Protein 7UWZ (pdb70)

Structure (mmCIF, N/CA/C/O backbone):
data_7UWZ
#
_entry.id   7UWZ
#
loop_
_atom_site.group_PDB
_atom_site.id
_atom_site.type_symbol
_atom_site.label_atom_id
_atom_site.label_alt_id
_atom_site.label_comp_id
_atom_site.label_asym_id
_atom_site.label_entity_id
_atom_site.label_seq_id
_atom_site.pdbx_PDB_ins_code
_atom_site.Cartn_x
_atom_site.Cartn_y
_atom_site.Cartn_z
_atom_site.occupancy
_atom_site.B_iso_or_equiv
_atom_site.auth_seq_id
_atom_site.auth_comp_id
_atom_site.auth_asym_id
_atom_site.auth_atom_id
_atom_site.pdbx_PDB_model_num
ATOM 1 N N . MET A 1 1 ? -4.391 12.417 4.857 1.00 0.00 1 MET A N 1
ATOM 2 C CA . MET A 1 1 ? -5.105 12.317 3.584 1.00 52.33 1 MET A CA 1
ATOM 3 C C . MET A 1 1 ? -4.149 12.662 2.447 1.00 72.33 1 MET A C 1
ATOM 4 O O . MET A 1 1 ? -3.736 13.808 2.303 1.00 5.24 1 MET A O 1
ATOM 20 N N . ASP A 1 2 ? -3.774 11.663 1.655 1.00 14.01 2 ASP A N 1
ATOM 21 C CA . ASP A 1 2 ? -2.775 11.862 0.589 1.00 41.44 2 ASP A CA 1
ATOM 22 C C . ASP A 1 2 ? -3.407 11.895 -0.791 1.00 22.11 2 ASP A C 1
ATOM 23 O O . ASP A 1 2 ? -2.746 12.248 -1.781 1.00 12.40 2 ASP A O 1
ATOM 32 N N . GLY A 1 3 ? -4.667 11.540 -0.878 1.00 54.02 3 GLY A N 1
ATOM 33 C CA . GLY A 1 3 ? -5.316 11.535 -2.169 1.00 52.22 3 GLY A CA 1
ATOM 34 C C . GLY A 1 3 ? -5.628 10.143 -2.686 1.00 31.25 3 GLY A C 1
ATOM 35 O O . GLY A 1 3 ? -5.800 9.949 -3.885 1.00 61.31 3 GLY A O 1
ATOM 39 N N . PHE A 1 4 ? -5.670 9.167 -1.799 1.00 12.00 4 PHE A N 1
ATOM 40 C CA . PHE A 1 4 ? -6.052 7.816 -2.190 1.00 4.11 4 PHE A CA 1
ATOM 41 C C . PHE A 1 4 ? -7.570 7.713 -2.193 1.00 50.22 4 PHE A C 1
ATOM 42 O O . PHE A 1 4 ? -8.231 8.272 -1.319 1.00 34.43 4 PHE A O 1
ATOM 59 N N . ASP A 1 5 ? -8.120 7.036 -3.165 1.00 42.22 5 ASP A N 1
ATOM 60 C CA . ASP A 1 5 ? -9.573 6.905 -3.276 1.00 73.52 5 ASP A CA 1
ATOM 61 C C . ASP A 1 5 ? -9.968 5.467 -3.136 1.00 61.20 5 ASP A C 1
ATOM 62 O O . ASP A 1 5 ? -9.125 4.584 -3.206 1.00 43.13 5 ASP A O 1
ATOM 71 N N . ARG A 1 6 ? -11.240 5.216 -2.943 1.00 73.24 6 ARG A N 1
ATOM 72 C CA . ARG A 1 6 ? -11.702 3.857 -2.892 1.00 71.24 6 ARG A CA 1
ATOM 73 C C . ARG A 1 6 ? -11.664 3.216 -4.282 1.00 70.30 6 ARG A C 1
ATOM 74 O O . ARG A 1 6 ? -11.984 3.860 -5.286 1.00 74.11 6 ARG A O 1
ATOM 95 N N . GLY A 1 7 ? -11.214 1.991 -4.335 1.00 2.21 7 GLY A N 1
ATOM 96 C CA . GLY A 1 7 ? -11.108 1.277 -5.579 1.00 11.54 7 GLY A CA 1
ATOM 97 C C . GLY A 1 7 ? -9.855 1.653 -6.345 1.00 72.45 7 GLY A C 1
ATOM 98 O O . GLY A 1 7 ? -9.594 1.098 -7.420 1.00 22.35 7 GLY A O 1
ATOM 102 N N . ALA A 1 8 ? -9.075 2.581 -5.790 1.00 34.35 8 ALA A N 1
ATOM 103 C CA . ALA A 1 8 ? -7.871 3.095 -6.439 1.00 4.42 8 ALA A CA 1
ATOM 104 C C . ALA A 1 8 ? -6.830 2.020 -6.602 1.00 25.13 8 ALA A C 1
ATOM 105 O O . ALA A 1 8 ? -6.637 1.202 -5.708 1.00 35.10 8 ALA A O 1
ATOM 112 N N . ASP A 1 9 ? -6.189 2.024 -7.747 1.00 60.23 9 ASP A N 1
ATOM 113 C CA . ASP A 1 9 ? -5.129 1.081 -8.063 1.00 15.34 9 ASP A CA 1
ATOM 114 C C . ASP A 1 9 ? -3.809 1.564 -7.544 1.00 62.25 9 ASP A C 1
ATOM 115 O O . ASP A 1 9 ? -3.301 2.618 -7.962 1.00 64.23 9 ASP A O 1
ATOM 124 N N . VAL A 1 10 ? -3.254 0.812 -6.646 1.00 63.51 10 VAL A N 1
ATOM 125 C CA . VAL A 1 10 ? -1.959 1.120 -6.094 1.00 13.35 10 VAL A CA 1
ATOM 126 C C . VAL A 1 10 ? -1.011 -0.010 -6.434 1.00 52.44 10 VAL A C 1
ATOM 127 O O . VAL A 1 10 ? -1.434 -1.165 -6.555 1.00 32.41 10 VAL A O 1
ATOM 140 N N . THR A 1 11 ? 0.239 0.298 -6.579 1.00 72.23 11 THR A N 1
ATOM 141 C CA . THR A 1 11 ? 1.200 -0.688 -6.932 1.00 4.24 11 THR A CA 1
ATOM 142 C C . THR A 1 11 ? 2.051 -1.056 -5.732 1.00 73.32 11 THR A C 1
ATOM 143 O O . THR A 1 11 ? 2.596 -0.188 -5.030 1.00 11.10 11 THR A O 1
ATOM 154 N N . TYR A 1 12 ? 2.104 -2.322 -5.476 1.00 0.34 12 TYR A N 1
ATOM 155 C CA . TYR A 1 12 ? 2.856 -2.882 -4.396 1.00 71.53 12 TYR A CA 1
ATOM 156 C C . TYR A 1 12 ? 3.743 -3.971 -4.923 1.00 70.11 12 TYR A C 1
ATOM 157 O O . TYR A 1 12 ? 3.314 -4.800 -5.713 1.00 14.45 12 TYR A O 1
ATOM 175 N N . THR A 1 13 ? 4.971 -3.956 -4.534 1.00 72.32 13 THR A N 1
ATOM 176 C CA . THR A 1 13 ? 5.867 -4.980 -4.931 1.00 64.33 13 THR A CA 1
ATOM 177 C C . THR A 1 13 ? 6.346 -5.729 -3.691 1.00 34.23 13 THR A C 1
ATOM 178 O O . THR A 1 13 ? 6.866 -5.116 -2.747 1.00 41.53 13 THR A O 1
ATOM 189 N N . ASP A 1 14 ? 6.144 -7.029 -3.677 1.00 5.24 14 ASP A N 1
ATOM 190 C CA . ASP A 1 14 ? 6.568 -7.855 -2.552 1.00 12.22 14 ASP A CA 1
ATOM 191 C C . ASP A 1 14 ? 8.050 -8.053 -2.537 1.00 31.35 14 ASP A C 1
ATOM 192 O O . ASP A 1 14 ? 8.747 -7.683 -3.483 1.00 31.21 14 ASP A O 1
ATOM 201 N N . SER A 1 15 ? 8.526 -8.682 -1.479 1.00 33.00 15 SER A N 1
ATOM 202 C CA . SER A 1 15 ? 9.930 -8.992 -1.313 1.00 71.20 15 SER A CA 1
ATOM 203 C C . SER A 1 15 ? 10.373 -9.966 -2.416 1.00 20.54 15 SER A C 1
ATOM 204 O O . SER A 1 15 ? 11.518 -9.949 -2.863 1.00 74.22 15 SER A O 1
ATOM 212 N N . ASP A 1 16 ? 9.412 -10.762 -2.894 1.00 14.23 16 ASP A N 1
ATOM 213 C CA . ASP A 1 16 ? 9.641 -11.776 -3.930 1.00 12.51 16 ASP A CA 1
ATOM 214 C C . ASP A 1 16 ? 9.751 -11.111 -5.312 1.00 14.01 16 ASP A C 1
ATOM 215 O O . ASP A 1 16 ? 10.082 -11.748 -6.310 1.00 4.32 16 ASP A O 1
ATOM 224 N N . GLY A 1 17 ? 9.486 -9.818 -5.352 1.00 40.43 17 GLY A N 1
ATOM 225 C CA . GLY A 1 17 ? 9.553 -9.078 -6.592 1.00 65.33 17 GLY A CA 1
ATOM 226 C C . GLY A 1 17 ? 8.226 -9.055 -7.300 1.00 63.35 17 GLY A C 1
ATOM 227 O O . GLY A 1 17 ? 8.114 -8.529 -8.418 1.00 4.32 17 GLY A O 1
ATOM 231 N N . SER A 1 18 ? 7.226 -9.625 -6.649 1.00 44.54 18 SER A N 1
ATOM 232 C CA . SER A 1 18 ? 5.890 -9.696 -7.174 1.00 33.31 18 SER A CA 1
ATOM 233 C C . SER A 1 18 ? 5.272 -8.312 -7.215 1.00 45.34 18 SER A C 1
ATOM 234 O O . SER A 1 18 ? 5.130 -7.656 -6.185 1.00 3.41 18 SER A O 1
ATOM 242 N N . LYS A 1 19 ? 4.932 -7.883 -8.381 1.00 60.21 19 LYS A N 1
ATOM 243 C CA . LYS A 1 19 ? 4.344 -6.591 -8.587 1.00 1.41 19 LYS A CA 1
ATOM 244 C C . LYS A 1 19 ? 2.850 -6.782 -8.661 1.00 34.21 19 LYS A C 1
ATOM 245 O O . LYS A 1 19 ? 2.335 -7.375 -9.612 1.00 61.41 19 LYS A O 1
ATOM 264 N N . LYS A 1 20 ? 2.167 -6.317 -7.671 1.00 72.51 20 LYS A N 1
ATOM 265 C CA . LYS A 1 20 ? 0.778 -6.541 -7.563 1.00 12.20 20 LYS A CA 1
ATOM 266 C C . LYS A 1 20 ? 0.053 -5.218 -7.399 1.00 65.33 20 LYS A C 1
ATOM 267 O O . LYS A 1 20 ? 0.596 -4.274 -6.822 1.00 24.34 20 LYS A O 1
ATOM 286 N N . THR A 1 21 ? -1.136 -5.132 -7.924 1.00 4.45 21 THR A N 1
ATOM 287 C CA . THR A 1 21 ? -1.894 -3.919 -7.864 1.00 61.14 21 THR A CA 1
ATOM 288 C C . THR A 1 21 ? -3.155 -4.134 -7.001 1.00 23.51 21 THR A C 1
ATOM 289 O O . THR A 1 21 ? -3.884 -5.114 -7.185 1.00 33.01 21 THR A O 1
ATOM 300 N N . TYR A 1 22 ? -3.395 -3.229 -6.069 1.00 52.11 22 TYR A N 1
ATOM 301 C CA . TYR A 1 22 ? -4.493 -3.372 -5.115 1.00 54.41 22 TYR A CA 1
ATOM 302 C C . TYR A 1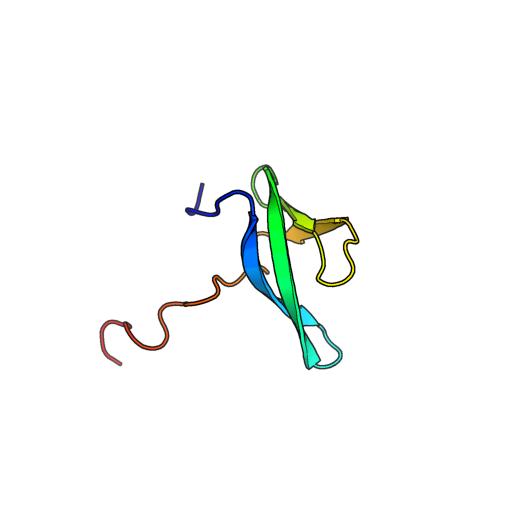 22 ? -5.534 -2.274 -5.282 1.00 10.41 22 TYR A C 1
ATOM 303 O O . TYR A 1 22 ? -5.295 -1.286 -5.968 1.00 23.31 22 TYR A O 1
ATOM 321 N N . LYS A 1 23 ? -6.686 -2.485 -4.654 1.00 41.54 23 LYS A N 1
ATOM 322 C CA . LYS A 1 23 ? -7.800 -1.514 -4.587 1.00 74.34 23 LYS A CA 1
ATOM 323 C C . LYS A 1 23 ? -7.860 -0.962 -3.193 1.00 55.11 23 LYS A C 1
ATOM 324 O O . LYS A 1 23 ? -7.877 -1.721 -2.258 1.00 44.33 23 LYS A O 1
ATOM 343 N N . VAL A 1 24 ? -7.887 0.333 -3.047 1.00 33.05 24 VAL A N 1
ATOM 344 C CA . VAL A 1 24 ? -8.027 0.922 -1.716 1.00 1.30 24 VAL A CA 1
ATOM 345 C C . VAL A 1 24 ? -9.493 0.803 -1.259 1.00 52.11 24 VAL A C 1
ATOM 346 O O . VAL A 1 24 ? -10.392 1.178 -1.986 1.00 12.15 24 VAL A O 1
ATOM 359 N N . LEU A 1 25 ? -9.731 0.257 -0.081 1.00 35.30 25 LEU A N 1
ATOM 360 C CA . LEU A 1 25 ? -11.107 0.047 0.381 1.00 2.41 25 LEU A CA 1
ATOM 361 C C . LEU A 1 25 ? -11.467 1.105 1.392 1.00 33.44 25 LEU A C 1
ATOM 362 O O . LEU A 1 25 ? -12.526 1.735 1.321 1.00 54.21 25 LEU A O 1
ATOM 378 N N . SER A 1 26 ? -10.592 1.284 2.345 1.00 42.34 26 SER A N 1
ATOM 379 C CA . SER A 1 26 ? -10.778 2.212 3.424 1.00 14.02 26 SER A CA 1
ATOM 380 C C . SER A 1 26 ? -9.418 2.696 3.871 1.00 52.44 26 SER A C 1
ATOM 381 O O . SER A 1 26 ? -8.413 1.996 3.670 1.00 72.15 26 SER A O 1
ATOM 389 N N . TYR A 1 27 ? -9.367 3.851 4.469 1.00 31.11 27 TYR A N 1
ATOM 390 C CA . TYR A 1 27 ? -8.112 4.453 4.800 1.00 10.25 27 TYR A CA 1
ATOM 391 C C . TYR A 1 27 ? -8.120 4.897 6.266 1.00 10.21 27 TYR A C 1
ATOM 392 O O . TYR A 1 27 ? -9.073 5.539 6.708 1.00 54.32 27 TYR A O 1
ATOM 410 N N . SER A 1 28 ? -7.088 4.545 7.020 1.00 11.01 28 SER A N 1
ATOM 411 C CA . SER A 1 28 ? -7.001 4.960 8.406 1.00 51.11 28 SER A CA 1
ATOM 412 C C . SER A 1 28 ? -5.565 5.411 8.764 1.00 45.25 28 SER A C 1
ATOM 413 O O . SER A 1 28 ? -4.684 4.574 9.037 1.00 74.32 28 SER A O 1
ATOM 421 N N . GLY A 1 29 ? -5.349 6.719 8.774 1.00 30.55 29 GLY A N 1
ATOM 422 C CA . GLY A 1 29 ? -4.054 7.290 9.131 1.00 54.11 29 GLY A CA 1
ATOM 423 C C . GLY A 1 29 ? -2.921 6.830 8.227 1.00 12.12 29 GLY A C 1
ATOM 424 O O . GLY A 1 29 ? -2.834 7.231 7.069 1.00 33.44 29 GLY A O 1
ATOM 428 N N . ASP A 1 30 ? -2.056 5.994 8.764 1.00 21.22 30 ASP A N 1
ATOM 429 C CA . ASP A 1 30 ? -0.922 5.458 8.016 1.00 71.21 30 ASP A CA 1
ATOM 430 C C . ASP A 1 30 ? -1.218 4.069 7.484 1.00 61.34 30 ASP A C 1
ATOM 431 O O . ASP A 1 30 ? -0.408 3.488 6.763 1.00 43.33 30 ASP A O 1
ATOM 440 N N . LYS A 1 31 ? -2.379 3.551 7.811 1.00 40.13 31 LYS A N 1
ATOM 441 C CA . LYS A 1 31 ? -2.771 2.227 7.382 1.00 14.04 31 LYS A CA 1
ATOM 442 C C . LYS A 1 31 ? -3.884 2.296 6.376 1.00 73.24 31 LYS A C 1
ATOM 443 O O . LYS A 1 31 ? -4.793 3.122 6.481 1.00 3.13 31 LYS A O 1
ATOM 462 N N . VAL A 1 32 ? -3.808 1.455 5.404 1.00 15.32 32 VAL A N 1
ATOM 463 C CA . VAL A 1 32 ? -4.776 1.420 4.363 1.00 73.43 32 VAL A CA 1
ATOM 464 C C . VAL A 1 32 ? -5.309 0.008 4.220 1.00 3.13 32 VAL A C 1
ATOM 465 O O . VAL A 1 32 ? -4.533 -0.955 4.181 1.00 41.23 32 VAL A O 1
ATOM 478 N N . THR A 1 33 ? -6.602 -0.121 4.167 1.00 44.42 33 THR A N 1
ATOM 479 C CA . THR A 1 33 ? -7.214 -1.388 3.933 1.00 22.04 33 THR A CA 1
ATOM 480 C C . THR A 1 33 ? -7.459 -1.482 2.433 1.00 43.40 33 THR A C 1
ATOM 481 O O . THR A 1 33 ? -8.105 -0.605 1.860 1.00 73.34 33 THR A O 1
ATOM 492 N N . VAL A 1 34 ? -6.940 -2.499 1.810 1.00 11.30 34 VAL A N 1
ATOM 493 C CA . VAL A 1 34 ? -7.001 -2.636 0.381 1.00 21.43 34 VAL A CA 1
ATOM 494 C C . VAL A 1 34 ? -7.484 -4.032 0.010 1.00 30.54 34 VAL A C 1
ATOM 495 O O . VAL A 1 34 ? -7.600 -4.906 0.874 1.00 71.13 34 VAL A O 1
ATOM 508 N N . GLN A 1 35 ? -7.748 -4.232 -1.255 1.00 43.41 35 GLN A N 1
ATOM 509 C CA . GLN A 1 35 ? -8.119 -5.524 -1.774 1.00 0.41 35 GLN A CA 1
ATOM 510 C C . GLN A 1 35 ? -7.100 -5.948 -2.816 1.00 15.44 35 GLN A C 1
ATOM 511 O O . GLN A 1 35 ? -6.680 -5.146 -3.653 1.00 44.21 35 GLN A O 1
ATOM 525 N N . ASP A 1 36 ? -6.726 -7.192 -2.751 1.00 74.21 36 ASP A N 1
ATOM 526 C CA . ASP A 1 36 ? -5.664 -7.779 -3.557 1.00 54.14 36 ASP A CA 1
ATOM 527 C C . ASP A 1 36 ? -6.207 -8.163 -4.906 1.00 43.41 36 ASP A C 1
ATOM 528 O O . ASP A 1 36 ? -7.420 -8.190 -5.088 1.00 34.14 36 ASP A O 1
ATOM 537 N N . SER A 1 37 ? -5.328 -8.462 -5.843 1.00 11.53 37 SER A N 1
ATOM 538 C CA . SER A 1 37 ? -5.716 -8.888 -7.169 1.00 72.43 37 SER A CA 1
ATOM 539 C C . SER A 1 37 ? -6.553 -10.173 -7.102 1.00 32.43 37 SER A C 1
ATOM 540 O O . SER A 1 37 ? -7.387 -10.425 -7.965 1.00 72.33 37 SER A O 1
ATOM 548 N N . ASP A 1 38 ? -6.327 -10.971 -6.059 1.00 10.45 38 ASP A N 1
ATOM 549 C CA . ASP A 1 38 ? -7.091 -12.198 -5.862 1.00 73.51 38 ASP A CA 1
ATOM 550 C C . ASP A 1 38 ? -8.373 -11.901 -5.078 1.00 3.10 38 ASP A C 1
ATOM 551 O O . ASP A 1 38 ? -9.299 -12.702 -5.036 1.00 63.43 38 ASP A O 1
ATOM 560 N N . GLY A 1 39 ? -8.429 -10.731 -4.497 1.00 31.41 39 GLY A N 1
ATOM 561 C CA . GLY A 1 39 ? -9.589 -10.334 -3.737 1.00 63.14 39 GLY A CA 1
ATOM 562 C C . GLY A 1 39 ? -9.411 -10.425 -2.240 1.00 42.44 39 GLY A C 1
ATOM 563 O O . GLY A 1 39 ? -10.351 -10.148 -1.493 1.00 74.53 39 GLY A O 1
ATOM 567 N N . ARG A 1 40 ? -8.226 -10.824 -1.782 1.00 2.34 40 ARG A N 1
ATOM 568 C CA . ARG A 1 40 ? -7.931 -10.774 -0.370 1.00 71.32 40 ARG A CA 1
ATOM 569 C C . ARG A 1 40 ? -7.957 -9.336 0.098 1.00 14.13 40 ARG A C 1
ATOM 570 O O . ARG A 1 40 ? -7.617 -8.448 -0.647 1.00 63.11 40 ARG A O 1
ATOM 591 N N . THR A 1 41 ? -8.373 -9.105 1.288 1.00 15.45 41 THR A N 1
ATOM 592 C CA . THR A 1 41 ? -8.317 -7.789 1.823 1.00 71.43 41 THR A CA 1
ATOM 593 C C . THR A 1 41 ? -7.113 -7.706 2.739 1.00 22.11 41 THR A C 1
ATOM 594 O O . THR A 1 41 ? -6.918 -8.589 3.587 1.00 73.30 41 THR A O 1
ATOM 605 N N . LEU A 1 42 ? -6.304 -6.697 2.572 1.00 54.12 42 LEU A N 1
ATOM 606 C CA . LEU A 1 42 ? -5.085 -6.592 3.359 1.00 13.31 42 LEU A CA 1
ATOM 607 C C . LEU A 1 42 ? -4.961 -5.213 3.930 1.00 35.33 42 LEU A C 1
ATOM 608 O O . LEU A 1 42 ? -5.601 -4.275 3.454 1.00 4.22 42 LEU A O 1
ATOM 624 N N . THR A 1 43 ? -4.176 -5.092 4.952 1.00 35.50 43 THR A N 1
ATOM 625 C CA . THR A 1 43 ? -3.875 -3.826 5.528 1.00 43.44 43 THR A CA 1
ATOM 626 C C . THR A 1 43 ? -2.399 -3.523 5.316 1.00 72.41 43 THR A C 1
ATOM 627 O O . THR A 1 43 ? -1.522 -4.276 5.761 1.00 74.35 43 THR A O 1
ATOM 638 N N . PHE A 1 44 ? -2.134 -2.460 4.624 1.00 34.45 44 PHE A N 1
ATOM 639 C CA . PHE A 1 44 ? -0.784 -2.046 4.349 1.00 64.31 44 PHE A CA 1
ATOM 640 C C . PHE A 1 44 ? -0.562 -0.659 4.859 1.00 63.31 44 PHE A C 1
ATOM 641 O O . PHE A 1 44 ? -1.505 0.032 5.227 1.00 4.42 44 PHE A O 1
ATOM 658 N N . ASP A 1 45 ? 0.669 -0.265 4.890 1.00 74.45 45 ASP A N 1
ATOM 659 C CA . ASP A 1 45 ? 1.042 1.071 5.245 1.00 32.10 45 ASP A CA 1
ATOM 660 C C . ASP A 1 45 ? 0.897 1.929 4.017 1.00 25.52 45 ASP A C 1
ATOM 661 O O . ASP A 1 45 ? 1.285 1.518 2.938 1.00 34.22 45 ASP A O 1
ATOM 670 N N . ALA A 1 46 ? 0.373 3.116 4.178 1.00 62.24 46 ALA A N 1
ATOM 671 C CA . ALA A 1 46 ? 0.170 4.069 3.068 1.00 25.03 46 ALA A CA 1
ATOM 672 C C . ALA A 1 46 ? 1.491 4.404 2.379 1.00 60.41 46 ALA A C 1
ATOM 673 O O . ALA A 1 46 ? 1.538 4.715 1.191 1.00 41.32 46 ALA A O 1
ATOM 680 N N . ARG A 1 47 ? 2.551 4.307 3.144 1.00 52.35 47 ARG A N 1
ATOM 681 C CA . ARG A 1 47 ? 3.919 4.524 2.678 1.00 14.12 47 ARG A CA 1
ATOM 682 C C . ARG A 1 47 ? 4.418 3.365 1.785 1.00 33.02 47 ARG A C 1
ATOM 683 O O . ARG A 1 47 ? 5.458 3.465 1.146 1.00 63.54 47 ARG A O 1
ATOM 704 N N . LEU A 1 48 ? 3.665 2.278 1.761 1.00 1.24 48 LEU A N 1
ATOM 705 C CA . LEU A 1 48 ? 3.937 1.145 0.882 1.00 33.23 48 LEU A CA 1
ATOM 706 C C . LEU A 1 48 ? 3.136 1.238 -0.406 1.00 63.24 48 LEU A C 1
ATOM 707 O O . LEU A 1 48 ? 3.436 0.555 -1.388 1.00 4.13 48 LEU A O 1
ATOM 723 N N . LEU A 1 49 ? 2.127 2.076 -0.405 1.00 61.30 49 LEU A N 1
ATOM 724 C CA . LEU A 1 49 ? 1.273 2.226 -1.565 1.00 32.13 49 LEU A CA 1
ATOM 725 C C . LEU A 1 49 ? 1.760 3.310 -2.480 1.00 53.14 49 LEU A C 1
ATOM 726 O O . LEU A 1 49 ? 1.796 4.501 -2.124 1.00 24.55 49 LEU A O 1
ATOM 742 N N . ARG A 1 50 ? 2.152 2.904 -3.639 1.00 34.02 50 ARG A N 1
ATOM 743 C CA . ARG A 1 50 ? 2.560 3.799 -4.661 1.00 71.32 50 ARG A CA 1
ATOM 744 C C . ARG A 1 50 ? 1.421 3.895 -5.657 1.00 61.24 50 ARG A C 1
ATOM 745 O O . ARG A 1 50 ? 0.871 2.877 -6.060 1.00 41.14 50 ARG A O 1
ATOM 766 N N . VAL A 1 51 ? 1.039 5.102 -6.006 1.00 71.14 51 VAL A N 1
ATOM 767 C CA . VAL A 1 51 ? -0.057 5.325 -6.945 1.00 3.21 51 VAL A CA 1
ATOM 768 C C . VAL A 1 51 ? 0.346 4.775 -8.322 1.00 22.24 51 VAL A C 1
ATOM 769 O O . VAL A 1 51 ? 1.538 4.768 -8.644 1.00 5.14 51 VAL A O 1
ATOM 782 N N . LYS A 1 52 ? -0.647 4.284 -9.114 1.00 70.23 52 LYS A N 1
ATOM 783 C CA . LYS A 1 52 ? -0.382 3.691 -10.452 1.00 25.52 52 LYS A CA 1
ATOM 784 C C . LYS A 1 52 ? 0.542 4.583 -11.296 1.00 41.54 52 LYS A C 1
ATOM 785 O O . LYS A 1 52 ? 1.412 4.092 -12.016 1.00 31.01 52 LYS A O 1
ATOM 804 N N . LYS A 1 53 ? 0.341 5.878 -11.200 1.00 51.13 53 LYS A N 1
ATOM 805 C CA . LYS A 1 53 ? 1.175 6.825 -11.871 1.00 62.42 53 LYS A CA 1
ATOM 806 C C . LYS A 1 53 ? 1.834 7.718 -10.851 1.00 12.10 53 LYS A C 1
ATOM 807 O O . LYS A 1 53 ? 1.217 8.665 -10.353 1.00 10.22 53 LYS A O 1
ATOM 826 N N . TRP A 1 54 ? 3.043 7.395 -10.482 1.00 44.43 54 TRP A N 1
ATOM 827 C CA . TRP A 1 54 ? 3.769 8.202 -9.562 1.00 52.35 54 TRP A CA 1
ATOM 828 C C . TRP A 1 54 ? 4.413 9.365 -10.351 1.00 2.43 54 TRP A C 1
ATOM 829 O O . TRP A 1 54 ? 4.215 9.481 -11.564 1.00 71.52 54 TRP A O 1
ATOM 850 N N . LEU A 1 55 ? 5.187 10.181 -9.690 1.00 61.42 55 LEU A N 1
ATOM 851 C CA . LEU A 1 55 ? 5.819 11.363 -10.286 1.00 73.40 55 LEU A CA 1
ATOM 852 C C . LEU A 1 55 ? 7.077 10.983 -11.088 1.00 35.24 55 LEU A C 1
ATOM 853 O O . LEU A 1 55 ? 8.047 11.732 -11.137 1.00 22.42 55 LEU A O 1
ATOM 869 N N . GLU A 1 56 ? 7.016 9.843 -11.747 1.00 31.51 56 GLU A N 1
ATOM 870 C CA . GLU A 1 56 ? 8.128 9.335 -12.538 1.00 2.11 56 GLU A CA 1
ATOM 871 C C . GLU A 1 56 ? 8.310 10.154 -13.813 1.00 34.21 56 GLU A C 1
ATOM 872 O O . GLU A 1 56 ? 9.415 10.590 -14.124 1.00 34.52 56 GLU A O 1
ATOM 884 N N . HIS A 1 57 ? 7.221 10.368 -14.550 1.00 32.51 57 HIS A N 1
ATOM 885 C CA . HIS A 1 57 ? 7.305 11.130 -15.795 1.00 23.35 57 HIS A CA 1
ATOM 886 C C . HIS A 1 57 ? 7.280 12.603 -15.504 1.00 23.51 57 HIS A C 1
ATOM 887 O O . HIS A 1 57 ? 8.057 13.369 -16.064 1.00 31.12 57 HIS A O 1
ATOM 902 N N . HIS A 1 58 ? 6.386 13.004 -14.626 1.00 55.51 58 HIS A N 1
ATOM 903 C CA . HIS A 1 58 ? 6.304 14.390 -14.241 1.00 34.40 58 HIS A CA 1
ATOM 904 C C . HIS A 1 58 ? 6.986 14.604 -12.929 1.00 23.43 58 HIS A C 1
ATOM 905 O O . HIS A 1 58 ? 6.394 14.455 -11.859 1.00 45.41 58 HIS A O 1
ATOM 920 N N . HIS A 1 59 ? 8.233 14.900 -13.031 1.00 0.33 59 HIS A N 1
ATOM 921 C CA . HIS A 1 59 ? 9.112 15.116 -11.916 1.00 11.32 59 HIS A CA 1
ATOM 922 C C . HIS A 1 59 ? 9.819 16.403 -12.222 1.00 24.33 59 HIS A C 1
ATOM 923 O O . HIS A 1 59 ? 10.329 16.553 -13.331 1.00 62.30 59 HIS A O 1
ATOM 938 N N . HIS A 1 60 ? 9.847 17.331 -11.295 1.00 64.43 60 HIS A N 1
ATOM 939 C CA . HIS A 1 60 ? 10.409 18.633 -11.602 1.00 12.23 60 HIS A CA 1
ATOM 940 C C . HIS A 1 60 ? 11.937 18.663 -11.650 1.00 45.44 60 HIS A C 1
ATOM 941 O O . HIS A 1 60 ? 12.616 18.975 -10.668 1.00 5.54 60 HIS A O 1
ATOM 956 N N . HIS A 1 61 ? 12.454 18.277 -12.805 1.00 1.22 61 HIS A N 1
ATOM 957 C CA . HIS A 1 61 ? 13.880 18.303 -13.132 1.00 20.12 61 HIS A CA 1
ATOM 958 C C . HIS A 1 61 ? 14.715 17.348 -12.292 1.00 61.53 61 HIS A C 1
ATOM 959 O O . HIS A 1 61 ? 14.216 16.690 -11.374 1.00 60.05 61 HIS A O 1
ATOM 974 N N . HIS A 1 62 ? 15.964 17.252 -12.632 1.00 51.44 62 HIS A N 1
ATOM 975 C CA . HIS A 1 62 ? 16.899 16.392 -11.955 1.00 34.02 62 HIS A CA 1
ATOM 976 C C . HIS A 1 62 ? 18.250 17.062 -11.891 1.00 23.11 62 HIS A C 1
ATOM 977 O O . HIS A 1 62 ? 18.940 17.124 -12.910 1.00 38.94 62 HIS A O 1
ATOM 993 N N . MET A 1 1 ? -9.425 10.822 -0.466 1.00 52.32 1 MET A N 2
ATOM 994 C CA . MET A 1 1 ? -9.136 12.175 -0.987 1.00 13.31 1 MET A CA 2
ATOM 995 C C . MET A 1 1 ? -7.661 12.559 -0.785 1.00 13.21 1 MET A C 2
ATOM 996 O O . MET A 1 1 ? -7.258 13.677 -1.085 1.00 70.43 1 MET A O 2
ATOM 1012 N N . ASP A 1 2 ? -6.847 11.630 -0.291 1.00 15.12 2 ASP A N 2
ATOM 1013 C CA . ASP A 1 2 ? -5.406 11.907 -0.045 1.00 63.11 2 ASP A CA 2
ATOM 1014 C C . ASP A 1 2 ? -4.596 11.580 -1.282 1.00 22.31 2 ASP A C 2
ATOM 1015 O O . ASP A 1 2 ? -3.371 11.629 -1.287 1.00 35.23 2 ASP A O 2
ATOM 1024 N N . GLY A 1 3 ? -5.305 11.254 -2.313 1.00 31.22 3 GLY A N 2
ATOM 1025 C CA . GLY A 1 3 ? -4.745 10.808 -3.556 1.00 24.21 3 GLY A CA 2
ATOM 1026 C C . GLY A 1 3 ? -5.039 9.352 -3.689 1.00 52.24 3 GLY A C 2
ATOM 1027 O O . GLY A 1 3 ? -4.867 8.749 -4.740 1.00 21.11 3 GLY A O 2
ATOM 1031 N N . PHE A 1 4 ? -5.496 8.793 -2.591 1.00 4.44 4 PHE A N 2
ATOM 1032 C CA . PHE A 1 4 ? -6.028 7.479 -2.554 1.00 65.11 4 PHE A CA 2
ATOM 1033 C C . PHE A 1 4 ? -7.526 7.595 -2.737 1.00 62.13 4 PHE A C 2
ATOM 1034 O O . PHE A 1 4 ? -8.155 8.513 -2.174 1.00 2.21 4 PHE A O 2
ATOM 1051 N N . ASP A 1 5 ? -8.081 6.729 -3.515 1.00 51.21 5 ASP A N 2
ATOM 1052 C CA . ASP A 1 5 ? -9.510 6.698 -3.753 1.00 72.54 5 ASP A CA 2
ATOM 1053 C C . ASP A 1 5 ? -9.990 5.332 -3.387 1.00 1.15 5 ASP A C 2
ATOM 1054 O O . ASP A 1 5 ? -9.192 4.399 -3.367 1.00 63.21 5 ASP A O 2
ATOM 1063 N N . ARG A 1 6 ? -11.235 5.166 -3.064 1.00 23.25 6 ARG A N 2
ATOM 1064 C CA . ARG A 1 6 ? -11.700 3.820 -2.883 1.00 72.34 6 ARG A CA 2
ATOM 1065 C C . ARG A 1 6 ? -11.816 3.132 -4.241 1.00 31.24 6 ARG A C 2
ATOM 1066 O O . ARG A 1 6 ? -12.485 3.632 -5.161 1.00 72.53 6 ARG A O 2
ATOM 1087 N N . GLY A 1 7 ? -11.152 2.021 -4.370 1.00 64.01 7 GLY A N 2
ATOM 1088 C CA . GLY A 1 7 ? -11.067 1.348 -5.634 1.00 40.52 7 GLY A CA 2
ATOM 1089 C C . GLY A 1 7 ? -9.821 1.778 -6.391 1.00 11.31 7 GLY A C 2
ATOM 1090 O O . GLY A 1 7 ? -9.609 1.378 -7.544 1.00 21.41 7 GLY A O 2
ATOM 1094 N N . ALA A 1 8 ? -9.000 2.609 -5.744 1.00 44.23 8 ALA A N 2
ATOM 1095 C CA . ALA A 1 8 ? -7.765 3.106 -6.342 1.00 5.03 8 ALA A CA 2
ATOM 1096 C C . ALA A 1 8 ? -6.765 2.020 -6.454 1.00 41.24 8 ALA A C 2
ATOM 1097 O O . ALA A 1 8 ? -6.667 1.173 -5.572 1.00 31.00 8 ALA A O 2
ATOM 1104 N N . ASP A 1 9 ? -6.019 2.055 -7.512 1.00 34.52 9 ASP A N 2
ATOM 1105 C CA . ASP A 1 9 ? -4.986 1.091 -7.735 1.00 43.32 9 ASP A CA 2
ATOM 1106 C C . ASP A 1 9 ? -3.713 1.545 -7.073 1.00 44.22 9 ASP A C 2
ATOM 1107 O O . ASP A 1 9 ? -3.212 2.646 -7.345 1.00 31.51 9 ASP A O 2
ATOM 1116 N N . VAL A 1 10 ? -3.210 0.735 -6.192 1.00 31.50 10 VAL A N 2
ATOM 1117 C CA . VAL A 1 10 ? -1.948 0.998 -5.544 1.00 4.11 10 VAL A CA 2
ATOM 1118 C C . VAL A 1 10 ? -0.998 -0.114 -5.885 1.00 44.01 10 VAL A C 2
ATOM 1119 O O . VAL A 1 10 ? -1.427 -1.248 -6.135 1.00 1.33 10 VAL A O 2
ATOM 1132 N N . THR A 1 11 ? 0.255 0.181 -5.914 1.00 31.25 11 THR A N 2
ATOM 1133 C CA . THR A 1 11 ? 1.217 -0.791 -6.270 1.00 73.03 11 THR A CA 2
ATOM 1134 C C . THR A 1 11 ? 2.025 -1.283 -5.099 1.00 72.32 11 THR A C 2
ATOM 1135 O O . THR A 1 11 ? 2.569 -0.497 -4.297 1.00 52.13 11 THR A O 2
ATOM 1146 N N . TYR A 1 12 ? 2.073 -2.570 -4.992 1.00 41.30 12 TYR A N 2
ATOM 1147 C CA . TYR A 1 12 ? 2.808 -3.254 -3.969 1.00 12.12 12 TYR A CA 2
ATOM 1148 C C . TYR A 1 12 ? 3.692 -4.307 -4.587 1.00 14.21 12 TYR A C 2
ATOM 1149 O O . TYR A 1 12 ? 3.220 -5.163 -5.328 1.00 14.41 12 TYR A O 2
ATOM 1167 N N . THR A 1 13 ? 4.949 -4.232 -4.323 1.00 54.22 13 THR A N 2
ATOM 1168 C CA . THR A 1 13 ? 5.845 -5.241 -4.762 1.00 41.04 13 THR A CA 2
ATOM 1169 C C . THR A 1 13 ? 6.092 -6.245 -3.649 1.00 71.32 13 THR A C 2
ATOM 1170 O O . THR A 1 13 ? 6.379 -5.867 -2.503 1.00 62.21 13 THR A O 2
ATOM 1181 N N . ASP A 1 14 ? 5.931 -7.506 -3.970 1.00 14.42 14 ASP A N 2
ATOM 1182 C CA . ASP A 1 14 ? 6.209 -8.587 -3.033 1.00 20.42 14 ASP A CA 2
ATOM 1183 C C . ASP A 1 14 ? 7.693 -8.787 -2.867 1.00 11.50 14 ASP A C 2
ATOM 1184 O O . ASP A 1 14 ? 8.487 -8.115 -3.518 1.00 3.42 14 ASP A O 2
ATOM 1193 N N . SER A 1 15 ? 8.071 -9.728 -2.016 1.00 42.11 15 SER A N 2
ATOM 1194 C CA . SER A 1 15 ? 9.475 -10.034 -1.746 1.00 13.23 15 SER A CA 2
ATOM 1195 C C . SER A 1 15 ? 10.226 -10.421 -3.045 1.00 20.42 15 SER A C 2
ATOM 1196 O O . SER A 1 15 ? 11.425 -10.201 -3.172 1.00 1.24 15 SER A O 2
ATOM 1204 N N . ASP A 1 16 ? 9.487 -10.969 -4.011 1.00 5.11 16 ASP A N 2
ATOM 1205 C CA . ASP A 1 16 ? 10.053 -11.371 -5.312 1.00 51.11 16 ASP A CA 2
ATOM 1206 C C . ASP A 1 16 ? 10.206 -10.162 -6.232 1.00 51.22 16 ASP A C 2
ATOM 1207 O O . ASP A 1 16 ? 10.740 -10.270 -7.344 1.00 70.12 16 ASP A O 2
ATOM 1216 N N . GLY A 1 17 ? 9.714 -9.023 -5.785 1.00 12.24 17 GLY A N 2
ATOM 1217 C CA . GLY A 1 17 ? 9.728 -7.813 -6.582 1.00 14.54 17 GLY A CA 2
ATOM 1218 C C . GLY A 1 17 ? 8.630 -7.820 -7.602 1.00 33.22 17 GLY A C 2
ATOM 1219 O O . GLY A 1 17 ? 8.637 -7.035 -8.542 1.00 54.50 17 GLY A O 2
ATOM 1223 N N . SER A 1 18 ? 7.695 -8.726 -7.420 1.00 23.34 18 SER A N 2
ATOM 1224 C CA . SER A 1 18 ? 6.561 -8.847 -8.284 1.00 53.05 18 SER A CA 2
ATOM 1225 C C . SER A 1 18 ? 5.660 -7.639 -8.072 1.00 71.45 18 SER A C 2
ATOM 1226 O O . SER A 1 18 ? 5.302 -7.330 -6.932 1.00 35.33 18 SER A O 2
ATOM 1234 N N . LYS A 1 19 ? 5.318 -6.959 -9.137 1.00 5.01 19 LYS A N 2
ATOM 1235 C CA . LYS A 1 19 ? 4.482 -5.789 -9.036 1.00 22.42 19 LYS A CA 2
ATOM 1236 C C . LYS A 1 19 ? 3.048 -6.219 -8.975 1.00 13.24 19 LYS A C 2
ATOM 1237 O O . LYS A 1 19 ? 2.501 -6.749 -9.947 1.00 1.54 19 LYS A O 2
ATOM 1256 N N . LYS A 1 20 ? 2.457 -6.042 -7.852 1.00 72.43 20 LYS A N 2
ATOM 1257 C CA . LYS A 1 20 ? 1.110 -6.418 -7.656 1.00 11.23 20 LYS A CA 2
ATOM 1258 C C . LYS A 1 20 ? 0.296 -5.174 -7.374 1.00 33.00 20 LYS A C 2
ATOM 1259 O O . LYS A 1 20 ? 0.810 -4.200 -6.822 1.00 22.03 20 LYS A O 2
ATOM 1278 N N . THR A 1 21 ? -0.936 -5.176 -7.764 1.00 13.13 21 THR A N 2
ATOM 1279 C CA . THR A 1 21 ? -1.766 -4.040 -7.569 1.00 41.15 21 THR A CA 2
ATOM 1280 C C . THR A 1 21 ? -2.914 -4.376 -6.597 1.00 44.31 21 THR A C 2
ATOM 1281 O O . THR A 1 21 ? -3.449 -5.492 -6.613 1.00 52.44 21 THR A O 2
ATOM 1292 N N . TYR A 1 22 ? -3.243 -3.433 -5.732 1.00 3.33 22 TYR A N 2
ATOM 1293 C CA . TYR A 1 22 ? -4.315 -3.586 -4.766 1.00 23.11 22 TYR A CA 2
ATOM 1294 C C . TYR A 1 22 ? -5.259 -2.412 -4.909 1.00 53.51 22 TYR A C 2
ATOM 1295 O O . TYR A 1 22 ? -4.863 -1.369 -5.420 1.00 70.52 22 TYR A O 2
ATOM 1313 N N . LYS A 1 23 ? -6.489 -2.585 -4.491 1.00 14.41 23 LYS A N 2
ATOM 1314 C CA . LYS A 1 23 ? -7.483 -1.521 -4.555 1.00 54.44 23 LYS A CA 2
ATOM 1315 C C . LYS A 1 23 ? -7.818 -1.047 -3.159 1.00 34.31 23 LYS A C 2
ATOM 1316 O O . LYS A 1 23 ? -8.112 -1.859 -2.295 1.00 4.33 23 LYS A O 2
ATOM 1335 N N . VAL A 1 24 ? -7.755 0.252 -2.943 1.00 42.03 24 VAL A N 2
ATOM 1336 C CA . VAL A 1 24 ? -8.006 0.841 -1.621 1.00 40.34 24 VAL A CA 2
ATOM 1337 C C . VAL A 1 24 ? -9.488 0.741 -1.235 1.00 15.22 24 VAL A C 2
ATOM 1338 O O . VAL A 1 24 ? -10.349 1.111 -2.007 1.00 73.45 24 VAL A O 2
ATOM 1351 N N . LEU A 1 25 ? -9.765 0.239 -0.050 1.00 13.22 25 LEU A N 2
ATOM 1352 C CA . LEU A 1 25 ? -11.137 0.088 0.418 1.00 62.34 25 LEU A CA 2
ATOM 1353 C C . LEU A 1 25 ? -11.453 1.205 1.392 1.00 10.31 25 LEU A C 2
ATOM 1354 O O . LEU A 1 25 ? -12.484 1.860 1.313 1.00 14.32 25 LEU A O 2
ATOM 1370 N N . SER A 1 26 ? -10.553 1.397 2.331 1.00 72.35 26 SER A N 2
ATOM 1371 C CA . SER A 1 26 ? -10.711 2.367 3.383 1.00 41.53 26 SER A CA 2
ATOM 1372 C C . SER A 1 26 ? -9.353 2.922 3.740 1.00 50.53 26 SER A C 2
ATOM 1373 O O . SER A 1 26 ? -8.326 2.297 3.436 1.00 14.10 26 SER A O 2
ATOM 1381 N N . TYR A 1 27 ? -9.330 4.060 4.379 1.00 2.15 27 TYR A N 2
ATOM 1382 C CA . TYR A 1 27 ? -8.091 4.711 4.680 1.00 35.32 27 TYR A CA 2
ATOM 1383 C C . TYR A 1 27 ? -8.161 5.311 6.079 1.00 51.31 27 TYR A C 2
ATOM 1384 O O . TYR A 1 27 ? -9.117 6.024 6.403 1.00 64.01 27 TYR A O 2
ATOM 1402 N N . SER A 1 28 ? -7.213 4.979 6.921 1.00 23.04 28 SER A N 2
ATOM 1403 C CA . SER A 1 28 ? -7.134 5.568 8.237 1.00 62.02 28 SER A CA 2
ATOM 1404 C C . SER A 1 28 ? -5.685 5.902 8.609 1.00 74.21 28 SER A C 2
ATOM 1405 O O . SER A 1 28 ? -4.909 5.021 9.001 1.00 62.32 28 SER A O 2
ATOM 1413 N N . GLY A 1 29 ? -5.336 7.165 8.474 1.00 23.45 29 GLY A N 2
ATOM 1414 C CA . GLY A 1 29 ? -4.010 7.635 8.806 1.00 24.41 29 GLY A CA 2
ATOM 1415 C C . GLY A 1 29 ? -2.938 6.998 7.960 1.00 63.25 29 GLY A C 2
ATOM 1416 O O . GLY A 1 29 ? -2.790 7.319 6.777 1.00 60.21 29 GLY A O 2
ATOM 1420 N N . ASP A 1 30 ? -2.201 6.092 8.561 1.00 30.10 30 ASP A N 2
ATOM 1421 C CA . ASP A 1 30 ? -1.135 5.389 7.868 1.00 75.44 30 ASP A CA 2
ATOM 1422 C C . ASP A 1 30 ? -1.547 4.012 7.476 1.00 60.52 30 ASP A C 2
ATOM 1423 O O . ASP A 1 30 ? -0.782 3.293 6.871 1.00 71.51 30 ASP A O 2
ATOM 1432 N N . LYS A 1 31 ? -2.743 3.634 7.812 1.00 60.15 31 LYS A N 2
ATOM 1433 C CA . LYS A 1 31 ? -3.208 2.322 7.474 1.00 23.50 31 LYS A CA 2
ATOM 1434 C C . LYS A 1 31 ? -4.199 2.397 6.362 1.00 75.12 31 LYS A C 2
ATOM 1435 O O . LYS A 1 31 ? -5.146 3.194 6.394 1.00 0.45 31 LYS A O 2
ATOM 1454 N N . VAL A 1 32 ? -3.972 1.597 5.376 1.00 41.24 32 VAL A N 2
ATOM 1455 C CA . VAL A 1 32 ? -4.796 1.558 4.222 1.00 42.41 32 VAL A CA 2
ATOM 1456 C C . VAL A 1 32 ? -5.309 0.148 4.039 1.00 44.42 32 VAL A C 2
ATOM 1457 O O . VAL A 1 32 ? -4.520 -0.792 3.864 1.00 23.11 32 VAL A O 2
ATOM 1470 N N . THR A 1 33 ? -6.597 -0.012 4.107 1.00 12.23 33 THR A N 2
ATOM 1471 C CA . THR A 1 33 ? -7.198 -1.288 3.885 1.00 51.34 33 THR A CA 2
ATOM 1472 C C . THR A 1 33 ? -7.444 -1.415 2.389 1.00 32.43 33 THR A C 2
ATOM 1473 O O . THR A 1 33 ? -8.024 -0.519 1.783 1.00 52.11 33 THR A O 2
ATOM 1484 N N . VAL A 1 34 ? -6.994 -2.490 1.807 1.00 74.21 34 VAL A N 2
ATOM 1485 C CA . VAL A 1 34 ? -7.054 -2.695 0.386 1.00 72.21 34 VAL A CA 2
ATOM 1486 C C . VAL A 1 34 ? -7.580 -4.098 0.087 1.00 24.30 34 VAL A C 2
ATOM 1487 O O . VAL A 1 34 ? -7.742 -4.913 0.995 1.00 64.12 34 VAL A O 2
ATOM 1500 N N . GLN A 1 35 ? -7.833 -4.363 -1.162 1.00 70.31 35 GLN A N 2
ATOM 1501 C CA . GLN A 1 35 ? -8.233 -5.679 -1.628 1.00 23.40 35 GLN A CA 2
ATOM 1502 C C . GLN A 1 35 ? -7.371 -6.012 -2.813 1.00 21.45 35 GLN A C 2
ATOM 1503 O O . GLN A 1 35 ? -7.087 -5.130 -3.632 1.00 72.21 35 GLN A O 2
ATOM 1517 N N . ASP A 1 36 ? -6.934 -7.237 -2.920 1.00 3.43 36 ASP A N 2
ATOM 1518 C CA . ASP A 1 36 ? -5.982 -7.570 -3.983 1.00 22.31 36 ASP A CA 2
ATOM 1519 C C . ASP A 1 36 ? -6.662 -8.235 -5.168 1.00 63.41 36 ASP A C 2
ATOM 1520 O O . ASP A 1 36 ? -7.892 -8.332 -5.219 1.00 15.53 36 ASP A O 2
ATOM 1529 N N . SER A 1 37 ? -5.850 -8.667 -6.130 1.00 42.05 37 SER A N 2
ATOM 1530 C CA . SER A 1 37 ? -6.304 -9.356 -7.323 1.00 12.11 37 SER A CA 2
ATOM 1531 C C . SER A 1 37 ? -7.027 -10.678 -6.975 1.00 61.11 37 SER A C 2
ATOM 1532 O O . SER A 1 37 ? -7.956 -11.099 -7.680 1.00 31.15 37 SER A O 2
ATOM 1540 N N . ASP A 1 38 ? -6.612 -11.316 -5.880 1.00 61.03 38 ASP A N 2
ATOM 1541 C CA . ASP A 1 38 ? -7.233 -12.566 -5.433 1.00 24.20 38 ASP A CA 2
ATOM 1542 C C . ASP A 1 38 ? -8.483 -12.249 -4.609 1.00 10.42 38 ASP A C 2
ATOM 1543 O O . ASP A 1 38 ? -9.311 -13.117 -4.322 1.00 43.02 38 ASP A O 2
ATOM 1552 N N . GLY A 1 39 ? -8.612 -10.993 -4.249 1.00 4.54 39 GLY A N 2
ATOM 1553 C CA . GLY A 1 39 ? -9.781 -10.513 -3.561 1.00 1.43 39 GLY A CA 2
ATOM 1554 C C . GLY A 1 39 ? -9.661 -10.593 -2.078 1.00 34.13 39 GLY A C 2
ATOM 1555 O O . GLY A 1 39 ? -10.656 -10.492 -1.357 1.00 33.44 39 GLY A O 2
ATOM 1559 N N . ARG A 1 40 ? -8.462 -10.756 -1.614 1.00 64.24 40 ARG A N 2
ATOM 1560 C CA . ARG A 1 40 ? -8.198 -10.800 -0.224 1.00 0.22 40 ARG A CA 2
ATOM 1561 C C . ARG A 1 40 ? -8.050 -9.403 0.227 1.00 43.32 40 ARG A C 2
ATOM 1562 O O . ARG A 1 40 ? -7.530 -8.560 -0.511 1.00 62.10 40 ARG A O 2
ATOM 1583 N N . THR A 1 41 ? -8.514 -9.118 1.370 1.00 13.32 41 THR A N 2
ATOM 1584 C CA . THR A 1 41 ? -8.396 -7.806 1.853 1.00 12.21 41 THR A CA 2
ATOM 1585 C C . THR A 1 41 ? -7.219 -7.727 2.822 1.00 13.31 41 THR A C 2
ATOM 1586 O O . THR A 1 41 ? -7.066 -8.595 3.690 1.00 43.25 41 THR A O 2
ATOM 1597 N N . LEU A 1 42 ? -6.389 -6.730 2.665 1.00 32.51 42 LEU A N 2
ATOM 1598 C CA . LEU A 1 42 ? -5.211 -6.586 3.504 1.00 41.34 42 LEU A CA 2
ATOM 1599 C C . LEU A 1 42 ? -5.123 -5.154 3.954 1.00 1.23 42 LEU A C 2
ATOM 1600 O O . LEU A 1 42 ? -5.727 -4.283 3.348 1.00 72.35 42 LEU A O 2
ATOM 1616 N N . THR A 1 43 ? -4.408 -4.909 5.001 1.00 54.44 43 THR A N 2
ATOM 1617 C CA . THR A 1 43 ? -4.185 -3.572 5.450 1.00 41.24 43 THR A CA 2
ATOM 1618 C C . THR A 1 43 ? -2.690 -3.316 5.501 1.00 31.30 43 THR A C 2
ATOM 1619 O O . THR A 1 43 ? -1.945 -4.045 6.157 1.00 42.54 43 THR A O 2
ATOM 1630 N N . PHE A 1 44 ? -2.266 -2.321 4.785 1.00 62.41 44 PHE A N 2
ATOM 1631 C CA . PHE A 1 44 ? -0.872 -1.974 4.673 1.00 45.12 44 PHE A CA 2
ATOM 1632 C C . PHE A 1 44 ? -0.665 -0.552 5.116 1.00 73.01 44 PHE A C 2
ATOM 1633 O O . PHE A 1 44 ? -1.629 0.186 5.327 1.00 2.35 44 PHE A O 2
ATOM 1650 N N . ASP A 1 45 ? 0.580 -0.174 5.276 1.00 54.50 45 ASP A N 2
ATOM 1651 C CA . ASP A 1 45 ? 0.926 1.185 5.592 1.00 63.11 45 ASP A CA 2
ATOM 1652 C C . ASP A 1 45 ? 0.943 2.014 4.330 1.00 4.14 45 ASP A C 2
ATOM 1653 O O . ASP A 1 45 ? 1.372 1.545 3.285 1.00 52.40 45 ASP A O 2
ATOM 1662 N N . ALA A 1 46 ? 0.506 3.234 4.442 1.00 22.21 46 ALA A N 2
ATOM 1663 C CA . ALA A 1 46 ? 0.428 4.175 3.320 1.00 0.35 46 ALA A CA 2
ATOM 1664 C C . ALA A 1 46 ? 1.797 4.436 2.700 1.00 64.52 46 ALA A C 2
ATOM 1665 O O . ALA A 1 46 ? 1.905 4.716 1.511 1.00 55.33 46 ALA A O 2
ATOM 1672 N N . ARG A 1 47 ? 2.840 4.328 3.506 1.00 55.13 47 ARG A N 2
ATOM 1673 C CA . ARG A 1 47 ? 4.209 4.516 3.031 1.00 32.24 47 ARG A CA 2
ATOM 1674 C C . ARG A 1 47 ? 4.668 3.341 2.165 1.00 71.21 47 ARG A C 2
ATOM 1675 O O . ARG A 1 47 ? 5.668 3.426 1.465 1.00 15.13 47 ARG A O 2
ATOM 1696 N N . LEU A 1 48 ? 3.927 2.257 2.215 1.00 30.21 48 LEU A N 2
ATOM 1697 C CA . LEU A 1 48 ? 4.236 1.068 1.445 1.00 63.54 48 LEU A CA 2
ATOM 1698 C C . LEU A 1 48 ? 3.544 1.108 0.093 1.00 55.25 48 LEU A C 2
ATOM 1699 O O . LEU A 1 48 ? 3.935 0.409 -0.847 1.00 75.41 48 LEU A O 2
ATOM 1715 N N . LEU A 1 49 ? 2.533 1.930 0.002 1.00 14.31 49 LEU A N 2
ATOM 1716 C CA . LEU A 1 49 ? 1.707 2.016 -1.175 1.00 12.22 49 LEU A CA 2
ATOM 1717 C C . LEU A 1 49 ? 2.074 3.167 -2.060 1.00 74.31 49 LEU A C 2
ATOM 1718 O O . LEU A 1 49 ? 2.008 4.326 -1.660 1.00 33.30 49 LEU A O 2
ATOM 1734 N N . ARG A 1 50 ? 2.469 2.843 -3.251 1.00 2.13 50 ARG A N 2
ATOM 1735 C CA . ARG A 1 50 ? 2.707 3.828 -4.261 1.00 11.10 50 ARG A CA 2
ATOM 1736 C C . ARG A 1 50 ? 1.460 3.856 -5.122 1.00 52.52 50 ARG A C 2
ATOM 1737 O O . ARG A 1 50 ? 0.970 2.804 -5.528 1.00 35.41 50 ARG A O 2
ATOM 1758 N N . VAL A 1 51 ? 0.919 5.017 -5.360 1.00 54.35 51 VAL A N 2
ATOM 1759 C CA . VAL A 1 51 ? -0.335 5.118 -6.090 1.00 32.42 51 VAL A CA 2
ATOM 1760 C C . VAL A 1 51 ? -0.145 4.892 -7.581 1.00 24.20 51 VAL A C 2
ATOM 1761 O O . VAL A 1 51 ? 0.918 5.183 -8.138 1.00 72.21 51 VAL A O 2
ATOM 1774 N N . LYS A 1 52 ? -1.147 4.329 -8.218 1.00 22.41 52 LYS A N 2
ATOM 1775 C CA . LYS A 1 52 ? -1.115 4.168 -9.635 1.00 41.52 52 LYS A CA 2
ATOM 1776 C C . LYS A 1 52 ? -2.020 5.199 -10.289 1.00 12.23 52 LYS A C 2
ATOM 1777 O O . LYS A 1 52 ? -3.190 4.937 -10.593 1.00 10.55 52 LYS A O 2
ATOM 1796 N N . LYS A 1 53 ? -1.508 6.396 -10.362 1.00 25.25 53 LYS A N 2
ATOM 1797 C CA . LYS A 1 53 ? -2.138 7.509 -11.044 1.00 53.53 53 LYS A CA 2
ATOM 1798 C C . LYS A 1 53 ? -1.115 8.127 -11.954 1.00 50.31 53 LYS A C 2
ATOM 1799 O O . LYS A 1 53 ? 0.056 8.244 -11.570 1.00 22.11 53 LYS A O 2
ATOM 1818 N N . TRP A 1 54 ? -1.540 8.494 -13.152 1.00 31.32 54 TRP A N 2
ATOM 1819 C CA . TRP A 1 54 ? -0.702 9.177 -14.130 1.00 0.45 54 TRP A CA 2
ATOM 1820 C C . TRP A 1 54 ? 0.464 8.243 -14.586 1.00 33.01 54 TRP A C 2
ATOM 1821 O O . TRP A 1 54 ? 0.433 7.020 -14.318 1.00 43.23 54 TRP A O 2
ATOM 1842 N N . LEU A 1 55 ? 1.442 8.790 -15.282 1.00 32.21 55 LEU A N 2
ATOM 1843 C CA . LEU A 1 55 ? 2.546 8.000 -15.810 1.00 13.45 55 LEU A CA 2
ATOM 1844 C C . LEU A 1 55 ? 3.456 7.456 -14.709 1.00 61.30 55 LEU A C 2
ATOM 1845 O O . LEU A 1 55 ? 3.559 8.036 -13.624 1.00 15.11 55 LEU A O 2
ATOM 1861 N N . GLU A 1 56 ? 4.111 6.348 -15.024 1.00 50.42 56 GLU A N 2
ATOM 1862 C CA . GLU A 1 56 ? 4.898 5.558 -14.073 1.00 32.20 56 GLU A CA 2
ATOM 1863 C C . GLU A 1 56 ? 6.035 6.305 -13.382 1.00 1.30 56 GLU A C 2
ATOM 1864 O O . GLU A 1 56 ? 6.138 6.264 -12.158 1.00 43.45 56 GLU A O 2
ATOM 1876 N N . HIS A 1 57 ? 6.887 6.984 -14.150 1.00 11.23 57 HIS A N 2
ATOM 1877 C CA . HIS A 1 57 ? 8.085 7.598 -13.561 1.00 3.14 57 HIS A CA 2
ATOM 1878 C C . HIS A 1 57 ? 7.812 8.630 -12.495 1.00 44.12 57 HIS A C 2
ATOM 1879 O O . HIS A 1 57 ? 8.444 8.576 -11.445 1.00 12.33 57 HIS A O 2
ATOM 1894 N N . HIS A 1 58 ? 6.849 9.539 -12.737 1.00 12.40 58 HIS A N 2
ATOM 1895 C CA . HIS A 1 58 ? 6.541 10.620 -11.778 1.00 61.02 58 HIS A CA 2
ATOM 1896 C C . HIS A 1 58 ? 7.771 11.547 -11.648 1.00 75.52 58 HIS A C 2
ATOM 1897 O O . HIS A 1 58 ? 8.760 11.224 -10.987 1.00 20.15 58 HIS A O 2
ATOM 1912 N N . HIS A 1 59 ? 7.713 12.674 -12.284 1.00 15.35 59 HIS A N 2
ATOM 1913 C CA . HIS A 1 59 ? 8.888 13.523 -12.394 1.00 0.22 59 HIS A CA 2
ATOM 1914 C C . HIS A 1 59 ? 8.863 14.669 -11.401 1.00 11.53 59 HIS A C 2
ATOM 1915 O O . HIS A 1 59 ? 7.807 15.206 -11.084 1.00 41.41 59 HIS A O 2
ATOM 1930 N N . HIS A 1 60 ? 10.028 15.022 -10.902 1.00 54.32 60 HIS A N 2
ATOM 1931 C CA . HIS A 1 60 ? 10.192 16.244 -10.114 1.00 13.52 60 HIS A CA 2
ATOM 1932 C C . HIS A 1 60 ? 10.799 17.272 -11.053 1.00 54.33 60 HIS A C 2
ATOM 1933 O O . HIS A 1 60 ? 10.135 18.184 -11.526 1.00 63.40 60 HIS A O 2
ATOM 1948 N N . HIS A 1 61 ? 12.063 17.093 -11.335 1.00 52.11 61 HIS A N 2
ATOM 1949 C CA . HIS A 1 61 ? 12.749 17.819 -12.394 1.00 35.53 61 HIS A CA 2
ATOM 1950 C C . HIS A 1 61 ? 13.367 16.751 -13.291 1.00 70.03 61 HIS A C 2
ATOM 1951 O O . HIS A 1 61 ? 13.995 17.018 -14.311 1.00 25.32 61 HIS A O 2
ATOM 1966 N N . HIS A 1 62 ? 13.130 15.540 -12.879 1.00 0.12 62 HIS A N 2
ATOM 1967 C CA . HIS A 1 62 ? 13.605 14.349 -13.470 1.00 23.04 62 HIS A CA 2
ATOM 1968 C C . HIS A 1 62 ? 12.610 13.308 -13.084 1.00 62.21 62 HIS A C 2
ATOM 1969 O O . HIS A 1 62 ? 12.216 12.506 -13.917 1.00 36.98 62 HIS A O 2
ATOM 1985 N N . MET A 1 1 ? -4.302 12.157 5.144 1.00 33.41 1 MET A N 3
ATOM 1986 C CA . MET A 1 1 ? -4.766 11.413 3.976 1.00 0.15 1 MET A CA 3
ATOM 1987 C C . MET A 1 1 ? -3.797 11.643 2.839 1.00 53.34 1 MET A C 3
ATOM 1988 O O . MET A 1 1 ? -3.643 12.767 2.372 1.00 5.45 1 MET A O 3
ATOM 2004 N N . ASP A 1 2 ? -3.130 10.581 2.391 1.00 3.52 2 ASP A N 3
ATOM 2005 C CA . ASP A 1 2 ? -2.075 10.700 1.373 1.00 50.40 2 ASP A CA 3
ATOM 2006 C C . ASP A 1 2 ? -2.602 10.750 -0.060 1.00 43.21 2 ASP A C 3
ATOM 2007 O O . ASP A 1 2 ? -1.824 10.771 -1.016 1.00 3.50 2 ASP A O 3
ATOM 2016 N N . GLY A 1 3 ? -3.905 10.784 -0.218 1.00 10.24 3 GLY A N 3
ATOM 2017 C CA . GLY A 1 3 ? -4.469 10.958 -1.544 1.00 72.43 3 GLY A CA 3
ATOM 2018 C C . GLY A 1 3 ? -5.152 9.733 -2.098 1.00 51.31 3 GLY A C 3
ATOM 2019 O O . GLY A 1 3 ? -5.736 9.787 -3.177 1.00 43.00 3 GLY A O 3
ATOM 2023 N N . PHE A 1 4 ? -5.116 8.643 -1.377 1.00 22.33 4 PHE A N 3
ATOM 2024 C CA . PHE A 1 4 ? -5.733 7.431 -1.867 1.00 2.40 4 PHE A CA 3
ATOM 2025 C C . PHE A 1 4 ? -7.231 7.446 -1.568 1.00 54.24 4 PHE A C 3
ATOM 2026 O O . PHE A 1 4 ? -7.654 7.841 -0.468 1.00 42.20 4 PHE A O 3
ATOM 2043 N N . ASP A 1 5 ? -8.015 7.027 -2.536 1.00 64.52 5 ASP A N 3
ATOM 2044 C CA . ASP A 1 5 ? -9.470 6.969 -2.411 1.00 14.34 5 ASP A CA 3
ATOM 2045 C C . ASP A 1 5 ? -9.928 5.543 -2.677 1.00 61.41 5 ASP A C 3
ATOM 2046 O O . ASP A 1 5 ? -9.143 4.728 -3.161 1.00 42.02 5 ASP A O 3
ATOM 2055 N N . ARG A 1 6 ? -11.162 5.232 -2.358 1.00 53.34 6 ARG A N 3
ATOM 2056 C CA . ARG A 1 6 ? -11.711 3.909 -2.614 1.00 30.33 6 ARG A CA 3
ATOM 2057 C C . ARG A 1 6 ? -11.661 3.575 -4.122 1.00 62.41 6 ARG A C 3
ATOM 2058 O O . ARG A 1 6 ? -12.063 4.375 -4.972 1.00 34.43 6 ARG A O 3
ATOM 2079 N N . GLY A 1 7 ? -11.140 2.420 -4.436 1.00 63.23 7 GLY A N 3
ATOM 2080 C CA . GLY A 1 7 ? -11.033 2.005 -5.808 1.00 31.02 7 GLY A CA 3
ATOM 2081 C C . GLY A 1 7 ? -9.733 2.447 -6.456 1.00 11.13 7 GLY A C 3
ATOM 2082 O O . GLY A 1 7 ? -9.514 2.195 -7.639 1.00 41.23 7 GLY A O 3
ATOM 2086 N N . ALA A 1 8 ? -8.881 3.114 -5.699 1.00 12.52 8 ALA A N 3
ATOM 2087 C CA . ALA A 1 8 ? -7.592 3.562 -6.220 1.00 30.31 8 ALA A CA 3
ATOM 2088 C C . ALA A 1 8 ? -6.674 2.379 -6.465 1.00 64.35 8 ALA A C 3
ATOM 2089 O O . ALA A 1 8 ? -6.654 1.427 -5.675 1.00 15.32 8 ALA A O 3
ATOM 2096 N N . ASP A 1 9 ? -5.946 2.433 -7.560 1.00 3.02 9 ASP A N 3
ATOM 2097 C CA . ASP A 1 9 ? -4.982 1.400 -7.905 1.00 30.52 9 ASP A CA 3
ATOM 2098 C C . ASP A 1 9 ? -3.653 1.723 -7.258 1.00 73.01 9 ASP A C 3
ATOM 2099 O O . ASP A 1 9 ? -3.080 2.801 -7.500 1.00 35.24 9 ASP A O 3
ATOM 2108 N N . VAL A 1 10 ? -3.150 0.818 -6.449 1.00 21.54 10 VAL A N 3
ATOM 2109 C CA . VAL A 1 10 ? -1.891 1.049 -5.754 1.00 24.15 10 VAL A CA 3
ATOM 2110 C C . VAL A 1 10 ? -0.849 0.030 -6.170 1.00 11.51 10 VAL A C 3
ATOM 2111 O O . VAL A 1 10 ? -1.181 -1.102 -6.540 1.00 55.42 10 VAL A O 3
ATOM 2124 N N . THR A 1 11 ? 0.388 0.427 -6.105 1.00 72.22 11 THR A N 3
ATOM 2125 C CA . THR A 1 11 ? 1.480 -0.411 -6.478 1.00 11.10 11 THR A CA 3
ATOM 2126 C C . THR A 1 11 ? 2.075 -1.082 -5.264 1.00 35.11 11 THR A C 3
ATOM 2127 O O . THR A 1 11 ? 2.411 -0.415 -4.273 1.00 62.24 11 THR A O 3
ATOM 2138 N N . TYR A 1 12 ? 2.182 -2.369 -5.321 1.00 53.03 12 TYR A N 3
ATOM 2139 C CA . TYR A 1 12 ? 2.825 -3.109 -4.286 1.00 40.42 12 TYR A CA 3
ATOM 2140 C C . TYR A 1 12 ? 3.679 -4.178 -4.881 1.00 60.33 12 TYR A C 3
ATOM 2141 O O . TYR A 1 12 ? 3.207 -5.046 -5.580 1.00 32.45 12 TYR A O 3
ATOM 2159 N N . THR A 1 13 ? 4.919 -4.096 -4.630 1.00 43.41 13 THR A N 3
ATOM 2160 C CA . THR A 1 13 ? 5.823 -5.089 -5.054 1.00 60.20 13 THR A CA 3
ATOM 2161 C C . THR A 1 13 ? 6.341 -5.792 -3.817 1.00 0.11 13 THR A C 3
ATOM 2162 O O . THR A 1 13 ? 6.819 -5.134 -2.875 1.00 22.24 13 THR A O 3
ATOM 2173 N N . ASP A 1 14 ? 6.224 -7.096 -3.781 1.00 74.43 14 ASP A N 3
ATOM 2174 C CA . ASP A 1 14 ? 6.735 -7.845 -2.652 1.00 41.21 14 ASP A CA 3
ATOM 2175 C C . ASP A 1 14 ? 8.235 -7.914 -2.720 1.00 30.12 14 ASP A C 3
ATOM 2176 O O . ASP A 1 14 ? 8.829 -7.634 -3.771 1.00 44.21 14 ASP A O 3
ATOM 2185 N N . SER A 1 15 ? 8.856 -8.324 -1.631 1.00 31.04 15 SER A N 3
ATOM 2186 C CA . SER A 1 15 ? 10.305 -8.483 -1.569 1.00 2.14 15 SER A CA 3
ATOM 2187 C C . SER A 1 15 ? 10.770 -9.604 -2.516 1.00 72.11 15 SER A C 3
ATOM 2188 O O . SER A 1 15 ? 11.956 -9.745 -2.821 1.00 34.23 15 SER A O 3
ATOM 2196 N N . ASP A 1 16 ? 9.795 -10.363 -3.005 1.00 73.24 16 ASP A N 3
ATOM 2197 C CA . ASP A 1 16 ? 10.009 -11.461 -3.938 1.00 51.41 16 ASP A CA 3
ATOM 2198 C C . ASP A 1 16 ? 10.281 -10.916 -5.337 1.00 1.50 16 ASP A C 3
ATOM 2199 O O . ASP A 1 16 ? 10.769 -11.622 -6.214 1.00 51.42 16 ASP A O 3
ATOM 2208 N N . GLY A 1 17 ? 10.010 -9.648 -5.519 1.00 11.13 17 GLY A N 3
ATOM 2209 C CA . GLY A 1 17 ? 10.252 -9.007 -6.788 1.00 34.54 17 GLY A CA 3
ATOM 2210 C C . GLY A 1 17 ? 9.035 -9.006 -7.677 1.00 12.31 17 GLY A C 3
ATOM 2211 O O . GLY A 1 17 ? 9.081 -8.502 -8.805 1.00 53.51 17 GLY A O 3
ATOM 2215 N N . SER A 1 18 ? 7.956 -9.567 -7.190 1.00 34.24 18 SER A N 3
ATOM 2216 C CA . SER A 1 18 ? 6.742 -9.620 -7.947 1.00 53.33 18 SER A CA 3
ATOM 2217 C C . SER A 1 18 ? 5.956 -8.336 -7.754 1.00 72.54 18 SER A C 3
ATOM 2218 O O . SER A 1 18 ? 5.734 -7.887 -6.621 1.00 72.54 18 SER A O 3
ATOM 2226 N N . LYS A 1 19 ? 5.563 -7.758 -8.853 1.00 25.21 19 LYS A N 3
ATOM 2227 C CA . LYS A 1 19 ? 4.811 -6.526 -8.869 1.00 71.54 19 LYS A CA 3
ATOM 2228 C C . LYS A 1 19 ? 3.333 -6.862 -8.860 1.00 4.23 19 LYS A C 3
ATOM 2229 O O . LYS A 1 19 ? 2.885 -7.772 -9.585 1.00 1.40 19 LYS A O 3
ATOM 2248 N N . LYS A 1 20 ? 2.585 -6.161 -8.053 1.00 60.34 20 LYS A N 3
ATOM 2249 C CA . LYS A 1 20 ? 1.211 -6.470 -7.844 1.00 61.32 20 LYS A CA 3
ATOM 2250 C C . LYS A 1 20 ? 0.415 -5.178 -7.613 1.00 43.32 20 LYS A C 3
ATOM 2251 O O . LYS A 1 20 ? 0.976 -4.166 -7.186 1.00 63.02 20 LYS A O 3
ATOM 2270 N N . THR A 1 21 ? -0.862 -5.203 -7.911 1.00 4.14 21 THR A N 3
ATOM 2271 C CA . THR A 1 21 ? -1.690 -4.035 -7.752 1.00 21.24 21 THR A CA 3
ATOM 2272 C C . THR A 1 21 ? -2.920 -4.377 -6.897 1.00 2.34 21 THR A C 3
ATOM 2273 O O . THR A 1 21 ? -3.551 -5.423 -7.092 1.00 20.25 21 THR A O 3
ATOM 2284 N N . TYR A 1 22 ? -3.239 -3.514 -5.951 1.00 53.41 22 TYR A N 3
ATOM 2285 C CA . TYR A 1 22 ? -4.399 -3.700 -5.095 1.00 73.14 22 TYR A CA 3
ATOM 2286 C C . TYR A 1 22 ? -5.373 -2.553 -5.299 1.00 40.45 22 TYR A C 3
ATOM 2287 O O . TYR A 1 22 ? -5.030 -1.542 -5.941 1.00 11.34 22 TYR A O 3
ATOM 2305 N N . LYS A 1 23 ? -6.576 -2.711 -4.780 1.00 71.31 23 LYS A N 3
ATOM 2306 C CA . LYS A 1 23 ? -7.593 -1.680 -4.839 1.00 54.30 23 LYS A CA 3
ATOM 2307 C C . LYS A 1 23 ? -7.850 -1.154 -3.421 1.00 2.44 23 LYS A C 3
ATOM 2308 O O . LYS A 1 23 ? -7.952 -1.941 -2.494 1.00 23.20 23 LYS A O 3
ATOM 2327 N N . VAL A 1 24 ? -7.922 0.148 -3.242 1.00 51.32 24 VAL A N 3
ATOM 2328 C CA . VAL A 1 24 ? -8.163 0.708 -1.898 1.00 34.24 24 VAL A CA 3
ATOM 2329 C C . VAL A 1 24 ? -9.650 0.574 -1.510 1.00 11.44 24 VAL A C 3
ATOM 2330 O O . VAL A 1 24 ? -10.528 0.825 -2.330 1.00 61.01 24 VAL A O 3
ATOM 2343 N N . LEU A 1 25 ? -9.925 0.155 -0.280 1.00 31.21 25 LEU A N 3
ATOM 2344 C CA . LEU A 1 25 ? -11.309 -0.026 0.178 1.00 52.43 25 LEU A CA 3
ATOM 2345 C C . LEU A 1 25 ? -11.651 1.061 1.170 1.00 21.23 25 LEU A C 3
ATOM 2346 O O . LEU A 1 25 ? -12.665 1.745 1.055 1.00 51.24 25 LEU A O 3
ATOM 2362 N N . SER A 1 26 ? -10.775 1.219 2.129 1.00 22.54 26 SER A N 3
ATOM 2363 C CA . SER A 1 26 ? -10.945 2.141 3.208 1.00 64.41 26 SER A CA 3
ATOM 2364 C C . SER A 1 26 ? -9.575 2.644 3.579 1.00 1.41 26 SER A C 3
ATOM 2365 O O . SER A 1 26 ? -8.561 2.006 3.243 1.00 4.03 26 SER A O 3
ATOM 2373 N N . TYR A 1 27 ? -9.522 3.741 4.260 1.00 53.05 27 TYR A N 3
ATOM 2374 C CA . TYR A 1 27 ? -8.276 4.367 4.550 1.00 14.22 27 TYR A CA 3
ATOM 2375 C C . TYR A 1 27 ? -8.323 4.902 5.973 1.00 72.11 27 TYR A C 3
ATOM 2376 O O . TYR A 1 27 ? -9.294 5.553 6.359 1.00 34.44 27 TYR A O 3
ATOM 2394 N N . SER A 1 28 ? -7.322 4.605 6.760 1.00 74.35 28 SER A N 3
ATOM 2395 C CA . SER A 1 28 ? -7.274 5.091 8.118 1.00 14.45 28 SER A CA 3
ATOM 2396 C C . SER A 1 28 ? -5.860 5.561 8.479 1.00 34.31 28 SER A C 3
ATOM 2397 O O . SER A 1 28 ? -4.971 4.746 8.748 1.00 50.12 28 SER A O 3
ATOM 2405 N N . GLY A 1 29 ? -5.660 6.866 8.454 1.00 32.44 29 GLY A N 3
ATOM 2406 C CA . GLY A 1 29 ? -4.376 7.447 8.804 1.00 5.30 29 GLY A CA 3
ATOM 2407 C C . GLY A 1 29 ? -3.264 7.037 7.857 1.00 25.03 29 GLY A C 3
ATOM 2408 O O . GLY A 1 29 ? -3.213 7.472 6.703 1.00 23.20 29 GLY A O 3
ATOM 2412 N N . ASP A 1 30 ? -2.385 6.204 8.350 1.00 21.04 30 ASP A N 3
ATOM 2413 C CA . ASP A 1 30 ? -1.257 5.699 7.576 1.00 10.44 30 ASP A CA 3
ATOM 2414 C C . ASP A 1 30 ? -1.491 4.256 7.168 1.00 24.20 30 ASP A C 3
ATOM 2415 O O . ASP A 1 30 ? -0.618 3.608 6.605 1.00 43.22 30 ASP A O 3
ATOM 2424 N N . LYS A 1 31 ? -2.667 3.760 7.450 1.00 50.31 31 LYS A N 3
ATOM 2425 C CA . LYS A 1 31 ? -3.027 2.407 7.105 1.00 42.01 31 LYS A CA 3
ATOM 2426 C C . LYS A 1 31 ? -4.049 2.400 5.993 1.00 43.50 31 LYS A C 3
ATOM 2427 O O . LYS A 1 31 ? -5.069 3.105 6.050 1.00 4.43 31 LYS A O 3
ATOM 2446 N N . VAL A 1 32 ? -3.782 1.617 4.991 1.00 1.54 32 VAL A N 3
ATOM 2447 C CA . VAL A 1 32 ? -4.648 1.518 3.852 1.00 14.24 32 VAL A CA 3
ATOM 2448 C C . VAL A 1 32 ? -5.191 0.106 3.763 1.00 70.20 32 VAL A C 3
ATOM 2449 O O . VAL A 1 32 ? -4.421 -0.864 3.722 1.00 71.41 32 VAL A O 3
ATOM 2462 N N . THR A 1 33 ? -6.487 -0.015 3.758 1.00 1.52 33 THR A N 3
ATOM 2463 C CA . THR A 1 33 ? -7.126 -1.286 3.608 1.00 23.11 33 THR A CA 3
ATOM 2464 C C . THR A 1 33 ? -7.440 -1.475 2.130 1.00 75.13 33 THR A C 3
ATOM 2465 O O . THR A 1 33 ? -8.093 -0.628 1.521 1.00 4.40 33 THR A O 3
ATOM 2476 N N . VAL A 1 34 ? -6.983 -2.560 1.570 1.00 43.14 34 VAL A N 3
ATOM 2477 C CA . VAL A 1 34 ? -7.095 -2.812 0.165 1.00 12.15 34 VAL A CA 3
ATOM 2478 C C . VAL A 1 34 ? -7.657 -4.207 -0.072 1.00 0.43 34 VAL A C 3
ATOM 2479 O O . VAL A 1 34 ? -7.794 -4.994 0.866 1.00 60.24 34 VAL A O 3
ATOM 2492 N N . GLN A 1 35 ? -7.968 -4.505 -1.307 1.00 35.41 35 GLN A N 3
ATOM 2493 C CA . GLN A 1 35 ? -8.407 -5.822 -1.687 1.00 11.34 35 GLN A CA 3
ATOM 2494 C C . GLN A 1 35 ? -7.486 -6.365 -2.775 1.00 53.33 35 GLN A C 3
ATOM 2495 O O . GLN A 1 35 ? -6.976 -5.608 -3.615 1.00 2.24 35 GLN A O 3
ATOM 2509 N N . ASP A 1 36 ? -7.284 -7.650 -2.732 1.00 2.22 36 ASP A N 3
ATOM 2510 C CA . ASP A 1 36 ? -6.391 -8.395 -3.607 1.00 52.23 36 ASP A CA 3
ATOM 2511 C C . ASP A 1 36 ? -7.109 -8.800 -4.889 1.00 22.44 36 ASP A C 3
ATOM 2512 O O . ASP A 1 36 ? -8.338 -8.693 -4.972 1.00 31.40 36 ASP A O 3
ATOM 2521 N N . SER A 1 37 ? -6.353 -9.261 -5.880 1.00 34.21 37 SER A N 3
ATOM 2522 C CA . SER A 1 37 ? -6.897 -9.707 -7.147 1.00 60.13 37 SER A CA 3
ATOM 2523 C C . SER A 1 37 ? -7.854 -10.911 -6.952 1.00 62.00 37 SER A C 3
ATOM 2524 O O . SER A 1 37 ? -8.816 -11.076 -7.701 1.00 13.43 37 SER A O 3
ATOM 2532 N N . ASP A 1 38 ? -7.592 -11.727 -5.927 1.00 4.24 38 ASP A N 3
ATOM 2533 C CA . ASP A 1 38 ? -8.446 -12.877 -5.610 1.00 23.54 38 ASP A CA 3
ATOM 2534 C C . ASP A 1 38 ? -9.563 -12.444 -4.659 1.00 11.01 38 ASP A C 3
ATOM 2535 O O . ASP A 1 38 ? -10.558 -13.154 -4.455 1.00 42.44 38 ASP A O 3
ATOM 2544 N N . GLY A 1 39 ? -9.408 -11.257 -4.105 1.00 13.12 39 GLY A N 3
ATOM 2545 C CA . GLY A 1 39 ? -10.434 -10.684 -3.271 1.00 73.52 39 GLY A CA 3
ATOM 2546 C C . GLY A 1 39 ? -10.123 -10.634 -1.797 1.00 53.43 39 GLY A C 3
ATOM 2547 O O . GLY A 1 39 ? -10.954 -10.162 -1.022 1.00 23.52 39 GLY A O 3
ATOM 2551 N N . ARG A 1 40 ? -8.959 -11.109 -1.402 1.00 24.33 40 ARG A N 3
ATOM 2552 C CA . ARG A 1 40 ? -8.545 -11.036 -0.002 1.00 54.11 40 ARG A CA 3
ATOM 2553 C C . ARG A 1 40 ? -8.359 -9.576 0.372 1.00 14.05 40 ARG A C 3
ATOM 2554 O O . ARG A 1 40 ? -7.988 -8.780 -0.461 1.00 14.42 40 ARG A O 3
ATOM 2575 N N . THR A 1 41 ? -8.625 -9.225 1.576 1.00 53.21 41 THR A N 3
ATOM 2576 C CA . THR A 1 41 ? -8.470 -7.865 1.981 1.00 22.22 41 THR A CA 3
ATOM 2577 C C . THR A 1 41 ? -7.220 -7.727 2.837 1.00 45.50 41 THR A C 3
ATOM 2578 O O . THR A 1 41 ? -6.959 -8.570 3.685 1.00 31.13 41 THR A O 3
ATOM 2589 N N . LEU A 1 42 ? -6.446 -6.698 2.607 1.00 15.41 42 LEU A N 3
ATOM 2590 C CA . LEU A 1 42 ? -5.190 -6.540 3.324 1.00 10.33 42 LEU A CA 3
ATOM 2591 C C . LEU A 1 42 ? -5.078 -5.125 3.828 1.00 41.31 42 LEU A C 3
ATOM 2592 O O . LEU A 1 42 ? -5.768 -4.237 3.344 1.00 13.34 42 LEU A O 3
ATOM 2608 N N . THR A 1 43 ? -4.248 -4.919 4.802 1.00 23.04 43 THR A N 3
ATOM 2609 C CA . THR A 1 43 ? -3.983 -3.601 5.300 1.00 55.02 43 THR A CA 3
ATOM 2610 C C . THR A 1 43 ? -2.475 -3.340 5.269 1.00 73.22 43 THR A C 3
ATOM 2611 O O . THR A 1 43 ? -1.682 -4.080 5.877 1.00 32.51 43 THR A O 3
ATOM 2622 N N . PHE A 1 44 ? -2.098 -2.325 4.546 1.00 62.23 44 PHE A N 3
ATOM 2623 C CA . PHE A 1 44 ? -0.713 -1.963 4.368 1.00 54.00 44 PHE A CA 3
ATOM 2624 C C . PHE A 1 44 ? -0.493 -0.543 4.827 1.00 41.10 44 PHE A C 3
ATOM 2625 O O . PHE A 1 44 ? -1.452 0.183 5.082 1.00 54.00 44 PHE A O 3
ATOM 2642 N N . ASP A 1 45 ? 0.754 -0.158 4.940 1.00 24.02 45 ASP A N 3
ATOM 2643 C CA . ASP A 1 45 ? 1.111 1.189 5.293 1.00 2.31 45 ASP A CA 3
ATOM 2644 C C . ASP A 1 45 ? 1.093 2.045 4.052 1.00 70.01 45 ASP A C 3
ATOM 2645 O O . ASP A 1 45 ? 1.556 1.625 2.994 1.00 14.13 45 ASP A O 3
ATOM 2654 N N . ALA A 1 46 ? 0.586 3.232 4.185 1.00 3.11 46 ALA A N 3
ATOM 2655 C CA . ALA A 1 46 ? 0.428 4.159 3.076 1.00 44.33 46 ALA A CA 3
ATOM 2656 C C . ALA A 1 46 ? 1.766 4.568 2.494 1.00 72.53 46 ALA A C 3
ATOM 2657 O O . ALA A 1 46 ? 1.865 4.831 1.310 1.00 52.13 46 ALA A O 3
ATOM 2664 N N . ARG A 1 47 ? 2.800 4.594 3.327 1.00 74.23 47 ARG A N 3
ATOM 2665 C CA . ARG A 1 47 ? 4.148 4.951 2.873 1.00 35.44 47 ARG A CA 3
ATOM 2666 C C . ARG A 1 47 ? 4.699 3.887 1.923 1.00 71.41 47 ARG A C 3
ATOM 2667 O O . ARG A 1 47 ? 5.593 4.156 1.126 1.00 5.31 47 ARG A O 3
ATOM 2688 N N . LEU A 1 48 ? 4.144 2.695 2.011 1.00 72.13 48 LEU A N 3
ATOM 2689 C CA . LEU A 1 48 ? 4.549 1.576 1.184 1.00 22.43 48 LEU A CA 3
ATOM 2690 C C . LEU A 1 48 ? 3.860 1.642 -0.174 1.00 13.15 48 LEU A C 3
ATOM 2691 O O . LEU A 1 48 ? 4.408 1.220 -1.197 1.00 74.12 48 LEU A O 3
ATOM 2707 N N . LEU A 1 49 ? 2.679 2.201 -0.177 1.00 41.35 49 LEU A N 3
ATOM 2708 C CA . LEU A 1 49 ? 1.857 2.270 -1.355 1.00 72.12 49 LEU A CA 3
ATOM 2709 C C . LEU A 1 49 ? 2.083 3.526 -2.139 1.00 42.00 49 LEU A C 3
ATOM 2710 O O . LEU A 1 49 ? 2.218 4.612 -1.590 1.00 62.43 49 LEU A O 3
ATOM 2726 N N . ARG A 1 50 ? 2.151 3.358 -3.406 1.00 1.04 50 ARG A N 3
ATOM 2727 C CA . ARG A 1 50 ? 2.232 4.433 -4.348 1.00 74.31 50 ARG A CA 3
ATOM 2728 C C . ARG A 1 50 ? 1.142 4.219 -5.364 1.00 31.22 50 ARG A C 3
ATOM 2729 O O . ARG A 1 50 ? 0.663 3.096 -5.518 1.00 72.33 50 ARG A O 3
ATOM 2750 N N . VAL A 1 51 ? 0.710 5.262 -6.008 1.00 3.31 51 VAL A N 3
ATOM 2751 C CA . VAL A 1 51 ? -0.342 5.142 -6.999 1.00 44.51 51 VAL A CA 3
ATOM 2752 C C . VAL A 1 51 ? 0.164 4.453 -8.272 1.00 44.12 51 VAL A C 3
ATOM 2753 O O . VAL A 1 51 ? 1.304 4.659 -8.687 1.00 35.23 51 VAL A O 3
ATOM 2766 N N . LYS A 1 52 ? -0.684 3.625 -8.865 1.00 72.13 52 LYS A N 3
ATOM 2767 C CA . LYS A 1 52 ? -0.333 2.865 -10.069 1.00 53.35 52 LYS A CA 3
ATOM 2768 C C . LYS A 1 52 ? -0.048 3.806 -11.241 1.00 22.43 52 LYS A C 3
ATOM 2769 O O . LYS A 1 52 ? 0.991 3.717 -11.882 1.00 31.42 52 LYS A O 3
ATOM 2788 N N . LYS A 1 53 ? -0.964 4.699 -11.491 1.00 65.55 53 LYS A N 3
ATOM 2789 C CA . LYS A 1 53 ? -0.850 5.665 -12.570 1.00 12.21 53 LYS A CA 3
ATOM 2790 C C . LYS A 1 53 ? -1.722 6.844 -12.156 1.00 65.25 53 LYS A C 3
ATOM 2791 O O . LYS A 1 53 ? -2.305 7.560 -12.984 1.00 65.11 53 LYS A O 3
ATOM 2810 N N . TRP A 1 54 ? -1.733 7.050 -10.836 1.00 71.14 54 TRP A N 3
ATOM 2811 C CA . TRP A 1 54 ? -2.609 7.981 -10.131 1.00 34.20 54 TRP A CA 3
ATOM 2812 C C . TRP A 1 54 ? -4.029 7.393 -10.217 1.00 3.20 54 TRP A C 3
ATOM 2813 O O . TRP A 1 54 ? -4.180 6.209 -10.557 1.00 0.23 54 TRP A O 3
ATOM 2834 N N . LEU A 1 55 ? -5.033 8.145 -9.888 1.00 63.12 55 LEU A N 3
ATOM 2835 C CA . LEU A 1 55 ? -6.385 7.647 -9.976 1.00 11.31 55 LEU A CA 3
ATOM 2836 C C . LEU A 1 55 ? -6.912 7.805 -11.402 1.00 34.35 55 LEU A C 3
ATOM 2837 O O . LEU A 1 55 ? -7.555 8.809 -11.738 1.00 73.11 55 LEU A O 3
ATOM 2853 N N . GLU A 1 56 ? -6.546 6.874 -12.263 1.00 3.41 56 GLU A N 3
ATOM 2854 C CA . GLU A 1 56 ? -6.990 6.902 -13.637 1.00 75.51 56 GLU A CA 3
ATOM 2855 C C . GLU A 1 56 ? -8.397 6.339 -13.777 1.00 14.02 56 GLU A C 3
ATOM 2856 O O . GLU A 1 56 ? -9.277 6.968 -14.375 1.00 14.04 56 GLU A O 3
ATOM 2868 N N . HIS A 1 57 ? -8.605 5.160 -13.227 1.00 64.20 57 HIS A N 3
ATOM 2869 C CA . HIS A 1 57 ? -9.865 4.452 -13.413 1.00 11.10 57 HIS A CA 3
ATOM 2870 C C . HIS A 1 57 ? -10.960 4.972 -12.514 1.00 22.52 57 HIS A C 3
ATOM 2871 O O . HIS A 1 57 ? -12.075 5.187 -12.961 1.00 11.01 57 HIS A O 3
ATOM 2886 N N . HIS A 1 58 ? -10.655 5.191 -11.271 1.00 22.53 58 HIS A N 3
ATOM 2887 C CA . HIS A 1 58 ? -11.645 5.722 -10.355 1.00 3.30 58 HIS A CA 3
ATOM 2888 C C . HIS A 1 58 ? -11.354 7.160 -10.043 1.00 41.41 58 HIS A C 3
ATOM 2889 O O . HIS A 1 58 ? -10.210 7.588 -10.088 1.00 31.40 58 HIS A O 3
ATOM 2904 N N . HIS A 1 59 ? -12.388 7.911 -9.763 1.00 23.54 59 HIS A N 3
ATOM 2905 C CA . HIS A 1 59 ? -12.254 9.321 -9.460 1.00 70.40 59 HIS A CA 3
ATOM 2906 C C . HIS A 1 59 ? -13.040 9.637 -8.217 1.00 22.50 59 HIS A C 3
ATOM 2907 O O . HIS A 1 59 ? -14.078 9.029 -7.970 1.00 41.22 59 HIS A O 3
ATOM 2922 N N . HIS A 1 60 ? -12.552 10.558 -7.435 1.00 42.11 60 HIS A N 3
ATOM 2923 C CA . HIS A 1 60 ? -13.270 11.008 -6.251 1.00 43.02 60 HIS A CA 3
ATOM 2924 C C . HIS A 1 60 ? -14.113 12.211 -6.646 1.00 51.03 60 HIS A C 3
ATOM 2925 O O . HIS A 1 60 ? -15.298 12.289 -6.321 1.00 34.11 60 HIS A O 3
ATOM 2940 N N . HIS A 1 61 ? -13.471 13.123 -7.377 1.00 45.43 61 HIS A N 3
ATOM 2941 C CA . HIS A 1 61 ? -14.056 14.373 -7.852 1.00 22.33 61 HIS A CA 3
ATOM 2942 C C . HIS A 1 61 ? -14.528 15.246 -6.691 1.00 12.31 61 HIS A C 3
ATOM 2943 O O . HIS A 1 61 ? -15.670 15.157 -6.254 1.00 12.04 61 HIS A O 3
ATOM 2958 N N . HIS A 1 62 ? -13.633 16.039 -6.170 1.00 2.44 62 HIS A N 3
ATOM 2959 C CA . HIS A 1 62 ? -13.958 16.935 -5.085 1.00 44.43 62 HIS A CA 3
ATOM 2960 C C . HIS A 1 62 ? -14.279 18.287 -5.684 1.00 2.44 62 HIS A C 3
ATOM 2961 O O . HIS A 1 62 ? -15.460 18.603 -5.862 1.00 37.07 62 HIS A O 3
ATOM 2977 N N . MET A 1 1 ? -4.363 12.698 4.257 1.00 0.52 1 MET A N 4
ATOM 2978 C CA . MET A 1 1 ? -4.309 11.586 3.312 1.00 55.43 1 MET A CA 4
ATOM 2979 C C . MET A 1 1 ? -3.148 11.805 2.373 1.00 41.32 1 MET A C 4
ATOM 2980 O O . MET A 1 1 ? -2.817 12.941 2.063 1.00 52.23 1 MET A O 4
ATOM 2996 N N . ASP A 1 2 ? -2.528 10.736 1.913 1.00 21.40 2 ASP A N 4
ATOM 2997 C CA . ASP A 1 2 ? -1.372 10.852 1.016 1.00 4.31 2 ASP A CA 4
ATOM 2998 C C . ASP A 1 2 ? -1.821 11.012 -0.445 1.00 12.01 2 ASP A C 4
ATOM 2999 O O . ASP A 1 2 ? -1.015 11.186 -1.346 1.00 72.42 2 ASP A O 4
ATOM 3008 N N . GLY A 1 3 ? -3.118 11.003 -0.657 1.00 31.33 3 GLY A N 4
ATOM 3009 C CA . GLY A 1 3 ? -3.640 11.129 -1.999 1.00 61.20 3 GLY A CA 4
ATOM 3010 C C . GLY A 1 3 ? -4.261 9.849 -2.502 1.00 3.22 3 GLY A C 4
ATOM 3011 O O . GLY A 1 3 ? -4.416 9.652 -3.705 1.00 13.20 3 GLY A O 4
ATOM 3015 N N . PHE A 1 4 ? -4.566 8.954 -1.591 1.00 23.21 4 PHE A N 4
ATOM 3016 C CA . PHE A 1 4 ? -5.259 7.725 -1.928 1.00 24.52 4 PHE A CA 4
ATOM 3017 C C . PHE A 1 4 ? -6.753 7.922 -1.789 1.00 43.51 4 PHE A C 4
ATOM 3018 O O . PHE A 1 4 ? -7.207 8.649 -0.898 1.00 30.42 4 PHE A O 4
ATOM 3035 N N . ASP A 1 5 ? -7.497 7.299 -2.650 1.00 11.30 5 ASP A N 4
ATOM 3036 C CA . ASP A 1 5 ? -8.945 7.349 -2.598 1.00 13.01 5 ASP A CA 4
ATOM 3037 C C . ASP A 1 5 ? -9.410 5.906 -2.481 1.00 23.24 5 ASP A C 4
ATOM 3038 O O . ASP A 1 5 ? -8.646 4.999 -2.795 1.00 1.42 5 ASP A O 4
ATOM 3047 N N . ARG A 1 6 ? -10.598 5.674 -2.013 1.00 13.12 6 ARG A N 4
ATOM 3048 C CA . ARG A 1 6 ? -11.116 4.329 -1.988 1.00 32.21 6 ARG A CA 4
ATOM 3049 C C . ARG A 1 6 ? -11.454 3.890 -3.418 1.00 23.12 6 ARG A C 4
ATOM 3050 O O . ARG A 1 6 ? -11.937 4.690 -4.226 1.00 4.51 6 ARG A O 4
ATOM 3071 N N . GLY A 1 7 ? -11.176 2.656 -3.738 1.00 62.00 7 GLY A N 4
ATOM 3072 C CA . GLY A 1 7 ? -11.391 2.182 -5.084 1.00 21.23 7 GLY A CA 4
ATOM 3073 C C . GLY A 1 7 ? -10.186 2.447 -5.965 1.00 24.23 7 GLY A C 4
ATOM 3074 O O . GLY A 1 7 ? -10.220 2.206 -7.177 1.00 40.24 7 GLY A O 4
ATOM 3078 N N . ALA A 1 8 ? -9.135 2.960 -5.362 1.00 11.52 8 ALA A N 4
ATOM 3079 C CA . ALA A 1 8 ? -7.913 3.284 -6.067 1.00 64.30 8 ALA A CA 4
ATOM 3080 C C . ALA A 1 8 ? -7.068 2.053 -6.290 1.00 72.35 8 ALA A C 4
ATOM 3081 O O . ALA A 1 8 ? -7.012 1.173 -5.432 1.00 51.21 8 ALA A O 4
ATOM 3088 N N . ASP A 1 9 ? -6.416 2.003 -7.429 1.00 0.42 9 ASP A N 4
ATOM 3089 C CA . ASP A 1 9 ? -5.488 0.933 -7.753 1.00 72.50 9 ASP A CA 4
ATOM 3090 C C . ASP A 1 9 ? -4.109 1.330 -7.286 1.00 4.32 9 ASP A C 4
ATOM 3091 O O . ASP A 1 9 ? -3.554 2.352 -7.730 1.00 51.21 9 ASP A O 4
ATOM 3100 N N . VAL A 1 10 ? -3.547 0.547 -6.410 1.00 30.53 10 VAL A N 4
ATOM 3101 C CA . VAL A 1 10 ? -2.250 0.842 -5.850 1.00 11.43 10 VAL A CA 4
ATOM 3102 C C . VAL A 1 10 ? -1.267 -0.235 -6.208 1.00 61.42 10 VAL A C 4
ATOM 3103 O O . VAL A 1 10 ? -1.634 -1.395 -6.390 1.00 25.45 10 VAL A O 4
ATOM 3116 N N . THR A 1 11 ? -0.038 0.140 -6.303 1.00 75.41 11 THR A N 4
ATOM 3117 C CA . THR A 1 11 ? 0.997 -0.777 -6.602 1.00 61.41 11 THR A CA 4
ATOM 3118 C C . THR A 1 11 ? 1.820 -1.059 -5.368 1.00 23.30 11 THR A C 4
ATOM 3119 O O . THR A 1 11 ? 2.291 -0.133 -4.676 1.00 41.35 11 THR A O 4
ATOM 3130 N N . TYR A 1 12 ? 1.946 -2.310 -5.080 1.00 32.45 12 TYR A N 4
ATOM 3131 C CA . TYR A 1 12 ? 2.700 -2.795 -3.961 1.00 65.13 12 TYR A CA 4
ATOM 3132 C C . TYR A 1 12 ? 3.712 -3.783 -4.450 1.00 75.41 12 TYR A C 4
ATOM 3133 O O . TYR A 1 12 ? 3.398 -4.641 -5.249 1.00 45.20 12 TYR A O 4
ATOM 3151 N N . THR A 1 13 ? 4.906 -3.660 -4.009 1.00 54.32 13 THR A N 4
ATOM 3152 C CA . THR A 1 13 ? 5.902 -4.589 -4.384 1.00 22.33 13 THR A CA 4
ATOM 3153 C C . THR A 1 13 ? 6.137 -5.527 -3.212 1.00 2.15 13 THR A C 4
ATOM 3154 O O . THR A 1 13 ? 6.381 -5.078 -2.082 1.00 41.22 13 THR A O 4
ATOM 3165 N N . ASP A 1 14 ? 6.028 -6.808 -3.468 1.00 75.24 14 ASP A N 4
ATOM 3166 C CA . ASP A 1 14 ? 6.169 -7.820 -2.436 1.00 51.31 14 ASP A CA 4
ATOM 3167 C C . ASP A 1 14 ? 7.604 -7.976 -2.035 1.00 34.11 14 ASP A C 4
ATOM 3168 O O . ASP A 1 14 ? 8.507 -7.399 -2.649 1.00 12.22 14 ASP A O 4
ATOM 3177 N N . SER A 1 15 ? 7.820 -8.776 -1.020 1.00 51.10 15 SER A N 4
ATOM 3178 C CA . SER A 1 15 ? 9.149 -9.107 -0.560 1.00 54.12 15 SER A CA 4
ATOM 3179 C C . SER A 1 15 ? 9.895 -9.899 -1.647 1.00 3.21 15 SER A C 4
ATOM 3180 O O . SER A 1 15 ? 11.123 -9.943 -1.676 1.00 22.23 15 SER A O 4
ATOM 3188 N N . ASP A 1 16 ? 9.122 -10.495 -2.546 1.00 40.11 16 ASP A N 4
ATOM 3189 C CA . ASP A 1 16 ? 9.634 -11.266 -3.676 1.00 13.25 16 ASP A CA 4
ATOM 3190 C C . ASP A 1 16 ? 10.110 -10.347 -4.787 1.00 34.55 16 ASP A C 4
ATOM 3191 O O . ASP A 1 16 ? 10.772 -10.781 -5.728 1.00 41.25 16 ASP A O 4
ATOM 3200 N N . GLY A 1 17 ? 9.770 -9.079 -4.676 1.00 2.51 17 GLY A N 4
ATOM 3201 C CA . GLY A 1 17 ? 10.126 -8.116 -5.703 1.00 42.24 17 GLY A CA 4
ATOM 3202 C C . GLY A 1 17 ? 9.061 -8.022 -6.771 1.00 23.24 17 GLY A C 4
ATOM 3203 O O . GLY A 1 17 ? 9.213 -7.308 -7.768 1.00 40.13 17 GLY A O 4
ATOM 3207 N N . SER A 1 18 ? 7.993 -8.741 -6.563 1.00 74.35 18 SER A N 4
ATOM 3208 C CA . SER A 1 18 ? 6.891 -8.756 -7.466 1.00 24.41 18 SER A CA 4
ATOM 3209 C C . SER A 1 18 ? 5.992 -7.549 -7.245 1.00 11.43 18 SER A C 4
ATOM 3210 O O . SER A 1 18 ? 5.616 -7.245 -6.113 1.00 45.50 18 SER A O 4
ATOM 3218 N N . LYS A 1 19 ? 5.687 -6.844 -8.303 1.00 73.33 19 LYS A N 4
ATOM 3219 C CA . LYS A 1 19 ? 4.807 -5.715 -8.215 1.00 2.22 19 LYS A CA 4
ATOM 3220 C C . LYS A 1 19 ? 3.380 -6.177 -8.401 1.00 71.12 19 LYS A C 4
ATOM 3221 O O . LYS A 1 19 ? 2.972 -6.600 -9.493 1.00 52.01 19 LYS A O 4
ATOM 3240 N N . LYS A 1 20 ? 2.654 -6.109 -7.341 1.00 62.35 20 LYS A N 4
ATOM 3241 C CA . LYS A 1 20 ? 1.315 -6.570 -7.266 1.00 42.40 20 LYS A CA 4
ATOM 3242 C C . LYS A 1 20 ? 0.405 -5.347 -7.123 1.00 12.25 20 LYS A C 4
ATOM 3243 O O . LYS A 1 20 ? 0.845 -4.296 -6.656 1.00 13.53 20 LYS A O 4
ATOM 3262 N N . THR A 1 21 ? -0.824 -5.451 -7.536 1.00 34.32 21 THR A N 4
ATOM 3263 C CA . THR A 1 21 ? -1.706 -4.308 -7.501 1.00 71.23 21 THR A CA 4
ATOM 3264 C C . THR A 1 21 ? -2.920 -4.591 -6.611 1.00 33.54 21 THR A C 4
ATOM 3265 O O . THR A 1 21 ? -3.441 -5.697 -6.607 1.00 33.31 21 THR A O 4
ATOM 3276 N N . TYR A 1 22 ? -3.341 -3.610 -5.855 1.00 31.11 22 TYR A N 4
ATOM 3277 C CA . TYR A 1 22 ? -4.468 -3.765 -4.955 1.00 25.11 22 TYR A CA 4
ATOM 3278 C C . TYR A 1 22 ? -5.422 -2.588 -5.117 1.00 33.42 22 TYR A C 4
ATOM 3279 O O . TYR A 1 22 ? -5.055 -1.576 -5.702 1.00 40.54 22 TYR A O 4
ATOM 3297 N N . LYS A 1 23 ? -6.628 -2.731 -4.618 1.00 2.24 23 LYS A N 4
ATOM 3298 C CA . LYS A 1 23 ? -7.619 -1.662 -4.623 1.00 24.40 23 LYS A CA 4
ATOM 3299 C C . LYS A 1 23 ? -7.926 -1.217 -3.210 1.00 11.15 23 LYS A C 4
ATOM 3300 O O . LYS A 1 23 ? -8.189 -2.043 -2.358 1.00 43.24 23 LYS A O 4
ATOM 3319 N N . VAL A 1 24 ? -7.895 0.078 -2.972 1.00 33.30 24 VAL A N 4
ATOM 3320 C CA . VAL A 1 24 ? -8.138 0.634 -1.632 1.00 63.14 24 VAL A CA 4
ATOM 3321 C C . VAL A 1 24 ? -9.607 0.451 -1.201 1.00 13.52 24 VAL A C 4
ATOM 3322 O O . VAL A 1 24 ? -10.517 0.766 -1.958 1.00 70.02 24 VAL A O 4
ATOM 3335 N N . LEU A 1 25 ? -9.821 -0.066 0.005 1.00 30.03 25 LEU A N 4
ATOM 3336 C CA . LEU A 1 25 ? -11.178 -0.285 0.530 1.00 43.43 25 LEU A CA 4
ATOM 3337 C C . LEU A 1 25 ? -11.467 0.756 1.586 1.00 70.12 25 LEU A C 4
ATOM 3338 O O . LEU A 1 25 ? -12.513 1.406 1.594 1.00 40.52 25 LEU A O 4
ATOM 3354 N N . SER A 1 26 ? -10.517 0.904 2.480 1.00 5.12 26 SER A N 4
ATOM 3355 C CA . SER A 1 26 ? -10.646 1.759 3.617 1.00 33.01 26 SER A CA 4
ATOM 3356 C C . SER A 1 26 ? -9.332 2.473 3.816 1.00 73.44 26 SER A C 4
ATOM 3357 O O . SER A 1 26 ? -8.284 1.978 3.379 1.00 53.04 26 SER A O 4
ATOM 3365 N N . TYR A 1 27 ? -9.366 3.608 4.460 1.00 71.14 27 TYR A N 4
ATOM 3366 C CA . TYR A 1 27 ? -8.185 4.389 4.623 1.00 74.20 27 TYR A CA 4
ATOM 3367 C C . TYR A 1 27 ? -8.174 5.026 6.001 1.00 62.12 27 TYR A C 4
ATOM 3368 O O . TYR A 1 27 ? -9.135 5.694 6.392 1.00 15.23 27 TYR A O 4
ATOM 3386 N N . SER A 1 28 ? -7.136 4.780 6.756 1.00 71.21 28 SER A N 4
ATOM 3387 C CA . SER A 1 28 ? -6.958 5.426 8.028 1.00 74.34 28 SER A CA 4
ATOM 3388 C C . SER A 1 28 ? -5.502 5.833 8.224 1.00 12.22 28 SER A C 4
ATOM 3389 O O . SER A 1 28 ? -4.657 4.996 8.549 1.00 21.22 28 SER A O 4
ATOM 3397 N N . GLY A 1 29 ? -5.230 7.114 8.004 1.00 64.40 29 GLY A N 4
ATOM 3398 C CA . GLY A 1 29 ? -3.901 7.666 8.151 1.00 14.42 29 GLY A CA 4
ATOM 3399 C C . GLY A 1 29 ? -2.874 6.972 7.291 1.00 75.23 29 GLY A C 4
ATOM 3400 O O . GLY A 1 29 ? -2.853 7.140 6.066 1.00 12.20 29 GLY A O 4
ATOM 3404 N N . ASP A 1 30 ? -2.057 6.171 7.930 1.00 2.23 30 ASP A N 4
ATOM 3405 C CA . ASP A 1 30 ? -0.984 5.451 7.275 1.00 13.52 30 ASP A CA 4
ATOM 3406 C C . ASP A 1 30 ? -1.356 4.045 6.933 1.00 75.41 30 ASP A C 4
ATOM 3407 O O . ASP A 1 30 ? -0.601 3.356 6.260 1.00 54.02 30 ASP A O 4
ATOM 3416 N N . LYS A 1 31 ? -2.485 3.589 7.392 1.00 65.11 31 LYS A N 4
ATOM 3417 C CA . LYS A 1 31 ? -2.872 2.241 7.105 1.00 20.13 31 LYS A CA 4
ATOM 3418 C C . LYS A 1 31 ? -4.040 2.183 6.170 1.00 43.01 31 LYS A C 4
ATOM 3419 O O . LYS A 1 31 ? -5.087 2.825 6.381 1.00 71.34 31 LYS A O 4
ATOM 3438 N N . VAL A 1 32 ? -3.865 1.404 5.151 1.00 71.24 32 VAL A N 4
ATOM 3439 C CA . VAL A 1 32 ? -4.809 1.292 4.091 1.00 44.41 32 VAL A CA 4
ATOM 3440 C C . VAL A 1 32 ? -5.220 -0.160 3.922 1.00 1.33 32 VAL A C 4
ATOM 3441 O O . VAL A 1 32 ? -4.377 -1.026 3.695 1.00 4.55 32 VAL A O 4
ATOM 3454 N N . THR A 1 33 ? -6.483 -0.428 4.058 1.00 55.10 33 THR A N 4
ATOM 3455 C CA . THR A 1 33 ? -6.985 -1.747 3.819 1.00 0.51 33 THR A CA 4
ATOM 3456 C C . THR A 1 33 ? -7.391 -1.825 2.356 1.00 73.24 33 THR A C 4
ATOM 3457 O O . THR A 1 33 ? -8.093 -0.944 1.860 1.00 12.12 33 THR A O 4
ATOM 3468 N N . VAL A 1 34 ? -6.942 -2.847 1.678 1.00 2.33 34 VAL A N 4
ATOM 3469 C CA . VAL A 1 34 ? -7.091 -2.970 0.256 1.00 62.55 34 VAL A CA 4
ATOM 3470 C C . VAL A 1 34 ? -7.620 -4.362 -0.106 1.00 5.22 34 VAL A C 4
ATOM 3471 O O . VAL A 1 34 ? -7.714 -5.241 0.755 1.00 44.34 34 VAL A O 4
ATOM 3484 N N . GLN A 1 35 ? -7.949 -4.546 -1.361 1.00 1.31 35 GLN A N 4
ATOM 3485 C CA . GLN A 1 35 ? -8.359 -5.830 -1.888 1.00 64.03 35 GLN A CA 4
ATOM 3486 C C . GLN A 1 35 ? -7.492 -6.175 -3.082 1.00 20.03 35 GLN A C 4
ATOM 3487 O O . GLN A 1 35 ? -7.104 -5.295 -3.844 1.00 61.43 35 GLN A O 4
ATOM 3501 N N . ASP A 1 36 ? -7.185 -7.426 -3.217 1.00 22.12 36 ASP A N 4
ATOM 3502 C CA . ASP A 1 36 ? -6.356 -7.919 -4.309 1.00 53.35 36 ASP A CA 4
ATOM 3503 C C . ASP A 1 36 ? -7.237 -8.373 -5.474 1.00 20.42 36 ASP A C 4
ATOM 3504 O O . ASP A 1 36 ? -8.446 -8.490 -5.312 1.00 40.41 36 ASP A O 4
ATOM 3513 N N . SER A 1 37 ? -6.639 -8.633 -6.637 1.00 34.02 37 SER A N 4
ATOM 3514 C CA . SER A 1 37 ? -7.365 -9.129 -7.785 1.00 65.54 37 SER A CA 4
ATOM 3515 C C . SER A 1 37 ? -7.988 -10.503 -7.491 1.00 42.00 37 SER A C 4
ATOM 3516 O O . SER A 1 37 ? -9.032 -10.856 -8.050 1.00 14.31 37 SER A O 4
ATOM 3524 N N . ASP A 1 38 ? -7.353 -11.264 -6.592 1.00 72.34 38 ASP A N 4
ATOM 3525 C CA . ASP A 1 38 ? -7.885 -12.555 -6.160 1.00 3.23 38 ASP A CA 4
ATOM 3526 C C . ASP A 1 38 ? -8.971 -12.341 -5.104 1.00 61.33 38 ASP A C 4
ATOM 3527 O O . ASP A 1 38 ? -9.748 -13.241 -4.784 1.00 53.41 38 ASP A O 4
ATOM 3536 N N . GLY A 1 39 ? -9.040 -11.125 -4.602 1.00 4.31 39 GLY A N 4
ATOM 3537 C CA . GLY A 1 39 ? -10.041 -10.764 -3.631 1.00 52.10 39 GLY A CA 4
ATOM 3538 C C . GLY A 1 39 ? -9.549 -10.792 -2.218 1.00 63.10 39 GLY A C 4
ATOM 3539 O O . GLY A 1 39 ? -10.332 -10.614 -1.288 1.00 34.11 39 GLY A O 4
ATOM 3543 N N . ARG A 1 40 ? -8.265 -11.027 -2.043 1.00 33.14 40 ARG A N 4
ATOM 3544 C CA . ARG A 1 40 ? -7.672 -10.998 -0.719 1.00 53.22 40 ARG A CA 4
ATOM 3545 C C . ARG A 1 40 ? -7.762 -9.601 -0.179 1.00 43.32 40 ARG A C 4
ATOM 3546 O O . ARG A 1 40 ? -7.534 -8.651 -0.901 1.00 23.43 40 ARG A O 4
ATOM 3567 N N . THR A 1 41 ? -8.099 -9.469 1.042 1.00 52.52 41 THR A N 4
ATOM 3568 C CA . THR A 1 41 ? -8.176 -8.181 1.627 1.00 21.12 41 THR A CA 4
ATOM 3569 C C . THR A 1 41 ? -7.033 -8.017 2.626 1.00 34.43 41 THR A C 4
ATOM 3570 O O . THR A 1 41 ? -6.891 -8.816 3.554 1.00 73.01 41 THR A O 4
ATOM 3581 N N . LEU A 1 42 ? -6.213 -7.003 2.430 1.00 55.02 42 LEU A N 4
ATOM 3582 C CA . LEU A 1 42 ? -5.002 -6.848 3.241 1.00 11.43 42 LEU A CA 4
ATOM 3583 C C . LEU A 1 42 ? -4.906 -5.433 3.762 1.00 4.21 42 LEU A C 4
ATOM 3584 O O . LEU A 1 42 ? -5.526 -4.533 3.217 1.00 32.34 42 LEU A O 4
ATOM 3600 N N . THR A 1 43 ? -4.146 -5.239 4.804 1.00 53.31 43 THR A N 4
ATOM 3601 C CA . THR A 1 43 ? -3.907 -3.917 5.325 1.00 52.14 43 THR A CA 4
ATOM 3602 C C . THR A 1 43 ? -2.433 -3.559 5.111 1.00 74.52 43 THR A C 4
ATOM 3603 O O . THR A 1 43 ? -1.534 -4.250 5.602 1.00 1.43 43 THR A O 4
ATOM 3614 N N . PHE A 1 44 ? -2.193 -2.507 4.378 1.00 1.23 44 PHE A N 4
ATOM 3615 C CA . PHE A 1 44 ? -0.850 -2.091 4.055 1.00 60.30 44 PHE A CA 4
ATOM 3616 C C . PHE A 1 44 ? -0.565 -0.688 4.513 1.00 23.00 44 PHE A C 4
ATOM 3617 O O . PHE A 1 44 ? -1.465 0.048 4.927 1.00 64.54 44 PHE A O 4
ATOM 3634 N N . ASP A 1 45 ? 0.695 -0.340 4.449 1.00 25.30 45 ASP A N 4
ATOM 3635 C CA . ASP A 1 45 ? 1.195 0.957 4.853 1.00 74.44 45 ASP A CA 4
ATOM 3636 C C . ASP A 1 45 ? 1.145 1.879 3.651 1.00 21.22 45 ASP A C 4
ATOM 3637 O O . ASP A 1 45 ? 1.708 1.558 2.628 1.00 71.32 45 ASP A O 4
ATOM 3646 N N . ALA A 1 46 ? 0.506 3.006 3.797 1.00 41.41 46 ALA A N 4
ATOM 3647 C CA . ALA A 1 46 ? 0.281 3.983 2.706 1.00 24.25 46 ALA A CA 4
ATOM 3648 C C . ALA A 1 46 ? 1.565 4.357 1.952 1.00 32.51 46 ALA A C 4
ATOM 3649 O O . ALA A 1 46 ? 1.558 4.478 0.733 1.00 60.20 46 ALA A O 4
ATOM 3656 N N . ARG A 1 47 ? 2.663 4.502 2.674 1.00 34.43 47 ARG A N 4
ATOM 3657 C CA . ARG A 1 47 ? 3.954 4.856 2.071 1.00 2.11 47 ARG A CA 4
ATOM 3658 C C . ARG A 1 47 ? 4.527 3.728 1.210 1.00 12.14 47 ARG A C 4
ATOM 3659 O O . ARG A 1 47 ? 5.465 3.935 0.441 1.00 11.03 47 ARG A O 4
ATOM 3680 N N . LEU A 1 48 ? 3.964 2.554 1.343 1.00 21.13 48 LEU A N 4
ATOM 3681 C CA . LEU A 1 48 ? 4.370 1.394 0.569 1.00 22.43 48 LEU A CA 4
ATOM 3682 C C . LEU A 1 48 ? 3.507 1.256 -0.666 1.00 22.14 48 LEU A C 4
ATOM 3683 O O . LEU A 1 48 ? 3.745 0.409 -1.520 1.00 71.25 48 LEU A O 4
ATOM 3699 N N . LEU A 1 49 ? 2.499 2.066 -0.736 1.00 61.45 49 LEU A N 4
ATOM 3700 C CA . LEU A 1 49 ? 1.570 2.049 -1.815 1.00 44.12 49 LEU A CA 4
ATOM 3701 C C . LEU A 1 49 ? 1.782 3.237 -2.713 1.00 12.42 49 LEU A C 4
ATOM 3702 O O . LEU A 1 49 ? 1.910 4.369 -2.250 1.00 4.44 49 LEU A O 4
ATOM 3718 N N . ARG A 1 50 ? 1.866 2.983 -3.973 1.00 21.43 50 ARG A N 4
ATOM 3719 C CA . ARG A 1 50 ? 1.958 4.037 -4.943 1.00 73.25 50 ARG A CA 4
ATOM 3720 C C . ARG A 1 50 ? 0.806 3.856 -5.893 1.00 63.20 50 ARG A C 4
ATOM 3721 O O . ARG A 1 50 ? 0.607 2.752 -6.400 1.00 52.34 50 ARG A O 4
ATOM 3742 N N . VAL A 1 51 ? 0.029 4.892 -6.113 1.00 63.01 51 VAL A N 4
ATOM 3743 C CA . VAL A 1 51 ? -1.128 4.774 -6.985 1.00 11.42 51 VAL A CA 4
ATOM 3744 C C . VAL A 1 51 ? -0.728 4.480 -8.424 1.00 14.35 51 VAL A C 4
ATOM 3745 O O . VAL A 1 51 ? 0.191 5.100 -8.976 1.00 24.22 51 VAL A O 4
ATOM 3758 N N . LYS A 1 52 ? -1.389 3.504 -9.009 1.00 4.53 52 LYS A N 4
ATOM 3759 C CA . LYS A 1 52 ? -1.134 3.135 -10.381 1.00 50.34 52 LYS A CA 4
ATOM 3760 C C . LYS A 1 52 ? -1.739 4.196 -11.266 1.00 14.12 52 LYS A C 4
ATOM 3761 O O . LYS A 1 52 ? -1.211 4.535 -12.320 1.00 14.12 52 LYS A O 4
ATOM 3780 N N . LYS A 1 53 ? -2.847 4.717 -10.818 1.00 51.22 53 LYS A N 4
ATOM 3781 C CA . LYS A 1 53 ? -3.511 5.787 -11.490 1.00 64.34 53 LYS A CA 4
ATOM 3782 C C . LYS A 1 53 ? -3.137 7.058 -10.769 1.00 1.00 53 LYS A C 4
ATOM 3783 O O . LYS A 1 53 ? -3.735 7.397 -9.759 1.00 75.23 53 LYS A O 4
ATOM 3802 N N . TRP A 1 54 ? -2.095 7.685 -11.217 1.00 11.00 54 TRP A N 4
ATOM 3803 C CA . TRP A 1 54 ? -1.597 8.883 -10.597 1.00 1.13 54 TRP A CA 4
ATOM 3804 C C . TRP A 1 54 ? -1.998 10.086 -11.446 1.00 33.24 54 TRP A C 4
ATOM 3805 O O . TRP A 1 54 ? -2.360 11.146 -10.943 1.00 13.13 54 TRP A O 4
ATOM 3826 N N . LEU A 1 55 ? -1.970 9.881 -12.731 1.00 51.45 55 LEU A N 4
ATOM 3827 C CA . LEU A 1 55 ? -2.059 10.945 -13.698 1.00 4.22 55 LEU A CA 4
ATOM 3828 C C . LEU A 1 55 ? -3.179 10.691 -14.709 1.00 51.04 55 LEU A C 4
ATOM 3829 O O . LEU A 1 55 ? -3.019 10.994 -15.887 1.00 34.34 55 LEU A O 4
ATOM 3845 N N . GLU A 1 56 ? -4.328 10.188 -14.243 1.00 34.33 56 GLU A N 4
ATOM 3846 C CA . GLU A 1 56 ? -5.444 9.864 -15.154 1.00 53.20 56 GLU A CA 4
ATOM 3847 C C . GLU A 1 56 ? -5.927 11.130 -15.837 1.00 51.51 56 GLU A C 4
ATOM 3848 O O . GLU A 1 56 ? -6.050 11.191 -17.054 1.00 24.52 56 GLU A O 4
ATOM 3860 N N . HIS A 1 57 ? -6.195 12.129 -15.027 1.00 52.13 57 HIS A N 4
ATOM 3861 C CA . HIS A 1 57 ? -6.705 13.402 -15.493 1.00 1.23 57 HIS A CA 4
ATOM 3862 C C . HIS A 1 57 ? -5.551 14.344 -15.811 1.00 21.52 57 HIS A C 4
ATOM 3863 O O . HIS A 1 57 ? -5.730 15.377 -16.449 1.00 5.15 57 HIS A O 4
ATOM 3878 N N . HIS A 1 58 ? -4.377 13.969 -15.389 1.00 72.01 58 HIS A N 4
ATOM 3879 C CA . HIS A 1 58 ? -3.217 14.801 -15.588 1.00 54.24 58 HIS A CA 4
ATOM 3880 C C . HIS A 1 58 ? -2.432 14.397 -16.806 1.00 45.52 58 HIS A C 4
ATOM 3881 O O . HIS A 1 58 ? -1.587 13.501 -16.742 1.00 13.02 58 HIS A O 4
ATOM 3896 N N . HIS A 1 59 ? -2.736 15.030 -17.925 1.00 64.12 59 HIS A N 4
ATOM 3897 C CA . HIS A 1 59 ? -1.957 14.843 -19.131 1.00 23.43 59 HIS A CA 4
ATOM 3898 C C . HIS A 1 59 ? -0.625 15.523 -18.879 1.00 73.24 59 HIS A C 4
ATOM 3899 O O . HIS A 1 59 ? 0.436 15.024 -19.255 1.00 12.20 59 HIS A O 4
ATOM 3914 N N . HIS A 1 60 ? -0.698 16.668 -18.232 1.00 42.34 60 HIS A N 4
ATOM 3915 C CA . HIS A 1 60 ? 0.474 17.351 -17.771 1.00 54.35 60 HIS A CA 4
ATOM 3916 C C . HIS A 1 60 ? 0.905 16.713 -16.473 1.00 42.41 60 HIS A C 4
ATOM 3917 O O . HIS A 1 60 ? 0.202 16.791 -15.467 1.00 73.23 60 HIS A O 4
ATOM 3932 N N . HIS A 1 61 ? 2.029 16.084 -16.503 1.00 61.12 61 HIS A N 4
ATOM 3933 C CA . HIS A 1 61 ? 2.539 15.416 -15.341 1.00 74.22 61 HIS A CA 4
ATOM 3934 C C . HIS A 1 61 ? 3.232 16.435 -14.461 1.00 70.33 61 HIS A C 4
ATOM 3935 O O . HIS A 1 61 ? 2.821 16.677 -13.329 1.00 51.02 61 HIS A O 4
ATOM 3950 N N . HIS A 1 62 ? 4.262 17.041 -15.012 1.00 22.31 62 HIS A N 4
ATOM 3951 C CA . HIS A 1 62 ? 5.052 18.070 -14.362 1.00 22.15 62 HIS A CA 4
ATOM 3952 C C . HIS A 1 62 ? 6.030 18.640 -15.362 1.00 71.10 62 HIS A C 4
ATOM 3953 O O . HIS A 1 62 ? 5.728 19.682 -15.959 1.00 39.13 62 HIS A O 4
ATOM 3969 N N . MET A 1 1 ? -0.819 11.153 5.927 1.00 1.55 1 MET A N 5
ATOM 3970 C CA . MET A 1 1 ? -1.985 10.876 5.098 1.00 61.55 1 MET A CA 5
ATOM 3971 C C . MET A 1 1 ? -1.658 11.257 3.680 1.00 75.43 1 MET A C 5
ATOM 3972 O O . MET A 1 1 ? -1.516 12.436 3.364 1.00 74.24 1 MET A O 5
ATOM 3988 N N . ASP A 1 2 ? -1.510 10.265 2.829 1.00 21.24 2 ASP A N 5
ATOM 3989 C CA . ASP A 1 2 ? -1.072 10.493 1.456 1.00 2.50 2 ASP A CA 5
ATOM 3990 C C . ASP A 1 2 ? -2.180 10.945 0.545 1.00 43.45 2 ASP A C 5
ATOM 3991 O O . ASP A 1 2 ? -1.930 11.664 -0.425 1.00 62.42 2 ASP A O 5
ATOM 4000 N N . GLY A 1 3 ? -3.404 10.553 0.833 1.00 63.22 3 GLY A N 5
ATOM 4001 C CA . GLY A 1 3 ? -4.488 10.999 -0.018 1.00 3.23 3 GLY A CA 5
ATOM 4002 C C . GLY A 1 3 ? -5.076 9.912 -0.883 1.00 43.53 3 GLY A C 5
ATOM 4003 O O . GLY A 1 3 ? -5.656 10.201 -1.929 1.00 1.34 3 GLY A O 5
ATOM 4007 N N . PHE A 1 4 ? -4.884 8.664 -0.501 1.00 24.43 4 PHE A N 5
ATOM 4008 C CA . PHE A 1 4 ? -5.464 7.566 -1.261 1.00 71.10 4 PH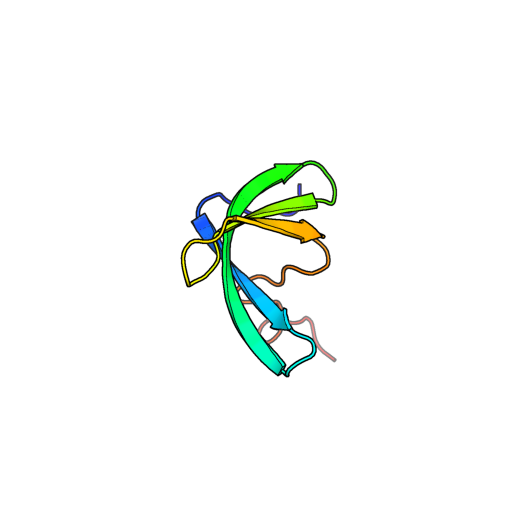E A CA 5
ATOM 4009 C C . PHE A 1 4 ? -6.976 7.542 -1.098 1.00 74.23 4 PHE A C 5
ATOM 4010 O O . PHE A 1 4 ? -7.507 7.837 -0.020 1.00 55.42 4 PHE A O 5
ATOM 4027 N N . ASP A 1 5 ? -7.650 7.207 -2.157 1.00 71.44 5 ASP A N 5
ATOM 4028 C CA . ASP A 1 5 ? -9.098 7.180 -2.192 1.00 62.31 5 ASP A CA 5
ATOM 4029 C C . ASP A 1 5 ? -9.592 5.790 -2.521 1.00 32.52 5 ASP A C 5
ATOM 4030 O O . ASP A 1 5 ? -8.944 5.071 -3.268 1.00 45.03 5 ASP A O 5
ATOM 4039 N N . ARG A 1 6 ? -10.709 5.409 -1.931 1.00 43.23 6 ARG A N 5
ATOM 4040 C CA . ARG A 1 6 ? -11.351 4.119 -2.188 1.00 41.13 6 ARG A CA 5
ATOM 4041 C C . ARG A 1 6 ? -11.504 3.851 -3.701 1.00 30.21 6 ARG A C 5
ATOM 4042 O O . ARG A 1 6 ? -12.046 4.673 -4.448 1.00 32.31 6 ARG A O 5
ATOM 4063 N N . GLY A 1 7 ? -11.015 2.713 -4.134 1.00 32.04 7 GLY A N 5
ATOM 4064 C CA . GLY A 1 7 ? -11.066 2.360 -5.533 1.00 34.11 7 GLY A CA 5
ATOM 4065 C C . GLY A 1 7 ? -9.782 2.695 -6.259 1.00 54.30 7 GLY A C 5
ATOM 4066 O O . GLY A 1 7 ? -9.687 2.515 -7.476 1.00 71.01 7 GLY A O 5
ATOM 4070 N N . ALA A 1 8 ? -8.803 3.200 -5.528 1.00 43.33 8 ALA A N 5
ATOM 4071 C CA . ALA A 1 8 ? -7.501 3.503 -6.098 1.00 32.33 8 ALA A CA 5
ATOM 4072 C C . ALA A 1 8 ? -6.717 2.231 -6.284 1.00 73.44 8 ALA A C 5
ATOM 4073 O O . ALA A 1 8 ? -6.688 1.381 -5.386 1.00 63.04 8 ALA A O 5
ATOM 4080 N N . ASP A 1 9 ? -6.097 2.096 -7.428 1.00 23.22 9 ASP A N 5
ATOM 4081 C CA . ASP A 1 9 ? -5.275 0.940 -7.716 1.00 13.24 9 ASP A CA 5
ATOM 4082 C C . ASP A 1 9 ? -3.856 1.296 -7.316 1.00 4.43 9 ASP A C 5
ATOM 4083 O O . ASP A 1 9 ? -3.284 2.280 -7.818 1.00 2.33 9 ASP A O 5
ATOM 4092 N N . VAL A 1 10 ? -3.283 0.528 -6.448 1.00 12.12 10 VAL A N 5
ATOM 4093 C CA . VAL A 1 10 ? -1.966 0.823 -5.947 1.00 40.21 10 VAL A CA 5
ATOM 4094 C C . VAL A 1 10 ? -1.020 -0.275 -6.337 1.00 43.43 10 VAL A C 5
ATOM 4095 O O . VAL A 1 10 ? -1.422 -1.432 -6.503 1.00 31.35 10 VAL A O 5
ATOM 4108 N N . THR A 1 11 ? 0.211 0.072 -6.491 1.00 44.00 11 THR A N 5
ATOM 4109 C CA . THR A 1 11 ? 1.193 -0.869 -6.845 1.00 10.03 11 THR A CA 5
ATOM 4110 C C . THR A 1 11 ? 2.087 -1.130 -5.656 1.00 75.51 11 THR A C 5
ATOM 4111 O O . THR A 1 11 ? 2.602 -0.202 -5.005 1.00 23.21 11 THR A O 5
ATOM 4122 N N . TYR A 1 12 ? 2.210 -2.362 -5.350 1.00 30.31 12 TYR A N 5
ATOM 4123 C CA . TYR A 1 12 ? 3.024 -2.826 -4.281 1.00 22.21 12 TYR A CA 5
ATOM 4124 C C . TYR A 1 12 ? 3.911 -3.900 -4.810 1.00 72.23 12 TYR A C 5
ATOM 4125 O O . TYR A 1 12 ? 3.440 -4.863 -5.409 1.00 73.33 12 TYR A O 5
ATOM 4143 N N . THR A 1 13 ? 5.173 -3.756 -4.630 1.00 12.24 13 THR A N 5
ATOM 4144 C CA . THR A 1 13 ? 6.044 -4.759 -5.086 1.00 24.33 13 THR A CA 5
ATOM 4145 C C . THR A 1 13 ? 6.348 -5.681 -3.922 1.00 2.01 13 THR A C 5
ATOM 4146 O O . THR A 1 13 ? 6.843 -5.252 -2.874 1.00 33.43 13 THR A O 5
ATOM 4157 N N . ASP A 1 14 ? 5.991 -6.924 -4.092 1.00 33.23 14 ASP A N 5
ATOM 4158 C CA . ASP A 1 14 ? 6.163 -7.934 -3.077 1.00 51.14 14 ASP A CA 5
ATOM 4159 C C . ASP A 1 14 ? 7.630 -8.302 -2.991 1.00 11.32 14 ASP A C 5
ATOM 4160 O O . ASP A 1 14 ? 8.352 -8.183 -3.982 1.00 41.42 14 ASP A O 5
ATOM 4169 N N . SER A 1 15 ? 8.061 -8.742 -1.824 1.00 11.52 15 SER A N 5
ATOM 4170 C CA . SER A 1 15 ? 9.458 -9.050 -1.549 1.00 4.13 15 SER A CA 5
ATOM 4171 C C . SER A 1 15 ? 10.059 -10.093 -2.516 1.00 12.25 15 SER A C 5
ATOM 4172 O O . SER A 1 15 ? 11.276 -10.127 -2.720 1.00 51.40 15 SER A O 5
ATOM 4180 N N . ASP A 1 16 ? 9.213 -10.918 -3.115 1.00 73.22 16 ASP A N 5
ATOM 4181 C CA . ASP A 1 16 ? 9.676 -11.899 -4.098 1.00 24.52 16 ASP A CA 5
ATOM 4182 C C . ASP A 1 16 ? 9.786 -11.317 -5.507 1.00 25.41 16 ASP A C 5
ATOM 4183 O O . ASP A 1 16 ? 10.092 -12.037 -6.461 1.00 25.04 16 ASP A O 5
ATOM 4192 N N . GLY A 1 17 ? 9.537 -10.026 -5.644 1.00 25.30 17 GLY A N 5
ATOM 4193 C CA . GLY A 1 17 ? 9.716 -9.360 -6.924 1.00 13.15 17 GLY A CA 5
ATOM 4194 C C . GLY A 1 17 ? 8.443 -9.226 -7.712 1.00 22.43 17 GLY A C 5
ATOM 4195 O O . GLY A 1 17 ? 8.451 -8.731 -8.846 1.00 2.45 17 GLY A O 5
ATOM 4199 N N . SER A 1 18 ? 7.361 -9.637 -7.136 1.00 3.25 18 SER A N 5
ATOM 4200 C CA . SER A 1 18 ? 6.103 -9.593 -7.816 1.00 65.44 18 SER A CA 5
ATOM 4201 C C . SER A 1 18 ? 5.444 -8.235 -7.638 1.00 42.51 18 SER A C 5
ATOM 4202 O O . SER A 1 18 ? 5.158 -7.816 -6.517 1.00 32.04 18 SER A O 5
ATOM 4210 N N . LYS A 1 19 ? 5.232 -7.550 -8.726 1.00 32.21 19 LYS A N 5
ATOM 4211 C CA . LYS A 1 19 ? 4.512 -6.302 -8.696 1.00 53.23 19 LYS A CA 5
ATOM 4212 C C . LYS A 1 19 ? 3.047 -6.640 -8.596 1.00 54.32 19 LYS A C 5
ATOM 4213 O O . LYS A 1 19 ? 2.455 -7.192 -9.530 1.00 63.53 19 LYS A O 5
ATOM 4232 N N . LYS A 1 20 ? 2.483 -6.354 -7.484 1.00 41.22 20 LYS A N 5
ATOM 4233 C CA . LYS A 1 20 ? 1.178 -6.796 -7.170 1.00 22.41 20 LYS A CA 5
ATOM 4234 C C . LYS A 1 20 ? 0.298 -5.569 -7.000 1.00 21.22 20 LYS A C 5
ATOM 4235 O O . LYS A 1 20 ? 0.737 -4.553 -6.449 1.00 72.41 20 LYS A O 5
ATOM 4254 N N . THR A 1 21 ? -0.904 -5.639 -7.478 1.00 34.45 21 THR A N 5
ATOM 4255 C CA . THR A 1 21 ? -1.746 -4.474 -7.510 1.00 14.22 21 THR A CA 5
ATOM 4256 C C . THR A 1 21 ? -2.939 -4.657 -6.587 1.00 42.44 21 THR A C 5
ATOM 4257 O O . THR A 1 21 ? -3.653 -5.665 -6.661 1.00 74.23 21 THR A O 5
ATOM 4268 N N . TYR A 1 22 ? -3.156 -3.691 -5.734 1.00 32.01 22 TYR A N 5
ATOM 4269 C CA . TYR A 1 22 ? -4.228 -3.752 -4.782 1.00 43.03 22 TYR A CA 5
ATOM 4270 C C . TYR A 1 22 ? -5.133 -2.560 -4.982 1.00 63.25 22 TYR A C 5
ATOM 4271 O O . TYR A 1 22 ? -4.719 -1.557 -5.545 1.00 12.11 22 TYR A O 5
ATOM 4289 N N . LYS A 1 23 ? -6.350 -2.672 -4.544 1.00 11.35 23 LYS A N 5
ATOM 4290 C CA . LYS A 1 23 ? -7.306 -1.584 -4.652 1.00 15.33 23 LYS A CA 5
ATOM 4291 C C . LYS A 1 23 ? -7.749 -1.151 -3.276 1.00 12.33 23 LYS A C 5
ATOM 4292 O O . LYS A 1 23 ? -8.098 -1.984 -2.454 1.00 50.22 23 LYS A O 5
ATOM 4311 N N . VAL A 1 24 ? -7.711 0.147 -3.025 1.00 52.22 24 VAL A N 5
ATOM 4312 C CA . VAL A 1 24 ? -8.045 0.702 -1.714 1.00 21.42 24 VAL A CA 5
ATOM 4313 C C . VAL A 1 24 ? -9.538 0.541 -1.413 1.00 14.32 24 VAL A C 5
ATOM 4314 O O . VAL A 1 24 ? -10.376 0.943 -2.210 1.00 23.15 24 VAL A O 5
ATOM 4327 N N . LEU A 1 25 ? -9.859 -0.053 -0.279 1.00 22.30 25 LEU A N 5
ATOM 4328 C CA . LEU A 1 25 ? -11.252 -0.284 0.098 1.00 71.44 25 LEU A CA 5
ATOM 4329 C C . LEU A 1 25 ? -11.694 0.827 1.006 1.00 35.14 25 LEU A C 5
ATOM 4330 O O . LEU A 1 25 ? -12.747 1.425 0.825 1.00 41.41 25 LEU A O 5
ATOM 4346 N N . SER A 1 26 ? -10.873 1.089 1.993 1.00 55.34 26 SER A N 5
ATOM 4347 C CA . SER A 1 26 ? -11.123 2.085 2.988 1.00 44.13 26 SER A CA 5
ATOM 4348 C C . SER A 1 26 ? -9.794 2.642 3.436 1.00 64.41 26 SER A C 5
ATOM 4349 O O . SER A 1 26 ? -8.771 1.933 3.393 1.00 11.13 26 SER A O 5
ATOM 4357 N N . TYR A 1 27 ? -9.787 3.875 3.850 1.00 21.12 27 TYR A N 5
ATOM 4358 C CA . TYR A 1 27 ? -8.560 4.529 4.199 1.00 64.30 27 TYR A CA 5
ATOM 4359 C C . TYR A 1 27 ? -8.648 5.070 5.615 1.00 71.30 27 TYR A C 5
ATOM 4360 O O . TYR A 1 27 ? -9.618 5.742 5.957 1.00 10.32 27 TYR A O 5
ATOM 4378 N N . SER A 1 28 ? -7.668 4.769 6.439 1.00 44.41 28 SER A N 5
ATOM 4379 C CA . SER A 1 28 ? -7.655 5.282 7.778 1.00 25.11 28 SER A CA 5
ATOM 4380 C C . SER A 1 28 ? -6.240 5.742 8.175 1.00 60.41 28 SER A C 5
ATOM 4381 O O . SER A 1 28 ? -5.382 4.920 8.517 1.00 44.35 28 SER A O 5
ATOM 4389 N N . GLY A 1 29 ? -6.012 7.053 8.114 1.00 74.04 29 GLY A N 5
ATOM 4390 C CA . GLY A 1 29 ? -4.740 7.647 8.511 1.00 42.31 29 GLY A CA 5
ATOM 4391 C C . GLY A 1 29 ? -3.578 7.225 7.634 1.00 41.34 29 GLY A C 5
ATOM 4392 O O . GLY A 1 29 ? -3.426 7.705 6.503 1.00 54.30 29 GLY A O 5
ATOM 4396 N N . ASP A 1 30 ? -2.757 6.350 8.159 1.00 13.35 30 ASP A N 5
ATOM 4397 C CA . ASP A 1 30 ? -1.617 5.801 7.427 1.00 4.20 30 ASP A CA 5
ATOM 4398 C C . ASP A 1 30 ? -1.897 4.402 7.002 1.00 12.43 30 ASP A C 5
ATOM 4399 O O . ASP A 1 30 ? -1.076 3.772 6.359 1.00 43.15 30 ASP A O 5
ATOM 4408 N N . LYS A 1 31 ? -3.051 3.915 7.342 1.00 11.15 31 LYS A N 5
ATOM 4409 C CA . LYS A 1 31 ? -3.398 2.565 7.032 1.00 51.44 31 LYS A CA 5
ATOM 4410 C C . LYS A 1 31 ? -4.375 2.521 5.910 1.00 20.31 31 LYS A C 5
ATOM 4411 O O . LYS A 1 31 ? -5.390 3.233 5.900 1.00 33.10 31 LYS A O 5
ATOM 4430 N N . VAL A 1 32 ? -4.062 1.711 4.964 1.00 14.32 32 VAL A N 5
ATOM 4431 C CA . VAL A 1 32 ? -4.846 1.560 3.802 1.00 63.01 32 VAL A CA 5
ATOM 4432 C C . VAL A 1 32 ? -5.297 0.118 3.709 1.00 60.15 32 VAL A C 5
ATOM 4433 O O . VAL A 1 32 ? -4.466 -0.791 3.582 1.00 20.12 32 VAL A O 5
ATOM 4446 N N . THR A 1 33 ? -6.578 -0.103 3.800 1.00 1.43 33 THR A N 5
ATOM 4447 C CA . THR A 1 33 ? -7.105 -1.424 3.630 1.00 41.25 33 THR A CA 5
ATOM 4448 C C . THR A 1 33 ? -7.404 -1.596 2.158 1.00 32.54 33 THR A C 5
ATOM 4449 O O . THR A 1 33 ? -8.105 -0.779 1.569 1.00 64.23 33 THR A O 5
ATOM 4460 N N . VAL A 1 34 ? -6.868 -2.618 1.575 1.00 72.15 34 VAL A N 5
ATOM 4461 C CA . VAL A 1 34 ? -6.952 -2.835 0.171 1.00 71.12 34 VAL A CA 5
ATOM 4462 C C . VAL A 1 34 ? -7.445 -4.243 -0.109 1.00 50.03 34 VAL A C 5
ATOM 4463 O O . VAL A 1 34 ? -7.555 -5.063 0.804 1.00 61.32 34 VAL A O 5
ATOM 4476 N N . GLN A 1 35 ? -7.717 -4.515 -1.349 1.00 15.10 35 GLN A N 5
ATOM 4477 C CA . GLN A 1 35 ? -8.106 -5.826 -1.788 1.00 3.42 35 GLN A CA 5
ATOM 4478 C C . GLN A 1 35 ? -7.279 -6.189 -2.991 1.00 20.35 35 GLN A C 5
ATOM 4479 O O . GLN A 1 35 ? -6.976 -5.331 -3.824 1.00 20.51 35 GLN A O 5
ATOM 4493 N N . ASP A 1 36 ? -6.904 -7.424 -3.063 1.00 12.53 36 ASP A N 5
ATOM 4494 C CA . ASP A 1 36 ? -6.057 -7.924 -4.141 1.00 21.23 36 ASP A CA 5
ATOM 4495 C C . ASP A 1 36 ? -6.931 -8.498 -5.255 1.00 52.42 36 ASP A C 5
ATOM 4496 O O . ASP A 1 36 ? -8.150 -8.593 -5.089 1.00 71.45 36 ASP A O 5
ATOM 4505 N N . SER A 1 37 ? -6.328 -8.865 -6.379 1.00 64.21 37 SER A N 5
ATOM 4506 C CA . SER A 1 37 ? -7.045 -9.491 -7.476 1.00 64.34 37 SER A CA 5
ATOM 4507 C C . SER A 1 37 ? -7.558 -10.885 -7.061 1.00 3.33 37 SER A C 5
ATOM 4508 O O . SER A 1 37 ? -8.557 -11.375 -7.585 1.00 23.54 37 SER A O 5
ATOM 4516 N N . ASP A 1 38 ? -6.871 -11.505 -6.097 1.00 3.02 38 ASP A N 5
ATOM 4517 C CA . ASP A 1 38 ? -7.306 -12.794 -5.537 1.00 1.24 38 ASP A CA 5
ATOM 4518 C C . ASP A 1 38 ? -8.387 -12.539 -4.472 1.00 54.41 38 ASP A C 5
ATOM 4519 O O . ASP A 1 38 ? -8.974 -13.458 -3.899 1.00 43.44 38 ASP A O 5
ATOM 4528 N N . GLY A 1 39 ? -8.642 -11.260 -4.231 1.00 64.32 39 GLY A N 5
ATOM 4529 C CA . GLY A 1 39 ? -9.677 -10.836 -3.321 1.00 4.24 39 GLY A CA 5
ATOM 4530 C C . GLY A 1 39 ? -9.234 -10.738 -1.905 1.00 23.43 39 GLY A C 5
ATOM 4531 O O . GLY A 1 39 ? -10.037 -10.436 -1.027 1.00 31.33 39 GLY A O 5
ATOM 4535 N N . ARG A 1 40 ? -7.974 -10.983 -1.669 1.00 34.50 40 ARG A N 5
ATOM 4536 C CA . ARG A 1 40 ? -7.434 -10.905 -0.339 1.00 22.52 40 ARG A CA 5
ATOM 4537 C C . ARG A 1 40 ? -7.451 -9.488 0.108 1.00 4.34 40 ARG A C 5
ATOM 4538 O O . ARG A 1 40 ? -7.101 -8.595 -0.652 1.00 64.41 40 ARG A O 5
ATOM 4559 N N . THR A 1 41 ? -7.871 -9.270 1.289 1.00 21.02 41 THR A N 5
ATOM 4560 C CA . THR A 1 41 ? -7.919 -7.959 1.800 1.00 1.34 41 THR A CA 5
ATOM 4561 C C . THR A 1 41 ? -6.741 -7.746 2.752 1.00 2.54 41 THR A C 5
ATOM 4562 O O . THR A 1 41 ? -6.519 -8.542 3.681 1.00 23.02 41 THR A O 5
ATOM 4573 N N . LEU A 1 42 ? -5.978 -6.716 2.520 1.00 43.11 42 LEU A N 5
ATOM 4574 C CA . LEU A 1 42 ? -4.782 -6.487 3.316 1.00 1.35 42 LEU A CA 5
ATOM 4575 C C . LEU A 1 42 ? -4.778 -5.067 3.793 1.00 44.55 42 LEU A C 5
ATOM 4576 O O . LEU A 1 42 ? -5.462 -4.224 3.227 1.00 62.52 42 LEU A O 5
ATOM 4592 N N . THR A 1 43 ? -4.037 -4.800 4.818 1.00 63.02 43 THR A N 5
ATOM 4593 C CA . THR A 1 43 ? -3.896 -3.468 5.300 1.00 71.34 43 THR A CA 5
ATOM 4594 C C . THR A 1 43 ? -2.418 -3.098 5.289 1.00 3.54 43 THR A C 5
ATOM 4595 O O . THR A 1 43 ? -1.592 -3.742 5.946 1.00 64.12 43 THR A O 5
ATOM 4606 N N . PHE A 1 44 ? -2.093 -2.095 4.542 1.00 73.34 44 PHE A N 5
ATOM 4607 C CA . PHE A 1 44 ? -0.735 -1.651 4.399 1.00 1.22 44 PHE A CA 5
ATOM 4608 C C . PHE A 1 44 ? -0.639 -0.216 4.820 1.00 72.13 44 PHE A C 5
ATOM 4609 O O . PHE A 1 44 ? -1.656 0.441 5.022 1.00 10.03 44 PHE A O 5
ATOM 4626 N N . ASP A 1 45 ? 0.564 0.266 4.975 1.00 62.13 45 ASP A N 5
ATOM 4627 C CA . ASP A 1 45 ? 0.769 1.645 5.268 1.00 0.02 45 ASP A CA 5
ATOM 4628 C C . ASP A 1 45 ? 0.827 2.405 3.977 1.00 23.24 45 ASP A C 5
ATOM 4629 O O . ASP A 1 45 ? 1.356 1.913 2.992 1.00 1.53 45 ASP A O 5
ATOM 4638 N N . ALA A 1 46 ? 0.311 3.589 3.991 1.00 35.03 46 ALA A N 5
ATOM 4639 C CA . ALA A 1 46 ? 0.268 4.459 2.820 1.00 23.22 46 ALA A CA 5
ATOM 4640 C C . ALA A 1 46 ? 1.678 4.762 2.297 1.00 51.01 46 ALA A C 5
ATOM 4641 O O . ALA A 1 46 ? 1.886 4.892 1.099 1.00 4.24 46 ALA A O 5
ATOM 4648 N N . ARG A 1 47 ? 2.642 4.826 3.216 1.00 13.44 47 ARG A N 5
ATOM 4649 C CA . ARG A 1 47 ? 4.078 5.045 2.899 1.00 63.13 47 ARG A CA 5
ATOM 4650 C C . ARG A 1 47 ? 4.644 3.889 2.061 1.00 12.41 47 ARG A C 5
ATOM 4651 O O . ARG A 1 47 ? 5.736 3.975 1.523 1.00 12.43 47 ARG A O 5
ATOM 4672 N N . LEU A 1 48 ? 3.915 2.800 2.007 1.00 64.01 48 LEU A N 5
ATOM 4673 C CA . LEU A 1 48 ? 4.316 1.627 1.262 1.00 33.43 48 LEU A CA 5
ATOM 4674 C C . LEU A 1 48 ? 3.694 1.607 -0.136 1.00 21.44 48 LEU A C 5
ATOM 4675 O O . LEU A 1 48 ? 4.176 0.918 -1.035 1.00 41.22 48 LEU A O 5
ATOM 4691 N N . LEU A 1 49 ? 2.639 2.372 -0.313 1.00 52.41 49 LEU A N 5
ATOM 4692 C CA . LEU A 1 49 ? 1.858 2.338 -1.529 1.00 41.14 49 LEU A CA 5
ATOM 4693 C C . LEU A 1 49 ? 2.127 3.482 -2.476 1.00 31.43 49 LEU A C 5
ATOM 4694 O O . LEU A 1 49 ? 2.199 4.651 -2.090 1.00 15.24 49 LEU A O 5
ATOM 4710 N N . ARG A 1 50 ? 2.309 3.120 -3.711 1.00 23.43 50 ARG A N 5
ATOM 4711 C CA . ARG A 1 50 ? 2.383 4.039 -4.820 1.00 61.01 50 ARG A CA 5
ATOM 4712 C C . ARG A 1 50 ? 1.152 3.787 -5.658 1.00 3.14 50 ARG A C 5
ATOM 4713 O O . ARG A 1 50 ? 0.758 2.630 -5.812 1.00 33.22 50 ARG A O 5
ATOM 4734 N N . VAL A 1 51 ? 0.524 4.815 -6.172 1.00 12.02 51 VAL A N 5
ATOM 4735 C CA . VAL A 1 51 ? -0.552 4.599 -7.121 1.00 72.44 51 VAL A CA 5
ATOM 4736 C C . VAL A 1 51 ? 0.107 4.047 -8.384 1.00 33.22 51 VAL A C 5
ATOM 4737 O O . VAL A 1 51 ? 1.173 4.549 -8.774 1.00 45.35 51 VAL A O 5
ATOM 4750 N N . LYS A 1 52 ? -0.489 3.012 -9.003 1.00 12.11 52 LYS A N 5
ATOM 4751 C CA . LYS A 1 52 ? 0.172 2.298 -10.125 1.00 53.24 52 LYS A CA 5
ATOM 4752 C C . LYS A 1 52 ? 0.497 3.242 -11.285 1.00 21.32 52 LYS A C 5
ATOM 4753 O O . LYS A 1 52 ? 1.473 3.054 -12.001 1.00 63.30 52 LYS A O 5
ATOM 4772 N N . LYS A 1 53 ? -0.311 4.257 -11.435 1.00 71.12 53 LYS A N 5
ATOM 4773 C CA . LYS A 1 53 ? -0.101 5.251 -12.420 1.00 15.53 53 LYS A CA 5
ATOM 4774 C C . LYS A 1 53 ? 0.243 6.523 -11.682 1.00 5.31 53 LYS A C 5
ATOM 4775 O O . LYS A 1 53 ? -0.615 7.111 -11.014 1.00 65.04 53 LYS A O 5
ATOM 4794 N N . TRP A 1 54 ? 1.492 6.933 -11.768 1.00 3.34 54 TRP A N 5
ATOM 4795 C CA . TRP A 1 54 ? 1.976 8.098 -11.022 1.00 35.34 54 TRP A CA 5
ATOM 4796 C C . TRP A 1 54 ? 1.223 9.365 -11.400 1.00 1.42 54 TRP A C 5
ATOM 4797 O O . TRP A 1 54 ? 1.078 10.261 -10.591 1.00 13.03 54 TRP A O 5
ATOM 4818 N N . LEU A 1 55 ? 0.702 9.386 -12.622 1.00 61.33 55 LEU A N 5
ATOM 4819 C CA . LEU A 1 55 ? -0.046 10.522 -13.163 1.00 30.41 55 LEU A CA 5
ATOM 4820 C C . LEU A 1 55 ? -1.325 10.802 -12.367 1.00 25.12 55 LEU A C 5
ATOM 4821 O O . LEU A 1 55 ? -1.829 11.923 -12.368 1.00 35.13 55 LEU A O 5
ATOM 4837 N N . GLU A 1 56 ? -1.830 9.792 -11.682 1.00 3.54 56 GLU A N 5
ATOM 4838 C CA . GLU A 1 56 ? -3.049 9.937 -10.906 1.00 22.51 56 GLU A CA 5
ATOM 4839 C C . GLU A 1 56 ? -2.780 10.682 -9.616 1.00 5.52 56 GLU A C 5
ATOM 4840 O O . GLU A 1 56 ? -3.586 11.506 -9.184 1.00 30.13 56 GLU A O 5
ATOM 4852 N N . HIS A 1 57 ? -1.641 10.415 -9.017 1.00 24.12 57 HIS A N 5
ATOM 4853 C CA . HIS A 1 57 ? -1.294 11.046 -7.756 1.00 2.24 57 HIS A CA 5
ATOM 4854 C C . HIS A 1 57 ? -0.489 12.316 -8.007 1.00 33.50 57 HIS A C 5
ATOM 4855 O O . HIS A 1 57 ? -0.746 13.344 -7.409 1.00 5.02 57 HIS A O 5
ATOM 4870 N N . HIS A 1 58 ? 0.457 12.231 -8.899 1.00 43.22 58 HIS A N 5
ATOM 4871 C CA . HIS A 1 58 ? 1.280 13.353 -9.270 1.00 64.41 58 HIS A CA 5
ATOM 4872 C C . HIS A 1 58 ? 1.015 13.664 -10.724 1.00 41.55 58 HIS A C 5
ATOM 4873 O O . HIS A 1 58 ? 1.504 12.979 -11.620 1.00 51.14 58 HIS A O 5
ATOM 4888 N N . HIS A 1 59 ? 0.239 14.675 -10.954 1.00 43.01 59 HIS A N 5
ATOM 4889 C CA . HIS A 1 59 ? -0.190 15.014 -12.291 1.00 24.43 59 HIS A CA 5
ATOM 4890 C C . HIS A 1 59 ? 0.854 15.792 -13.045 1.00 31.24 59 HIS A C 5
ATOM 4891 O O . HIS A 1 59 ? 1.217 16.905 -12.667 1.00 13.31 59 HIS A O 5
ATOM 4906 N N . HIS A 1 60 ? 1.349 15.199 -14.095 1.00 51.01 60 HIS A N 5
ATOM 4907 C CA . HIS A 1 60 ? 2.294 15.854 -14.963 1.00 44.42 60 HIS A CA 5
ATOM 4908 C C . HIS A 1 60 ? 1.466 16.651 -15.960 1.00 3.54 60 HIS A C 5
ATOM 4909 O O . HIS A 1 60 ? 0.878 16.079 -16.884 1.00 15.53 60 HIS A O 5
ATOM 4924 N N . HIS A 1 61 ? 1.365 17.943 -15.727 1.00 24.21 61 HIS A N 5
ATOM 4925 C CA . HIS A 1 61 ? 0.481 18.798 -16.512 1.00 42.14 61 HIS A CA 5
ATOM 4926 C C . HIS A 1 61 ? 0.888 18.874 -17.973 1.00 51.04 61 HIS A C 5
ATOM 4927 O O . HIS A 1 61 ? 2.073 18.889 -18.315 1.00 12.52 61 HIS A O 5
ATOM 4942 N N . HIS A 1 62 ? -0.084 18.907 -18.812 1.00 65.20 62 HIS A N 5
ATOM 4943 C CA . HIS A 1 62 ? 0.122 18.964 -20.226 1.00 33.40 62 HIS A CA 5
ATOM 4944 C C . HIS A 1 62 ? -0.250 20.326 -20.743 1.00 53.33 62 HIS A C 5
ATOM 4945 O O . HIS A 1 62 ? -1.419 20.566 -21.012 1.00 35.93 62 HIS A O 5
ATOM 4961 N N . MET A 1 1 ? -9.167 14.252 -1.191 1.00 21.53 1 MET A N 6
ATOM 4962 C CA . MET A 1 1 ? -8.927 14.627 0.214 1.00 70.44 1 MET A CA 6
ATOM 4963 C C . MET A 1 1 ? -7.441 14.466 0.542 1.00 24.22 1 MET A C 6
ATOM 4964 O O . MET A 1 1 ? -6.693 15.438 0.562 1.00 54.44 1 MET A O 6
ATOM 4980 N N . ASP A 1 2 ? -7.012 13.246 0.769 1.00 32.20 2 ASP A N 6
ATOM 4981 C CA . ASP A 1 2 ? -5.604 12.956 1.021 1.00 15.44 2 ASP A CA 6
ATOM 4982 C C . ASP A 1 2 ? -4.963 12.465 -0.266 1.00 33.01 2 ASP A C 6
ATOM 4983 O O . ASP A 1 2 ? -3.750 12.503 -0.430 1.00 41.11 2 ASP A O 6
ATOM 4992 N N . GLY A 1 3 ? -5.802 12.036 -1.170 1.00 30.42 3 GLY A N 6
ATOM 4993 C CA . GLY A 1 3 ? -5.392 11.576 -2.461 1.00 72.24 3 GLY A CA 6
ATOM 4994 C C . GLY A 1 3 ? -5.573 10.086 -2.667 1.00 44.11 3 GLY A C 6
ATOM 4995 O O . GLY A 1 3 ? -5.492 9.610 -3.812 1.00 63.25 3 GLY A O 6
ATOM 4999 N N . PHE A 1 4 ? -5.861 9.337 -1.604 1.00 20.42 4 PHE A N 6
ATOM 5000 C CA . PHE A 1 4 ? -6.255 7.950 -1.785 1.00 11.34 4 PHE A CA 6
ATOM 5001 C C . PHE A 1 4 ? -7.763 7.891 -1.886 1.00 71.44 4 PHE A C 6
ATOM 5002 O O . PHE A 1 4 ? -8.476 8.527 -1.096 1.00 21.43 4 PHE A O 6
ATOM 5019 N N . ASP A 1 5 ? -8.247 7.141 -2.821 1.00 10.53 5 ASP A N 6
ATOM 5020 C CA . ASP A 1 5 ? -9.674 7.018 -3.036 1.00 3.01 5 ASP A CA 6
ATOM 5021 C C . ASP A 1 5 ? -10.058 5.550 -2.984 1.00 72.13 5 ASP A C 6
ATOM 5022 O O . ASP A 1 5 ? -9.187 4.687 -3.143 1.00 11.11 5 ASP A O 6
ATOM 5031 N N . ARG A 1 6 ? -11.316 5.242 -2.752 1.00 23.42 6 ARG A N 6
ATOM 5032 C CA . ARG A 1 6 ? -11.731 3.851 -2.766 1.00 2.45 6 ARG A CA 6
ATOM 5033 C C . ARG A 1 6 ? -11.718 3.333 -4.214 1.00 44.24 6 ARG A C 6
ATOM 5034 O O . ARG A 1 6 ? -12.316 3.926 -5.108 1.00 63.54 6 ARG A O 6
ATOM 5055 N N . GLY A 1 7 ? -11.007 2.265 -4.433 1.00 63.14 7 GLY A N 6
ATOM 5056 C CA . GLY A 1 7 ? -10.882 1.723 -5.759 1.00 72.33 7 GLY A CA 6
ATOM 5057 C C . GLY A 1 7 ? -9.579 2.124 -6.406 1.00 30.13 7 GLY A C 6
ATOM 5058 O O . GLY A 1 7 ? -9.281 1.705 -7.528 1.00 1.12 7 GLY A O 6
ATOM 5062 N N . ALA A 1 8 ? -8.804 2.938 -5.697 1.00 72.14 8 ALA A N 6
ATOM 5063 C CA . ALA A 1 8 ? -7.509 3.389 -6.181 1.00 5.44 8 ALA A CA 6
ATOM 5064 C C . ALA A 1 8 ? -6.558 2.219 -6.305 1.00 2.43 8 ALA A C 6
ATOM 5065 O O . ALA A 1 8 ? -6.515 1.352 -5.430 1.00 13.54 8 ALA A O 6
ATOM 5072 N N . ASP A 1 9 ? -5.815 2.198 -7.380 1.00 61.23 9 ASP A N 6
ATOM 5073 C CA . ASP A 1 9 ? -4.872 1.126 -7.649 1.00 70.32 9 ASP A CA 6
ATOM 5074 C C . ASP A 1 9 ? -3.527 1.496 -7.113 1.00 11.02 9 ASP A C 6
ATOM 5075 O O . ASP A 1 9 ? -2.972 2.534 -7.473 1.00 14.32 9 ASP A O 6
ATOM 5084 N N . VAL A 1 10 ? -2.994 0.672 -6.276 1.00 11.32 10 VAL A N 6
ATOM 5085 C CA . VAL A 1 10 ? -1.689 0.921 -5.729 1.00 2.24 10 VAL A CA 6
ATOM 5086 C C . VAL A 1 10 ? -0.765 -0.191 -6.155 1.00 3.03 10 VAL A C 6
ATOM 5087 O O . VAL A 1 10 ? -1.199 -1.327 -6.341 1.00 4.44 10 VAL A O 6
ATOM 5100 N N . THR A 1 11 ? 0.487 0.114 -6.303 1.00 41.30 11 THR A N 6
ATOM 5101 C CA . THR A 1 11 ? 1.416 -0.876 -6.749 1.00 1.25 11 THR A CA 6
ATOM 5102 C C . THR A 1 11 ? 2.366 -1.267 -5.660 1.00 74.31 11 THR A C 6
ATOM 5103 O O . THR A 1 11 ? 2.952 -0.413 -4.990 1.00 62.03 11 THR A O 6
ATOM 5114 N N . TYR A 1 12 ? 2.491 -2.539 -5.485 1.00 42.11 12 TYR A N 6
ATOM 5115 C CA . TYR A 1 12 ? 3.314 -3.117 -4.465 1.00 42.42 12 TYR A CA 6
ATOM 5116 C C . TYR A 1 12 ? 4.078 -4.292 -5.019 1.00 13.14 12 TYR A C 6
ATOM 5117 O O . TYR A 1 12 ? 3.551 -5.061 -5.813 1.00 60.35 12 TYR A O 6
ATOM 5135 N N . THR A 1 13 ? 5.309 -4.405 -4.638 1.00 32.24 13 THR A N 6
ATOM 5136 C CA . THR A 1 13 ? 6.089 -5.536 -4.994 1.00 4.23 13 THR A CA 6
ATOM 5137 C C . THR A 1 13 ? 6.276 -6.436 -3.787 1.00 21.44 13 THR A C 6
ATOM 5138 O O . THR A 1 13 ? 6.629 -5.968 -2.692 1.00 2.43 13 THR A O 6
ATOM 5149 N N . ASP A 1 14 ? 6.003 -7.704 -3.972 1.00 13.12 14 ASP A N 6
ATOM 5150 C CA . ASP A 1 14 ? 6.172 -8.703 -2.919 1.00 12.20 14 ASP A CA 6
ATOM 5151 C C . ASP A 1 14 ? 7.641 -8.999 -2.730 1.00 60.41 14 ASP A C 6
ATOM 5152 O O . ASP A 1 14 ? 8.491 -8.432 -3.425 1.00 4.34 14 ASP A O 6
ATOM 5161 N N . SER A 1 15 ? 7.950 -9.889 -1.804 1.00 61.03 15 SER A N 6
ATOM 5162 C CA . SER A 1 15 ? 9.329 -10.304 -1.553 1.00 50.45 15 SER A CA 6
ATOM 5163 C C . SER A 1 15 ? 9.944 -10.965 -2.803 1.00 4.33 15 SER A C 6
ATOM 5164 O O . SER A 1 15 ? 11.167 -11.026 -2.965 1.00 50.11 15 SER A O 6
ATOM 5172 N N . ASP A 1 16 ? 9.070 -11.433 -3.687 1.00 4.32 16 ASP A N 6
ATOM 5173 C CA . ASP A 1 16 ? 9.469 -12.051 -4.942 1.00 12.41 16 ASP A CA 6
ATOM 5174 C C . ASP A 1 16 ? 9.732 -10.997 -5.998 1.00 2.35 16 ASP A C 6
ATOM 5175 O O . ASP A 1 16 ? 10.193 -11.306 -7.088 1.00 72.15 16 ASP A O 6
ATOM 5184 N N . GLY A 1 17 ? 9.422 -9.752 -5.669 1.00 0.33 17 GLY A N 6
ATOM 5185 C CA . GLY A 1 17 ? 9.571 -8.651 -6.607 1.00 72.04 17 GLY A CA 6
ATOM 5186 C C . GLY A 1 17 ? 8.411 -8.589 -7.563 1.00 12.45 17 GLY A C 6
ATOM 5187 O O . GLY A 1 17 ? 8.416 -7.810 -8.512 1.00 23.12 17 GLY A O 6
ATOM 5191 N N . SER A 1 18 ? 7.423 -9.417 -7.303 1.00 5.10 18 SER A N 6
ATOM 5192 C CA . SER A 1 18 ? 6.248 -9.498 -8.105 1.00 14.12 18 SER A CA 6
ATOM 5193 C C . SER A 1 18 ? 5.438 -8.230 -8.002 1.00 22.42 18 SER A C 6
ATOM 5194 O O . SER A 1 18 ? 5.155 -7.752 -6.897 1.00 31.32 18 SER A O 6
ATOM 5202 N N . LYS A 1 19 ? 5.096 -7.677 -9.138 1.00 0.42 19 LYS A N 6
ATOM 5203 C CA . LYS A 1 19 ? 4.348 -6.459 -9.184 1.00 62.44 19 LYS A CA 6
ATOM 5204 C C . LYS A 1 19 ? 2.885 -6.780 -9.005 1.00 71.21 19 LYS A C 6
ATOM 5205 O O . LYS A 1 19 ? 2.249 -7.391 -9.878 1.00 0.13 19 LYS A O 6
ATOM 5224 N N . LYS A 1 20 ? 2.371 -6.402 -7.887 1.00 0.34 20 LYS A N 6
ATOM 5225 C CA . LYS A 1 20 ? 1.032 -6.658 -7.535 1.00 45.43 20 LYS A CA 6
ATOM 5226 C C . LYS A 1 20 ? 0.312 -5.343 -7.375 1.00 23.14 20 LYS A C 6
ATOM 5227 O O . LYS A 1 20 ? 0.920 -4.335 -6.999 1.00 40.35 20 LYS A O 6
ATOM 5246 N N . THR A 1 21 ? -0.938 -5.316 -7.695 1.00 43.45 21 THR A N 6
ATOM 5247 C CA . THR A 1 21 ? -1.687 -4.109 -7.608 1.00 52.13 21 THR A CA 6
ATOM 5248 C C . THR A 1 21 ? -2.921 -4.335 -6.736 1.00 15.41 21 THR A C 6
ATOM 5249 O O . THR A 1 21 ? -3.652 -5.315 -6.923 1.00 34.23 21 THR A O 6
ATOM 5260 N N . TYR A 1 22 ? -3.133 -3.451 -5.784 1.00 44.20 22 TYR A N 6
ATOM 5261 C CA . TYR A 1 22 ? -4.245 -3.576 -4.870 1.00 31.55 22 TYR A CA 6
ATOM 5262 C C . TYR A 1 22 ? -5.193 -2.412 -5.073 1.00 62.21 22 TYR A C 6
ATOM 5263 O O . TYR A 1 22 ? -4.807 -1.388 -5.635 1.00 41.04 22 TYR A O 6
ATOM 5281 N N . LYS A 1 23 ? -6.411 -2.579 -4.625 1.00 23.53 23 LYS A N 6
ATOM 5282 C CA . LYS A 1 23 ? -7.420 -1.526 -4.657 1.00 1.25 23 LYS A CA 6
ATOM 5283 C C . LYS A 1 23 ? -7.664 -1.050 -3.245 1.00 35.43 23 LYS A C 6
ATOM 5284 O O . LYS A 1 23 ? -7.846 -1.863 -2.352 1.00 54.22 23 LYS A O 6
ATOM 5303 N N . VAL A 1 24 ? -7.659 0.243 -3.040 1.00 11.25 24 VAL A N 6
ATOM 5304 C CA . VAL A 1 24 ? -7.905 0.803 -1.706 1.00 43.14 24 VAL A CA 6
ATOM 5305 C C . VAL A 1 24 ? -9.399 0.676 -1.361 1.00 65.43 24 VAL A C 6
ATOM 5306 O O . VAL A 1 24 ? -10.252 0.979 -2.191 1.00 52.44 24 VAL A O 6
ATOM 5319 N N . LEU A 1 25 ? -9.713 0.194 -0.168 1.00 23.43 25 LEU A N 6
ATOM 5320 C CA . LEU A 1 25 ? -11.114 -0.010 0.229 1.00 53.42 25 LEU A CA 6
ATOM 5321 C C . LEU A 1 25 ? -11.525 1.104 1.156 1.00 21.10 25 LEU A C 6
ATOM 5322 O O . LEU A 1 25 ? -12.583 1.731 0.993 1.00 63.55 25 LEU A O 6
ATOM 5338 N N . SER A 1 26 ? -10.680 1.335 2.126 1.00 4.15 26 SER A N 6
ATOM 5339 C CA . SER A 1 26 ? -10.876 2.328 3.136 1.00 24.02 26 SER A CA 6
ATOM 5340 C C . SER A 1 26 ? -9.518 2.858 3.534 1.00 43.45 26 SER A C 6
ATOM 5341 O O . SER A 1 26 ? -8.505 2.169 3.338 1.00 1.15 26 SER A O 6
ATOM 5349 N N . TYR A 1 27 ? -9.480 4.042 4.069 1.00 1.42 27 TYR A N 6
ATOM 5350 C CA . TYR A 1 27 ? -8.233 4.662 4.398 1.00 4.51 27 TYR A CA 6
ATOM 5351 C C . TYR A 1 27 ? -8.285 5.244 5.804 1.00 44.20 27 TYR A C 6
ATOM 5352 O O . TYR A 1 27 ? -9.224 5.983 6.133 1.00 52.31 27 TYR A O 6
ATOM 5370 N N . SER A 1 28 ? -7.308 4.923 6.631 1.00 10.20 28 SER A N 6
ATOM 5371 C CA . SER A 1 28 ? -7.263 5.473 7.955 1.00 53.42 28 SER A CA 6
ATOM 5372 C C . SER A 1 28 ? -5.836 5.898 8.327 1.00 62.22 28 SER A C 6
ATOM 5373 O O . SER A 1 28 ? -4.989 5.064 8.673 1.00 2.54 28 SER A O 6
ATOM 5381 N N . GLY A 1 29 ? -5.584 7.192 8.226 1.00 34.10 29 GLY A N 6
ATOM 5382 C CA . GLY A 1 29 ? -4.310 7.775 8.607 1.00 62.51 29 GLY A CA 6
ATOM 5383 C C . GLY A 1 29 ? -3.118 7.234 7.835 1.00 73.52 29 GLY A C 6
ATOM 5384 O O . GLY A 1 29 ? -2.884 7.604 6.675 1.00 31.41 29 GLY A O 6
ATOM 5388 N N . ASP A 1 30 ? -2.371 6.372 8.479 1.00 3.11 30 ASP A N 6
ATOM 5389 C CA . ASP A 1 30 ? -1.161 5.794 7.913 1.00 53.10 30 ASP A CA 6
ATOM 5390 C C . ASP A 1 30 ? -1.392 4.359 7.494 1.00 0.33 30 ASP A C 6
ATOM 5391 O O . ASP A 1 30 ? -0.508 3.717 6.925 1.00 2.10 30 ASP A O 6
ATOM 5400 N N . LYS A 1 31 ? -2.576 3.864 7.753 1.00 13.43 31 LYS A N 6
ATOM 5401 C CA . LYS A 1 31 ? -2.927 2.503 7.435 1.00 3.25 31 LYS A CA 6
ATOM 5402 C C . LYS A 1 31 ? -4.038 2.461 6.391 1.00 53.45 31 LYS A C 6
ATOM 5403 O O . LYS A 1 31 ? -4.995 3.250 6.430 1.00 43.32 31 LYS A O 6
ATOM 5422 N N . VAL A 1 32 ? -3.891 1.575 5.450 1.00 24.31 32 VAL A N 6
ATOM 5423 C CA . VAL A 1 32 ? -4.810 1.453 4.356 1.00 63.34 32 VAL A CA 6
ATOM 5424 C C . VAL A 1 32 ? -5.336 0.030 4.275 1.00 22.43 32 VAL A C 6
ATOM 5425 O O . VAL A 1 32 ? -4.561 -0.932 4.361 1.00 72.01 32 VAL A O 6
ATOM 5438 N N . THR A 1 33 ? -6.627 -0.105 4.109 1.00 73.43 33 THR A N 6
ATOM 5439 C CA . THR A 1 33 ? -7.229 -1.391 3.899 1.00 74.24 33 THR A CA 6
ATOM 5440 C C . THR A 1 33 ? -7.412 -1.552 2.391 1.00 11.10 33 THR A C 6
ATOM 5441 O O . THR A 1 33 ? -8.049 -0.706 1.756 1.00 5.21 33 THR A O 6
ATOM 5452 N N . VAL A 1 34 ? -6.854 -2.591 1.821 1.00 31.22 34 VAL A N 6
ATOM 5453 C CA . VAL A 1 34 ? -6.899 -2.788 0.389 1.00 2.33 34 VAL A CA 6
ATOM 5454 C C . VAL A 1 34 ? -7.412 -4.177 0.046 1.00 63.12 34 VAL A C 6
ATOM 5455 O O . VAL A 1 34 ? -7.481 -5.052 0.905 1.00 51.22 34 VAL A O 6
ATOM 5468 N N . GLN A 1 35 ? -7.755 -4.364 -1.200 1.00 51.14 35 GLN A N 6
ATOM 5469 C CA . GLN A 1 35 ? -8.185 -5.641 -1.719 1.00 74.03 35 GLN A CA 6
ATOM 5470 C C . GLN A 1 35 ? -7.285 -5.996 -2.873 1.00 74.05 35 GLN A C 6
ATOM 5471 O O . GLN A 1 35 ? -6.968 -5.141 -3.706 1.00 23.55 35 GLN A O 6
ATOM 5485 N N . ASP A 1 36 ? -6.867 -7.216 -2.911 1.00 64.51 36 ASP A N 6
ATOM 5486 C CA . ASP A 1 36 ? -5.920 -7.682 -3.905 1.00 33.22 36 ASP A CA 6
ATOM 5487 C C . ASP A 1 36 ? -6.622 -8.227 -5.131 1.00 44.14 36 ASP A C 6
ATOM 5488 O O . ASP A 1 36 ? -7.839 -8.411 -5.133 1.00 75.23 36 ASP A O 6
ATOM 5497 N N . SER A 1 37 ? -5.851 -8.459 -6.157 1.00 64.43 37 SER A N 6
ATOM 5498 C CA . SER A 1 37 ? -6.277 -9.086 -7.372 1.00 5.22 37 SER A CA 6
ATOM 5499 C C . SER A 1 37 ? -6.745 -10.553 -7.116 1.00 43.20 37 SER A C 6
ATOM 5500 O O . SER A 1 37 ? -7.504 -11.121 -7.907 1.00 62.11 37 SER A O 6
ATOM 5508 N N . ASP A 1 38 ? -6.280 -11.156 -6.005 1.00 23.22 38 ASP A N 6
ATOM 5509 C CA . ASP A 1 38 ? -6.762 -12.489 -5.573 1.00 62.11 38 ASP A CA 6
ATOM 5510 C C . ASP A 1 38 ? -8.028 -12.307 -4.727 1.00 25.31 38 ASP A C 6
ATOM 5511 O O . ASP A 1 38 ? -8.776 -13.246 -4.452 1.00 51.32 38 ASP A O 6
ATOM 5520 N N . GLY A 1 39 ? -8.266 -11.063 -4.352 1.00 41.04 39 GLY A N 6
ATOM 5521 C CA . GLY A 1 39 ? -9.413 -10.703 -3.559 1.00 33.33 39 GLY A CA 6
ATOM 5522 C C . GLY A 1 39 ? -9.134 -10.720 -2.087 1.00 5.31 39 GLY A C 6
ATOM 5523 O O . GLY A 1 39 ? -10.046 -10.625 -1.269 1.00 53.23 39 GLY A O 6
ATOM 5527 N N . ARG A 1 40 ? -7.886 -10.855 -1.742 1.00 53.31 40 ARG A N 6
ATOM 5528 C CA . ARG A 1 40 ? -7.488 -10.819 -0.364 1.00 22.23 40 ARG A CA 6
ATOM 5529 C C . ARG A 1 40 ? -7.561 -9.408 0.108 1.00 44.25 40 ARG A C 6
ATOM 5530 O O . ARG A 1 40 ? -7.256 -8.502 -0.635 1.00 62.44 40 ARG A O 6
ATOM 5551 N N . THR A 1 41 ? -7.990 -9.211 1.287 1.00 61.14 41 THR A N 6
ATOM 5552 C CA . THR A 1 41 ? -8.036 -7.907 1.825 1.00 61.43 41 THR A CA 6
ATOM 5553 C C . THR A 1 41 ? -6.886 -7.751 2.809 1.00 43.02 41 THR A C 6
ATOM 5554 O O . THR A 1 41 ? -6.753 -8.551 3.747 1.00 41.55 41 THR A O 6
ATOM 5565 N N . LEU A 1 42 ? -6.056 -6.763 2.594 1.00 31.34 42 LEU A N 6
ATOM 5566 C CA . LEU A 1 42 ? -4.849 -6.616 3.396 1.00 71.11 42 LEU A CA 6
ATOM 5567 C C . LEU A 1 42 ? -4.804 -5.222 3.980 1.00 32.15 42 LEU A C 6
ATOM 5568 O O . LEU A 1 42 ? -5.401 -4.299 3.424 1.00 3.10 42 LEU A O 6
ATOM 5584 N N . THR A 1 43 ? -4.122 -5.067 5.079 1.00 31.31 43 THR A N 6
ATOM 5585 C CA . THR A 1 43 ? -3.954 -3.769 5.676 1.00 54.24 43 THR A CA 6
ATOM 5586 C C . THR A 1 43 ? -2.462 -3.393 5.646 1.00 1.52 43 THR A C 6
ATOM 5587 O O . THR A 1 43 ? -1.630 -4.064 6.268 1.00 34.02 43 THR A O 6
ATOM 5598 N N . PHE A 1 44 ? -2.142 -2.345 4.927 1.00 4.52 44 PHE A N 6
ATOM 5599 C CA . PHE A 1 44 ? -0.760 -1.898 4.750 1.00 14.30 44 PHE A CA 6
ATOM 5600 C C . PHE A 1 44 ? -0.602 -0.456 5.166 1.00 45.13 44 PHE A C 6
ATOM 5601 O O . PHE A 1 44 ? -1.575 0.228 5.429 1.00 44.24 44 PHE A O 6
ATOM 5618 N N . ASP A 1 45 ? 0.632 -0.018 5.241 1.00 45.01 45 ASP A N 6
ATOM 5619 C CA . ASP A 1 45 ? 0.942 1.369 5.475 1.00 12.44 45 ASP A CA 6
ATOM 5620 C C . ASP A 1 45 ? 0.787 2.134 4.177 1.00 54.23 45 ASP A C 6
ATOM 5621 O O . ASP A 1 45 ? 1.167 1.643 3.122 1.00 24.43 45 ASP A O 6
ATOM 5630 N N . ALA A 1 46 ? 0.272 3.330 4.256 1.00 53.11 46 ALA A N 6
ATOM 5631 C CA . ALA A 1 46 ? 0.073 4.179 3.077 1.00 21.03 46 ALA A CA 6
ATOM 5632 C C . ALA A 1 46 ? 1.409 4.573 2.476 1.00 2.53 46 ALA A C 6
ATOM 5633 O O . ALA A 1 46 ? 1.543 4.720 1.274 1.00 72.32 46 ALA A O 6
ATOM 5640 N N . ARG A 1 47 ? 2.390 4.724 3.337 1.00 64.35 47 ARG A N 6
ATOM 5641 C CA . ARG A 1 47 ? 3.782 5.011 2.956 1.00 34.13 47 ARG A CA 6
ATOM 5642 C C . ARG A 1 47 ? 4.418 3.859 2.147 1.00 3.03 47 ARG A C 6
ATOM 5643 O O . ARG A 1 47 ? 5.496 4.016 1.565 1.00 75.13 47 ARG A O 6
ATOM 5664 N N . LEU A 1 48 ? 3.757 2.717 2.129 1.00 4.22 48 LEU A N 6
ATOM 5665 C CA . LEU A 1 48 ? 4.188 1.568 1.337 1.00 1.42 48 LEU A CA 6
ATOM 5666 C C . LEU A 1 48 ? 3.481 1.575 -0.015 1.00 51.52 48 LEU A C 6
ATOM 5667 O O . LEU A 1 48 ? 4.017 1.125 -1.020 1.00 74.13 48 LEU A O 6
ATOM 5683 N N . LEU A 1 49 ? 2.292 2.108 -0.023 1.00 42.44 49 LEU A N 6
ATOM 5684 C CA . LEU A 1 49 ? 1.444 2.103 -1.196 1.00 63.54 49 LEU A CA 6
ATOM 5685 C C . LEU A 1 49 ? 1.623 3.325 -2.041 1.00 23.03 49 LEU A C 6
ATOM 5686 O O . LEU A 1 49 ? 1.371 4.447 -1.608 1.00 60.14 49 LEU A O 6
ATOM 5702 N N . ARG A 1 50 ? 2.074 3.109 -3.237 1.00 43.11 50 ARG A N 6
ATOM 5703 C CA . ARG A 1 50 ? 2.202 4.169 -4.193 1.00 51.23 50 ARG A CA 6
ATOM 5704 C C . ARG A 1 50 ? 1.095 3.994 -5.195 1.00 53.13 50 ARG A C 6
ATOM 5705 O O . ARG A 1 50 ? 0.935 2.900 -5.769 1.00 30.30 50 ARG A O 6
ATOM 5726 N N . VAL A 1 51 ? 0.331 5.035 -5.405 1.00 45.03 51 VAL A N 6
ATOM 5727 C CA . VAL A 1 51 ? -0.906 4.916 -6.149 1.00 52.41 51 VAL A CA 6
ATOM 5728 C C . VAL A 1 51 ? -0.711 5.234 -7.623 1.00 53.54 51 VAL A C 6
ATOM 5729 O O . VAL A 1 51 ? -0.063 6.223 -7.984 1.00 24.24 51 VAL A O 6
ATOM 5742 N N . LYS A 1 52 ? -1.277 4.407 -8.464 1.00 71.33 52 LYS A N 6
ATOM 5743 C CA . LYS A 1 52 ? -1.247 4.615 -9.884 1.00 32.15 52 LYS A CA 6
ATOM 5744 C C . LYS A 1 52 ? -2.550 5.189 -10.376 1.00 10.44 52 LYS A C 6
ATOM 5745 O O . LYS A 1 52 ? -3.413 4.480 -10.907 1.00 54.34 52 LYS A O 6
ATOM 5764 N N . LYS A 1 53 ? -2.712 6.462 -10.126 1.00 42.42 53 LYS A N 6
ATOM 5765 C CA . LYS A 1 53 ? -3.856 7.208 -10.593 1.00 13.24 53 LYS A CA 6
ATOM 5766 C C . LYS A 1 53 ? -3.501 7.761 -11.951 1.00 75.42 53 LYS A C 6
ATOM 5767 O O . LYS A 1 53 ? -2.313 7.792 -12.312 1.00 13.42 53 LYS A O 6
ATOM 5786 N N . TRP A 1 54 ? -4.477 8.174 -12.704 1.00 74.35 54 TRP A N 6
ATOM 5787 C CA . TRP A 1 54 ? -4.213 8.723 -14.002 1.00 32.44 54 TRP A CA 6
ATOM 5788 C C . TRP A 1 54 ? -3.417 9.994 -13.977 1.00 51.51 54 TRP A C 6
ATOM 5789 O O . TRP A 1 54 ? -3.775 10.955 -13.283 1.00 71.44 54 TRP A O 6
ATOM 5810 N N . LEU A 1 55 ? -2.333 9.971 -14.748 1.00 34.11 55 LEU A N 6
ATOM 5811 C CA . LEU A 1 55 ? -1.430 11.088 -14.926 1.00 33.02 55 LEU A CA 6
ATOM 5812 C C . LEU A 1 55 ? -0.907 11.617 -13.590 1.00 22.14 55 LEU A C 6
ATOM 5813 O O . LEU A 1 55 ? -1.378 12.629 -13.069 1.00 64.34 55 LEU A O 6
ATOM 5829 N N . GLU A 1 56 ? 0.038 10.884 -13.031 1.00 40.13 56 GLU A N 6
ATOM 5830 C CA . GLU A 1 56 ? 0.621 11.178 -11.730 1.00 34.02 56 GLU A CA 6
ATOM 5831 C C . GLU A 1 56 ? 1.320 12.529 -11.733 1.00 61.14 56 GLU A C 6
ATOM 5832 O O . GLU A 1 56 ? 1.154 13.335 -10.820 1.00 14.02 56 GLU A O 6
ATOM 5844 N N . HIS A 1 57 ? 2.076 12.780 -12.773 1.00 33.24 57 HIS A N 6
ATOM 5845 C CA . HIS A 1 57 ? 2.854 14.000 -12.860 1.00 31.24 57 HIS A CA 6
ATOM 5846 C C . HIS A 1 57 ? 2.047 15.109 -13.505 1.00 11.34 57 HIS A C 6
ATOM 5847 O O . HIS A 1 57 ? 2.290 16.288 -13.243 1.00 13.54 57 HIS A O 6
ATOM 5862 N N . HIS A 1 58 ? 1.078 14.711 -14.339 1.00 72.05 58 HIS A N 6
ATOM 5863 C CA . HIS A 1 58 ? 0.148 15.615 -15.054 1.00 34.35 58 HIS A CA 6
ATOM 5864 C C . HIS A 1 58 ? 0.890 16.367 -16.182 1.00 35.43 58 HIS A C 6
ATOM 5865 O O . HIS A 1 58 ? 0.570 16.204 -17.356 1.00 54.42 58 HIS A O 6
ATOM 5880 N N . HIS A 1 59 ? 1.866 17.170 -15.809 1.00 71.11 59 HIS A N 6
ATOM 5881 C CA . HIS A 1 59 ? 2.759 17.873 -16.733 1.00 54.54 59 HIS A CA 6
ATOM 5882 C C . HIS A 1 59 ? 4.143 17.939 -16.140 1.00 22.01 59 HIS A C 6
ATOM 5883 O O . HIS A 1 59 ? 4.339 17.598 -14.972 1.00 35.55 59 HIS A O 6
ATOM 5898 N N . HIS A 1 60 ? 5.091 18.371 -16.923 1.00 42.22 60 HIS A N 6
ATOM 5899 C CA . HIS A 1 60 ? 6.469 18.484 -16.483 1.00 24.22 60 HIS A CA 6
ATOM 5900 C C . HIS A 1 60 ? 7.089 19.732 -17.082 1.00 51.53 60 HIS A C 6
ATOM 5901 O O . HIS A 1 60 ? 6.464 20.386 -17.917 1.00 63.34 60 HIS A O 6
ATOM 5916 N N . HIS A 1 61 ? 8.288 20.077 -16.674 1.00 62.13 61 HIS A N 6
ATOM 5917 C CA . HIS A 1 61 ? 8.917 21.283 -17.174 1.00 73.41 61 HIS A CA 6
ATOM 5918 C C . HIS A 1 61 ? 9.774 20.991 -18.394 1.00 5.15 61 HIS A C 6
ATOM 5919 O O . HIS A 1 61 ? 10.918 20.547 -18.278 1.00 12.12 61 HIS A O 6
ATOM 5934 N N . HIS A 1 62 ? 9.197 21.214 -19.546 1.00 53.35 62 HIS A N 6
ATOM 5935 C CA . HIS A 1 62 ? 9.861 21.033 -20.818 1.00 1.45 62 HIS A CA 6
ATOM 5936 C C . HIS A 1 62 ? 8.959 21.572 -21.892 1.00 40.13 62 HIS A C 6
ATOM 5937 O O . HIS A 1 62 ? 9.066 22.766 -22.212 1.00 36.05 62 HIS A O 6
ATOM 5953 N N . MET A 1 1 ? -0.888 11.221 4.896 1.00 74.21 1 MET A N 7
ATOM 5954 C CA . MET A 1 1 ? -1.962 11.218 3.900 1.00 2.04 1 MET A CA 7
ATOM 5955 C C . MET A 1 1 ? -1.362 11.202 2.510 1.00 42.35 1 MET A C 7
ATOM 5956 O O . MET A 1 1 ? -0.828 12.207 2.038 1.00 64.34 1 MET A O 7
ATOM 5972 N N . ASP A 1 2 ? -1.433 10.071 1.860 1.00 43.21 2 ASP A N 7
ATOM 5973 C CA . ASP A 1 2 ? -0.843 9.929 0.540 1.00 35.24 2 ASP A CA 7
ATOM 5974 C C . ASP A 1 2 ? -1.836 10.208 -0.564 1.00 21.14 2 ASP A C 7
ATOM 5975 O O . ASP A 1 2 ? -1.491 10.187 -1.742 1.00 63.00 2 ASP A O 7
ATOM 5984 N N . GLY A 1 3 ? -3.076 10.451 -0.188 1.00 71.50 3 GLY A N 7
ATOM 5985 C CA . GLY A 1 3 ? -4.070 10.856 -1.153 1.00 35.42 3 GLY A CA 7
ATOM 5986 C C . GLY A 1 3 ? -4.759 9.703 -1.835 1.00 43.13 3 GLY A C 7
ATOM 5987 O O . GLY A 1 3 ? -5.330 9.872 -2.909 1.00 73.33 3 GLY A O 7
ATOM 5991 N N . PHE A 1 4 ? -4.698 8.531 -1.242 1.00 61.23 4 PHE A N 7
ATOM 5992 C CA . PHE A 1 4 ? -5.387 7.393 -1.803 1.00 1.41 4 PHE A CA 7
ATOM 5993 C C . PHE A 1 4 ? -6.874 7.500 -1.503 1.00 5.21 4 PHE A C 7
ATOM 5994 O O . PHE A 1 4 ? -7.267 7.874 -0.384 1.00 15.01 4 PHE A O 7
ATOM 6011 N N . ASP A 1 5 ? -7.684 7.170 -2.483 1.00 33.41 5 ASP A N 7
ATOM 6012 C CA . ASP A 1 5 ? -9.134 7.262 -2.367 1.00 54.33 5 ASP A CA 7
ATOM 6013 C C . ASP A 1 5 ? -9.702 5.847 -2.501 1.00 71.42 5 ASP A C 7
ATOM 6014 O O . ASP A 1 5 ? -9.004 4.954 -2.997 1.00 14.01 5 ASP A O 7
ATOM 6023 N N . ARG A 1 6 ? -10.925 5.615 -2.066 1.00 32.25 6 ARG A N 7
ATOM 6024 C CA . ARG A 1 6 ? -11.478 4.270 -2.129 1.00 63.35 6 ARG A CA 7
ATOM 6025 C C . ARG A 1 6 ? -11.784 3.866 -3.573 1.00 4.20 6 ARG A C 7
ATOM 6026 O O . ARG A 1 6 ? -12.484 4.570 -4.295 1.00 51.42 6 ARG A O 7
ATOM 6047 N N . GLY A 1 7 ? -11.238 2.745 -3.982 1.00 32.52 7 GLY A N 7
ATOM 6048 C CA . GLY A 1 7 ? -11.407 2.258 -5.330 1.00 4.22 7 GLY A CA 7
ATOM 6049 C C . GLY A 1 7 ? -10.217 2.581 -6.191 1.00 42.34 7 GLY A C 7
ATOM 6050 O O . GLY A 1 7 ? -10.226 2.323 -7.392 1.00 54.11 7 GLY A O 7
ATOM 6054 N N . ALA A 1 8 ? -9.200 3.155 -5.581 1.00 4.33 8 ALA A N 7
ATOM 6055 C CA . ALA A 1 8 ? -7.964 3.468 -6.271 1.00 24.24 8 ALA A CA 7
ATOM 6056 C C . ALA A 1 8 ? -7.142 2.207 -6.468 1.00 42.54 8 ALA A C 7
ATOM 6057 O O . ALA A 1 8 ? -7.246 1.262 -5.672 1.00 72.10 8 ALA A O 7
ATOM 6064 N N . ASP A 1 9 ? -6.353 2.185 -7.514 1.00 44.44 9 ASP A N 7
ATOM 6065 C CA . ASP A 1 9 ? -5.463 1.070 -7.782 1.00 51.31 9 ASP A CA 7
ATOM 6066 C C . ASP A 1 9 ? -4.102 1.424 -7.283 1.00 21.42 9 ASP A C 7
ATOM 6067 O O . ASP A 1 9 ? -3.560 2.468 -7.646 1.00 12.25 9 ASP A O 7
ATOM 6076 N N . VAL A 1 10 ? -3.554 0.599 -6.457 1.00 5.23 10 VAL A N 7
ATOM 6077 C CA . VAL A 1 10 ? -2.247 0.854 -5.913 1.00 70.23 10 VAL A CA 7
ATOM 6078 C C . VAL A 1 10 ? -1.299 -0.235 -6.310 1.00 41.25 10 VAL A C 7
ATOM 6079 O O . VAL A 1 10 ? -1.705 -1.387 -6.516 1.00 13.04 10 VAL A O 7
ATOM 6092 N N . THR A 1 11 ? -0.057 0.101 -6.420 1.00 21.43 11 THR A N 7
ATOM 6093 C CA . THR A 1 11 ? 0.924 -0.868 -6.716 1.00 15.12 11 THR A CA 7
ATOM 6094 C C . THR A 1 11 ? 1.727 -1.195 -5.493 1.00 30.03 11 THR A C 7
ATOM 6095 O O . THR A 1 11 ? 2.233 -0.303 -4.794 1.00 12.33 11 THR A O 7
ATOM 6106 N N . TYR A 1 12 ? 1.792 -2.446 -5.213 1.00 42.41 12 TYR A N 7
ATOM 6107 C CA . TYR A 1 12 ? 2.565 -2.956 -4.134 1.00 34.32 12 TYR A CA 7
ATOM 6108 C C . TYR A 1 12 ? 3.598 -3.901 -4.672 1.00 23.13 12 TYR A C 7
ATOM 6109 O O . TYR A 1 12 ? 3.271 -4.912 -5.292 1.00 53.44 12 TYR A O 7
ATOM 6127 N N . THR A 1 13 ? 4.829 -3.569 -4.474 1.00 74.44 13 THR A N 7
ATOM 6128 C CA . THR A 1 13 ? 5.887 -4.421 -4.875 1.00 64.44 13 THR A CA 7
ATOM 6129 C C . THR A 1 13 ? 6.401 -5.120 -3.635 1.00 71.21 13 THR A C 7
ATOM 6130 O O . THR A 1 13 ? 6.858 -4.476 -2.694 1.00 44.25 13 THR A O 7
ATOM 6141 N N . ASP A 1 14 ? 6.284 -6.408 -3.614 1.00 12.14 14 ASP A N 7
ATOM 6142 C CA . ASP A 1 14 ? 6.712 -7.172 -2.472 1.00 51.32 14 ASP A CA 7
ATOM 6143 C C . ASP A 1 14 ? 8.222 -7.377 -2.535 1.00 53.51 14 ASP A C 7
ATOM 6144 O O . ASP A 1 14 ? 8.823 -7.195 -3.599 1.00 73.41 14 ASP A O 7
ATOM 6153 N N . SER A 1 15 ? 8.838 -7.741 -1.420 1.00 34.22 15 SER A N 7
ATOM 6154 C CA . SER A 1 15 ? 10.274 -7.979 -1.362 1.00 24.41 15 SER A CA 7
ATOM 6155 C C . SER A 1 15 ? 10.696 -9.153 -2.273 1.00 62.35 15 SER A C 7
ATOM 6156 O O . SER A 1 15 ? 11.859 -9.262 -2.658 1.00 44.25 15 SER A O 7
ATOM 6164 N N . ASP A 1 16 ? 9.733 -10.000 -2.646 1.00 71.12 16 ASP A N 7
ATOM 6165 C CA . ASP A 1 16 ? 10.007 -11.119 -3.563 1.00 14.11 16 ASP A CA 7
ATOM 6166 C C . ASP A 1 16 ? 10.118 -10.603 -5.002 1.00 12.05 16 ASP A C 7
ATOM 6167 O O . ASP A 1 16 ? 10.630 -11.285 -5.897 1.00 54.24 16 ASP A O 7
ATOM 6176 N N . GLY A 1 17 ? 9.693 -9.372 -5.193 1.00 32.04 17 GLY A N 7
ATOM 6177 C CA . GLY A 1 17 ? 9.748 -8.739 -6.491 1.00 22.04 17 GLY A CA 7
ATOM 6178 C C . GLY A 1 17 ? 8.412 -8.693 -7.165 1.00 40.20 17 GLY A C 7
ATOM 6179 O O . GLY A 1 17 ? 8.250 -8.036 -8.195 1.00 55.53 17 GLY A O 7
ATOM 6183 N N . SER A 1 18 ? 7.452 -9.387 -6.595 1.00 73.31 18 SER A N 7
ATOM 6184 C CA . SER A 1 18 ? 6.127 -9.425 -7.139 1.00 32.02 18 SER A CA 7
ATOM 6185 C C . SER A 1 18 ? 5.466 -8.067 -7.032 1.00 52.44 18 SER A C 7
ATOM 6186 O O . SER A 1 18 ? 5.220 -7.563 -5.928 1.00 74.21 18 SER A O 7
ATOM 6194 N N . LYS A 1 19 ? 5.218 -7.476 -8.152 1.00 43.53 19 LYS A N 7
ATOM 6195 C CA . LYS A 1 19 ? 4.529 -6.230 -8.204 1.00 14.11 19 LYS A CA 7
ATOM 6196 C C . LYS A 1 19 ? 3.072 -6.537 -8.417 1.00 52.12 19 LYS A C 7
ATOM 6197 O O . LYS A 1 19 ? 2.669 -7.027 -9.477 1.00 63.04 19 LYS A O 7
ATOM 6216 N N . LYS A 1 20 ? 2.300 -6.294 -7.421 1.00 50.23 20 LYS A N 7
ATOM 6217 C CA . LYS A 1 20 ? 0.929 -6.650 -7.436 1.00 14.51 20 LYS A CA 7
ATOM 6218 C C . LYS A 1 20 ? 0.096 -5.386 -7.299 1.00 74.15 20 LYS A C 7
ATOM 6219 O O . LYS A 1 20 ? 0.577 -4.379 -6.774 1.00 44.14 20 LYS A O 7
ATOM 6238 N N . THR A 1 21 ? -1.112 -5.409 -7.787 1.00 74.01 21 THR A N 7
ATOM 6239 C CA . THR A 1 21 ? -1.947 -4.244 -7.736 1.00 73.54 21 THR A CA 7
ATOM 6240 C C . THR A 1 21 ? -3.166 -4.498 -6.837 1.00 33.43 21 THR A C 7
ATOM 6241 O O . THR A 1 21 ? -3.820 -5.541 -6.936 1.00 73.10 21 THR A O 7
ATOM 6252 N N . TYR A 1 22 ? -3.447 -3.564 -5.954 1.00 25.51 22 TYR A N 7
ATOM 6253 C CA . TYR A 1 22 ? -4.542 -3.702 -5.007 1.00 44.13 22 TYR A CA 7
ATOM 6254 C C . TYR A 1 22 ? -5.542 -2.566 -5.190 1.00 33.03 22 TYR A C 7
ATOM 6255 O O . TYR A 1 22 ? -5.220 -1.545 -5.787 1.00 53.01 22 TYR A O 7
ATOM 6273 N N . LYS A 1 23 ? -6.749 -2.756 -4.697 1.00 4.03 23 LYS A N 7
ATOM 6274 C CA . LYS A 1 23 ? -7.791 -1.743 -4.785 1.00 30.04 23 LYS A CA 7
ATOM 6275 C C . LYS A 1 23 ? -8.005 -1.190 -3.384 1.00 14.45 23 LYS A C 7
ATOM 6276 O O . LYS A 1 23 ? -8.239 -1.964 -2.466 1.00 3.22 23 LYS A O 7
ATOM 6295 N N . VAL A 1 24 ? -7.920 0.114 -3.212 1.00 0.31 24 VAL A N 7
ATOM 6296 C CA . VAL A 1 24 ? -8.119 0.712 -1.888 1.00 4.11 24 VAL A CA 7
ATOM 6297 C C . VAL A 1 24 ? -9.581 0.570 -1.464 1.00 22.54 24 VAL A C 7
ATOM 6298 O O . VAL A 1 24 ? -10.476 0.939 -2.204 1.00 51.11 24 VAL A O 7
ATOM 6311 N N . LEU A 1 25 ? -9.820 0.014 -0.297 1.00 52.22 25 LEU A N 7
ATOM 6312 C CA . LEU A 1 25 ? -11.182 -0.183 0.184 1.00 2.12 25 LEU A CA 7
ATOM 6313 C C . LEU A 1 25 ? -11.558 0.979 1.053 1.00 52.10 25 LEU A C 7
ATOM 6314 O O . LEU A 1 25 ? -12.629 1.570 0.912 1.00 60.11 25 LEU A O 7
ATOM 6330 N N . SER A 1 26 ? -10.667 1.289 1.957 1.00 15.51 26 SER A N 7
ATOM 6331 C CA . SER A 1 26 ? -10.832 2.338 2.911 1.00 33.52 26 SER A CA 7
ATOM 6332 C C . SER A 1 26 ? -9.464 2.836 3.320 1.00 25.53 26 SER A C 7
ATOM 6333 O O . SER A 1 26 ? -8.456 2.158 3.071 1.00 45.20 26 SER A O 7
ATOM 6341 N N . TYR A 1 27 ? -9.421 3.982 3.928 1.00 54.21 27 TYR A N 7
ATOM 6342 C CA . TYR A 1 27 ? -8.180 4.589 4.288 1.00 1.24 27 TYR A CA 7
ATOM 6343 C C . TYR A 1 27 ? -8.254 4.994 5.751 1.00 64.43 27 TYR A C 7
ATOM 6344 O O . TYR A 1 27 ? -9.186 5.712 6.149 1.00 12.43 27 TYR A O 7
ATOM 6362 N N . SER A 1 28 ? -7.319 4.548 6.549 1.00 33.01 28 SER A N 7
ATOM 6363 C CA . SER A 1 28 ? -7.341 4.856 7.948 1.00 31.24 28 SER A CA 7
ATOM 6364 C C . SER A 1 28 ? -5.955 5.303 8.424 1.00 21.40 28 SER A C 7
ATOM 6365 O O . SER A 1 28 ? -5.053 4.478 8.646 1.00 34.34 28 SER A O 7
ATOM 6373 N N . GLY A 1 29 ? -5.789 6.608 8.567 1.00 33.25 29 GLY A N 7
ATOM 6374 C CA . GLY A 1 29 ? -4.533 7.163 9.013 1.00 1.32 29 GLY A CA 7
ATOM 6375 C C . GLY A 1 29 ? -3.417 6.935 8.018 1.00 24.31 29 GLY A C 7
ATOM 6376 O O . GLY A 1 29 ? -3.430 7.487 6.912 1.00 62.12 29 GLY A O 7
ATOM 6380 N N . ASP A 1 30 ? -2.456 6.132 8.402 1.00 21.50 30 ASP A N 7
ATOM 6381 C CA . ASP A 1 30 ? -1.327 5.805 7.537 1.00 4.41 30 ASP A CA 7
ATOM 6382 C C . ASP A 1 30 ? -1.479 4.393 6.995 1.00 52.41 30 ASP A C 7
ATOM 6383 O O . ASP A 1 30 ? -0.609 3.883 6.276 1.00 33.43 30 ASP A O 7
ATOM 6392 N N . LYS A 1 31 ? -2.590 3.779 7.325 1.00 32.45 31 LYS A N 7
ATOM 6393 C CA . LYS A 1 31 ? -2.879 2.434 6.903 1.00 22.13 31 LYS A CA 7
ATOM 6394 C C . LYS A 1 31 ? -3.937 2.442 5.830 1.00 72.41 31 LYS A C 7
ATOM 6395 O O . LYS A 1 31 ? -4.939 3.170 5.920 1.00 13.14 31 LYS A O 7
ATOM 6414 N N . VAL A 1 32 ? -3.720 1.661 4.826 1.00 34.13 32 VAL A N 7
ATOM 6415 C CA . VAL A 1 32 ? -4.624 1.568 3.729 1.00 13.24 32 VAL A CA 7
ATOM 6416 C C . VAL A 1 32 ? -5.141 0.147 3.641 1.00 54.33 32 VAL A C 7
ATOM 6417 O O . VAL A 1 32 ? -4.355 -0.797 3.482 1.00 23.54 32 VAL A O 7
ATOM 6430 N N . THR A 1 33 ? -6.426 -0.017 3.777 1.00 61.22 33 THR A N 7
ATOM 6431 C CA . THR A 1 33 ? -7.030 -1.305 3.626 1.00 21.04 33 THR A CA 7
ATOM 6432 C C . THR A 1 33 ? -7.398 -1.469 2.157 1.00 10.42 33 THR A C 7
ATOM 6433 O O . THR A 1 33 ? -8.052 -0.604 1.581 1.00 33.55 33 THR A O 7
ATOM 6444 N N . VAL A 1 34 ? -6.976 -2.552 1.565 1.00 32.43 34 VAL A N 7
ATOM 6445 C CA . VAL A 1 34 ? -7.098 -2.779 0.158 1.00 23.21 34 VAL A CA 7
ATOM 6446 C C . VAL A 1 34 ? -7.593 -4.203 -0.093 1.00 52.32 34 VAL A C 7
ATOM 6447 O O . VAL A 1 34 ? -7.690 -5.004 0.837 1.00 42.32 34 VAL A O 7
ATOM 6460 N N . GLN A 1 35 ? -7.898 -4.505 -1.326 1.00 3.22 35 GLN A N 7
ATOM 6461 C CA . GLN A 1 35 ? -8.259 -5.848 -1.724 1.00 24.23 35 GLN A CA 7
ATOM 6462 C C . GLN A 1 35 ? -7.519 -6.182 -2.999 1.00 12.33 35 GLN A C 7
ATOM 6463 O O . GLN A 1 35 ? -7.317 -5.299 -3.852 1.00 53.25 35 GLN A O 7
ATOM 6477 N N . ASP A 1 36 ? -7.099 -7.409 -3.145 1.00 4.42 36 ASP A N 7
ATOM 6478 C CA . ASP A 1 36 ? -6.345 -7.772 -4.345 1.00 42.14 36 ASP A CA 7
ATOM 6479 C C . ASP A 1 36 ? -7.183 -8.481 -5.386 1.00 2.34 36 ASP A C 7
ATOM 6480 O O . ASP A 1 36 ? -8.400 -8.605 -5.242 1.00 12.12 36 ASP A O 7
ATOM 6489 N N . SER A 1 37 ? -6.514 -8.920 -6.445 1.00 23.43 37 SER A N 7
ATOM 6490 C CA . SER A 1 37 ? -7.126 -9.590 -7.573 1.00 73.04 37 SER A CA 7
ATOM 6491 C C . SER A 1 37 ? -7.718 -10.968 -7.194 1.00 4.42 37 SER A C 7
ATOM 6492 O O . SER A 1 37 ? -8.604 -11.474 -7.883 1.00 62.31 37 SER A O 7
ATOM 6500 N N . ASP A 1 38 ? -7.235 -11.568 -6.109 1.00 71.22 38 ASP A N 7
ATOM 6501 C CA . ASP A 1 38 ? -7.773 -12.859 -5.657 1.00 0.43 38 ASP A CA 7
ATOM 6502 C C . ASP A 1 38 ? -8.860 -12.567 -4.655 1.00 15.02 38 ASP A C 7
ATOM 6503 O O . ASP A 1 38 ? -9.686 -13.411 -4.316 1.00 63.43 38 ASP A O 7
ATOM 6512 N N . GLY A 1 39 ? -8.867 -11.334 -4.219 1.00 14.20 39 GLY A N 7
ATOM 6513 C CA . GLY A 1 39 ? -9.862 -10.853 -3.342 1.00 75.12 39 GLY A CA 7
ATOM 6514 C C . GLY A 1 39 ? -9.462 -10.876 -1.913 1.00 2.51 39 GLY A C 7
ATOM 6515 O O . GLY A 1 39 ? -10.322 -10.757 -1.032 1.00 72.24 39 GLY A O 7
ATOM 6519 N N . ARG A 1 40 ? -8.180 -11.030 -1.641 1.00 54.51 40 ARG A N 7
ATOM 6520 C CA . ARG A 1 40 ? -7.733 -10.945 -0.280 1.00 43.13 40 ARG A CA 7
ATOM 6521 C C . ARG A 1 40 ? -7.841 -9.514 0.126 1.00 73.31 40 ARG A C 7
ATOM 6522 O O . ARG A 1 40 ? -7.603 -8.620 -0.690 1.00 5.14 40 ARG A O 7
ATOM 6543 N N . THR A 1 41 ? -8.197 -9.273 1.324 1.00 5.04 41 THR A N 7
ATOM 6544 C CA . THR A 1 41 ? -8.274 -7.945 1.784 1.00 21.12 41 THR A CA 7
ATOM 6545 C C . THR A 1 41 ? -7.140 -7.716 2.780 1.00 31.32 41 THR A C 7
ATOM 6546 O O . THR A 1 41 ? -7.020 -8.437 3.780 1.00 4.25 41 THR A O 7
ATOM 6557 N N . LEU A 1 42 ? -6.312 -6.751 2.521 1.00 34.23 42 LEU A N 7
ATOM 6558 C CA . LEU A 1 42 ? -5.133 -6.561 3.339 1.00 14.30 42 LEU A CA 7
ATOM 6559 C C . LEU A 1 42 ? -5.051 -5.130 3.770 1.00 24.12 42 LEU A C 7
ATOM 6560 O O . LEU A 1 42 ? -5.642 -4.260 3.152 1.00 23.33 42 LEU A O 7
ATOM 6576 N N . THR A 1 43 ? -4.337 -4.886 4.812 1.00 33.12 43 THR A N 7
ATOM 6577 C CA . THR A 1 43 ? -4.086 -3.559 5.246 1.00 2.12 43 THR A CA 7
ATOM 6578 C C . THR A 1 43 ? -2.585 -3.307 5.193 1.00 31.03 43 THR A C 7
ATOM 6579 O O . THR A 1 43 ? -1.792 -4.033 5.815 1.00 2.11 43 THR A O 7
ATOM 6590 N N . PHE A 1 44 ? -2.200 -2.316 4.448 1.00 2.13 44 PHE A N 7
ATOM 6591 C CA . PHE A 1 44 ? -0.814 -1.998 4.262 1.00 3.21 44 PHE A CA 7
ATOM 6592 C C . PHE A 1 44 ? -0.517 -0.592 4.696 1.00 10.11 44 PHE A C 7
ATOM 6593 O O . PHE A 1 44 ? -1.421 0.203 4.948 1.00 73.35 44 PHE A O 7
ATOM 6610 N N . ASP A 1 45 ? 0.746 -0.305 4.789 1.00 1.21 45 ASP A N 7
ATOM 6611 C CA . ASP A 1 45 ? 1.230 1.020 5.044 1.00 41.14 45 ASP A CA 7
ATOM 6612 C C . ASP A 1 45 ? 1.137 1.814 3.772 1.00 60.11 45 ASP A C 7
ATOM 6613 O O . ASP A 1 45 ? 1.525 1.330 2.717 1.00 11.42 45 ASP A O 7
ATOM 6622 N N . ALA A 1 46 ? 0.649 3.021 3.865 1.00 40.21 46 ALA A N 7
ATOM 6623 C CA . ALA A 1 46 ? 0.497 3.904 2.704 1.00 51.34 46 ALA A CA 7
ATOM 6624 C C . ALA A 1 46 ? 1.852 4.196 2.066 1.00 3.23 46 ALA A C 7
ATOM 6625 O O . ALA A 1 46 ? 1.960 4.388 0.866 1.00 44.33 46 ALA A O 7
ATOM 6632 N N . ARG A 1 47 ? 2.881 4.200 2.896 1.00 74.12 47 ARG A N 7
ATOM 6633 C CA . ARG A 1 47 ? 4.268 4.392 2.459 1.00 54.24 47 ARG A CA 7
ATOM 6634 C C . ARG A 1 47 ? 4.784 3.214 1.633 1.00 5.41 47 ARG A C 7
ATOM 6635 O O . ARG A 1 47 ? 5.783 3.331 0.941 1.00 34.10 47 ARG A O 7
ATOM 6656 N N . LEU A 1 48 ? 4.092 2.100 1.702 1.00 42.42 48 LEU A N 7
ATOM 6657 C CA . LEU A 1 48 ? 4.479 0.902 0.969 1.00 43.43 48 LEU A CA 7
ATOM 6658 C C . LEU A 1 48 ? 3.773 0.835 -0.382 1.00 72.41 48 LEU A C 7
ATOM 6659 O O . LEU A 1 48 ? 4.147 0.063 -1.268 1.00 30.33 48 LEU A O 7
ATOM 6675 N N . LEU A 1 49 ? 2.762 1.644 -0.524 1.00 12.52 49 LEU A N 7
ATOM 6676 C CA . LEU A 1 49 ? 1.968 1.703 -1.718 1.00 54.11 49 LEU A CA 7
ATOM 6677 C C . LEU A 1 49 ? 2.382 2.851 -2.591 1.00 12.41 49 LEU A C 7
ATOM 6678 O O . LEU A 1 49 ? 2.596 3.972 -2.122 1.00 34.34 49 LEU A O 7
ATOM 6694 N N . ARG A 1 50 ? 2.520 2.574 -3.846 1.00 74.40 50 ARG A N 7
ATOM 6695 C CA . ARG A 1 50 ? 2.775 3.597 -4.810 1.00 5.23 50 ARG A CA 7
ATOM 6696 C C . ARG A 1 50 ? 1.447 3.880 -5.488 1.00 60.03 50 ARG A C 7
ATOM 6697 O O . ARG A 1 50 ? 0.612 2.974 -5.603 1.00 61.04 50 ARG A O 7
ATOM 6718 N N . VAL A 1 51 ? 1.241 5.108 -5.933 1.00 3.02 51 VAL A N 7
ATOM 6719 C CA . VAL A 1 51 ? -0.027 5.510 -6.564 1.00 23.13 51 VAL A CA 7
ATOM 6720 C C . VAL A 1 51 ? -0.311 4.829 -7.916 1.00 21.41 51 VAL A C 7
ATOM 6721 O O . VAL A 1 51 ? -1.332 5.129 -8.543 1.00 63.12 51 VAL A O 7
ATOM 6734 N N . LYS A 1 52 ? 0.590 3.916 -8.357 1.00 11.41 52 LYS A N 7
ATOM 6735 C CA . LYS A 1 52 ? 0.466 3.151 -9.631 1.00 15.12 52 LYS A CA 7
ATOM 6736 C C . LYS A 1 52 ? 0.703 4.047 -10.848 1.00 52.23 52 LYS A C 7
ATOM 6737 O O . LYS A 1 52 ? 1.460 3.703 -11.762 1.00 42.22 52 LYS A O 7
ATOM 6756 N N . LYS A 1 53 ? 0.069 5.167 -10.831 1.00 2.04 53 LYS A N 7
ATOM 6757 C CA . LYS A 1 53 ? 0.081 6.122 -11.888 1.00 65.32 53 LYS A CA 7
ATOM 6758 C C . LYS A 1 53 ? 1.371 6.922 -11.872 1.00 31.53 53 LYS A C 7
ATOM 6759 O O . LYS A 1 53 ? 1.937 7.181 -10.802 1.00 44.22 53 LYS A O 7
ATOM 6778 N N . TRP A 1 54 ? 1.827 7.307 -13.031 1.00 53.04 54 TRP A N 7
ATOM 6779 C CA . TRP A 1 54 ? 3.014 8.107 -13.143 1.00 42.11 54 TRP A CA 7
ATOM 6780 C C . TRP A 1 54 ? 2.601 9.523 -13.518 1.00 51.32 54 TRP A C 7
ATOM 6781 O O . TRP A 1 54 ? 1.434 9.741 -13.907 1.00 30.11 54 TRP A O 7
ATOM 6802 N N . LEU A 1 55 ? 3.538 10.467 -13.406 1.00 65.32 55 LEU A N 7
ATOM 6803 C CA . LEU A 1 55 ? 3.294 11.895 -13.656 1.00 11.23 55 LEU A CA 7
ATOM 6804 C C . LEU A 1 55 ? 2.538 12.535 -12.517 1.00 13.02 55 LEU A C 7
ATOM 6805 O O . LEU A 1 55 ? 1.313 12.437 -12.426 1.00 3.41 55 LEU A O 7
ATOM 6821 N N . GLU A 1 56 ? 3.284 13.192 -11.651 1.00 53.33 56 GLU A N 7
ATOM 6822 C CA . GLU A 1 56 ? 2.737 13.897 -10.496 1.00 64.12 56 GLU A CA 7
ATOM 6823 C C . GLU A 1 56 ? 1.815 15.020 -10.982 1.00 64.25 56 GLU A C 7
ATOM 6824 O O . GLU A 1 56 ? 0.803 15.376 -10.331 1.00 53.40 56 GLU A O 7
ATOM 6836 N N . HIS A 1 57 ? 2.168 15.557 -12.154 1.00 22.12 57 HIS A N 7
ATOM 6837 C CA . HIS A 1 57 ? 1.447 16.641 -12.786 1.00 25.42 57 HIS A CA 7
ATOM 6838 C C . HIS A 1 57 ? -0.008 16.264 -13.033 1.00 2.04 57 HIS A C 7
ATOM 6839 O O . HIS A 1 57 ? -0.885 17.123 -13.021 1.00 34.41 57 HIS A O 7
ATOM 6854 N N . HIS A 1 58 ? -0.268 14.996 -13.236 1.00 20.25 58 HIS A N 7
ATOM 6855 C CA . HIS A 1 58 ? -1.614 14.557 -13.445 1.00 40.02 58 HIS A CA 7
ATOM 6856 C C . HIS A 1 58 ? -2.076 13.758 -12.247 1.00 54.44 58 HIS A C 7
ATOM 6857 O O . HIS A 1 58 ? -1.475 12.757 -11.893 1.00 22.44 58 HIS A O 7
ATOM 6872 N N . HIS A 1 59 ? -3.110 14.222 -11.626 1.00 61.33 59 HIS A N 7
ATOM 6873 C CA . HIS A 1 59 ? -3.691 13.563 -10.481 1.00 61.31 59 HIS A CA 7
ATOM 6874 C C . HIS A 1 59 ? -5.203 13.649 -10.537 1.00 53.12 59 HIS A C 7
ATOM 6875 O O . HIS A 1 59 ? -5.778 14.727 -10.385 1.00 33.23 59 HIS A O 7
ATOM 6890 N N . HIS A 1 60 ? -5.831 12.506 -10.806 1.00 71.23 60 HIS A N 7
ATOM 6891 C CA . HIS A 1 60 ? -7.295 12.383 -10.972 1.00 31.01 60 HIS A CA 7
ATOM 6892 C C . HIS A 1 60 ? -7.785 13.109 -12.227 1.00 11.51 60 HIS A C 7
ATOM 6893 O O . HIS A 1 60 ? -7.033 13.874 -12.844 1.00 32.04 60 HIS A O 7
ATOM 6908 N N . HIS A 1 61 ? -9.039 12.847 -12.600 1.00 54.32 61 HIS A N 7
ATOM 6909 C CA . HIS A 1 61 ? -9.706 13.468 -13.759 1.00 21.12 61 HIS A CA 7
ATOM 6910 C C . HIS A 1 61 ? -8.990 13.183 -15.088 1.00 3.31 61 HIS A C 7
ATOM 6911 O O . HIS A 1 61 ? -7.941 13.749 -15.380 1.00 22.20 61 HIS A O 7
ATOM 6926 N N . HIS A 1 62 ? -9.558 12.325 -15.885 1.00 32.32 62 HIS A N 7
ATOM 6927 C CA . HIS A 1 62 ? -8.977 12.007 -17.171 1.00 44.04 62 HIS A CA 7
ATOM 6928 C C . HIS A 1 62 ? -9.586 12.904 -18.225 1.00 11.14 62 HIS A C 7
ATOM 6929 O O . HIS A 1 62 ? -10.629 12.529 -18.804 1.00 36.48 62 HIS A O 7
ATOM 6945 N N . MET A 1 1 ? -0.695 12.470 5.417 1.00 45.31 1 MET A N 8
ATOM 6946 C CA . MET A 1 1 ? -1.457 11.434 4.728 1.00 63.02 1 MET A CA 8
ATOM 6947 C C . MET A 1 1 ? -1.284 11.610 3.236 1.00 61.00 1 MET A C 8
ATOM 6948 O O . MET A 1 1 ? -1.098 12.736 2.759 1.00 2.41 1 MET A O 8
ATOM 6964 N N . ASP A 1 2 ? -1.338 10.525 2.502 1.00 64.23 2 ASP A N 8
ATOM 6965 C CA . ASP A 1 2 ? -1.145 10.582 1.054 1.00 44.54 2 ASP A CA 8
ATOM 6966 C C . ASP A 1 2 ? -2.418 10.889 0.311 1.00 34.14 2 ASP A C 8
ATOM 6967 O O . ASP A 1 2 ? -2.380 11.508 -0.751 1.00 42.12 2 ASP A O 8
ATOM 6976 N N . GLY A 1 3 ? -3.549 10.468 0.836 1.00 21.34 3 GLY A N 8
ATOM 6977 C CA . GLY A 1 3 ? -4.777 10.832 0.172 1.00 32.32 3 GLY A CA 8
ATOM 6978 C C . GLY A 1 3 ? -5.388 9.743 -0.666 1.00 34.11 3 GLY A C 8
ATOM 6979 O O . GLY A 1 3 ? -6.148 10.043 -1.583 1.00 44.54 3 GLY A O 8
ATOM 6983 N N . PHE A 1 4 ? -5.058 8.493 -0.395 1.00 24.31 4 PHE A N 8
ATOM 6984 C CA . PHE A 1 4 ? -5.631 7.407 -1.180 1.00 33.12 4 PHE A CA 8
ATOM 6985 C C . PHE A 1 4 ? -7.121 7.302 -0.907 1.00 52.25 4 PHE A C 8
ATOM 6986 O O . PHE A 1 4 ? -7.566 7.452 0.230 1.00 33.10 4 PHE A O 8
ATOM 7003 N N . ASP A 1 5 ? -7.862 7.061 -1.948 1.00 15.23 5 ASP A N 8
ATOM 7004 C CA . ASP A 1 5 ? -9.309 6.963 -1.891 1.00 53.42 5 ASP A CA 8
ATOM 7005 C C . ASP A 1 5 ? -9.718 5.580 -2.354 1.00 15.45 5 ASP A C 8
ATOM 7006 O O . ASP A 1 5 ? -8.937 4.907 -3.040 1.00 51.02 5 ASP A O 8
ATOM 7015 N N . ARG A 1 6 ? -10.906 5.141 -1.984 1.00 51.20 6 ARG A N 8
ATOM 7016 C CA . ARG A 1 6 ? -11.354 3.814 -2.353 1.00 51.55 6 ARG A CA 8
ATOM 7017 C C . ARG A 1 6 ? -11.550 3.680 -3.859 1.00 21.13 6 ARG A C 8
ATOM 7018 O O . ARG A 1 6 ? -12.037 4.601 -4.530 1.00 10.11 6 ARG A O 8
ATOM 7039 N N . GLY A 1 7 ? -11.150 2.552 -4.382 1.00 60.40 7 GLY A N 8
ATOM 7040 C CA . GLY A 1 7 ? -11.238 2.324 -5.804 1.00 71.23 7 GLY A CA 8
ATOM 7041 C C . GLY A 1 7 ? -9.933 2.647 -6.503 1.00 51.12 7 GLY A C 8
ATOM 7042 O O . GLY A 1 7 ? -9.839 2.597 -7.735 1.00 32.10 7 GLY A O 8
ATOM 7046 N N . ALA A 1 8 ? -8.928 3.006 -5.732 1.00 31.42 8 ALA A N 8
ATOM 7047 C CA . ALA A 1 8 ? -7.641 3.276 -6.303 1.00 32.25 8 ALA A CA 8
ATOM 7048 C C . ALA A 1 8 ? -6.860 1.986 -6.458 1.00 20.21 8 ALA A C 8
ATOM 7049 O O . ALA A 1 8 ? -6.790 1.193 -5.529 1.00 12.34 8 ALA A O 8
ATOM 7056 N N . ASP A 1 9 ? -6.279 1.801 -7.623 1.00 32.40 9 ASP A N 8
ATOM 7057 C CA . ASP A 1 9 ? -5.434 0.651 -7.917 1.00 53.43 9 ASP A CA 8
ATOM 7058 C C . ASP A 1 9 ? -4.010 1.027 -7.596 1.00 73.12 9 ASP A C 8
ATOM 7059 O O . ASP A 1 9 ? -3.468 2.007 -8.143 1.00 23.31 9 ASP A O 8
ATOM 7068 N N . VAL A 1 10 ? -3.421 0.302 -6.707 1.00 54.31 10 VAL A N 8
ATOM 7069 C CA . VAL A 1 10 ? -2.081 0.583 -6.256 1.00 61.24 10 VAL A CA 8
ATOM 7070 C C . VAL A 1 10 ? -1.180 -0.600 -6.526 1.00 31.11 10 VAL A C 8
ATOM 7071 O O . VAL A 1 10 ? -1.637 -1.748 -6.539 1.00 50.11 10 VAL A O 8
ATOM 7084 N N . THR A 1 11 ? 0.077 -0.343 -6.734 1.00 33.24 11 THR A N 8
ATOM 7085 C CA . THR A 1 11 ? 1.009 -1.405 -6.916 1.00 21.13 11 THR A CA 8
ATOM 7086 C C . THR A 1 11 ? 1.900 -1.561 -5.704 1.00 34.24 11 THR A C 8
ATOM 7087 O O . THR A 1 11 ? 2.510 -0.594 -5.223 1.00 21.44 11 THR A O 8
ATOM 7098 N N . TYR A 1 12 ? 1.932 -2.755 -5.213 1.00 13.33 12 TYR A N 8
ATOM 7099 C CA . TYR A 1 12 ? 2.707 -3.152 -4.066 1.00 14.15 12 TYR A CA 8
ATOM 7100 C C . TYR A 1 12 ? 3.779 -4.113 -4.491 1.00 75.42 12 TYR A C 8
ATOM 7101 O O . TYR A 1 12 ? 3.549 -4.956 -5.345 1.00 54.35 12 TYR A O 8
ATOM 7119 N N . THR A 1 13 ? 4.936 -3.968 -3.936 1.00 21.33 13 THR A N 8
ATOM 7120 C CA . THR A 1 13 ? 5.992 -4.874 -4.197 1.00 21.31 13 THR A CA 8
ATOM 7121 C C . THR A 1 13 ? 6.365 -5.669 -2.966 1.00 30.42 13 THR A C 8
ATOM 7122 O O . THR A 1 13 ? 6.578 -5.110 -1.883 1.00 4.24 13 THR A O 8
ATOM 7133 N N . ASP A 1 14 ? 6.393 -6.971 -3.120 1.00 53.31 14 ASP A N 8
ATOM 7134 C CA . ASP A 1 14 ? 6.835 -7.858 -2.055 1.00 21.25 14 ASP A CA 8
ATOM 7135 C C . ASP A 1 14 ? 8.350 -7.796 -1.926 1.00 15.14 14 ASP A C 8
ATOM 7136 O O . ASP A 1 14 ? 9.018 -7.087 -2.696 1.00 24.35 14 ASP A O 8
ATOM 7145 N N . SER A 1 15 ? 8.903 -8.546 -0.980 1.00 62.24 15 SER A N 8
ATOM 7146 C CA . SER A 1 15 ? 10.349 -8.586 -0.766 1.00 73.32 15 SER A CA 8
ATOM 7147 C C . SER A 1 15 ? 11.057 -9.191 -1.991 1.00 11.31 15 SER A C 8
ATOM 7148 O O . SER A 1 15 ? 12.247 -8.980 -2.213 1.00 53.01 15 SER A O 8
ATOM 7156 N N . ASP A 1 16 ? 10.302 -9.938 -2.787 1.00 45.03 16 ASP A N 8
ATOM 7157 C CA . ASP A 1 16 ? 10.824 -10.540 -4.013 1.00 75.52 16 ASP A CA 8
ATOM 7158 C C . ASP A 1 16 ? 10.680 -9.581 -5.184 1.00 11.32 16 ASP A C 8
ATOM 7159 O O . ASP A 1 16 ? 11.016 -9.912 -6.320 1.00 60.22 16 ASP A O 8
ATOM 7168 N N . GLY A 1 17 ? 10.164 -8.397 -4.907 1.00 13.02 17 GLY A N 8
ATOM 7169 C CA . GLY A 1 17 ? 9.959 -7.400 -5.937 1.00 60.43 17 GLY A CA 8
ATOM 7170 C C . GLY A 1 17 ? 8.725 -7.674 -6.754 1.00 42.03 17 GLY A C 8
ATOM 7171 O O . GLY A 1 17 ? 8.501 -7.032 -7.783 1.00 74.12 17 GLY A O 8
ATOM 7175 N N . SER A 1 18 ? 7.934 -8.635 -6.294 1.00 72.41 18 SER A N 8
ATOM 7176 C CA . SER A 1 18 ? 6.709 -9.032 -6.946 1.00 41.30 18 SER A CA 8
ATOM 7177 C C . SER A 1 18 ? 5.748 -7.858 -6.990 1.00 53.34 18 SER A C 8
ATOM 7178 O O . SER A 1 18 ? 5.432 -7.277 -5.951 1.00 21.34 18 SER A O 8
ATOM 7186 N N . LYS A 1 19 ? 5.318 -7.496 -8.170 1.00 75.04 19 LYS A N 8
ATOM 7187 C CA . LYS A 1 19 ? 4.383 -6.418 -8.322 1.00 45.32 19 LYS A CA 8
ATOM 7188 C C . LYS A 1 19 ? 2.974 -6.943 -8.194 1.00 24.43 19 LYS A C 8
ATOM 7189 O O . LYS A 1 19 ? 2.483 -7.669 -9.062 1.00 2.11 19 LYS A O 8
ATOM 7208 N N . LYS A 1 20 ? 2.339 -6.592 -7.120 1.00 63.30 20 LYS A N 8
ATOM 7209 C CA . LYS A 1 20 ? 1.003 -7.024 -6.839 1.00 33.34 20 LYS A CA 8
ATOM 7210 C C . LYS A 1 20 ? 0.134 -5.776 -6.922 1.00 2.14 20 LYS A C 8
ATOM 7211 O O . LYS A 1 20 ? 0.604 -4.689 -6.608 1.00 55.15 20 LYS A O 8
ATOM 7230 N N . THR A 1 21 ? -1.087 -5.895 -7.352 1.00 1.12 21 THR A N 8
ATOM 7231 C CA . THR A 1 21 ? -1.917 -4.716 -7.488 1.00 73.11 21 THR A CA 8
ATOM 7232 C C . THR A 1 21 ? -3.169 -4.828 -6.608 1.00 33.50 21 THR A C 8
ATOM 7233 O O . THR A 1 21 ? -3.863 -5.844 -6.629 1.00 41.10 21 THR A O 8
ATOM 7244 N N . TYR A 1 22 ? -3.434 -3.801 -5.835 1.00 42.55 22 TYR A N 8
ATOM 7245 C CA . TYR A 1 22 ? -4.538 -3.814 -4.897 1.00 64.14 22 TYR A CA 8
ATOM 7246 C C . TYR A 1 22 ? -5.422 -2.599 -5.100 1.00 1.03 22 TYR A C 8
ATOM 7247 O O . TYR A 1 22 ? -5.001 -1.623 -5.692 1.00 64.34 22 TYR A O 8
ATOM 7265 N N . LYS A 1 23 ? -6.642 -2.678 -4.618 1.00 53.13 23 LYS A N 8
ATOM 7266 C CA . LYS A 1 23 ? -7.570 -1.560 -4.649 1.00 3.41 23 LYS A CA 8
ATOM 7267 C C . LYS A 1 23 ? -7.806 -1.087 -3.243 1.00 34.41 23 LYS A C 8
ATOM 7268 O O . LYS A 1 23 ? -8.027 -1.895 -2.357 1.00 64.44 23 LYS A O 8
ATOM 7287 N N . VAL A 1 24 ? -7.757 0.201 -3.034 1.00 12.41 24 VAL A N 8
ATOM 7288 C CA . VAL A 1 24 ? -7.977 0.769 -1.705 1.00 34.43 24 VAL A CA 8
ATOM 7289 C C . VAL A 1 24 ? -9.465 0.678 -1.326 1.00 60.41 24 VAL A C 8
ATOM 7290 O O . VAL A 1 24 ? -10.327 0.979 -2.148 1.00 70.32 24 VAL A O 8
ATOM 7303 N N . LEU A 1 25 ? -9.752 0.228 -0.100 1.00 51.33 25 LEU A N 8
ATOM 7304 C CA . LEU A 1 25 ? -11.142 0.070 0.374 1.00 12.21 25 LEU A CA 8
ATOM 7305 C C . LEU A 1 25 ? -11.449 1.138 1.398 1.00 52.04 25 LEU A C 8
ATOM 7306 O O . LEU A 1 25 ? -12.475 1.824 1.338 1.00 40.43 25 LEU A O 8
ATOM 7322 N N . SER A 1 26 ? -10.551 1.263 2.345 1.00 5.15 26 SER A N 8
ATOM 7323 C CA . SER A 1 26 ? -10.699 2.164 3.447 1.00 44.40 26 SER A CA 8
ATOM 7324 C C . SER A 1 26 ? -9.351 2.789 3.723 1.00 50.24 26 SER A C 8
ATOM 7325 O O . SER A 1 26 ? -8.307 2.145 3.501 1.00 24.44 26 SER A O 8
ATOM 7333 N N . TYR A 1 27 ? -9.351 4.002 4.194 1.00 70.40 27 TYR A N 8
ATOM 7334 C CA . TYR A 1 27 ? -8.127 4.704 4.400 1.00 24.31 27 TYR A CA 8
ATOM 7335 C C . TYR A 1 27 ? -8.140 5.359 5.769 1.00 53.23 27 TYR A C 8
ATOM 7336 O O . TYR A 1 27 ? -9.047 6.139 6.086 1.00 63.43 27 TYR A O 8
ATOM 7354 N N . SER A 1 28 ? -7.156 5.040 6.577 1.00 72.25 28 SER A N 8
ATOM 7355 C CA . SER A 1 28 ? -7.059 5.599 7.892 1.00 22.20 28 SER A CA 8
ATOM 7356 C C . SER A 1 28 ? -5.615 5.986 8.177 1.00 25.44 28 SER A C 8
ATOM 7357 O O . SER A 1 28 ? -4.770 5.129 8.478 1.00 52.04 28 SER A O 8
ATOM 7365 N N . GLY A 1 29 ? -5.337 7.266 8.049 1.00 73.42 29 GLY A N 8
ATOM 7366 C CA . GLY A 1 29 ? -4.019 7.788 8.295 1.00 4.12 29 GLY A CA 8
ATOM 7367 C C . GLY A 1 29 ? -2.997 7.225 7.341 1.00 43.41 29 GLY A C 8
ATOM 7368 O O . GLY A 1 29 ? -3.052 7.482 6.138 1.00 4.30 29 GLY A O 8
ATOM 7372 N N . ASP A 1 30 ? -2.084 6.451 7.877 1.00 42.24 30 ASP A N 8
ATOM 7373 C CA . ASP A 1 30 ? -1.024 5.828 7.094 1.00 54.12 30 ASP A CA 8
ATOM 7374 C C . ASP A 1 30 ? -1.286 4.346 6.897 1.00 54.40 30 ASP A C 8
ATOM 7375 O O . ASP A 1 30 ? -0.448 3.613 6.361 1.00 14.22 30 ASP A O 8
ATOM 7384 N N . LYS A 1 31 ? -2.439 3.903 7.324 1.00 0.44 31 LYS A N 8
ATOM 7385 C CA . LYS A 1 31 ? -2.850 2.536 7.133 1.00 52.51 31 LYS A CA 8
ATOM 7386 C C . LYS A 1 31 ? -3.916 2.455 6.080 1.00 11.14 31 LYS A C 8
ATOM 7387 O O . LYS A 1 31 ? -4.902 3.205 6.106 1.00 32.40 31 LYS A O 8
ATOM 7406 N N . VAL A 1 32 ? -3.726 1.567 5.147 1.00 42.40 32 VAL A N 8
ATOM 7407 C CA . VAL A 1 32 ? -4.633 1.441 4.049 1.00 74.52 32 VAL A CA 8
ATOM 7408 C C . VAL A 1 32 ? -5.201 0.033 3.993 1.00 53.44 32 VAL A C 8
ATOM 7409 O O . VAL A 1 32 ? -4.452 -0.946 4.013 1.00 54.25 32 VAL A O 8
ATOM 7422 N N . THR A 1 33 ? -6.502 -0.068 3.941 1.00 23.32 33 THR A N 8
ATOM 7423 C CA . THR A 1 33 ? -7.155 -1.338 3.782 1.00 44.34 33 THR A CA 8
ATOM 7424 C C . THR A 1 33 ? -7.384 -1.514 2.285 1.00 62.11 33 THR A C 8
ATOM 7425 O O . THR A 1 33 ? -7.936 -0.620 1.649 1.00 51.14 33 THR A O 8
ATOM 7436 N N . VAL A 1 34 ? -6.965 -2.616 1.727 1.00 55.43 34 VAL A N 8
ATOM 7437 C CA . VAL A 1 34 ? -7.043 -2.817 0.305 1.00 21.24 34 VAL A CA 8
ATOM 7438 C C . VAL A 1 34 ? -7.636 -4.190 -0.014 1.00 12.05 34 VAL A C 8
ATOM 7439 O O . VAL A 1 34 ? -7.789 -5.033 0.874 1.00 64.15 34 VAL A O 8
ATOM 7452 N N . GLN A 1 35 ? -7.950 -4.394 -1.262 1.00 31.31 35 GLN A N 8
ATOM 7453 C CA . GLN A 1 35 ? -8.424 -5.663 -1.762 1.00 4.21 35 GLN A CA 8
ATOM 7454 C C . GLN A 1 35 ? -7.603 -6.021 -2.978 1.00 51.10 35 GLN A C 8
ATOM 7455 O O . GLN A 1 35 ? -7.265 -5.151 -3.772 1.00 64.50 35 GLN A O 8
ATOM 7469 N N . ASP A 1 36 ? -7.281 -7.273 -3.118 1.00 20.21 36 ASP A N 8
ATOM 7470 C CA . ASP A 1 36 ? -6.433 -7.735 -4.207 1.00 52.20 36 ASP A CA 8
ATOM 7471 C C . ASP A 1 36 ? -7.316 -8.034 -5.402 1.00 20.03 36 ASP A C 8
ATOM 7472 O O . ASP A 1 36 ? -8.541 -8.069 -5.265 1.00 55.21 36 ASP A O 8
ATOM 7481 N N . SER A 1 37 ? -6.731 -8.235 -6.550 1.00 55.12 37 SER A N 8
ATOM 7482 C CA . SER A 1 37 ? -7.466 -8.602 -7.735 1.00 62.31 37 SER A CA 8
ATOM 7483 C C . SER A 1 37 ? -8.065 -10.017 -7.546 1.00 24.13 37 SER A C 8
ATOM 7484 O O . SER A 1 37 ? -9.024 -10.396 -8.205 1.00 41.31 37 SER A O 8
ATOM 7492 N N . ASP A 1 38 ? -7.473 -10.774 -6.617 1.00 54.55 38 ASP A N 8
ATOM 7493 C CA . ASP A 1 38 ? -7.954 -12.099 -6.231 1.00 0.02 38 ASP A CA 8
ATOM 7494 C C . ASP A 1 38 ? -9.112 -11.939 -5.235 1.00 24.20 38 ASP A C 8
ATOM 7495 O O . ASP A 1 38 ? -9.840 -12.878 -4.937 1.00 43.02 38 ASP A O 8
ATOM 7504 N N . GLY A 1 39 ? -9.266 -10.715 -4.740 1.00 52.10 39 GLY A N 8
ATOM 7505 C CA . GLY A 1 39 ? -10.344 -10.382 -3.833 1.00 54.02 39 GLY A CA 8
ATOM 7506 C C . GLY A 1 39 ? -9.958 -10.415 -2.386 1.00 32.44 39 GLY A C 8
ATOM 7507 O O . GLY A 1 39 ? -10.768 -10.085 -1.516 1.00 14.31 39 GLY A O 8
ATOM 7511 N N . ARG A 1 40 ? -8.736 -10.804 -2.123 1.00 11.32 40 ARG A N 8
ATOM 7512 C CA . ARG A 1 40 ? -8.218 -10.875 -0.766 1.00 24.01 40 ARG A CA 8
ATOM 7513 C C . ARG A 1 40 ? -8.150 -9.487 -0.190 1.00 32.44 40 ARG A C 8
ATOM 7514 O O . ARG A 1 40 ? -7.861 -8.553 -0.905 1.00 44.20 40 ARG A O 8
ATOM 7535 N N . THR A 1 41 ? -8.415 -9.340 1.059 1.00 73.43 41 THR A N 8
ATOM 7536 C CA . THR A 1 41 ? -8.355 -8.046 1.650 1.00 3.32 41 THR A CA 8
ATOM 7537 C C . THR A 1 41 ? -7.147 -7.958 2.575 1.00 4.54 41 THR A C 8
ATOM 7538 O O . THR A 1 41 ? -6.905 -8.860 3.381 1.00 41.41 41 THR A O 8
ATOM 7549 N N . LEU A 1 42 ? -6.379 -6.904 2.446 1.00 54.32 42 LEU A N 8
ATOM 7550 C CA . LEU A 1 42 ? -5.147 -6.776 3.212 1.00 24.41 42 LEU A CA 8
ATOM 7551 C C . LEU A 1 42 ? -5.027 -5.362 3.726 1.00 53.35 42 LEU A C 8
ATOM 7552 O O . LEU A 1 42 ? -5.689 -4.463 3.224 1.00 32.52 42 LEU A O 8
ATOM 7568 N N . THR A 1 43 ? -4.227 -5.170 4.727 1.00 53.11 43 THR A N 8
ATOM 7569 C CA . THR A 1 43 ? -3.959 -3.862 5.237 1.00 35.13 43 THR A CA 8
ATOM 7570 C C . THR A 1 43 ? -2.467 -3.595 5.076 1.00 63.25 43 THR A C 8
ATOM 7571 O O . THR A 1 43 ? -1.638 -4.410 5.492 1.00 65.33 43 THR A O 8
ATOM 7582 N N . PHE A 1 44 ? -2.136 -2.500 4.439 1.00 72.11 44 PHE A N 8
ATOM 7583 C CA . PHE A 1 44 ? -0.759 -2.145 4.183 1.00 1.12 44 PHE A CA 8
ATOM 7584 C C . PHE A 1 44 ? -0.464 -0.740 4.628 1.00 72.50 44 PHE A C 8
ATOM 7585 O O . PHE A 1 44 ? -1.374 0.035 4.971 1.00 40.44 44 PHE A O 8
ATOM 7602 N N . ASP A 1 45 ? 0.803 -0.422 4.645 1.00 31.50 45 ASP A N 8
ATOM 7603 C CA . ASP A 1 45 ? 1.267 0.903 4.926 1.00 60.42 45 ASP A CA 8
ATOM 7604 C C . ASP A 1 45 ? 1.104 1.745 3.711 1.00 44.40 45 ASP A C 8
ATOM 7605 O O . ASP A 1 45 ? 1.441 1.320 2.623 1.00 3.35 45 ASP A O 8
ATOM 7614 N N . ALA A 1 46 ? 0.600 2.927 3.897 1.00 44.34 46 ALA A N 8
ATOM 7615 C CA . ALA A 1 46 ? 0.392 3.891 2.801 1.00 51.11 46 ALA A CA 8
ATOM 7616 C C . ALA A 1 46 ? 1.672 4.122 1.981 1.00 32.45 46 ALA A C 8
ATOM 7617 O O . ALA A 1 46 ? 1.615 4.297 0.764 1.00 25.34 46 ALA A O 8
ATOM 7624 N N . ARG A 1 47 ? 2.826 4.082 2.647 1.00 14.34 47 ARG A N 8
ATOM 7625 C CA . ARG A 1 47 ? 4.125 4.281 1.979 1.00 21.12 47 ARG A CA 8
ATOM 7626 C C . ARG A 1 47 ? 4.513 3.088 1.111 1.00 25.02 47 ARG A C 8
ATOM 7627 O O . ARG A 1 47 ? 5.454 3.160 0.315 1.00 61.43 47 ARG A O 8
ATOM 7648 N N . LEU A 1 48 ? 3.788 2.006 1.258 1.00 73.24 48 LEU A N 8
ATOM 7649 C CA . LEU A 1 48 ? 4.037 0.808 0.494 1.00 41.43 48 LEU A CA 8
ATOM 7650 C C . LEU A 1 48 ? 3.289 0.838 -0.833 1.00 43.42 48 LEU A C 8
ATOM 7651 O O . LEU A 1 48 ? 3.611 0.105 -1.760 1.00 73.43 48 LEU A O 8
ATOM 7667 N N . LEU A 1 49 ? 2.298 1.693 -0.908 1.00 52.13 49 LEU A N 8
ATOM 7668 C CA . LEU A 1 49 ? 1.441 1.776 -2.062 1.00 75.35 49 LEU A CA 8
ATOM 7669 C C . LEU A 1 49 ? 1.903 2.836 -3.026 1.00 34.04 49 LEU A C 8
ATOM 7670 O O . LEU A 1 49 ? 2.208 3.965 -2.635 1.00 75.22 49 LEU A O 8
ATOM 7686 N N . ARG A 1 50 ? 1.990 2.460 -4.266 1.00 73.45 50 ARG A N 8
ATOM 7687 C CA . ARG A 1 50 ? 2.319 3.374 -5.337 1.00 53.41 50 ARG A CA 8
ATOM 7688 C C . ARG A 1 50 ? 1.073 3.596 -6.176 1.00 0.32 50 ARG A C 8
ATOM 7689 O O . ARG A 1 50 ? 0.350 2.638 -6.480 1.00 64.15 50 ARG A O 8
ATOM 7710 N N . VAL A 1 51 ? 0.813 4.838 -6.531 1.00 33.23 51 VAL A N 8
ATOM 7711 C CA . VAL A 1 51 ? -0.422 5.208 -7.215 1.00 24.24 51 VAL A CA 8
ATOM 7712 C C . VAL A 1 51 ? -0.360 4.880 -8.706 1.00 1.21 51 VAL A C 8
ATOM 7713 O O . VAL A 1 51 ? 0.424 5.473 -9.450 1.00 43.23 51 VAL A O 8
ATOM 7726 N N . LYS A 1 52 ? -1.183 3.930 -9.132 1.00 42.31 52 LYS A N 8
ATOM 7727 C CA . LYS A 1 52 ? -1.266 3.552 -10.536 1.00 22.24 52 LYS A CA 8
ATOM 7728 C C . LYS A 1 52 ? -2.683 3.746 -11.046 1.00 34.11 52 LYS A C 8
ATOM 7729 O O . LYS A 1 52 ? -3.075 3.223 -12.095 1.00 74.33 52 LYS A O 8
ATOM 7748 N N . LYS A 1 53 ? -3.420 4.524 -10.315 1.00 24.41 53 LYS A N 8
ATOM 7749 C CA . LYS A 1 53 ? -4.771 4.867 -10.649 1.00 73.44 53 LYS A CA 8
ATOM 7750 C C . LYS A 1 53 ? -4.851 6.359 -10.511 1.00 42.44 53 LYS A C 8
ATOM 7751 O O . LYS A 1 53 ? -4.912 6.871 -9.384 1.00 20.42 53 LYS A O 8
ATOM 7770 N N . TRP A 1 54 ? -4.786 7.047 -11.649 1.00 22.30 54 TRP A N 8
ATOM 7771 C CA . TRP A 1 54 ? -4.661 8.485 -11.724 1.00 5.35 54 TRP A CA 8
ATOM 7772 C C . TRP A 1 54 ? -3.226 8.890 -11.326 1.00 52.14 54 TRP A C 8
ATOM 7773 O O . TRP A 1 54 ? -2.479 8.074 -10.773 1.00 62.42 54 TRP A O 8
ATOM 7794 N N . LEU A 1 55 ? -2.828 10.113 -11.676 1.00 40.30 55 LEU A N 8
ATOM 7795 C CA . LEU A 1 55 ? -1.470 10.636 -11.436 1.00 12.21 55 LEU A CA 8
ATOM 7796 C C . LEU A 1 55 ? -0.441 9.980 -12.361 1.00 32.25 55 LEU A C 8
ATOM 7797 O O . LEU A 1 55 ? 0.748 10.245 -12.265 1.00 33.43 55 LEU A O 8
ATOM 7813 N N . GLU A 1 56 ? -0.936 9.161 -13.285 1.00 43.31 56 GLU A N 8
ATOM 7814 C CA . GLU A 1 56 ? -0.120 8.426 -14.256 1.00 65.05 56 GLU A CA 8
ATOM 7815 C C . GLU A 1 56 ? 0.725 9.320 -15.129 1.00 73.13 56 GLU A C 8
ATOM 7816 O O . GLU A 1 56 ? 1.820 8.941 -15.531 1.00 25.11 56 GLU A O 8
ATOM 7828 N N . HIS A 1 57 ? 0.237 10.500 -15.406 1.00 64.02 57 HIS A N 8
ATOM 7829 C CA . HIS A 1 57 ? 0.975 11.427 -16.237 1.00 15.05 57 HIS A CA 8
ATOM 7830 C C . HIS A 1 57 ? 2.085 12.082 -15.464 1.00 50.11 57 HIS A C 8
ATOM 7831 O O . HIS A 1 57 ? 3.167 12.297 -16.001 1.00 53.13 57 HIS A O 8
ATOM 7846 N N . HIS A 1 58 ? 1.823 12.357 -14.176 1.00 73.14 58 HIS A N 8
ATOM 7847 C CA . HIS A 1 58 ? 2.714 13.178 -13.363 1.00 41.04 58 HIS A CA 8
ATOM 7848 C C . HIS A 1 58 ? 2.910 14.482 -14.097 1.00 64.42 58 HIS A C 8
ATOM 7849 O O . HIS A 1 58 ? 3.979 14.777 -14.627 1.00 31.14 58 HIS A O 8
ATOM 7864 N N . HIS A 1 59 ? 1.820 15.218 -14.201 1.00 41.44 59 HIS A N 8
ATOM 7865 C CA . HIS A 1 59 ? 1.775 16.398 -15.040 1.00 33.31 59 HIS A CA 8
ATOM 7866 C C . HIS A 1 59 ? 2.086 17.644 -14.275 1.00 53.11 59 HIS A C 8
ATOM 7867 O O . HIS A 1 59 ? 1.555 17.874 -13.187 1.00 1.22 59 HIS A O 8
ATOM 7882 N N . HIS A 1 60 ? 2.946 18.434 -14.826 1.00 64.01 60 HIS A N 8
ATOM 7883 C CA . HIS A 1 60 ? 3.270 19.704 -14.273 1.00 73.11 60 HIS A CA 8
ATOM 7884 C C . HIS A 1 60 ? 2.865 20.776 -15.274 1.00 62.12 60 HIS A C 8
ATOM 7885 O O . HIS A 1 60 ? 3.696 21.389 -15.930 1.00 33.41 60 HIS A O 8
ATOM 7900 N N . HIS A 1 61 ? 1.562 20.900 -15.435 1.00 62.12 61 HIS A N 8
ATOM 7901 C CA . HIS A 1 61 ? 0.911 21.848 -16.330 1.00 10.21 61 HIS A CA 8
ATOM 7902 C C . HIS A 1 61 ? -0.574 21.625 -16.208 1.00 11.41 61 HIS A C 8
ATOM 7903 O O . HIS A 1 61 ? -0.997 20.533 -15.797 1.00 55.30 61 HIS A O 8
ATOM 7918 N N . HIS A 1 62 ? -1.347 22.604 -16.558 1.00 71.43 62 HIS A N 8
ATOM 7919 C CA . HIS A 1 62 ? -2.790 22.507 -16.439 1.00 32.34 62 HIS A CA 8
ATOM 7920 C C . HIS A 1 62 ? -3.475 22.610 -17.800 1.00 25.33 62 HIS A C 8
ATOM 7921 O O . HIS A 1 62 ? -3.876 23.718 -18.196 1.00 39.46 62 HIS A O 8
ATOM 7937 N N . MET A 1 1 ? -1.908 11.315 4.696 1.00 21.43 1 MET A N 9
ATOM 7938 C CA . MET A 1 1 ? -2.869 11.566 3.632 1.00 72.41 1 MET A CA 9
ATOM 7939 C C . MET A 1 1 ? -2.108 11.841 2.355 1.00 61.34 1 MET A C 9
ATOM 7940 O O . MET A 1 1 ? -1.521 12.906 2.192 1.00 51.44 1 MET A O 9
ATOM 7956 N N . ASP A 1 2 ? -2.076 10.874 1.466 1.00 22.15 2 ASP A N 9
ATOM 7957 C CA . ASP A 1 2 ? -1.304 11.021 0.228 1.00 63.44 2 ASP A CA 9
ATOM 7958 C C . ASP A 1 2 ? -2.214 11.275 -0.972 1.00 61.02 2 ASP A C 9
ATOM 7959 O O . ASP A 1 2 ? -1.770 11.724 -2.032 1.00 62.34 2 ASP A O 9
ATOM 7968 N N . GLY A 1 3 ? -3.487 11.041 -0.784 1.00 60.33 3 GLY A N 9
ATOM 7969 C CA . GLY A 1 3 ? -4.426 11.230 -1.861 1.00 13.43 3 GLY A CA 9
ATOM 7970 C C . GLY A 1 3 ? -5.002 9.935 -2.378 1.00 54.24 3 GLY A C 9
ATOM 7971 O O . GLY A 1 3 ? -5.522 9.887 -3.498 1.00 4.24 3 GLY A O 9
ATOM 7975 N N . PHE A 1 4 ? -4.916 8.878 -1.578 1.00 53.30 4 PHE A N 9
ATOM 7976 C CA . PHE A 1 4 ? -5.504 7.607 -1.966 1.00 14.02 4 PHE A CA 9
ATOM 7977 C C . PHE A 1 4 ? -7.009 7.681 -1.773 1.00 24.13 4 PHE A C 9
ATOM 7978 O O . PHE A 1 4 ? -7.486 8.230 -0.770 1.00 54.33 4 PHE A O 9
ATOM 7995 N N . ASP A 1 5 ? -7.745 7.139 -2.703 1.00 1.41 5 ASP A N 9
ATOM 7996 C CA . ASP A 1 5 ? -9.193 7.099 -2.605 1.00 13.55 5 ASP A CA 9
ATOM 7997 C C . ASP A 1 5 ? -9.660 5.654 -2.670 1.00 15.42 5 ASP A C 9
ATOM 7998 O O . ASP A 1 5 ? -8.884 4.772 -3.009 1.00 45.01 5 ASP A O 9
ATOM 8007 N N . ARG A 1 6 ? -10.883 5.408 -2.328 1.00 13.14 6 ARG A N 9
ATOM 8008 C CA . ARG A 1 6 ? -11.435 4.080 -2.372 1.00 61.31 6 ARG A CA 9
ATOM 8009 C C . ARG A 1 6 ? -11.592 3.623 -3.829 1.00 51.34 6 ARG A C 9
ATOM 8010 O O . ARG A 1 6 ? -12.025 4.386 -4.694 1.00 44.20 6 ARG A O 9
ATOM 8031 N N . GLY A 1 7 ? -11.199 2.411 -4.103 1.00 24.25 7 GLY A N 9
ATOM 8032 C CA . GLY A 1 7 ? -11.266 1.897 -5.451 1.00 35.33 7 GLY A CA 9
ATOM 8033 C C . GLY A 1 7 ? -10.023 2.247 -6.239 1.00 21.43 7 GLY A C 9
ATOM 8034 O O . GLY A 1 7 ? -9.931 1.964 -7.445 1.00 24.40 7 GLY A O 9
ATOM 8038 N N . ALA A 1 8 ? -9.067 2.866 -5.567 1.00 72.24 8 ALA A N 9
ATOM 8039 C CA . ALA A 1 8 ? -7.828 3.256 -6.186 1.00 22.12 8 ALA A CA 9
ATOM 8040 C C . ALA A 1 8 ? -6.930 2.070 -6.392 1.00 21.03 8 ALA A C 9
ATOM 8041 O O . ALA A 1 8 ? -6.989 1.098 -5.648 1.00 42.20 8 ALA A O 9
ATOM 8048 N N . ASP A 1 9 ? -6.103 2.179 -7.381 1.00 74.12 9 ASP A N 9
ATOM 8049 C CA . ASP A 1 9 ? -5.126 1.179 -7.719 1.00 55.24 9 ASP A CA 9
ATOM 8050 C C . ASP A 1 9 ? -3.841 1.605 -7.129 1.00 74.23 9 ASP A C 9
ATOM 8051 O O . ASP A 1 9 ? -3.430 2.761 -7.305 1.00 63.01 9 ASP A O 9
ATOM 8060 N N . VAL A 1 10 ? -3.219 0.740 -6.416 1.00 2.20 10 VAL A N 9
ATOM 8061 C CA . VAL A 1 10 ? -1.962 1.059 -5.819 1.00 52.10 10 VAL A CA 9
ATOM 8062 C C . VAL A 1 10 ? -0.886 0.145 -6.323 1.00 14.24 10 VAL A C 9
ATOM 8063 O O . VAL A 1 10 ? -1.148 -1.013 -6.676 1.00 31.43 10 VAL A O 9
ATOM 8076 N N . THR A 1 11 ? 0.298 0.646 -6.348 1.00 63.23 11 THR A N 9
ATOM 8077 C CA . THR A 1 11 ? 1.407 -0.085 -6.749 1.00 34.50 11 THR A CA 9
ATOM 8078 C C . THR A 1 11 ? 2.066 -0.639 -5.507 1.00 41.34 11 THR A C 9
ATOM 8079 O O . THR A 1 11 ? 2.358 0.102 -4.558 1.00 33.34 11 THR A O 9
ATOM 8090 N N . TYR A 1 12 ? 2.255 -1.914 -5.497 1.00 52.40 12 TYR A N 9
ATOM 8091 C CA . TYR A 1 12 ? 2.906 -2.582 -4.405 1.00 13.52 12 TYR A CA 9
ATOM 8092 C C . TYR A 1 12 ? 3.812 -3.653 -4.941 1.00 54.41 12 TYR A C 9
ATOM 8093 O O . TYR A 1 12 ? 3.409 -4.447 -5.760 1.00 52.54 12 TYR A O 9
ATOM 8111 N N . THR A 1 13 ? 5.023 -3.669 -4.508 1.00 5.03 13 THR A N 9
ATOM 8112 C CA . THR A 1 13 ? 5.911 -4.710 -4.897 1.00 23.41 13 THR A CA 9
ATOM 8113 C C . THR A 1 13 ? 6.004 -5.675 -3.716 1.00 34.50 13 THR A C 9
ATOM 8114 O O . THR A 1 13 ? 6.316 -5.262 -2.597 1.00 61.43 13 THR A O 9
ATOM 8125 N N . ASP A 1 14 ? 5.684 -6.926 -3.948 1.00 10.25 14 ASP A N 9
ATOM 8126 C CA . ASP A 1 14 ? 5.641 -7.914 -2.874 1.00 4.02 14 ASP A CA 9
ATOM 8127 C C . ASP A 1 14 ? 7.012 -8.441 -2.500 1.00 25.12 14 ASP A C 9
ATOM 8128 O O . ASP A 1 14 ? 8.027 -8.088 -3.112 1.00 13.23 14 ASP A O 9
ATOM 8137 N N . SER A 1 15 ? 7.020 -9.308 -1.506 1.00 33.42 15 SER A N 9
ATOM 8138 C CA . SER A 1 15 ? 8.214 -9.902 -0.968 1.00 34.11 15 SER A CA 9
ATOM 8139 C C . SER A 1 15 ? 8.824 -10.952 -1.904 1.00 4.34 15 SER A C 9
ATOM 8140 O O . SER A 1 15 ? 9.964 -11.399 -1.698 1.00 63.25 15 SER A O 9
ATOM 8148 N N . ASP A 1 16 ? 8.084 -11.347 -2.924 1.00 62.44 16 ASP A N 9
ATOM 8149 C CA . ASP A 1 16 ? 8.592 -12.304 -3.897 1.00 43.21 16 ASP A CA 9
ATOM 8150 C C . ASP A 1 16 ? 9.283 -11.535 -5.014 1.00 2.13 16 ASP A C 9
ATOM 8151 O O . ASP A 1 16 ? 10.054 -12.083 -5.803 1.00 74.51 16 ASP A O 9
ATOM 8160 N N . GLY A 1 17 ? 9.037 -10.249 -5.033 1.00 32.55 17 GLY A N 9
ATOM 8161 C CA . GLY A 1 17 ? 9.644 -9.381 -5.996 1.00 24.34 17 GLY A CA 9
ATOM 8162 C C . GLY A 1 17 ? 8.717 -9.054 -7.137 1.00 5.13 17 GLY A C 9
ATOM 8163 O O . GLY A 1 17 ? 9.148 -8.552 -8.175 1.00 61.53 17 GLY A O 9
ATOM 8167 N N . SER A 1 18 ? 7.453 -9.331 -6.964 1.00 50.24 18 SER A N 9
ATOM 8168 C CA . SER A 1 18 ? 6.504 -9.071 -7.999 1.00 51.02 18 SER A CA 9
ATOM 8169 C C . SER A 1 18 ? 5.788 -7.755 -7.767 1.00 22.33 18 SER A C 9
ATOM 8170 O O . SER A 1 18 ? 5.410 -7.419 -6.642 1.00 74.11 18 SER A O 9
ATOM 8178 N N . LYS A 1 19 ? 5.635 -7.010 -8.815 1.00 4.20 19 LYS A N 9
ATOM 8179 C CA . LYS A 1 19 ? 4.914 -5.774 -8.767 1.00 25.13 19 LYS A CA 9
ATOM 8180 C C . LYS A 1 19 ? 3.438 -6.101 -8.925 1.00 51.22 19 LYS A C 9
ATOM 8181 O O . LYS A 1 19 ? 3.008 -6.600 -9.968 1.00 4.14 19 LYS A O 9
ATOM 8200 N N . LYS A 1 20 ? 2.682 -5.853 -7.897 1.00 32.51 20 LYS A N 9
ATOM 8201 C CA . LYS A 1 20 ? 1.298 -6.223 -7.844 1.00 41.23 20 LYS A CA 9
ATOM 8202 C C . LYS A 1 20 ? 0.436 -4.981 -7.630 1.00 51.44 20 LYS A C 9
ATOM 8203 O O . LYS A 1 20 ? 0.908 -3.984 -7.074 1.00 23.12 20 LYS A O 9
ATOM 8222 N N . THR A 1 21 ? -0.788 -5.014 -8.092 1.00 4.20 21 THR A N 9
ATOM 8223 C CA . THR A 1 21 ? -1.666 -3.886 -7.936 1.00 71.21 21 THR A CA 9
ATOM 8224 C C . THR A 1 21 ? -2.851 -4.272 -7.027 1.00 42.31 21 THR A C 9
ATOM 8225 O O . THR A 1 21 ? -3.379 -5.395 -7.115 1.00 3.12 21 THR A O 9
ATOM 8236 N N . TYR A 1 22 ? -3.230 -3.371 -6.138 1.00 22.25 22 TYR A N 9
ATOM 8237 C CA . TYR A 1 22 ? -4.324 -3.605 -5.196 1.00 34.21 22 TYR A CA 9
ATOM 8238 C C . TYR A 1 22 ? -5.327 -2.467 -5.293 1.00 2.23 22 TYR A C 9
ATOM 8239 O O . TYR A 1 22 ? -4.998 -1.395 -5.797 1.00 2.11 22 TYR A O 9
ATOM 8257 N N . LYS A 1 23 ? -6.534 -2.705 -4.816 1.00 53.04 23 LYS A N 9
ATOM 8258 C CA . LYS A 1 23 ? -7.589 -1.684 -4.774 1.00 44.52 23 LYS A CA 9
ATOM 8259 C C . LYS A 1 23 ? -7.853 -1.239 -3.350 1.00 63.41 23 LYS A C 9
ATOM 8260 O O . LYS A 1 23 ? -8.093 -2.067 -2.485 1.00 21.54 23 LYS A O 9
ATOM 8279 N N . VAL A 1 24 ? -7.800 0.059 -3.115 1.00 73.32 24 VAL A N 9
ATOM 8280 C CA . VAL A 1 24 ? -8.034 0.625 -1.785 1.00 43.44 24 VAL A CA 9
ATOM 8281 C C . VAL A 1 24 ? -9.508 0.461 -1.387 1.00 3.55 24 VAL A C 9
ATOM 8282 O O . VAL A 1 24 ? -10.404 0.761 -2.171 1.00 12.10 24 VAL A O 9
ATOM 8295 N N . LEU A 1 25 ? -9.752 -0.028 -0.195 1.00 11.10 25 LEU A N 9
ATOM 8296 C CA . LEU A 1 25 ? -11.111 -0.240 0.277 1.00 61.13 25 LEU A CA 9
ATOM 8297 C C . LEU A 1 25 ? -11.453 0.872 1.226 1.00 31.50 25 LEU A C 9
ATOM 8298 O O . LEU A 1 25 ? -12.501 1.497 1.139 1.00 2.42 25 LEU A O 9
ATOM 8314 N N . SER A 1 26 ? -10.553 1.104 2.146 1.00 42.25 26 SER A N 9
ATOM 8315 C CA . SER A 1 26 ? -10.711 2.095 3.157 1.00 63.30 26 SER A CA 9
ATOM 8316 C C . SER A 1 26 ? -9.354 2.636 3.524 1.00 30.50 26 SER A C 9
ATOM 8317 O O . SER A 1 26 ? -8.336 1.933 3.396 1.00 75.14 26 SER A O 9
ATOM 8325 N N . TYR A 1 27 ? -9.328 3.865 3.941 1.00 11.13 27 TYR A N 9
ATOM 8326 C CA . TYR A 1 27 ? -8.108 4.519 4.288 1.00 42.11 27 TYR A CA 9
ATOM 8327 C C . TYR A 1 27 ? -8.206 4.943 5.744 1.00 2.23 27 TYR A C 9
ATOM 8328 O O . TYR A 1 27 ? -9.145 5.652 6.119 1.00 11.34 27 TYR A O 9
ATOM 8346 N N . SER A 1 28 ? -7.276 4.512 6.552 1.00 35.24 28 SER A N 9
ATOM 8347 C CA . SER A 1 28 ? -7.291 4.832 7.954 1.00 23.50 28 SER A CA 9
ATOM 8348 C C . SER A 1 28 ? -5.911 5.305 8.406 1.00 51.35 28 SER A C 9
ATOM 8349 O O . SER A 1 28 ? -5.005 4.494 8.639 1.00 23.42 28 SER A O 9
ATOM 8357 N N . GLY A 1 29 ? -5.757 6.609 8.527 1.00 12.12 29 GLY A N 9
ATOM 8358 C CA . GLY A 1 29 ? -4.500 7.183 8.939 1.00 64.31 29 GLY A CA 9
ATOM 8359 C C . GLY A 1 29 ? -3.411 6.892 7.937 1.00 54.33 29 GLY A C 9
ATOM 8360 O O . GLY A 1 29 ? -3.470 7.340 6.794 1.00 65.23 29 GLY A O 9
ATOM 8364 N N . ASP A 1 30 ? -2.419 6.151 8.358 1.00 43.41 30 ASP A N 9
ATOM 8365 C CA . ASP A 1 30 ? -1.341 5.738 7.469 1.00 2.31 30 ASP A CA 9
ATOM 8366 C C . ASP A 1 30 ? -1.477 4.281 7.096 1.00 52.23 30 ASP A C 9
ATOM 8367 O O . ASP A 1 30 ? -0.589 3.696 6.479 1.00 23.22 30 ASP A O 9
ATOM 8376 N N . LYS A 1 31 ? -2.595 3.700 7.456 1.00 11.12 31 LYS A N 9
ATOM 8377 C CA . LYS A 1 31 ? -2.899 2.333 7.109 1.00 43.40 31 LYS A CA 9
ATOM 8378 C C . LYS A 1 31 ? -3.962 2.311 6.034 1.00 51.11 31 LYS A C 9
ATOM 8379 O O . LYS A 1 31 ? -4.973 3.011 6.121 1.00 63.20 31 LYS A O 9
ATOM 8398 N N . VAL A 1 32 ? -3.724 1.546 5.024 1.00 71.01 32 VAL A N 9
ATOM 8399 C CA . VAL A 1 32 ? -4.626 1.450 3.916 1.00 63.53 32 VAL A CA 9
ATOM 8400 C C . VAL A 1 32 ? -5.078 0.019 3.764 1.00 63.02 32 VAL A C 9
ATOM 8401 O O . VAL A 1 32 ? -4.254 -0.879 3.566 1.00 70.14 32 VAL A O 9
ATOM 8414 N N . THR A 1 33 ? -6.354 -0.202 3.880 1.00 2.40 33 THR A N 9
ATOM 8415 C CA . THR A 1 33 ? -6.892 -1.503 3.662 1.00 41.02 33 THR A CA 9
ATOM 8416 C C . THR A 1 33 ? -7.257 -1.614 2.183 1.00 43.24 33 THR A C 9
ATOM 8417 O O . THR A 1 33 ? -7.984 -0.772 1.655 1.00 11.00 33 THR A O 9
ATOM 8428 N N . VAL A 1 34 ? -6.741 -2.619 1.534 1.00 72.10 34 VAL A N 9
ATOM 8429 C CA . VAL A 1 34 ? -6.892 -2.821 0.125 1.00 43.25 34 VAL A CA 9
ATOM 8430 C C . VAL A 1 34 ? -7.378 -4.241 -0.124 1.00 31.01 34 VAL A C 9
ATOM 8431 O O . VAL A 1 34 ? -7.436 -5.041 0.801 1.00 53.05 34 VAL A O 9
ATOM 8444 N N . GLN A 1 35 ? -7.719 -4.541 -1.339 1.00 51.32 35 GLN A N 9
ATOM 8445 C CA . GLN A 1 35 ? -8.083 -5.883 -1.723 1.00 51.34 35 GLN A CA 9
ATOM 8446 C C . GLN A 1 35 ? -7.257 -6.258 -2.925 1.00 41.41 35 GLN A C 9
ATOM 8447 O O . GLN A 1 35 ? -7.011 -5.409 -3.803 1.00 41.32 35 GLN A O 9
ATOM 8461 N N . ASP A 1 36 ? -6.801 -7.487 -2.973 1.00 74.30 36 ASP A N 9
ATOM 8462 C CA . ASP A 1 36 ? -5.878 -7.877 -4.040 1.00 64.40 36 ASP A CA 9
ATOM 8463 C C . ASP A 1 36 ? -6.594 -8.656 -5.138 1.00 2.21 36 ASP A C 9
ATOM 8464 O O . ASP A 1 36 ? -7.807 -8.826 -5.094 1.00 32.02 36 ASP A O 9
ATOM 8473 N N . SER A 1 37 ? -5.827 -9.130 -6.111 1.00 55.33 37 SER A N 9
ATOM 8474 C CA . SER A 1 37 ? -6.331 -9.901 -7.225 1.00 71.22 37 SER A CA 9
ATOM 8475 C C . SER A 1 37 ? -6.931 -11.259 -6.795 1.00 24.31 37 SER A C 9
ATOM 8476 O O . SER A 1 37 ? -7.844 -11.769 -7.442 1.00 64.34 37 SER A O 9
ATOM 8484 N N . ASP A 1 38 ? -6.430 -11.836 -5.695 1.00 74.05 38 ASP A N 9
ATOM 8485 C CA . ASP A 1 38 ? -6.993 -13.088 -5.188 1.00 22.45 38 ASP A CA 9
ATOM 8486 C C . ASP A 1 38 ? -8.219 -12.763 -4.351 1.00 30.22 38 ASP A C 9
ATOM 8487 O O . ASP A 1 38 ? -9.062 -13.624 -4.062 1.00 52.24 38 ASP A O 9
ATOM 8496 N N . GLY A 1 39 ? -8.336 -11.502 -4.022 1.00 35.44 39 GLY A N 9
ATOM 8497 C CA . GLY A 1 39 ? -9.467 -11.001 -3.315 1.00 60.33 39 GLY A CA 9
ATOM 8498 C C . GLY A 1 39 ? -9.301 -11.014 -1.837 1.00 23.53 39 GLY A C 9
ATOM 8499 O O . GLY A 1 39 ? -10.295 -10.988 -1.099 1.00 42.32 39 GLY A O 9
ATOM 8503 N N . ARG A 1 40 ? -8.081 -11.058 -1.385 1.00 20.21 40 ARG A N 9
ATOM 8504 C CA . ARG A 1 40 ? -7.816 -10.954 0.004 1.00 55.21 40 ARG A CA 9
ATOM 8505 C C . ARG A 1 40 ? -7.762 -9.507 0.330 1.00 24.21 40 ARG A C 9
ATOM 8506 O O . ARG A 1 40 ? -7.343 -8.702 -0.499 1.00 2.31 40 ARG A O 9
ATOM 8527 N N . THR A 1 41 ? -8.208 -9.153 1.468 1.00 52.50 41 THR A N 9
ATOM 8528 C CA . THR A 1 41 ? -8.139 -7.803 1.859 1.00 71.43 41 THR A CA 9
ATOM 8529 C C . THR A 1 41 ? -6.932 -7.644 2.781 1.00 32.43 41 THR A C 9
ATOM 8530 O O . THR A 1 41 ? -6.826 -8.356 3.786 1.00 20.25 41 THR A O 9
ATOM 8541 N N . LEU A 1 42 ? -6.037 -6.758 2.452 1.00 71.21 42 LEU A N 9
ATOM 8542 C CA . LEU A 1 42 ? -4.821 -6.600 3.232 1.00 1.11 42 LEU A CA 9
ATOM 8543 C C . LEU A 1 42 ? -4.717 -5.160 3.662 1.00 1.23 42 LEU A C 9
ATOM 8544 O O . LEU A 1 42 ? -5.228 -4.284 2.985 1.00 63.44 42 LEU A O 9
ATOM 8560 N N . THR A 1 43 ? -4.082 -4.912 4.759 1.00 73.15 43 THR A N 9
ATOM 8561 C CA . THR A 1 43 ? -3.860 -3.567 5.187 1.00 3.42 43 THR A CA 9
ATOM 8562 C C . THR A 1 43 ? -2.363 -3.278 5.195 1.00 2.41 43 THR A C 9
ATOM 8563 O O . THR A 1 43 ? -1.575 -3.977 5.858 1.00 40.44 43 THR A O 9
ATOM 8574 N N . PHE A 1 44 ? -1.984 -2.277 4.456 1.00 41.20 44 PHE A N 9
ATOM 8575 C CA . PHE A 1 44 ? -0.607 -1.896 4.296 1.00 1.42 44 PHE A CA 9
ATOM 8576 C C . PHE A 1 44 ? -0.410 -0.461 4.721 1.00 11.42 44 PHE A C 9
ATOM 8577 O O . PHE A 1 44 ? -1.373 0.258 4.952 1.00 34.02 44 PHE A O 9
ATOM 8594 N N . ASP A 1 45 ? 0.832 -0.055 4.841 1.00 71.44 45 ASP A N 9
ATOM 8595 C CA . ASP A 1 45 ? 1.162 1.314 5.145 1.00 44.15 45 ASP A CA 9
ATOM 8596 C C . ASP A 1 45 ? 1.039 2.130 3.879 1.00 10.23 45 ASP A C 9
ATOM 8597 O O . ASP A 1 45 ? 1.510 1.715 2.824 1.00 54.11 45 ASP A O 9
ATOM 8606 N N . ALA A 1 46 ? 0.442 3.280 3.990 1.00 11.01 46 ALA A N 9
ATOM 8607 C CA . ALA A 1 46 ? 0.211 4.175 2.851 1.00 35.32 46 ALA A CA 9
ATOM 8608 C C . ALA A 1 46 ? 1.518 4.628 2.224 1.00 23.40 46 ALA A C 9
ATOM 8609 O O . ALA A 1 46 ? 1.586 4.876 1.026 1.00 43.11 46 ALA A O 9
ATOM 8616 N N . ARG A 1 47 ? 2.554 4.718 3.038 1.00 41.44 47 ARG A N 9
ATOM 8617 C CA . ARG A 1 47 ? 3.868 5.120 2.562 1.00 74.31 47 ARG A CA 9
ATOM 8618 C C . ARG A 1 47 ? 4.500 4.022 1.700 1.00 43.52 47 ARG A C 9
ATOM 8619 O O . ARG A 1 47 ? 5.396 4.282 0.908 1.00 1.52 47 ARG A O 9
ATOM 8640 N N . LEU A 1 48 ? 4.016 2.797 1.863 1.00 32.12 48 LEU A N 9
ATOM 8641 C CA . LEU A 1 48 ? 4.512 1.654 1.111 1.00 2.41 48 LEU A CA 9
ATOM 8642 C C . LEU A 1 48 ? 3.871 1.602 -0.258 1.00 71.12 48 LEU A C 9
ATOM 8643 O O . LEU A 1 48 ? 4.469 1.150 -1.228 1.00 21.43 48 LEU A O 9
ATOM 8659 N N . LEU A 1 49 ? 2.663 2.076 -0.318 1.00 42.35 49 LEU A N 9
ATOM 8660 C CA . LEU A 1 49 ? 1.876 2.075 -1.511 1.00 23.45 49 LEU A CA 9
ATOM 8661 C C . LEU A 1 49 ? 2.100 3.329 -2.281 1.00 73.42 49 LEU A C 9
ATOM 8662 O O . LEU A 1 49 ? 2.571 4.325 -1.747 1.00 41.40 49 LEU A O 9
ATOM 8678 N N . ARG A 1 50 ? 1.802 3.272 -3.525 1.00 4.50 50 ARG A N 9
ATOM 8679 C CA . ARG A 1 50 ? 1.842 4.433 -4.375 1.00 14.33 50 ARG A CA 9
ATOM 8680 C C . ARG A 1 50 ? 0.579 4.427 -5.197 1.00 74.15 50 ARG A C 9
ATOM 8681 O O . ARG A 1 50 ? 0.158 3.360 -5.650 1.00 51.35 50 ARG A O 9
ATOM 8702 N N . VAL A 1 51 ? -0.045 5.574 -5.366 1.00 24.02 51 VAL A N 9
ATOM 8703 C CA . VAL A 1 51 ? -1.287 5.635 -6.122 1.00 34.13 51 VAL A CA 9
ATOM 8704 C C . VAL A 1 51 ? -0.953 5.479 -7.606 1.00 51.14 51 VAL A C 9
ATOM 8705 O O . VAL A 1 51 ? -0.276 6.318 -8.177 1.00 24.40 51 VAL A O 9
ATOM 8718 N N . LYS A 1 52 ? -1.421 4.403 -8.205 1.00 62.33 52 LYS A N 9
ATOM 8719 C CA . LYS A 1 52 ? -1.116 4.084 -9.599 1.00 61.32 52 LYS A CA 9
ATOM 8720 C C . LYS A 1 52 ? -2.033 4.875 -10.558 1.00 50.12 52 LYS A C 9
ATOM 8721 O O . LYS A 1 52 ? -1.833 4.900 -11.776 1.00 64.42 52 LYS A O 9
ATOM 8740 N N . LYS A 1 53 ? -3.018 5.525 -9.989 1.00 44.12 53 LYS A N 9
ATOM 8741 C CA . LYS A 1 53 ? -3.900 6.397 -10.726 1.00 71.23 53 LYS A CA 9
ATOM 8742 C C . LYS A 1 53 ? -3.798 7.777 -10.123 1.00 24.21 53 LYS A C 9
ATOM 8743 O O . LYS A 1 53 ? -2.945 7.988 -9.261 1.00 72.13 53 LYS A O 9
ATOM 8762 N N . TRP A 1 54 ? -4.629 8.708 -10.583 1.00 23.14 54 TRP A N 9
ATOM 8763 C CA . TRP A 1 54 ? -4.685 10.074 -10.061 1.00 34.22 54 TRP A CA 9
ATOM 8764 C C . TRP A 1 54 ? -3.390 10.861 -10.385 1.00 24.21 54 TRP A C 9
ATOM 8765 O O . TRP A 1 54 ? -2.348 10.275 -10.754 1.00 13.03 54 TRP A O 9
ATOM 8786 N N . LEU A 1 55 ? -3.476 12.176 -10.299 1.00 4.14 55 LEU A N 9
ATOM 8787 C CA . LEU A 1 55 ? -2.384 13.080 -10.626 1.00 72.54 55 LEU A CA 9
ATOM 8788 C C . LEU A 1 55 ? -1.989 13.018 -12.106 1.00 3.12 55 LEU A C 9
ATOM 8789 O O . LEU A 1 55 ? -2.515 12.207 -12.878 1.00 52.20 55 LEU A O 9
ATOM 8805 N N . GLU A 1 56 ? -1.103 13.885 -12.504 1.00 34.42 56 GLU A N 9
ATOM 8806 C CA . GLU A 1 56 ? -0.657 13.944 -13.884 1.00 62.44 56 GLU A CA 9
ATOM 8807 C C . GLU A 1 56 ? 0.383 12.874 -14.195 1.00 23.03 56 GLU A C 9
ATOM 8808 O O . GLU A 1 56 ? 0.404 12.318 -15.285 1.00 5.20 56 GLU A O 9
ATOM 8820 N N . HIS A 1 57 ? 1.239 12.572 -13.228 1.00 15.21 57 HIS A N 9
ATOM 8821 C CA . HIS A 1 57 ? 2.309 11.588 -13.443 1.00 33.42 57 HIS A CA 9
ATOM 8822 C C . HIS A 1 57 ? 1.825 10.157 -13.472 1.00 74.41 57 HIS A C 9
ATOM 8823 O O . HIS A 1 57 ? 2.565 9.263 -13.843 1.00 21.30 57 HIS A O 9
ATOM 8838 N N . HIS A 1 58 ? 0.598 9.931 -13.076 1.00 34.34 58 HIS A N 9
ATOM 8839 C CA . HIS A 1 58 ? 0.039 8.597 -13.170 1.00 62.25 58 HIS A CA 9
ATOM 8840 C C . HIS A 1 58 ? -1.063 8.599 -14.194 1.00 21.24 58 HIS A C 9
ATOM 8841 O O . HIS A 1 58 ? -0.910 8.004 -15.252 1.00 51.04 58 HIS A O 9
ATOM 8856 N N . HIS A 1 59 ? -2.151 9.311 -13.882 1.00 0.42 59 HIS A N 9
ATOM 8857 C CA . HIS A 1 59 ? -3.290 9.519 -14.796 1.00 30.40 59 HIS A CA 9
ATOM 8858 C C . HIS A 1 59 ? -3.880 8.190 -15.325 1.00 10.54 59 HIS A C 9
ATOM 8859 O O . HIS A 1 59 ? -3.402 7.618 -16.305 1.00 20.22 59 HIS A O 9
ATOM 8874 N N . HIS A 1 60 ? -4.905 7.727 -14.674 1.00 31.32 60 HIS A N 9
ATOM 8875 C CA . HIS A 1 60 ? -5.548 6.475 -15.021 1.00 13.53 60 HIS A CA 9
ATOM 8876 C C . HIS A 1 60 ? -7.036 6.621 -14.792 1.00 43.22 60 HIS A C 9
ATOM 8877 O O . HIS A 1 60 ? -7.509 6.531 -13.658 1.00 74.14 60 HIS A O 9
ATOM 8892 N N . HIS A 1 61 ? -7.759 6.889 -15.850 1.00 44.13 61 HIS A N 9
ATOM 8893 C CA . HIS A 1 61 ? -9.191 7.095 -15.770 1.00 3.23 61 HIS A CA 9
ATOM 8894 C C . HIS A 1 61 ? -9.935 5.774 -15.653 1.00 61.05 61 HIS A C 9
ATOM 8895 O O . HIS A 1 61 ? -10.349 5.187 -16.654 1.00 41.41 61 HIS A O 9
ATOM 8910 N N . HIS A 1 62 ? -10.034 5.308 -14.433 1.00 73.22 62 HIS A N 9
ATOM 8911 C CA . HIS A 1 62 ? -10.729 4.093 -14.063 1.00 53.05 62 HIS A CA 9
ATOM 8912 C C . HIS A 1 62 ? -10.460 3.860 -12.600 1.00 53.13 62 HIS A C 9
ATOM 8913 O O . HIS A 1 62 ? -9.480 3.198 -12.282 1.00 37.15 62 HIS A O 9
ATOM 8929 N N . MET A 1 1 ? -1.783 13.052 4.280 1.00 24.32 1 MET A N 10
ATOM 8930 C CA . MET A 1 1 ? -2.061 11.699 3.795 1.00 33.24 1 MET A CA 10
ATOM 8931 C C . MET A 1 1 ? -1.625 11.592 2.353 1.00 23.51 1 MET A C 10
ATOM 8932 O O . MET A 1 1 ? -1.164 12.564 1.777 1.00 20.00 1 MET A O 10
ATOM 8948 N N . ASP A 1 2 ? -1.775 10.426 1.760 1.00 63.05 2 ASP A N 10
ATOM 8949 C CA . ASP A 1 2 ? -1.379 10.243 0.372 1.00 21.53 2 ASP A CA 10
ATOM 8950 C C . ASP A 1 2 ? -2.544 10.431 -0.579 1.00 52.41 2 ASP A C 10
ATOM 8951 O O . ASP A 1 2 ? -2.367 10.427 -1.800 1.00 32.13 2 ASP A O 10
ATOM 8960 N N . GLY A 1 3 ? -3.741 10.559 -0.035 1.00 1.52 3 GLY A N 10
ATOM 8961 C CA . GLY A 1 3 ? -4.873 10.902 -0.874 1.00 4.05 3 GLY A CA 10
ATOM 8962 C C . GLY A 1 3 ? -5.479 9.743 -1.635 1.00 10.42 3 GLY A C 10
ATOM 8963 O O . GLY A 1 3 ? -6.077 9.950 -2.680 1.00 63.11 3 GLY A O 10
ATOM 8967 N N . PHE A 1 4 ? -5.265 8.526 -1.188 1.00 61.15 4 PHE A N 10
ATOM 8968 C CA . PHE A 1 4 ? -5.888 7.400 -1.867 1.00 34.12 4 PHE A CA 10
ATOM 8969 C C . PHE A 1 4 ? -7.374 7.371 -1.522 1.00 14.44 4 PHE A C 10
ATOM 8970 O O . PHE A 1 4 ? -7.747 7.621 -0.377 1.00 13.32 4 PHE A O 10
ATOM 8987 N N . ASP A 1 5 ? -8.197 7.083 -2.495 1.00 10.44 5 ASP A N 10
ATOM 8988 C CA . ASP A 1 5 ? -9.641 6.988 -2.292 1.00 12.31 5 ASP A CA 10
ATOM 8989 C C . ASP A 1 5 ? -10.031 5.538 -2.278 1.00 73.21 5 ASP A C 10
ATOM 8990 O O . ASP A 1 5 ? -9.227 4.679 -2.632 1.00 31.25 5 ASP A O 10
ATOM 8999 N N . ARG A 1 6 ? -11.231 5.234 -1.862 1.00 12.10 6 ARG A N 10
ATOM 9000 C CA . ARG A 1 6 ? -11.685 3.872 -1.961 1.00 0.33 6 ARG A CA 10
ATOM 9001 C C . ARG A 1 6 ? -11.937 3.531 -3.421 1.00 63.11 6 ARG A C 10
ATOM 9002 O O . ARG A 1 6 ? -12.612 4.272 -4.140 1.00 71.41 6 ARG A O 10
ATOM 9023 N N . GLY A 1 7 ? -11.372 2.444 -3.857 1.00 3.24 7 GLY A N 10
ATOM 9024 C CA . GLY A 1 7 ? -11.455 2.064 -5.239 1.00 14.33 7 GLY A CA 10
ATOM 9025 C C . GLY A 1 7 ? -10.212 2.476 -5.991 1.00 44.05 7 GLY A C 10
ATOM 9026 O O . GLY A 1 7 ? -10.134 2.323 -7.210 1.00 0.33 7 GLY A O 10
ATOM 9030 N N . ALA A 1 8 ? -9.249 3.016 -5.267 1.00 13.54 8 ALA A N 10
ATOM 9031 C CA . ALA A 1 8 ? -7.994 3.441 -5.854 1.00 43.14 8 ALA A CA 10
ATOM 9032 C C . ALA A 1 8 ? -7.098 2.262 -6.115 1.00 34.24 8 ALA A C 10
ATOM 9033 O O . ALA A 1 8 ? -7.026 1.338 -5.300 1.00 70.13 8 ALA A O 10
ATOM 9040 N N . ASP A 1 9 ? -6.438 2.294 -7.245 1.00 4.14 9 ASP A N 10
ATOM 9041 C CA . ASP A 1 9 ? -5.467 1.277 -7.610 1.00 54.34 9 ASP A CA 10
ATOM 9042 C C . ASP A 1 9 ? -4.129 1.674 -7.047 1.00 41.40 9 ASP A C 10
ATOM 9043 O O . ASP A 1 9 ? -3.665 2.801 -7.268 1.00 32.23 9 ASP A O 10
ATOM 9052 N N . VAL A 1 10 ? -3.515 0.794 -6.311 1.00 70.02 10 VAL A N 10
ATOM 9053 C CA . VAL A 1 10 ? -2.214 1.072 -5.743 1.00 11.31 10 VAL A CA 10
ATOM 9054 C C . VAL A 1 10 ? -1.214 0.028 -6.212 1.00 33.14 10 VAL A C 10
ATOM 9055 O O . VAL A 1 10 ? -1.583 -1.122 -6.467 1.00 21.42 10 VAL A O 10
ATOM 9068 N N . THR A 1 11 ? 0.028 0.414 -6.319 1.00 25.34 11 THR A N 10
ATOM 9069 C CA . THR A 1 11 ? 1.046 -0.456 -6.752 1.00 2.31 11 THR A CA 10
ATOM 9070 C C . THR A 1 11 ? 1.760 -1.025 -5.533 1.00 50.04 11 THR A C 10
ATOM 9071 O O . THR A 1 11 ? 2.172 -0.292 -4.634 1.00 63.41 11 THR A O 10
ATOM 9082 N N . TYR A 1 12 ? 1.873 -2.296 -5.495 1.00 52.15 12 TYR A N 10
ATOM 9083 C CA . TYR A 1 12 ? 2.547 -2.978 -4.433 1.00 13.54 12 TYR A CA 10
ATOM 9084 C C . TYR A 1 12 ? 3.546 -3.946 -5.009 1.00 54.33 12 TYR A C 10
ATOM 9085 O O . TYR A 1 12 ? 3.255 -4.655 -5.962 1.00 61.42 12 TYR A O 10
ATOM 9103 N N . THR A 1 13 ? 4.719 -3.953 -4.479 1.00 3.22 13 THR A N 10
ATOM 9104 C CA . THR A 1 13 ? 5.713 -4.859 -4.930 1.00 44.41 13 THR A CA 10
ATOM 9105 C C . THR A 1 13 ? 6.096 -5.792 -3.787 1.00 5.12 13 THR A C 10
ATOM 9106 O O . THR A 1 13 ? 6.467 -5.338 -2.701 1.00 64.12 13 THR A O 10
ATOM 9117 N N . ASP A 1 14 ? 5.978 -7.075 -4.030 1.00 0.31 14 ASP A N 10
ATOM 9118 C CA . ASP A 1 14 ? 6.276 -8.098 -3.043 1.00 74.05 14 ASP A CA 10
ATOM 9119 C C . ASP A 1 14 ? 7.771 -8.235 -2.873 1.00 62.23 14 ASP A C 10
ATOM 9120 O O . ASP A 1 14 ? 8.549 -7.751 -3.702 1.00 11.00 14 ASP A O 10
ATOM 9129 N N . SER A 1 15 ? 8.177 -8.947 -1.844 1.00 0.42 15 SER A N 10
ATOM 9130 C CA . SER A 1 15 ? 9.584 -9.201 -1.579 1.00 2.30 15 SER A CA 10
ATOM 9131 C C . SER A 1 15 ? 10.140 -10.178 -2.624 1.00 42.54 15 SER A C 10
ATOM 9132 O O . SER A 1 15 ? 11.350 -10.334 -2.786 1.00 74.54 15 SER A O 10
ATOM 9140 N N . ASP A 1 16 ? 9.231 -10.827 -3.332 1.00 61.35 16 ASP A N 10
ATOM 9141 C CA . ASP A 1 16 ? 9.567 -11.738 -4.417 1.00 21.15 16 ASP A CA 10
ATOM 9142 C C . ASP A 1 16 ? 9.931 -10.938 -5.666 1.00 70.03 16 ASP A C 10
ATOM 9143 O O . ASP A 1 16 ? 10.473 -11.460 -6.635 1.00 2.44 16 ASP A O 10
ATOM 9152 N N . GLY A 1 17 ? 9.641 -9.653 -5.617 1.00 71.30 17 GLY A N 10
ATOM 9153 C CA . GLY A 1 17 ? 9.901 -8.780 -6.739 1.00 72.51 17 GLY A CA 10
ATOM 9154 C C . GLY A 1 17 ? 8.741 -8.753 -7.695 1.00 44.44 17 GLY A C 10
ATOM 9155 O O . GLY A 1 17 ? 8.866 -8.302 -8.841 1.00 41.21 17 GLY A O 10
ATOM 9159 N N . SER A 1 18 ? 7.620 -9.242 -7.236 1.00 25.50 18 SER A N 10
ATOM 9160 C CA . SER A 1 18 ? 6.431 -9.292 -8.024 1.00 64.40 18 SER A CA 10
ATOM 9161 C C . SER A 1 18 ? 5.649 -8.018 -7.801 1.00 64.13 18 SER A C 10
ATOM 9162 O O . SER A 1 18 ? 5.666 -7.466 -6.710 1.00 24.41 18 SER A O 10
ATOM 9170 N N . LYS A 1 19 ? 5.005 -7.536 -8.821 1.00 22.12 19 LYS A N 10
ATOM 9171 C CA . LYS A 1 19 ? 4.242 -6.327 -8.710 1.00 30.21 19 LYS A CA 10
ATOM 9172 C C . LYS A 1 19 ? 2.757 -6.622 -8.807 1.00 73.55 19 LYS A C 10
ATOM 9173 O O . LYS A 1 19 ? 2.258 -7.092 -9.839 1.00 13.33 19 LYS A O 10
ATOM 9192 N N . LYS A 1 20 ? 2.070 -6.368 -7.738 1.00 31.15 20 LYS A N 10
ATOM 9193 C CA . LYS A 1 20 ? 0.653 -6.553 -7.653 1.00 3.12 20 LYS A CA 10
ATOM 9194 C C . LYS A 1 20 ? -0.066 -5.235 -7.438 1.00 23.21 20 LYS A C 10
ATOM 9195 O O . LYS A 1 20 ? 0.484 -4.310 -6.846 1.00 61.40 20 LYS A O 10
ATOM 9214 N N . THR A 1 21 ? -1.277 -5.143 -7.927 1.00 21.14 21 THR A N 10
ATOM 9215 C CA . THR A 1 21 ? -2.045 -3.935 -7.795 1.00 1.34 21 THR A CA 10
ATOM 9216 C C . THR A 1 21 ? -3.257 -4.209 -6.911 1.00 71.05 21 THR A C 10
ATOM 9217 O O . THR A 1 21 ? -4.006 -5.176 -7.134 1.00 51.23 21 THR A O 10
ATOM 9228 N N . TYR A 1 22 ? -3.431 -3.388 -5.909 1.00 52.05 22 TYR A N 10
ATOM 9229 C CA . TYR A 1 22 ? -4.491 -3.567 -4.946 1.00 44.53 22 TYR A CA 10
ATOM 9230 C C . TYR A 1 22 ? -5.449 -2.411 -5.029 1.00 71.22 22 TYR A C 10
ATOM 9231 O O . TYR A 1 22 ? -5.092 -1.342 -5.512 1.00 73.33 22 TYR A O 10
ATOM 9249 N N . LYS A 1 23 ? -6.657 -2.631 -4.589 1.00 4.32 23 LYS A N 10
ATOM 9250 C CA . LYS A 1 23 ? -7.664 -1.592 -4.578 1.00 2.23 23 LYS A CA 10
ATOM 9251 C C . LYS A 1 23 ? -8.007 -1.214 -3.162 1.00 44.40 23 LYS A C 10
ATOM 9252 O O . LYS A 1 23 ? -8.273 -2.078 -2.342 1.00 15.11 23 LYS A O 10
ATOM 9271 N N . VAL A 1 24 ? -7.968 0.067 -2.878 1.00 52.31 24 VAL A N 10
ATOM 9272 C CA . VAL A 1 24 ? -8.248 0.581 -1.543 1.00 23.45 24 VAL A CA 10
ATOM 9273 C C . VAL A 1 24 ? -9.729 0.399 -1.190 1.00 23.22 24 VAL A C 10
ATOM 9274 O O . VAL A 1 24 ? -10.605 0.700 -1.993 1.00 54.42 24 VAL A O 10
ATOM 9287 N N . LEU A 1 25 ? -9.995 -0.109 -0.008 1.00 43.54 25 LEU A N 10
ATOM 9288 C CA . LEU A 1 25 ? -11.363 -0.354 0.436 1.00 4.51 25 LEU A CA 10
ATOM 9289 C C . LEU A 1 25 ? -11.797 0.789 1.302 1.00 14.44 25 LEU A C 10
ATOM 9290 O O . LEU A 1 25 ? -12.891 1.324 1.168 1.00 65.13 25 LEU A O 10
ATOM 9306 N N . SER A 1 26 ? -10.930 1.144 2.204 1.00 41.24 26 SER A N 10
ATOM 9307 C CA . SER A 1 26 ? -11.135 2.213 3.116 1.00 34.13 26 SER A CA 10
ATOM 9308 C C . SER A 1 26 ? -9.783 2.814 3.408 1.00 61.10 26 SER A C 10
ATOM 9309 O O . SER A 1 26 ? -8.757 2.096 3.378 1.00 41.31 26 SER A O 10
ATOM 9317 N N . TYR A 1 27 ? -9.750 4.081 3.666 1.00 60.15 27 TYR A N 10
ATOM 9318 C CA . TYR A 1 27 ? -8.509 4.764 3.842 1.00 43.44 27 TYR A CA 10
ATOM 9319 C C . TYR A 1 27 ? -8.528 5.535 5.141 1.00 14.32 27 TYR A C 10
ATOM 9320 O O . TYR A 1 27 ? -9.426 6.351 5.370 1.00 24.31 27 TYR A O 10
ATOM 9338 N N . SER A 1 28 ? -7.571 5.278 5.993 1.00 43.13 28 SER A N 10
ATOM 9339 C CA . SER A 1 28 ? -7.523 5.956 7.239 1.00 53.14 28 SER A CA 10
ATOM 9340 C C . SER A 1 28 ? -6.091 6.376 7.555 1.00 0.24 28 SER A C 10
ATOM 9341 O O . SER A 1 28 ? -5.266 5.559 7.983 1.00 70.21 28 SER A O 10
ATOM 9349 N N . GLY A 1 29 ? -5.811 7.648 7.319 1.00 71.42 29 GLY A N 10
ATOM 9350 C CA . GLY A 1 29 ? -4.500 8.217 7.581 1.00 11.41 29 GLY A CA 10
ATOM 9351 C C . GLY A 1 29 ? -3.367 7.491 6.880 1.00 4.40 29 GLY A C 10
ATOM 9352 O O . GLY A 1 29 ? -3.244 7.536 5.648 1.00 50.42 29 GLY A O 10
ATOM 9356 N N . ASP A 1 30 ? -2.570 6.805 7.668 1.00 33.42 30 ASP A N 10
ATOM 9357 C CA . ASP A 1 30 ? -1.387 6.102 7.189 1.00 42.22 30 ASP A CA 10
ATOM 9358 C C . ASP A 1 30 ? -1.670 4.624 6.964 1.00 45.34 30 ASP A C 10
ATOM 9359 O O . ASP A 1 30 ? -0.833 3.901 6.431 1.00 34.34 30 ASP A O 10
ATOM 9368 N N . LYS A 1 31 ? -2.829 4.171 7.374 1.00 42.32 31 LYS A N 10
ATOM 9369 C CA . LYS A 1 31 ? -3.188 2.782 7.196 1.00 15.54 31 LYS A CA 10
ATOM 9370 C C . LYS A 1 31 ? -4.217 2.645 6.109 1.00 73.11 31 LYS A C 10
ATOM 9371 O O . LYS A 1 31 ? -5.254 3.327 6.108 1.00 43.13 31 LYS A O 10
ATOM 9390 N N . VAL A 1 32 ? -3.956 1.764 5.202 1.00 15.51 32 VAL A N 10
ATOM 9391 C CA . VAL A 1 32 ? -4.815 1.569 4.081 1.00 34.14 32 VAL A CA 10
ATOM 9392 C C . VAL A 1 32 ? -5.332 0.144 4.079 1.00 61.53 32 VAL A C 10
ATOM 9393 O O . VAL A 1 32 ? -4.556 -0.803 4.219 1.00 65.01 32 VAL A O 10
ATOM 9406 N N . THR A 1 33 ? -6.620 -0.007 3.953 1.00 3.13 33 THR A N 10
ATOM 9407 C CA . THR A 1 33 ? -7.208 -1.309 3.826 1.00 50.44 33 THR A CA 10
ATOM 9408 C C . THR A 1 33 ? -7.430 -1.539 2.335 1.00 44.23 33 THR A C 10
ATOM 9409 O O . THR A 1 33 ? -8.040 -0.703 1.678 1.00 10.11 33 THR A O 10
ATOM 9420 N N . VAL A 1 34 ? -6.930 -2.629 1.799 1.00 10.14 34 VAL A N 10
ATOM 9421 C CA . VAL A 1 34 ? -6.982 -2.864 0.369 1.00 73.23 34 VAL A CA 10
ATOM 9422 C C . VAL A 1 34 ? -7.444 -4.278 0.057 1.00 44.23 34 VAL A C 10
ATOM 9423 O O . VAL A 1 34 ? -7.522 -5.136 0.944 1.00 41.21 34 VAL A O 10
ATOM 9436 N N . GLN A 1 35 ? -7.741 -4.503 -1.195 1.00 73.14 35 GLN A N 10
ATOM 9437 C CA . GLN A 1 35 ? -8.074 -5.805 -1.696 1.00 71.31 35 GLN A CA 10
ATOM 9438 C C . GLN A 1 35 ? -7.072 -6.193 -2.774 1.00 11.44 35 GLN A C 10
ATOM 9439 O O . GLN A 1 35 ? -6.727 -5.379 -3.642 1.00 45.51 35 GLN A O 10
ATOM 9453 N N . ASP A 1 36 ? -6.638 -7.421 -2.711 1.00 44.53 36 ASP A N 10
ATOM 9454 C CA . ASP A 1 36 ? -5.577 -7.982 -3.546 1.00 63.23 36 ASP A CA 10
ATOM 9455 C C . ASP A 1 36 ? -6.131 -8.348 -4.910 1.00 12.32 36 ASP A C 10
ATOM 9456 O O . ASP A 1 36 ? -7.349 -8.333 -5.106 1.00 62.24 36 ASP A O 10
ATOM 9465 N N . SER A 1 37 ? -5.257 -8.677 -5.841 1.00 71.00 37 SER A N 10
ATOM 9466 C CA . SER A 1 37 ? -5.646 -9.082 -7.171 1.00 64.11 37 SER A CA 10
ATOM 9467 C C . SER A 1 37 ? -6.456 -10.399 -7.101 1.00 24.50 37 SER A C 10
ATOM 9468 O O . SER A 1 37 ? -7.350 -10.641 -7.907 1.00 30.11 37 SER A O 10
ATOM 9476 N N . ASP A 1 38 ? -6.146 -11.220 -6.096 1.00 2.35 38 ASP A N 10
ATOM 9477 C CA . ASP A 1 38 ? -6.866 -12.470 -5.840 1.00 73.23 38 ASP A CA 10
ATOM 9478 C C . ASP A 1 38 ? -8.141 -12.179 -5.052 1.00 53.44 38 ASP A C 10
ATOM 9479 O O . ASP A 1 38 ? -9.031 -13.013 -4.927 1.00 21.11 38 ASP A O 10
ATOM 9488 N N . GLY A 1 39 ? -8.221 -10.967 -4.550 1.00 42.24 39 GLY A N 10
ATOM 9489 C CA . GLY A 1 39 ? -9.393 -10.517 -3.843 1.00 33.24 39 GLY A CA 10
ATOM 9490 C C . GLY A 1 39 ? -9.286 -10.631 -2.355 1.00 11.44 39 GLY A C 10
ATOM 9491 O O . GLY A 1 39 ? -10.271 -10.425 -1.643 1.00 10.23 39 GLY A O 10
ATOM 9495 N N . ARG A 1 40 ? -8.113 -10.943 -1.875 1.00 72.05 40 ARG A N 10
ATOM 9496 C CA . ARG A 1 40 ? -7.880 -11.042 -0.452 1.00 23.11 40 ARG A CA 10
ATOM 9497 C C . ARG A 1 40 ? -7.780 -9.647 0.106 1.00 70.40 40 ARG A C 10
ATOM 9498 O O . ARG A 1 40 ? -7.374 -8.747 -0.590 1.00 51.32 40 ARG A O 10
ATOM 9519 N N . THR A 1 41 ? -8.156 -9.458 1.313 1.00 42.23 41 THR A N 10
ATOM 9520 C CA . THR A 1 41 ? -8.111 -8.154 1.889 1.00 14.12 41 THR A CA 10
ATOM 9521 C C . THR A 1 41 ? -6.920 -8.020 2.822 1.00 50.32 41 THR A C 10
ATOM 9522 O O . THR A 1 41 ? -6.669 -8.906 3.649 1.00 71.14 41 THR A O 10
ATOM 9533 N N . LEU A 1 42 ? -6.180 -6.942 2.689 1.00 74.03 42 LEU A N 10
ATOM 9534 C CA . LEU A 1 42 ? -4.986 -6.737 3.498 1.00 34.42 42 LEU A CA 10
ATOM 9535 C C . LEU A 1 42 ? -4.965 -5.314 3.994 1.00 71.24 42 LEU A C 10
ATOM 9536 O O . LEU A 1 42 ? -5.638 -4.445 3.436 1.00 31.15 42 LEU A O 10
ATOM 9552 N N . THR A 1 43 ? -4.223 -5.079 5.030 1.00 54.23 43 THR A N 10
ATOM 9553 C CA . THR A 1 43 ? -4.029 -3.760 5.530 1.00 35.22 43 THR A CA 10
ATOM 9554 C C . THR A 1 43 ? -2.550 -3.421 5.384 1.00 42.32 43 THR A C 10
ATOM 9555 O O . THR A 1 43 ? -1.690 -4.210 5.768 1.00 21.13 43 THR A O 10
ATOM 9566 N N . PHE A 1 44 ? -2.255 -2.291 4.813 1.00 73.32 44 PHE A N 10
ATOM 9567 C CA . PHE A 1 44 ? -0.885 -1.869 4.617 1.00 24.31 44 PHE A CA 10
ATOM 9568 C C . PHE A 1 44 ? -0.702 -0.448 5.071 1.00 21.33 44 PHE A C 10
ATOM 9569 O O . PHE A 1 44 ? -1.675 0.260 5.346 1.00 51.21 44 PHE A O 10
ATOM 9586 N N . ASP A 1 45 ? 0.533 -0.040 5.164 1.00 52.31 45 ASP A N 10
ATOM 9587 C CA . ASP A 1 45 ? 0.861 1.331 5.424 1.00 44.12 45 ASP A CA 10
ATOM 9588 C C . ASP A 1 45 ? 0.893 2.047 4.108 1.00 1.25 45 ASP A C 10
ATOM 9589 O O . ASP A 1 45 ? 1.378 1.504 3.126 1.00 73.21 45 ASP A O 10
ATOM 9598 N N . ALA A 1 46 ? 0.421 3.247 4.093 1.00 51.23 46 ALA A N 10
ATOM 9599 C CA . ALA A 1 46 ? 0.358 4.073 2.893 1.00 11.54 46 ALA A CA 10
ATOM 9600 C C . ALA A 1 46 ? 1.748 4.311 2.301 1.00 30.22 46 ALA A C 10
ATOM 9601 O O . ALA A 1 46 ? 1.898 4.475 1.098 1.00 54.53 46 ALA A O 10
ATOM 9608 N N . ARG A 1 47 ? 2.756 4.302 3.158 1.00 14.30 47 ARG A N 10
ATOM 9609 C CA . ARG A 1 47 ? 4.149 4.454 2.737 1.00 34.22 47 ARG A CA 10
ATOM 9610 C C . ARG A 1 47 ? 4.639 3.215 1.969 1.00 30.32 47 ARG A C 10
ATOM 9611 O O . ARG A 1 47 ? 5.640 3.269 1.274 1.00 55.11 47 ARG A O 10
ATOM 9632 N N . LEU A 1 48 ? 3.921 2.110 2.106 1.00 15.13 48 LEU A N 10
ATOM 9633 C CA . LEU A 1 48 ? 4.257 0.863 1.419 1.00 53.15 48 LEU A CA 10
ATOM 9634 C C . LEU A 1 48 ? 3.616 0.820 0.047 1.00 30.50 48 LEU A C 10
ATOM 9635 O O . LEU A 1 48 ? 4.038 0.067 -0.834 1.00 70.44 48 LEU A O 10
ATOM 9651 N N . LEU A 1 49 ? 2.613 1.633 -0.126 1.00 25.24 49 LEU A N 10
ATOM 9652 C CA . LEU A 1 49 ? 1.890 1.706 -1.366 1.00 34.33 49 LEU A CA 10
ATOM 9653 C C . LEU A 1 49 ? 2.566 2.624 -2.334 1.00 31.32 49 LEU A C 10
ATOM 9654 O O . LEU A 1 49 ? 2.739 3.813 -2.075 1.00 51.33 49 LEU A O 10
ATOM 9670 N N . ARG A 1 50 ? 2.946 2.077 -3.437 1.00 24.33 50 ARG A N 10
ATOM 9671 C CA . ARG A 1 50 ? 3.560 2.824 -4.479 1.00 0.43 50 ARG A CA 10
ATOM 9672 C C . ARG A 1 50 ? 2.436 3.428 -5.301 1.00 53.30 50 ARG A C 10
ATOM 9673 O O . ARG A 1 50 ? 1.448 2.745 -5.610 1.00 33.03 50 ARG A O 10
ATOM 9694 N N . VAL A 1 51 ? 2.546 4.690 -5.619 1.00 74.43 51 VAL A N 10
ATOM 9695 C CA . VAL A 1 51 ? 1.470 5.375 -6.305 1.00 10.12 51 VAL A CA 10
ATOM 9696 C C . VAL A 1 51 ? 1.265 4.901 -7.746 1.00 33.02 51 VAL A C 10
ATOM 9697 O O . VAL A 1 51 ? 2.135 5.074 -8.615 1.00 61.41 51 VAL A O 10
ATOM 9710 N N . LYS A 1 52 ? 0.124 4.257 -7.973 1.00 53.45 52 LYS A N 10
ATOM 9711 C CA . LYS A 1 52 ? -0.270 3.830 -9.302 1.00 45.22 52 LYS A CA 10
ATOM 9712 C C . LYS A 1 52 ? -0.915 5.039 -9.982 1.00 43.23 52 LYS A C 10
ATOM 9713 O O . LYS A 1 52 ? -0.861 5.196 -11.202 1.00 0.55 52 LYS A O 10
ATOM 9732 N N . LY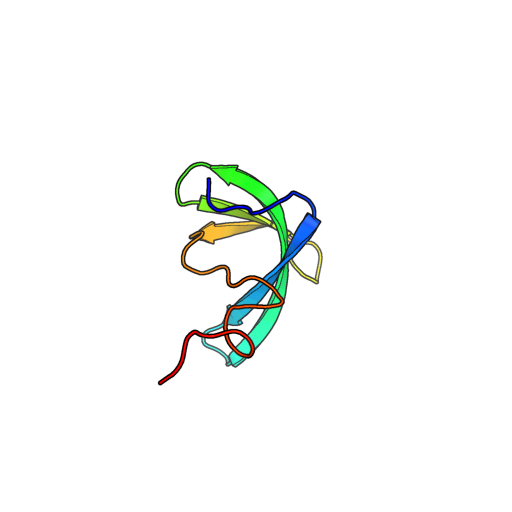S A 1 53 ? -1.494 5.904 -9.170 1.00 45.04 53 LYS A N 10
ATOM 9733 C CA . LYS A 1 53 ? -2.083 7.129 -9.659 1.00 70.50 53 LYS A CA 10
ATOM 9734 C C . LYS A 1 53 ? -0.981 8.171 -9.805 1.00 12.42 53 LYS A C 10
ATOM 9735 O O . LYS A 1 53 ? 0.051 8.087 -9.129 1.00 72.43 53 LYS A O 10
ATOM 9754 N N . TRP A 1 54 ? -1.187 9.124 -10.668 1.00 14.45 54 TRP A N 10
ATOM 9755 C CA . TRP A 1 54 ? -0.292 10.203 -10.814 1.00 33.33 54 TRP A CA 10
ATOM 9756 C C . TRP A 1 54 ? -1.051 11.362 -11.421 1.00 23.31 54 TRP A C 10
ATOM 9757 O O . TRP A 1 54 ? -2.222 11.207 -11.789 1.00 0.34 54 TRP A O 10
ATOM 9778 N N . LEU A 1 55 ? -0.381 12.493 -11.547 1.00 61.33 55 LEU A N 10
ATOM 9779 C CA . LEU A 1 55 ? -0.955 13.736 -12.053 1.00 30.33 55 LEU A CA 10
ATOM 9780 C C . LEU A 1 55 ? -1.646 13.549 -13.399 1.00 54.41 55 LEU A C 10
ATOM 9781 O O . LEU A 1 55 ? -2.741 14.041 -13.604 1.00 51.23 55 LEU A O 10
ATOM 9797 N N . GLU A 1 56 ? -1.011 12.813 -14.295 1.00 72.33 56 GLU A N 10
ATOM 9798 C CA . GLU A 1 56 ? -1.543 12.600 -15.642 1.00 64.10 56 GLU A CA 10
ATOM 9799 C C . GLU A 1 56 ? -2.873 11.845 -15.606 1.00 23.21 56 GLU A C 10
ATOM 9800 O O . GLU A 1 56 ? -3.836 12.211 -16.300 1.00 14.10 56 GLU A O 10
ATOM 9812 N N . HIS A 1 57 ? -2.942 10.823 -14.778 1.00 52.42 57 HIS A N 10
ATOM 9813 C CA . HIS A 1 57 ? -4.167 10.048 -14.620 1.00 12.24 57 HIS A CA 10
ATOM 9814 C C . HIS A 1 57 ? -5.222 10.894 -13.912 1.00 22.11 57 HIS A C 10
ATOM 9815 O O . HIS A 1 57 ? -6.404 10.850 -14.248 1.00 24.31 57 HIS A O 10
ATOM 9830 N N . HIS A 1 58 ? -4.769 11.696 -12.963 1.00 0.32 58 HIS A N 10
ATOM 9831 C CA . HIS A 1 58 ? -5.645 12.539 -12.156 1.00 31.43 58 HIS A CA 10
ATOM 9832 C C . HIS A 1 58 ? -6.181 13.724 -12.979 1.00 3.51 58 HIS A C 10
ATOM 9833 O O . HIS A 1 58 ? -7.106 14.404 -12.564 1.00 72.41 58 HIS A O 10
ATOM 9848 N N . HIS A 1 59 ? -5.575 13.975 -14.136 1.00 60.45 59 HIS A N 10
ATOM 9849 C CA . HIS A 1 59 ? -6.087 14.999 -15.044 1.00 12.02 59 HIS A CA 10
ATOM 9850 C C . HIS A 1 59 ? -7.273 14.443 -15.792 1.00 33.41 59 HIS A C 10
ATOM 9851 O O . HIS A 1 59 ? -8.299 15.103 -15.930 1.00 44.21 59 HIS A O 10
ATOM 9866 N N . HIS A 1 60 ? -7.124 13.202 -16.255 1.00 25.00 60 HIS A N 10
ATOM 9867 C CA . HIS A 1 60 ? -8.185 12.510 -16.978 1.00 23.41 60 HIS A CA 10
ATOM 9868 C C . HIS A 1 60 ? -9.416 12.360 -16.120 1.00 73.40 60 HIS A C 10
ATOM 9869 O O . HIS A 1 60 ? -10.536 12.653 -16.567 1.00 72.21 60 HIS A O 10
ATOM 9884 N N . HIS A 1 61 ? -9.227 11.918 -14.903 1.00 61.23 61 HIS A N 10
ATOM 9885 C CA . HIS A 1 61 ? -10.313 11.849 -13.976 1.00 31.34 61 HIS A CA 10
ATOM 9886 C C . HIS A 1 61 ? -9.963 12.662 -12.753 1.00 61.34 61 HIS A C 10
ATOM 9887 O O . HIS A 1 61 ? -9.250 12.191 -11.858 1.00 64.43 61 HIS A O 10
ATOM 9902 N N . HIS A 1 62 ? -10.418 13.873 -12.742 1.00 43.00 62 HIS A N 10
ATOM 9903 C CA . HIS A 1 62 ? -10.186 14.766 -11.652 1.00 41.43 62 HIS A CA 10
ATOM 9904 C C . HIS A 1 62 ? -11.327 14.629 -10.673 1.00 72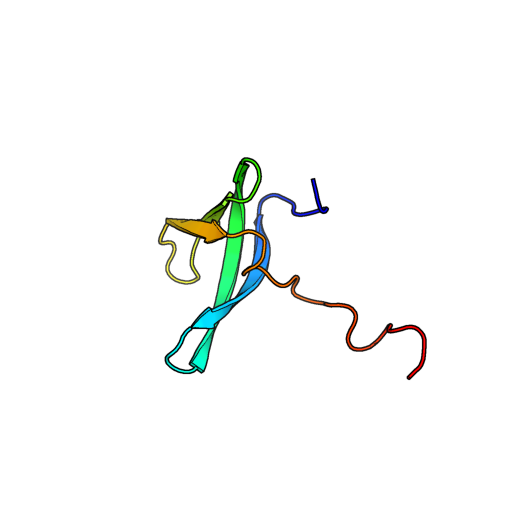.42 62 HIS A C 10
ATOM 9905 O O . HIS A 1 62 ? -11.152 13.979 -9.629 1.00 38.72 62 HIS A O 10
ATOM 9921 N N . MET A 1 1 ? -3.709 10.693 4.178 1.00 51.44 1 MET A N 11
ATOM 9922 C CA . MET A 1 1 ? -2.309 11.109 4.270 1.00 42.24 1 MET A CA 11
ATOM 9923 C C . MET A 1 1 ? -1.657 11.199 2.898 1.00 21.44 1 MET A C 11
ATOM 9924 O O . MET A 1 1 ? -1.242 12.274 2.474 1.00 1.44 1 MET A O 11
ATOM 9940 N N . ASP A 1 2 ? -1.590 10.081 2.190 1.00 63.24 2 ASP A N 11
ATOM 9941 C CA . ASP A 1 2 ? -0.860 10.031 0.916 1.00 63.13 2 ASP A CA 11
ATOM 9942 C C . ASP A 1 2 ? -1.724 10.318 -0.294 1.00 55.32 2 ASP A C 11
ATOM 9943 O O . ASP A 1 2 ? -1.250 10.256 -1.430 1.00 44.15 2 ASP A O 11
ATOM 9952 N N . GLY A 1 3 ? -2.977 10.627 -0.077 1.00 14.40 3 GLY A N 11
ATOM 9953 C CA . GLY A 1 3 ? -3.818 10.999 -1.187 1.00 32.35 3 GLY A CA 11
ATOM 9954 C C . GLY A 1 3 ? -4.515 9.826 -1.831 1.00 14.21 3 GLY A C 11
ATOM 9955 O O . GLY A 1 3 ? -4.897 9.899 -2.992 1.00 42.41 3 GLY A O 11
ATOM 9959 N N . PHE A 1 4 ? -4.635 8.728 -1.119 1.00 13.52 4 PHE A N 11
ATOM 9960 C CA . PHE A 1 4 ? -5.314 7.570 -1.668 1.00 35.24 4 PHE A CA 11
ATOM 9961 C C . PHE A 1 4 ? -6.805 7.645 -1.384 1.00 44.52 4 PHE A C 11
ATOM 9962 O O . PHE A 1 4 ? -7.222 8.046 -0.292 1.00 24.35 4 PHE A O 11
ATOM 9979 N N . ASP A 1 5 ? -7.585 7.265 -2.359 1.00 44.32 5 ASP A N 11
ATOM 9980 C CA . ASP A 1 5 ? -9.033 7.264 -2.256 1.00 73.23 5 ASP A CA 11
ATOM 9981 C C . ASP A 1 5 ? -9.516 5.841 -2.398 1.00 44.14 5 ASP A C 11
ATOM 9982 O O . ASP A 1 5 ? -8.843 5.029 -3.029 1.00 62.33 5 ASP A O 11
ATOM 9991 N N . ARG A 1 6 ? -10.635 5.511 -1.795 1.00 65.10 6 ARG A N 11
ATOM 9992 C CA . ARG A 1 6 ? -11.162 4.168 -1.910 1.00 55.43 6 ARG A CA 11
ATOM 9993 C C . ARG A 1 6 ? -11.503 3.841 -3.370 1.00 52.31 6 ARG A C 11
ATOM 9994 O O . ARG A 1 6 ? -12.174 4.610 -4.056 1.00 44.41 6 ARG A O 11
ATOM 10015 N N . GLY A 1 7 ? -11.023 2.725 -3.835 1.00 73.04 7 GLY A N 11
ATOM 10016 C CA . GLY A 1 7 ? -11.219 2.339 -5.209 1.00 70.00 7 GLY A CA 11
ATOM 10017 C C . GLY A 1 7 ? -9.994 2.607 -6.039 1.00 64.34 7 GLY A C 11
ATOM 10018 O O . GLY A 1 7 ? -9.982 2.364 -7.231 1.00 13.01 7 GLY A O 11
ATOM 10022 N N . ALA A 1 8 ? -8.970 3.126 -5.407 1.00 42.11 8 ALA A N 11
ATOM 10023 C CA . ALA A 1 8 ? -7.717 3.411 -6.076 1.00 31.30 8 ALA A CA 11
ATOM 10024 C C . ALA A 1 8 ? -6.902 2.153 -6.226 1.00 71.15 8 ALA A C 11
ATOM 10025 O O . ALA A 1 8 ? -6.914 1.297 -5.342 1.00 53.05 8 ALA A O 11
ATOM 10032 N N . ASP A 1 9 ? -6.219 2.036 -7.331 1.00 5.34 9 ASP A N 11
ATOM 10033 C CA . ASP A 1 9 ? -5.301 0.937 -7.538 1.00 72.15 9 ASP A CA 11
ATOM 10034 C C . ASP A 1 9 ? -3.944 1.386 -7.047 1.00 14.41 9 ASP A C 11
ATOM 10035 O O . ASP A 1 9 ? -3.492 2.478 -7.393 1.00 53.21 9 ASP A O 11
ATOM 10044 N N . VAL A 1 10 ? -3.311 0.596 -6.240 1.00 33.31 10 VAL A N 11
ATOM 10045 C CA . VAL A 1 10 ? -2.016 0.958 -5.690 1.00 12.14 10 VAL A CA 11
ATOM 10046 C C . VAL A 1 10 ? -0.960 -0.040 -6.116 1.00 40.25 10 VAL A C 11
ATOM 10047 O O . VAL A 1 10 ? -1.261 -1.215 -6.342 1.00 20.32 10 VAL A O 11
ATOM 10060 N N . THR A 1 11 ? 0.261 0.408 -6.223 1.00 15.45 11 THR A N 11
ATOM 10061 C CA . THR A 1 11 ? 1.333 -0.462 -6.570 1.00 54.23 11 THR A CA 11
ATOM 10062 C C . THR A 1 11 ? 2.079 -0.906 -5.336 1.00 75.44 11 THR A C 11
ATOM 10063 O O . THR A 1 11 ? 2.520 -0.092 -4.514 1.00 52.14 11 THR A O 11
ATOM 10074 N N . TYR A 1 12 ? 2.190 -2.177 -5.201 1.00 73.51 12 TYR A N 11
ATOM 10075 C CA . TYR A 1 12 ? 2.909 -2.788 -4.126 1.00 60.30 12 TYR A CA 11
ATOM 10076 C C . TYR A 1 12 ? 3.787 -3.857 -4.693 1.00 31.13 12 TYR A C 11
ATOM 10077 O O . TYR A 1 12 ? 3.305 -4.783 -5.326 1.00 31.54 12 TYR A O 11
ATOM 10095 N N . THR A 1 13 ? 5.052 -3.753 -4.483 1.00 21.20 13 THR A N 11
ATOM 10096 C CA . THR A 1 13 ? 5.930 -4.735 -5.010 1.00 42.22 13 THR A CA 11
ATOM 10097 C C . THR A 1 13 ? 6.196 -5.762 -3.925 1.00 14.23 13 THR A C 11
ATOM 10098 O O . THR A 1 13 ? 6.724 -5.448 -2.861 1.00 32.40 13 THR A O 11
ATOM 10109 N N . ASP A 1 14 ? 5.793 -6.976 -4.205 1.00 13.04 14 ASP A N 11
ATOM 10110 C CA . ASP A 1 14 ? 5.829 -8.063 -3.245 1.00 34.43 14 ASP A CA 11
ATOM 10111 C C . ASP A 1 14 ? 7.251 -8.634 -3.120 1.00 40.44 14 ASP A C 11
ATOM 10112 O O . ASP A 1 14 ? 8.136 -8.301 -3.925 1.00 30.34 14 ASP A O 11
ATOM 10121 N N . SER A 1 15 ? 7.459 -9.502 -2.145 1.00 71.12 15 SER A N 11
ATOM 10122 C CA . SER A 1 15 ? 8.761 -10.065 -1.829 1.00 35.32 15 SER A CA 11
ATOM 10123 C C . SER A 1 15 ? 9.371 -10.880 -2.990 1.00 43.14 15 SER A C 11
ATOM 10124 O O . SER A 1 15 ? 10.582 -11.011 -3.078 1.00 2.55 15 SER A O 11
ATOM 10132 N N . ASP A 1 16 ? 8.534 -11.415 -3.883 1.00 53.30 16 ASP A N 11
ATOM 10133 C CA . ASP A 1 16 ? 9.066 -12.154 -5.054 1.00 22.34 16 ASP A CA 11
ATOM 10134 C C . ASP A 1 16 ? 9.565 -11.212 -6.125 1.00 1.25 16 ASP A C 11
ATOM 10135 O O . ASP A 1 16 ? 10.202 -11.633 -7.093 1.00 45.53 16 ASP A O 11
ATOM 10144 N N . GLY A 1 17 ? 9.263 -9.940 -5.963 1.00 24.11 17 GLY A N 11
ATOM 10145 C CA . GLY A 1 17 ? 9.699 -8.954 -6.914 1.00 24.12 17 GLY A CA 11
ATOM 10146 C C . GLY A 1 17 ? 8.632 -8.616 -7.906 1.00 0.43 17 GLY A C 11
ATOM 10147 O O . GLY A 1 17 ? 8.865 -7.884 -8.852 1.00 30.35 17 GLY A O 11
ATOM 10151 N N . SER A 1 18 ? 7.464 -9.150 -7.697 1.00 62.24 18 SER A N 11
ATOM 10152 C CA . SER A 1 18 ? 6.355 -8.879 -8.561 1.00 13.23 18 SER A CA 11
ATOM 10153 C C . SER A 1 18 ? 5.652 -7.606 -8.116 1.00 10.23 18 SER A C 11
ATOM 10154 O O . SER A 1 18 ? 5.364 -7.423 -6.921 1.00 23.01 18 SER A O 11
ATOM 10162 N N . LYS A 1 19 ? 5.407 -6.727 -9.052 1.00 51.33 19 LYS A N 11
ATOM 10163 C CA . LYS A 1 19 ? 4.703 -5.513 -8.775 1.00 62.14 19 LYS A CA 11
ATOM 10164 C C . LYS A 1 19 ? 3.232 -5.844 -8.817 1.00 20.11 19 LYS A C 11
ATOM 10165 O O . LYS A 1 19 ? 2.681 -6.155 -9.878 1.00 75.31 19 LYS A O 11
ATOM 10184 N N . LYS A 1 20 ? 2.615 -5.820 -7.689 1.00 52.33 20 LYS A N 11
ATOM 10185 C CA . LYS A 1 20 ? 1.270 -6.243 -7.578 1.00 74.33 20 LYS A CA 11
ATOM 10186 C C . LYS A 1 20 ? 0.395 -5.038 -7.334 1.00 35.43 20 LYS A C 11
ATOM 10187 O O . LYS A 1 20 ? 0.841 -4.046 -6.749 1.00 30.44 20 LYS A O 11
ATOM 10206 N N . THR A 1 21 ? -0.810 -5.086 -7.799 1.00 22.12 21 THR A N 11
ATOM 10207 C CA . THR A 1 21 ? -1.676 -3.962 -7.678 1.00 44.32 21 THR A CA 11
ATOM 10208 C C . THR A 1 21 ? -2.918 -4.316 -6.867 1.00 43.21 21 THR A C 11
ATOM 10209 O O . THR A 1 21 ? -3.611 -5.294 -7.157 1.00 43.44 21 THR A O 11
ATOM 10220 N N . TYR A 1 22 ? -3.171 -3.530 -5.850 1.00 1.34 22 TYR A N 11
ATOM 10221 C CA . TYR A 1 22 ? -4.277 -3.754 -4.945 1.00 74.25 22 TYR A CA 11
ATOM 10222 C C . TYR A 1 22 ? -5.238 -2.592 -5.055 1.00 53.32 22 TYR A C 11
ATOM 10223 O O . TYR A 1 22 ? -4.848 -1.517 -5.495 1.00 44.42 22 TYR A O 11
ATOM 10241 N N . LYS A 1 23 ? -6.468 -2.796 -4.668 1.00 21.20 23 LYS A N 11
ATOM 10242 C CA . LYS A 1 23 ? -7.458 -1.728 -4.698 1.00 3.23 23 LYS A CA 11
ATOM 10243 C C . LYS A 1 23 ? -7.788 -1.282 -3.299 1.00 31.10 23 LYS A C 11
ATOM 10244 O O . LYS A 1 23 ? -8.056 -2.109 -2.444 1.00 74.42 23 LYS A O 11
ATOM 10263 N N . VAL A 1 24 ? -7.764 0.020 -3.072 1.00 10.23 24 VAL A N 11
ATOM 10264 C CA . VAL A 1 24 ? -8.077 0.581 -1.763 1.00 42.21 24 VAL A CA 11
ATOM 10265 C C . VAL A 1 24 ? -9.565 0.374 -1.464 1.00 14.43 24 VAL A C 11
ATOM 10266 O O . VAL A 1 24 ? -10.403 0.628 -2.319 1.00 12.33 24 VAL A O 11
ATOM 10279 N N . LEU A 1 25 ? -9.885 -0.106 -0.285 1.00 53.11 25 LEU A N 11
ATOM 10280 C CA . LEU A 1 25 ? -11.281 -0.366 0.079 1.00 21.53 25 LEU A CA 11
ATOM 10281 C C . LEU A 1 25 ? -11.785 0.766 0.911 1.00 72.25 25 LEU A C 11
ATOM 10282 O O . LEU A 1 25 ? -12.856 1.320 0.672 1.00 52.34 25 LEU A O 11
ATOM 10298 N N . SER A 1 26 ? -11.002 1.102 1.889 1.00 63.44 26 SER A N 11
ATOM 10299 C CA . SER A 1 26 ? -11.282 2.146 2.811 1.00 34.31 26 SER A CA 11
ATOM 10300 C C . SER A 1 26 ? -9.957 2.683 3.282 1.00 73.53 26 SER A C 11
ATOM 10301 O O . SER A 1 26 ? -8.942 1.962 3.236 1.00 32.24 26 SER A O 11
ATOM 10309 N N . TYR A 1 27 ? -9.938 3.904 3.710 1.00 0.45 27 TYR A N 11
ATOM 10310 C CA . TYR A 1 27 ? -8.703 4.537 4.058 1.00 22.30 27 TYR A CA 11
ATOM 10311 C C . TYR A 1 27 ? -8.799 5.152 5.452 1.00 2.35 27 TYR A C 11
ATOM 10312 O O . TYR A 1 27 ? -9.808 5.786 5.782 1.00 53.52 27 TYR A O 11
ATOM 10330 N N . SER A 1 28 ? -7.786 4.932 6.279 1.00 33.44 28 SER A N 11
ATOM 10331 C CA . SER A 1 28 ? -7.741 5.538 7.592 1.00 74.32 28 SER A CA 11
ATOM 10332 C C . SER A 1 28 ? -6.328 6.060 7.939 1.00 51.04 28 SER A C 11
ATOM 10333 O O . SER A 1 28 ? -5.437 5.287 8.305 1.00 4.31 28 SER A O 11
ATOM 10341 N N . GLY A 1 29 ? -6.145 7.369 7.801 1.00 5.10 29 GLY A N 11
ATOM 10342 C CA . GLY A 1 29 ? -4.894 8.029 8.163 1.00 44.10 29 GLY A CA 11
ATOM 10343 C C . GLY A 1 29 ? -3.681 7.535 7.391 1.00 33.43 29 GLY A C 11
ATOM 10344 O O . GLY A 1 29 ? -3.488 7.883 6.223 1.00 41.32 29 GLY A O 11
ATOM 10348 N N . ASP A 1 30 ? -2.862 6.740 8.041 1.00 71.32 30 ASP A N 11
ATOM 10349 C CA . ASP A 1 30 ? -1.649 6.214 7.423 1.00 32.25 30 ASP A CA 11
ATOM 10350 C C . ASP A 1 30 ? -1.812 4.746 7.067 1.00 61.52 30 ASP A C 11
ATOM 10351 O O . ASP A 1 30 ? -0.881 4.102 6.577 1.00 54.05 30 ASP A O 11
ATOM 10360 N N . LYS A 1 31 ? -2.995 4.224 7.300 1.00 72.01 31 LYS A N 11
ATOM 10361 C CA . LYS A 1 31 ? -3.308 2.850 6.986 1.00 53.43 31 LYS A CA 11
ATOM 10362 C C . LYS A 1 31 ? -4.275 2.768 5.830 1.00 11.31 31 LYS A C 11
ATOM 10363 O O . LYS A 1 31 ? -5.237 3.552 5.737 1.00 61.02 31 LYS A O 11
ATOM 10382 N N . VAL A 1 32 ? -4.005 1.853 4.941 1.00 0.43 32 VAL A N 11
ATOM 10383 C CA . VAL A 1 32 ? -4.806 1.656 3.772 1.00 42.51 32 VAL A CA 11
ATOM 10384 C C . VAL A 1 32 ? -5.252 0.203 3.707 1.00 64.12 32 VAL A C 11
ATOM 10385 O O . VAL A 1 32 ? -4.416 -0.707 3.602 1.00 72.52 32 VAL A O 11
ATOM 10398 N N . THR A 1 33 ? -6.530 -0.016 3.796 1.00 74.12 33 THR A N 11
ATOM 10399 C CA . THR A 1 33 ? -7.075 -1.336 3.652 1.00 62.24 33 THR A CA 11
ATOM 10400 C C . THR A 1 33 ? -7.390 -1.557 2.174 1.00 50.11 33 THR A C 11
ATOM 10401 O O . THR A 1 33 ? -8.062 -0.735 1.552 1.00 42.21 33 THR A O 11
ATOM 10412 N N . VAL A 1 34 ? -6.901 -2.645 1.622 1.00 53.44 34 VAL A N 11
ATOM 10413 C CA . VAL A 1 34 ? -6.968 -2.906 0.207 1.00 44.45 34 VAL A CA 11
ATOM 10414 C C . VAL A 1 34 ? -7.452 -4.331 -0.055 1.00 62.21 34 VAL A C 11
ATOM 10415 O O . VAL A 1 34 ? -7.584 -5.136 0.875 1.00 12.34 34 VAL A O 11
ATOM 10428 N N . GLN A 1 35 ? -7.699 -4.630 -1.304 1.00 14.50 35 GLN A N 11
ATOM 10429 C CA . GLN A 1 35 ? -8.078 -5.956 -1.730 1.00 30.11 35 GLN A CA 11
ATOM 10430 C C . GLN A 1 35 ? -7.064 -6.453 -2.754 1.00 61.21 35 GLN A C 11
ATOM 10431 O O . GLN A 1 35 ? -6.567 -5.675 -3.577 1.00 12.20 35 GLN A O 11
ATOM 10445 N N . ASP A 1 36 ? -6.772 -7.720 -2.684 1.00 24.14 36 ASP A N 11
ATOM 10446 C CA . ASP A 1 36 ? -5.764 -8.389 -3.497 1.00 5.24 36 ASP A CA 11
ATOM 10447 C C . ASP A 1 36 ? -6.417 -8.954 -4.752 1.00 42.50 36 ASP A C 11
ATOM 10448 O O . ASP A 1 36 ? -7.642 -9.052 -4.814 1.00 31.13 36 ASP A O 11
ATOM 10457 N N . SER A 1 37 ? -5.616 -9.335 -5.730 1.00 21.02 37 SER A N 11
ATOM 10458 C CA . SER A 1 37 ? -6.099 -9.875 -6.982 1.00 13.51 37 SER A CA 11
ATOM 10459 C C . SER A 1 37 ? -6.878 -11.196 -6.787 1.00 22.31 37 SER A C 11
ATOM 10460 O O . SER A 1 37 ? -7.852 -11.473 -7.502 1.00 45.34 37 SER A O 11
ATOM 10468 N N . ASP A 1 38 ? -6.478 -11.988 -5.798 1.00 12.05 38 ASP A N 11
ATOM 10469 C CA . ASP A 1 38 ? -7.188 -13.235 -5.493 1.00 1.31 38 ASP A CA 11
ATOM 10470 C C . ASP A 1 38 ? -8.236 -12.983 -4.431 1.00 60.35 38 ASP A C 11
ATOM 10471 O O . ASP A 1 38 ? -8.859 -13.908 -3.902 1.00 20.13 38 ASP A O 11
ATOM 10480 N N . GLY A 1 39 ? -8.420 -11.713 -4.128 1.00 54.13 39 GLY A N 11
ATOM 10481 C CA . GLY A 1 39 ? -9.453 -11.280 -3.234 1.00 61.23 39 GLY A CA 11
ATOM 10482 C C . GLY A 1 39 ? -9.126 -11.397 -1.786 1.00 43.00 39 GLY A C 11
ATOM 10483 O O . GLY A 1 39 ? -10.009 -11.631 -0.975 1.00 35.33 39 GLY A O 11
ATOM 10487 N N . ARG A 1 40 ? -7.879 -11.287 -1.449 1.00 54.24 40 ARG A N 11
ATOM 10488 C CA . ARG A 1 40 ? -7.511 -11.187 -0.061 1.00 71.44 40 ARG A CA 11
ATOM 10489 C C . ARG A 1 40 ? -7.754 -9.744 0.337 1.00 21.24 40 ARG A C 11
ATOM 10490 O O . ARG A 1 40 ? -7.726 -8.872 -0.515 1.00 72.34 40 ARG A O 11
ATOM 10511 N N . THR A 1 41 ? -8.015 -9.480 1.561 1.00 40.25 41 THR A N 11
ATOM 10512 C CA . THR A 1 41 ? -8.110 -8.132 1.988 1.00 64.21 41 THR A CA 11
ATOM 10513 C C . THR A 1 41 ? -7.007 -7.849 2.981 1.00 2.20 41 THR A C 11
ATOM 10514 O O . THR A 1 41 ? -6.855 -8.570 3.969 1.00 53.22 41 THR A O 11
ATOM 10525 N N . LEU A 1 42 ? -6.220 -6.833 2.716 1.00 54.03 42 LEU A N 11
ATOM 10526 C CA . LEU A 1 42 ? -5.044 -6.567 3.532 1.00 33.40 42 LEU A CA 11
ATOM 10527 C C . LEU A 1 42 ? -5.039 -5.124 3.938 1.00 33.02 42 LEU A C 11
ATOM 10528 O O . LEU A 1 42 ? -5.704 -4.308 3.324 1.00 12.21 42 LEU A O 11
ATOM 10544 N N . THR A 1 43 ? -4.320 -4.817 4.965 1.00 51.33 43 THR A N 11
ATOM 10545 C CA . THR A 1 43 ? -4.128 -3.460 5.359 1.00 62.40 43 THR A CA 11
ATOM 10546 C C . THR A 1 43 ? -2.634 -3.159 5.395 1.00 13.31 43 THR A C 11
ATOM 10547 O O . THR A 1 43 ? -1.860 -3.840 6.080 1.00 60.04 43 THR A O 11
ATOM 10558 N N . PHE A 1 44 ? -2.239 -2.174 4.650 1.00 30.04 44 PHE A N 11
ATOM 10559 C CA . PHE A 1 44 ? -0.860 -1.775 4.554 1.00 25.14 44 PHE A CA 11
ATOM 10560 C C . PHE A 1 44 ? -0.730 -0.329 4.957 1.00 72.33 44 PHE A C 11
ATOM 10561 O O . PHE A 1 44 ? -1.731 0.369 5.124 1.00 60.15 44 PHE A O 11
ATOM 10578 N N . ASP A 1 45 ? 0.484 0.116 5.136 1.00 21.00 45 ASP A N 11
ATOM 10579 C CA . ASP A 1 45 ? 0.743 1.504 5.401 1.00 45.41 45 ASP A CA 11
ATOM 10580 C C . ASP A 1 45 ? 0.724 2.260 4.107 1.00 5.14 45 ASP A C 11
ATOM 10581 O O . ASP A 1 45 ? 1.193 1.761 3.089 1.00 2.54 45 ASP A O 11
ATOM 10590 N N . ALA A 1 46 ? 0.228 3.461 4.149 1.00 5.22 46 ALA A N 11
ATOM 10591 C CA . ALA A 1 46 ? 0.158 4.321 2.977 1.00 33.42 46 ALA A CA 11
ATOM 10592 C C . ALA A 1 46 ? 1.556 4.643 2.457 1.00 51.04 46 ALA A C 11
ATOM 10593 O O . ALA A 1 46 ? 1.752 4.841 1.267 1.00 15.53 46 ALA A O 11
ATOM 10600 N N . ARG A 1 47 ? 2.533 4.656 3.368 1.00 42.20 47 ARG A N 11
ATOM 10601 C CA . ARG A 1 47 ? 3.936 4.899 3.013 1.00 72.32 47 ARG A CA 11
ATOM 10602 C C . ARG A 1 47 ? 4.499 3.731 2.190 1.00 31.34 47 ARG A C 11
ATOM 10603 O O . ARG A 1 47 ? 5.470 3.883 1.460 1.00 41.33 47 ARG A O 11
ATOM 10624 N N . LEU A 1 48 ? 3.871 2.579 2.314 1.00 35.23 48 LEU A N 11
ATOM 10625 C CA . LEU A 1 48 ? 4.305 1.365 1.631 1.00 34.30 48 LEU A CA 11
ATOM 10626 C C . LEU A 1 48 ? 3.725 1.289 0.234 1.00 14.31 48 LEU A C 11
ATOM 10627 O O . LEU A 1 48 ? 4.244 0.584 -0.633 1.00 20.04 48 LEU A O 11
ATOM 10643 N N . LEU A 1 49 ? 2.664 2.009 0.030 1.00 45.13 49 LEU A N 11
ATOM 10644 C CA . LEU A 1 49 ? 1.966 2.022 -1.213 1.00 64.11 49 LEU A CA 11
ATOM 10645 C C . LEU A 1 49 ? 2.412 3.155 -2.075 1.00 43.55 49 LEU A C 11
ATOM 10646 O O . LEU A 1 49 ? 2.954 4.159 -1.598 1.00 74.12 49 LEU A O 11
ATOM 10662 N N . ARG A 1 50 ? 2.210 2.982 -3.325 1.00 62.05 50 ARG A N 11
ATOM 10663 C CA . ARG A 1 50 ? 2.546 3.952 -4.309 1.00 44.45 50 ARG A CA 11
ATOM 10664 C C . ARG A 1 50 ? 1.402 3.981 -5.305 1.00 14.32 50 ARG A C 11
ATOM 10665 O O . ARG A 1 50 ? 0.643 3.011 -5.396 1.00 41.04 50 ARG A O 11
ATOM 10686 N N . VAL A 1 51 ? 1.250 5.067 -6.017 1.00 31.11 51 VAL A N 11
ATOM 10687 C CA . VAL A 1 51 ? 0.222 5.158 -7.031 1.00 34.23 51 VAL A CA 11
ATOM 10688 C C . VAL A 1 51 ? 0.594 4.276 -8.228 1.00 51.20 51 VAL A C 11
ATOM 10689 O O . VAL A 1 51 ? 1.757 3.883 -8.380 1.00 73.54 51 VAL A O 11
ATOM 10702 N N . LYS A 1 52 ? -0.367 3.952 -9.059 1.00 2.42 52 LYS A N 11
ATOM 10703 C CA . LYS A 1 52 ? -0.082 3.117 -10.212 1.00 30.05 52 LYS A CA 11
ATOM 10704 C C . LYS A 1 52 ? 0.242 3.911 -11.467 1.00 5.13 52 LYS A C 11
ATOM 10705 O O . LYS A 1 52 ? 0.276 3.369 -12.571 1.00 14.33 52 LYS A O 11
ATOM 10724 N N . LYS A 1 53 ? 0.517 5.186 -11.283 1.00 60.12 53 LYS A N 11
ATOM 10725 C CA . LYS A 1 53 ? 0.949 6.026 -12.372 1.00 73.10 53 LYS A CA 11
ATOM 10726 C C . LYS A 1 53 ? 2.453 5.891 -12.529 1.00 0.34 53 LYS A C 11
ATOM 10727 O O . LYS A 1 53 ? 3.220 6.370 -11.681 1.00 33.42 53 LYS A O 11
ATOM 10746 N N . TRP A 1 54 ? 2.868 5.204 -13.577 1.00 24.04 54 TRP A N 11
ATOM 10747 C CA . TRP A 1 54 ? 4.277 5.000 -13.864 1.00 3.32 54 TRP A CA 11
ATOM 10748 C C . TRP A 1 54 ? 5.062 6.276 -14.008 1.00 32.42 54 TRP A C 11
ATOM 10749 O O . TRP A 1 54 ? 4.567 7.269 -14.565 1.00 61.42 54 TRP A O 11
ATOM 10770 N N . LEU A 1 55 ? 6.306 6.224 -13.501 1.00 25.34 55 LEU A N 11
ATOM 10771 C CA . LEU A 1 55 ? 7.257 7.321 -13.593 1.00 42.12 55 LEU A CA 11
ATOM 10772 C C . LEU A 1 55 ? 6.662 8.584 -12.987 1.00 12.30 55 LEU A C 11
ATOM 10773 O O . LEU A 1 55 ? 6.747 9.661 -13.549 1.00 3.24 55 LEU A O 11
ATOM 10789 N N . GLU A 1 56 ? 6.106 8.416 -11.791 1.00 3.03 56 GLU A N 11
ATOM 10790 C CA . GLU A 1 56 ? 5.362 9.454 -11.074 1.00 74.14 56 GLU A CA 11
ATOM 10791 C C . GLU A 1 56 ? 6.163 10.754 -10.943 1.00 20.21 56 GLU A C 11
ATOM 10792 O O . GLU A 1 56 ? 5.677 11.812 -11.326 1.00 43.43 56 GLU A O 11
ATOM 10804 N N . HIS A 1 57 ? 7.390 10.687 -10.458 1.00 12.44 57 HIS A N 11
ATOM 10805 C CA . HIS A 1 57 ? 8.145 11.926 -10.273 1.00 4.03 57 HIS A CA 11
ATOM 10806 C C . HIS A 1 57 ? 8.725 12.464 -11.563 1.00 64.34 57 HIS A C 11
ATOM 10807 O O . HIS A 1 57 ? 9.215 13.592 -11.610 1.00 54.14 57 HIS A O 11
ATOM 10822 N N . HIS A 1 58 ? 8.667 11.676 -12.613 1.00 71.03 58 HIS A N 11
ATOM 10823 C CA . HIS A 1 58 ? 9.182 12.109 -13.881 1.00 74.42 58 HIS A CA 11
ATOM 10824 C C . HIS A 1 58 ? 8.092 12.159 -14.966 1.00 33.10 58 HIS A C 11
ATOM 10825 O O . HIS A 1 58 ? 7.916 11.222 -15.740 1.00 33.11 58 HIS A O 11
ATOM 10840 N N . HIS A 1 59 ? 7.341 13.224 -14.956 1.00 3.24 59 HIS A N 11
ATOM 10841 C CA . HIS A 1 59 ? 6.339 13.514 -15.975 1.00 71.10 59 HIS A CA 11
ATOM 10842 C C . HIS A 1 59 ? 6.455 14.979 -16.307 1.00 73.43 59 HIS A C 11
ATOM 10843 O O . HIS A 1 59 ? 7.085 15.728 -15.564 1.00 35.23 59 HIS A O 11
ATOM 10858 N N . HIS A 1 60 ? 5.860 15.394 -17.406 1.00 21.44 60 HIS A N 11
ATOM 10859 C CA . HIS A 1 60 ? 5.752 16.832 -17.706 1.00 3.45 60 HIS A CA 11
ATOM 10860 C C . HIS A 1 60 ? 4.659 17.399 -16.809 1.00 3.01 60 HIS A C 11
ATOM 10861 O O . HIS A 1 60 ? 4.689 18.554 -16.385 1.00 43.40 60 HIS A O 11
ATOM 10876 N N . HIS A 1 61 ? 3.709 16.526 -16.550 1.00 52.05 61 HIS A N 11
ATOM 10877 C CA . HIS A 1 61 ? 2.532 16.708 -15.711 1.00 64.42 61 HIS A CA 11
ATOM 10878 C C . HIS A 1 61 ? 1.734 15.458 -15.952 1.00 14.42 61 HIS A C 11
ATOM 10879 O O . HIS A 1 61 ? 1.136 14.875 -15.055 1.00 41.20 61 HIS A O 11
ATOM 10894 N N . HIS A 1 62 ? 1.773 15.052 -17.200 1.00 65.11 62 HIS A N 11
ATOM 10895 C CA . HIS A 1 62 ? 1.234 13.810 -17.648 1.00 72.11 62 HIS A CA 11
ATOM 10896 C C . HIS A 1 62 ? 2.324 13.083 -18.394 1.00 2.42 62 HIS A C 11
ATOM 10897 O O . HIS A 1 62 ? 2.727 12.006 -17.973 1.00 38.06 62 HIS A O 11
ATOM 10913 N N . MET A 1 1 ? -1.963 12.996 3.439 1.00 34.43 1 MET A N 12
ATOM 10914 C CA . MET A 1 1 ? -2.284 11.628 3.010 1.00 43.01 1 MET A CA 12
ATOM 10915 C C . MET A 1 1 ? -1.633 11.363 1.684 1.00 44.51 1 MET A C 12
ATOM 10916 O O . MET A 1 1 ? -1.255 12.303 0.986 1.00 74.22 1 MET A O 12
ATOM 10932 N N . ASP A 1 2 ? -1.525 10.093 1.320 1.00 63.53 2 ASP A N 12
ATOM 10933 C CA . ASP A 1 2 ? -0.861 9.689 0.072 1.00 13.51 2 ASP A CA 12
ATOM 10934 C C . ASP A 1 2 ? -1.742 9.903 -1.156 1.00 42.30 2 ASP A C 12
ATOM 10935 O O . ASP A 1 2 ? -1.308 9.719 -2.288 1.00 41.34 2 ASP A O 12
ATOM 10944 N N . GLY A 1 3 ? -2.980 10.281 -0.926 1.00 51.12 3 GLY A N 12
ATOM 10945 C CA . GLY A 1 3 ? -3.866 10.598 -2.024 1.00 3.35 3 GLY A CA 12
ATOM 10946 C C . GLY A 1 3 ? -4.661 9.416 -2.509 1.00 75.05 3 GLY A C 12
ATOM 10947 O O . GLY A 1 3 ? -5.165 9.423 -3.638 1.00 71.03 3 GLY A O 12
ATOM 10951 N N . PHE A 1 4 ? -4.755 8.388 -1.695 1.00 3.02 4 PHE A N 12
ATOM 10952 C CA . PHE A 1 4 ? -5.573 7.251 -2.047 1.00 2.34 4 PHE A CA 12
ATOM 10953 C C . PHE A 1 4 ? -6.983 7.451 -1.516 1.00 21.24 4 PHE A C 12
ATOM 10954 O O . PHE A 1 4 ? -7.168 7.922 -0.387 1.00 22.04 4 PHE A O 12
ATOM 10971 N N . ASP A 1 5 ? -7.953 7.102 -2.312 1.00 42.11 5 ASP A N 12
ATOM 10972 C CA . ASP A 1 5 ? -9.356 7.182 -1.934 1.00 43.32 5 ASP A CA 12
ATOM 10973 C C . ASP A 1 5 ? -9.914 5.773 -2.091 1.00 1.12 5 ASP A C 12
ATOM 10974 O O . ASP A 1 5 ? -9.214 4.917 -2.631 1.00 33.12 5 ASP A O 12
ATOM 10983 N N . ARG A 1 6 ? -11.105 5.485 -1.612 1.00 61.24 6 ARG A N 12
ATOM 10984 C CA . ARG A 1 6 ? -11.626 4.135 -1.791 1.00 54.04 6 ARG A CA 12
ATOM 10985 C C . ARG A 1 6 ? -11.890 3.863 -3.279 1.00 11.00 6 ARG A C 12
ATOM 10986 O O . ARG A 1 6 ? -12.440 4.700 -3.989 1.00 63.02 6 ARG A O 12
ATOM 11007 N N . GLY A 1 7 ? -11.468 2.719 -3.742 1.00 21.31 7 GLY A N 12
ATOM 11008 C CA . GLY A 1 7 ? -11.604 2.397 -5.137 1.00 12.33 7 GLY A CA 12
ATOM 11009 C C . GLY A 1 7 ? -10.360 2.773 -5.920 1.00 33.24 7 GLY A C 12
ATOM 11010 O O . GLY A 1 7 ? -10.336 2.674 -7.147 1.00 62.14 7 GLY A O 12
ATOM 11014 N N . ALA A 1 8 ? -9.345 3.233 -5.216 1.00 1.41 8 ALA A 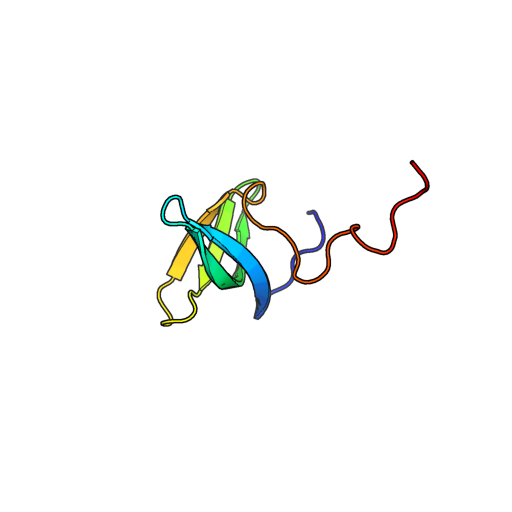N 12
ATOM 11015 C CA . ALA A 1 8 ? -8.075 3.583 -5.832 1.00 15.03 8 ALA A CA 12
ATOM 11016 C C . ALA A 1 8 ? -7.257 2.350 -6.056 1.00 22.15 8 ALA A C 12
ATOM 11017 O O . ALA A 1 8 ? -7.334 1.401 -5.277 1.00 21.01 8 ALA A O 12
ATOM 11024 N N . ASP A 1 9 ? -6.493 2.349 -7.107 1.00 71.54 9 ASP A N 12
ATOM 11025 C CA . ASP A 1 9 ? -5.607 1.251 -7.383 1.00 25.30 9 ASP A CA 12
ATOM 11026 C C . ASP A 1 9 ? -4.260 1.594 -6.836 1.00 73.44 9 ASP A C 12
ATOM 11027 O O . ASP A 1 9 ? -3.747 2.685 -7.078 1.00 3.22 9 ASP A O 12
ATOM 11036 N N . VAL A 1 10 ? -3.681 0.699 -6.114 1.00 72.12 10 VAL A N 12
ATOM 11037 C CA . VAL A 1 10 ? -2.391 0.939 -5.536 1.00 1.32 10 VAL A CA 12
ATOM 11038 C C . VAL A 1 10 ? -1.416 -0.046 -6.085 1.00 1.31 10 VAL A C 12
ATOM 11039 O O . VAL A 1 10 ? -1.792 -1.165 -6.449 1.00 42.12 10 VAL A O 12
ATOM 11052 N N . THR A 1 11 ? -0.179 0.333 -6.164 1.00 14.23 11 THR A N 12
ATOM 11053 C CA . THR A 1 11 ? 0.788 -0.598 -6.600 1.00 22.23 11 THR A CA 12
ATOM 11054 C C . THR A 1 11 ? 1.611 -1.035 -5.423 1.00 73.33 11 THR A C 12
ATOM 11055 O O . THR A 1 11 ? 2.184 -0.214 -4.705 1.00 61.54 11 THR A O 12
ATOM 11066 N N . TYR A 1 12 ? 1.650 -2.296 -5.224 1.00 23.52 12 TYR A N 12
ATOM 11067 C CA . TYR A 1 12 ? 2.369 -2.876 -4.144 1.00 63.32 12 TYR A CA 12
ATOM 11068 C C . TYR A 1 12 ? 3.490 -3.684 -4.677 1.00 34.31 12 TYR A C 12
ATOM 11069 O O . TYR A 1 12 ? 3.283 -4.617 -5.444 1.00 32.13 12 TYR A O 12
ATOM 11087 N N . THR A 1 13 ? 4.667 -3.314 -4.329 1.00 22.23 13 THR A N 12
ATOM 11088 C CA . THR A 1 13 ? 5.785 -4.076 -4.696 1.00 2.03 13 THR A CA 12
ATOM 11089 C C . THR A 1 13 ? 6.236 -4.819 -3.461 1.00 74.13 13 THR A C 12
ATOM 11090 O O . THR A 1 13 ? 6.588 -4.212 -2.449 1.00 73.13 13 THR A O 12
ATOM 11101 N N . ASP A 1 14 ? 6.169 -6.109 -3.538 1.00 3.31 14 ASP A N 12
ATOM 11102 C CA . ASP A 1 14 ? 6.477 -6.975 -2.427 1.00 52.10 14 ASP A CA 12
ATOM 11103 C C . ASP A 1 14 ? 7.983 -7.080 -2.207 1.00 30.33 14 ASP A C 12
ATOM 11104 O O . ASP A 1 14 ? 8.771 -6.708 -3.084 1.00 65.33 14 ASP A O 12
ATOM 11113 N N . SER A 1 15 ? 8.364 -7.586 -1.042 1.00 71.21 15 SER A N 12
ATOM 11114 C CA . SER A 1 15 ? 9.746 -7.810 -0.669 1.00 30.32 15 SER A CA 12
ATOM 11115 C C . SER A 1 15 ? 10.437 -8.723 -1.708 1.00 53.33 15 SER A C 12
ATOM 11116 O O . SER A 1 15 ? 11.626 -8.572 -1.994 1.00 74.21 15 SER A O 12
ATOM 11124 N N . ASP A 1 16 ? 9.666 -9.639 -2.299 1.00 63.33 16 ASP A N 12
ATOM 11125 C CA . ASP A 1 16 ? 10.198 -10.565 -3.303 1.00 25.12 16 ASP A CA 12
ATOM 11126 C C . ASP A 1 16 ? 10.348 -9.867 -4.668 1.00 72.25 16 ASP A C 12
ATOM 11127 O O . ASP A 1 16 ? 11.013 -10.363 -5.572 1.00 62.23 16 ASP A O 12
ATOM 11136 N N . GLY A 1 17 ? 9.765 -8.690 -4.780 1.00 65.24 17 GLY A N 12
ATOM 11137 C CA . GLY A 1 17 ? 9.849 -7.920 -6.008 1.00 32.23 17 GLY A CA 12
ATOM 11138 C C . GLY A 1 17 ? 8.575 -7.940 -6.820 1.00 4.43 17 GLY A C 12
ATOM 11139 O O . GLY A 1 17 ? 8.478 -7.259 -7.841 1.00 45.11 17 GLY A O 12
ATOM 11143 N N . SER A 1 18 ? 7.603 -8.698 -6.371 1.00 70.40 18 SER A N 12
ATOM 11144 C CA . SER A 1 18 ? 6.340 -8.812 -7.065 1.00 43.44 18 SER A CA 12
ATOM 11145 C C . SER A 1 18 ? 5.578 -7.489 -7.030 1.00 73.03 18 SER A C 12
ATOM 11146 O O . SER A 1 18 ? 5.289 -6.963 -5.962 1.00 73.34 18 SER A O 12
ATOM 11154 N N . LYS A 1 19 ? 5.286 -6.958 -8.181 1.00 40.41 19 LYS A N 12
ATOM 11155 C CA . LYS A 1 19 ? 4.493 -5.759 -8.289 1.00 62.23 19 LYS A CA 12
ATOM 11156 C C . LYS A 1 19 ? 3.066 -6.158 -8.554 1.00 20.01 19 LYS A C 12
ATOM 11157 O O . LYS A 1 19 ? 2.748 -6.672 -9.632 1.00 14.12 19 LYS A O 12
ATOM 11176 N N . LYS A 1 20 ? 2.217 -5.947 -7.606 1.00 23.43 20 LYS A N 12
ATOM 11177 C CA . LYS A 1 20 ? 0.853 -6.301 -7.769 1.00 43.00 20 LYS A CA 12
ATOM 11178 C C . LYS A 1 20 ? -0.012 -5.089 -7.487 1.00 2.33 20 LYS A C 12
ATOM 11179 O O . LYS A 1 20 ? 0.407 -4.179 -6.770 1.00 62.13 20 LYS A O 12
ATOM 11198 N N . THR A 1 21 ? -1.186 -5.052 -8.052 1.00 52.41 21 THR A N 12
ATOM 11199 C CA . THR A 1 21 ? -2.050 -3.927 -7.885 1.00 10.40 21 THR A CA 12
ATOM 11200 C C . THR A 1 21 ? -3.296 -4.344 -7.093 1.00 73.23 21 THR A C 12
ATOM 11201 O O . THR A 1 21 ? -3.890 -5.393 -7.352 1.00 41.45 21 THR A O 12
ATOM 11212 N N . TYR A 1 22 ? -3.643 -3.545 -6.108 1.00 5.52 22 TYR A N 12
ATOM 11213 C CA . TYR A 1 22 ? -4.767 -3.815 -5.218 1.00 14.35 22 TYR A CA 12
ATOM 11214 C C . TYR A 1 22 ? -5.683 -2.603 -5.227 1.00 53.31 22 TYR A C 12
ATOM 11215 O O . TYR A 1 22 ? -5.256 -1.522 -5.636 1.00 33.31 22 TYR A O 12
ATOM 11233 N N . LYS A 1 23 ? -6.912 -2.765 -4.789 1.00 61.53 23 LYS A N 12
ATOM 11234 C CA . LYS A 1 23 ? -7.832 -1.643 -4.716 1.00 53.35 23 LYS A CA 12
ATOM 11235 C C . LYS A 1 23 ? -8.115 -1.250 -3.280 1.00 23.21 23 LYS A C 12
ATOM 11236 O O . LYS A 1 23 ? -8.323 -2.111 -2.432 1.00 4.02 23 LYS A O 12
ATOM 11255 N N . VAL A 1 24 ? -8.107 0.044 -3.012 1.00 12.22 24 VAL A N 12
ATOM 11256 C CA . VAL A 1 24 ? -8.323 0.563 -1.665 1.00 32.13 24 VAL A CA 12
ATOM 11257 C C . VAL A 1 24 ? -9.793 0.435 -1.274 1.00 32.41 24 VAL A C 12
ATOM 11258 O O . VAL A 1 24 ? -10.672 0.841 -2.020 1.00 62.31 24 VAL A O 12
ATOM 11271 N N . LEU A 1 25 ? -10.046 -0.140 -0.124 1.00 63.41 25 LEU A N 12
ATOM 11272 C CA . LEU A 1 25 ? -11.403 -0.339 0.358 1.00 23.24 25 LEU A CA 12
ATOM 11273 C C . LEU A 1 25 ? -11.755 0.809 1.273 1.00 1.31 25 LEU A C 12
ATOM 11274 O O . LEU A 1 25 ? -12.842 1.386 1.204 1.00 62.23 25 LEU A O 12
ATOM 11290 N N . SER A 1 26 ? -10.832 1.117 2.144 1.00 1.11 26 SER A N 12
ATOM 11291 C CA . SER A 1 26 ? -10.942 2.189 3.086 1.00 41.31 26 SER A CA 12
ATOM 11292 C C . SER A 1 26 ? -9.554 2.672 3.403 1.00 72.50 26 SER A C 12
ATOM 11293 O O . SER A 1 26 ? -8.576 1.921 3.239 1.00 35.42 26 SER A O 12
ATOM 11301 N N . TYR A 1 27 ? -9.450 3.885 3.836 1.00 13.02 27 TYR A N 12
ATOM 11302 C CA . TYR A 1 27 ? -8.179 4.482 4.046 1.00 10.21 27 TYR A CA 12
ATOM 11303 C C . TYR A 1 27 ? -8.133 5.126 5.418 1.00 31.04 27 TYR A C 12
ATOM 11304 O O . TYR A 1 27 ? -9.045 5.861 5.780 1.00 32.01 27 TYR A O 12
ATOM 11322 N N . SER A 1 28 ? -7.094 4.850 6.182 1.00 13.01 28 SER A N 12
ATOM 11323 C CA . SER A 1 28 ? -6.945 5.461 7.483 1.00 22.32 28 SER A CA 12
ATOM 11324 C C . SER A 1 28 ? -5.505 5.957 7.678 1.00 3.40 28 SER A C 12
ATOM 11325 O O . SER A 1 28 ? -4.611 5.174 7.985 1.00 4.11 28 SER A O 12
ATOM 11333 N N . GLY A 1 29 ? -5.307 7.260 7.492 1.00 72.14 29 GLY A N 12
ATOM 11334 C CA . GLY A 1 29 ? -3.995 7.891 7.653 1.00 70.41 29 GLY A CA 12
ATOM 11335 C C . GLY A 1 29 ? -2.882 7.271 6.803 1.00 55.00 29 GLY A C 12
ATOM 11336 O O . GLY A 1 29 ? -2.734 7.582 5.616 1.00 52.13 29 GLY A O 12
ATOM 11340 N N . ASP A 1 30 ? -2.102 6.419 7.419 1.00 11.25 30 ASP A N 12
ATOM 11341 C CA . ASP A 1 30 ? -0.979 5.741 6.772 1.00 20.54 30 ASP A CA 12
ATOM 11342 C C . ASP A 1 30 ? -1.308 4.286 6.488 1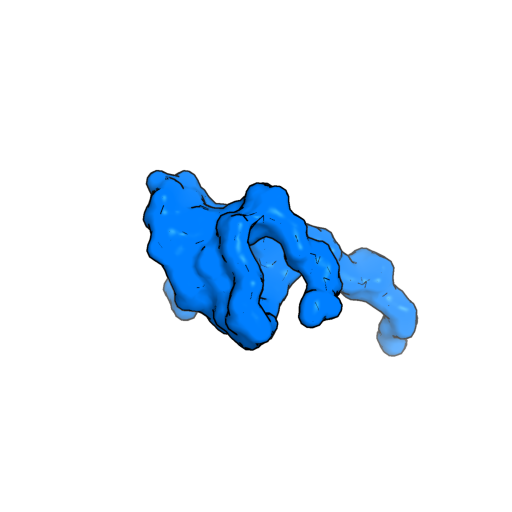.00 74.14 30 ASP A C 12
ATOM 11343 O O . ASP A 1 30 ? -0.493 3.555 5.921 1.00 45.31 30 ASP A O 12
ATOM 11352 N N . LYS A 1 31 ? -2.488 3.868 6.868 1.00 4.44 31 LYS A N 12
ATOM 11353 C CA . LYS A 1 31 ? -2.907 2.504 6.662 1.00 21.25 31 LYS A CA 12
ATOM 11354 C C . LYS A 1 31 ? -3.937 2.422 5.573 1.00 61.21 31 LYS A C 12
ATOM 11355 O O . LYS A 1 31 ? -4.918 3.186 5.551 1.00 10.32 31 LYS A O 12
ATOM 11374 N N . VAL A 1 32 ? -3.721 1.519 4.673 1.00 12.23 32 VAL A N 12
ATOM 11375 C CA . VAL A 1 32 ? -4.583 1.347 3.552 1.00 54.24 32 VAL A CA 12
ATOM 11376 C C . VAL A 1 32 ? -5.170 -0.061 3.564 1.00 3.21 32 VAL A C 12
ATOM 11377 O O . VAL A 1 32 ? -4.430 -1.054 3.565 1.00 41.04 32 VAL A O 12
ATOM 11390 N N . THR A 1 33 ? -6.473 -0.143 3.602 1.00 13.42 33 THR A N 12
ATOM 11391 C CA . THR A 1 33 ? -7.157 -1.403 3.523 1.00 3.31 33 THR A CA 12
ATOM 11392 C C . THR A 1 33 ? -7.429 -1.666 2.048 1.00 43.10 33 THR A C 12
ATOM 11393 O O . THR A 1 33 ? -7.985 -0.809 1.376 1.00 75.54 33 THR A O 12
ATOM 11404 N N . VAL A 1 34 ? -7.044 -2.816 1.543 1.00 14.25 34 VAL A N 12
ATOM 11405 C CA . VAL A 1 34 ? -7.154 -3.086 0.125 1.00 64.32 34 VAL A CA 12
ATOM 11406 C C . VAL A 1 34 ? -7.731 -4.473 -0.135 1.00 43.35 34 VAL A C 12
ATOM 11407 O O . VAL A 1 34 ? -7.834 -5.301 0.779 1.00 45.11 34 VAL A O 12
ATOM 11420 N N . GLN A 1 35 ? -8.088 -4.720 -1.371 1.00 21.32 35 GLN A N 12
ATOM 11421 C CA . GLN A 1 35 ? -8.546 -6.014 -1.798 1.00 30.24 35 GLN A CA 12
ATOM 11422 C C . GLN A 1 35 ? -7.700 -6.489 -2.976 1.00 32.24 35 GLN A C 12
ATOM 11423 O O . GLN A 1 35 ? -7.358 -5.709 -3.873 1.00 11.54 35 GLN A O 12
ATOM 11437 N N . ASP A 1 36 ? -7.365 -7.751 -2.941 1.00 62.10 36 ASP A N 12
ATOM 11438 C CA . ASP A 1 36 ? -6.456 -8.395 -3.891 1.00 60.32 36 ASP A CA 12
ATOM 11439 C C . ASP A 1 36 ? -7.199 -8.847 -5.145 1.00 25.03 36 ASP A C 12
ATOM 11440 O O . ASP A 1 36 ? -8.429 -8.839 -5.171 1.00 45.22 36 ASP A O 12
ATOM 11449 N N . SER A 1 37 ? -6.452 -9.247 -6.163 1.00 51.24 37 SER A N 12
ATOM 11450 C CA . SER A 1 37 ? -6.983 -9.745 -7.415 1.00 34.14 37 SER A CA 12
ATOM 11451 C C . SER A 1 37 ? -7.841 -11.014 -7.186 1.00 34.35 37 SER A C 12
ATOM 11452 O O . SER A 1 37 ? -8.786 -11.280 -7.931 1.00 75.41 37 SER A O 12
ATOM 11460 N N . ASP A 1 38 ? -7.504 -11.792 -6.158 1.00 63.21 38 ASP A N 12
ATOM 11461 C CA . ASP A 1 38 ? -8.296 -12.975 -5.800 1.00 53.30 38 ASP A CA 12
ATOM 11462 C C . ASP A 1 38 ? -9.299 -12.637 -4.715 1.00 44.51 38 ASP A C 12
ATOM 11463 O O . ASP A 1 38 ? -9.980 -13.514 -4.171 1.00 71.41 38 ASP A O 12
ATOM 11472 N N . GLY A 1 39 ? -9.389 -11.363 -4.407 1.00 64.44 39 GLY A N 12
ATOM 11473 C CA . GLY A 1 39 ? -10.344 -10.876 -3.450 1.00 54.32 39 GLY A CA 12
ATOM 11474 C C . GLY A 1 39 ? -9.921 -11.023 -2.016 1.00 30.41 39 GLY A C 12
ATOM 11475 O O . GLY A 1 39 ? -10.763 -11.006 -1.118 1.00 15.11 39 GLY A O 12
ATOM 11479 N N . ARG A 1 40 ? -8.639 -11.189 -1.786 1.00 44.54 40 ARG A N 12
ATOM 11480 C CA . ARG A 1 40 ? -8.116 -11.213 -0.432 1.00 72.04 40 ARG A CA 12
ATOM 11481 C C . ARG A 1 40 ? -8.206 -9.804 0.087 1.00 74.01 40 ARG A C 12
ATOM 11482 O O . ARG A 1 40 ? -8.147 -8.873 -0.692 1.00 45.03 40 ARG A O 12
ATOM 11503 N N . THR A 1 41 ? -8.362 -9.628 1.336 1.00 25.15 41 THR A N 12
ATOM 11504 C CA . THR A 1 41 ? -8.383 -8.307 1.863 1.00 30.52 41 THR A CA 12
ATOM 11505 C C . THR A 1 41 ? -7.161 -8.090 2.748 1.00 41.44 41 THR A C 12
ATOM 11506 O O . THR A 1 41 ? -6.886 -8.887 3.667 1.00 2.53 41 THR A O 12
ATOM 11517 N N . LEU A 1 42 ? -6.409 -7.053 2.474 1.00 63.41 42 LEU A N 12
ATOM 11518 C CA . LEU A 1 42 ? -5.164 -6.847 3.174 1.00 61.01 42 LEU A CA 12
ATOM 11519 C C . LEU A 1 42 ? -5.084 -5.424 3.690 1.00 23.34 42 LEU A C 12
ATOM 11520 O O . LEU A 1 42 ? -5.794 -4.548 3.214 1.00 33.21 42 LEU A O 12
ATOM 11536 N N . THR A 1 43 ? -4.253 -5.207 4.665 1.00 41.44 43 THR A N 12
ATOM 11537 C CA . THR A 1 43 ? -4.009 -3.893 5.189 1.00 71.13 43 THR A CA 12
ATOM 11538 C C . THR A 1 43 ? -2.524 -3.605 5.051 1.00 33.04 43 THR A C 12
ATOM 11539 O O . THR A 1 43 ? -1.694 -4.334 5.599 1.00 24.02 43 THR A O 12
ATOM 11550 N N . PHE A 1 44 ? -2.192 -2.593 4.316 1.00 53.53 44 PHE A N 12
ATOM 11551 C CA . PHE A 1 44 ? -0.813 -2.267 4.084 1.00 33.25 44 PHE A CA 12
ATOM 11552 C C . PHE A 1 44 ? -0.501 -0.871 4.523 1.00 10.23 44 PHE A C 12
ATOM 11553 O O . PHE A 1 44 ? -1.401 -0.041 4.728 1.00 2.33 44 PHE A O 12
ATOM 11570 N N . ASP A 1 45 ? 0.768 -0.619 4.674 1.00 1.54 45 ASP A N 12
ATOM 11571 C CA . ASP A 1 45 ? 1.270 0.681 4.975 1.00 55.30 45 ASP A CA 12
ATOM 11572 C C . ASP A 1 45 ? 1.363 1.436 3.667 1.00 65.31 45 ASP A C 12
ATOM 11573 O O . ASP A 1 45 ? 1.922 0.929 2.700 1.00 70.12 45 ASP A O 12
ATOM 11582 N N . ALA A 1 46 ? 0.835 2.626 3.640 1.00 3.32 46 ALA A N 12
ATOM 11583 C CA . ALA A 1 46 ? 0.764 3.454 2.427 1.00 53.42 46 ALA A CA 12
ATOM 11584 C C . ALA A 1 46 ? 2.141 3.750 1.841 1.00 60.24 46 ALA A C 12
ATOM 11585 O O . ALA A 1 46 ? 2.279 3.979 0.656 1.00 30.00 46 ALA A O 12
ATOM 11592 N N . ARG A 1 47 ? 3.154 3.723 2.683 1.00 65.51 47 ARG A N 12
ATOM 11593 C CA . ARG A 1 47 ? 4.530 3.973 2.266 1.00 12.32 47 ARG A CA 12
ATOM 11594 C C . ARG A 1 47 ? 5.104 2.787 1.497 1.00 74.00 47 ARG A C 12
ATOM 11595 O O . ARG A 1 47 ? 6.130 2.901 0.824 1.00 74.35 47 ARG A O 12
ATOM 11616 N N . LEU A 1 48 ? 4.431 1.667 1.603 1.00 61.42 48 LEU A N 12
ATOM 11617 C CA . LEU A 1 48 ? 4.820 0.443 0.929 1.00 51.15 48 LEU A CA 12
ATOM 11618 C C . LEU A 1 48 ? 4.154 0.364 -0.422 1.00 54.12 48 LEU A C 12
ATOM 11619 O O . LEU A 1 48 ? 4.527 -0.435 -1.289 1.00 3.44 48 LEU A O 12
ATOM 11635 N N . LEU A 1 49 ? 3.163 1.185 -0.577 1.00 33.41 49 LEU A N 12
ATOM 11636 C CA . LEU A 1 49 ? 2.413 1.302 -1.777 1.00 71.34 49 LEU A CA 12
ATOM 11637 C C . LEU A 1 49 ? 2.932 2.459 -2.565 1.00 64.23 49 LEU A C 12
ATOM 11638 O O . LEU A 1 49 ? 3.084 3.558 -2.036 1.00 72.11 49 LEU A O 12
ATOM 11654 N N . ARG A 1 50 ? 3.216 2.240 -3.806 1.00 14.05 50 ARG A N 12
ATOM 11655 C CA . ARG A 1 50 ? 3.589 3.330 -4.633 1.00 64.43 50 ARG A CA 12
ATOM 11656 C C . ARG A 1 50 ? 2.313 3.952 -5.111 1.00 34.31 50 ARG A C 12
ATOM 11657 O O . ARG A 1 50 ? 1.424 3.248 -5.644 1.00 65.41 50 ARG A O 12
ATOM 11678 N N . VAL A 1 51 ? 2.204 5.234 -4.896 1.00 45.42 51 VAL A N 12
ATOM 11679 C CA . VAL A 1 51 ? 1.016 5.966 -5.209 1.00 63.34 51 VAL A CA 12
ATOM 11680 C C . VAL A 1 51 ? 0.674 5.926 -6.672 1.00 73.04 51 VAL A C 12
ATOM 11681 O O . VAL A 1 51 ? 1.505 6.226 -7.532 1.00 42.43 51 VAL A O 12
ATOM 11694 N N . LYS A 1 52 ? -0.523 5.489 -6.975 1.00 52.44 52 LYS A N 12
ATOM 11695 C CA . LYS A 1 52 ? -1.006 5.660 -8.287 1.00 32.30 52 LYS A CA 12
ATOM 11696 C C . LYS A 1 52 ? -1.751 6.951 -8.293 1.00 65.14 52 LYS A C 12
ATOM 11697 O O . LYS A 1 52 ? -2.982 7.012 -8.171 1.00 55.24 52 LYS A O 12
ATOM 11716 N N . LYS A 1 53 ? -0.981 7.980 -8.289 1.00 24.34 53 LYS A N 12
ATOM 11717 C CA . LYS A 1 53 ? -1.450 9.300 -8.261 1.00 33.44 53 LYS A CA 12
ATOM 11718 C C . LYS A 1 53 ? -0.606 10.023 -9.259 1.00 21.35 53 LYS A C 12
ATOM 11719 O O . LYS A 1 53 ? 0.489 10.469 -8.953 1.00 52.33 53 LYS A O 12
ATOM 11738 N N . TRP A 1 54 ? -1.061 10.056 -10.464 1.00 75.20 54 TRP A N 12
ATOM 11739 C CA . TRP A 1 54 ? -0.314 10.673 -11.532 1.00 1.12 54 TRP A CA 12
ATOM 11740 C C . TRP A 1 54 ? -0.861 12.051 -11.826 1.00 15.22 54 TRP A C 12
ATOM 11741 O O . TRP A 1 54 ? -0.623 12.637 -12.884 1.00 63.51 54 TRP A O 12
ATOM 11762 N N . LEU A 1 55 ? -1.563 12.575 -10.859 1.00 34.13 55 LEU A N 12
ATOM 11763 C CA . LEU A 1 55 ? -2.085 13.901 -10.916 1.00 51.13 55 LEU A CA 12
ATOM 11764 C C . LEU A 1 55 ? -1.056 14.832 -10.290 1.00 5.01 55 LEU A C 12
ATOM 11765 O O . LEU A 1 55 ? -1.111 15.140 -9.096 1.00 35.12 55 LEU A O 12
ATOM 11781 N N . GLU A 1 56 ? -0.094 15.210 -11.098 1.00 64.12 56 GLU A N 12
ATOM 11782 C CA . GLU A 1 56 ? 1.056 15.984 -10.658 1.00 2.30 56 GLU A CA 12
ATOM 11783 C C . GLU A 1 56 ? 0.729 17.429 -10.331 1.00 1.13 56 GLU A C 12
ATOM 11784 O O . GLU A 1 56 ? 1.316 18.001 -9.417 1.00 51.13 56 GLU A O 12
ATOM 11796 N N . HIS A 1 57 ? -0.189 18.036 -11.059 1.00 20.40 57 HIS A N 12
ATOM 11797 C CA . HIS A 1 57 ? -0.548 19.419 -10.742 1.00 73.41 57 HIS A CA 12
ATOM 11798 C C . HIS A 1 57 ? -1.615 19.472 -9.661 1.00 14.32 57 HIS A C 12
ATOM 11799 O O . HIS A 1 57 ? -1.917 20.530 -9.137 1.00 3.25 57 HIS A O 12
ATOM 11814 N N . HIS A 1 58 ? -2.188 18.300 -9.367 1.00 23.35 58 HIS A N 12
ATOM 11815 C CA . HIS A 1 58 ? -3.165 18.098 -8.284 1.00 75.42 58 HIS A CA 12
ATOM 11816 C C . HIS A 1 58 ? -4.507 18.789 -8.552 1.00 34.23 58 HIS A C 12
ATOM 11817 O O . HIS A 1 58 ? -4.607 20.011 -8.551 1.00 22.41 58 HIS A O 12
ATOM 11832 N N . HIS A 1 59 ? -5.531 18.002 -8.766 1.00 4.31 59 HIS A N 12
ATOM 11833 C CA . HIS A 1 59 ? -6.862 18.534 -8.987 1.00 43.45 59 HIS A CA 12
ATOM 11834 C C . HIS A 1 59 ? -7.924 17.562 -8.490 1.00 41.24 59 HIS A C 12
ATOM 11835 O O . HIS A 1 59 ? -8.715 17.897 -7.619 1.00 0.33 59 HIS A O 12
ATOM 11850 N N . HIS A 1 60 ? -7.930 16.359 -9.032 1.00 35.34 60 HIS A N 12
ATOM 11851 C CA . HIS A 1 60 ? -8.953 15.389 -8.678 1.00 73.42 60 HIS A CA 12
ATOM 11852 C C . HIS A 1 60 ? -8.672 14.746 -7.332 1.00 51.45 60 HIS A C 12
ATOM 11853 O O . HIS A 1 60 ? -7.612 14.158 -7.118 1.00 61.00 60 HIS A O 12
ATOM 11868 N N . HIS A 1 61 ? -9.617 14.876 -6.442 1.00 24.41 61 HIS A N 12
ATOM 11869 C CA . HIS A 1 61 ? -9.572 14.232 -5.142 1.00 53.52 61 HIS A CA 12
ATOM 11870 C C . HIS A 1 61 ? -10.986 13.992 -4.643 1.00 13.41 61 HIS A C 12
ATOM 11871 O O . HIS A 1 61 ? -11.357 12.868 -4.349 1.00 0.44 61 HIS A O 12
ATOM 11886 N N . HIS A 1 62 ? -11.778 15.048 -4.584 1.00 62.42 62 HIS A N 12
ATOM 11887 C CA . HIS A 1 62 ? -13.204 14.957 -4.275 1.00 21.15 62 HIS A CA 12
ATOM 11888 C C . HIS A 1 62 ? -13.901 16.067 -4.996 1.00 61.33 62 HIS A C 12
ATOM 11889 O O . HIS A 1 62 ? -14.280 15.869 -6.161 1.00 40.24 62 HIS A O 12
ATOM 11905 N N . MET A 1 1 ? -3.183 12.379 5.564 1.00 42.34 1 MET A N 13
ATOM 11906 C CA . MET A 1 1 ? -3.738 11.470 4.555 1.00 12.04 1 MET A CA 13
ATOM 11907 C C . MET A 1 1 ? -3.080 11.769 3.255 1.00 31.31 1 MET A C 13
ATOM 11908 O O . MET A 1 1 ? -3.007 12.917 2.864 1.00 11.42 1 MET A O 13
ATOM 11924 N N . ASP A 1 2 ? -2.611 10.746 2.575 1.00 22.11 2 ASP A N 13
ATOM 11925 C CA . ASP A 1 2 ? -1.818 10.939 1.359 1.00 50.31 2 ASP A CA 13
ATOM 11926 C C . ASP A 1 2 ? -2.698 11.314 0.167 1.00 3.21 2 ASP A C 13
ATOM 11927 O O . ASP A 1 2 ? -2.264 12.015 -0.746 1.00 62.30 2 ASP A O 13
ATOM 11936 N N . GLY A 1 3 ? -3.954 10.914 0.211 1.00 64.42 3 GLY A N 13
ATOM 11937 C CA . GLY A 1 3 ? -4.841 11.217 -0.883 1.00 60.13 3 GLY A CA 13
ATOM 11938 C C . GLY A 1 3 ? -5.264 10.014 -1.695 1.00 32.03 3 GLY A C 13
ATOM 11939 O O . GLY A 1 3 ? -5.709 10.166 -2.835 1.00 50.11 3 GLY A O 13
ATOM 11943 N N . PHE A 1 4 ? -5.132 8.827 -1.135 1.00 50.04 4 PHE A N 13
ATOM 11944 C CA . PHE A 1 4 ? -5.631 7.634 -1.798 1.00 21.41 4 PHE A CA 13
ATOM 11945 C C . PHE A 1 4 ? -7.151 7.576 -1.634 1.00 10.14 4 PHE A C 13
ATOM 11946 O O . PHE A 1 4 ? -7.685 7.984 -0.594 1.00 64.50 4 PHE A O 13
ATOM 11963 N N . ASP A 1 5 ? -7.829 7.094 -2.638 1.00 42.14 5 ASP A N 13
ATOM 11964 C CA . ASP A 1 5 ? -9.291 7.056 -2.646 1.00 21.24 5 ASP A CA 13
ATOM 11965 C C . ASP A 1 5 ? -9.780 5.620 -2.719 1.00 43.25 5 ASP A C 13
ATOM 11966 O O . ASP A 1 5 ? -9.063 4.753 -3.199 1.00 23.24 5 ASP A O 13
ATOM 11975 N N . ARG A 1 6 ? -10.966 5.355 -2.220 1.00 72.24 6 ARG A N 13
ATOM 11976 C CA . ARG A 1 6 ? -11.519 4.019 -2.292 1.00 71.31 6 ARG A CA 13
ATOM 11977 C C . ARG A 1 6 ? -11.790 3.617 -3.750 1.00 41.03 6 ARG A C 13
ATOM 11978 O O . ARG A 1 6 ? -12.538 4.277 -4.466 1.00 43.00 6 ARG A O 13
ATOM 11999 N N . GLY A 1 7 ? -11.206 2.507 -4.152 1.00 14.35 7 GLY A N 13
ATOM 12000 C CA . GLY A 1 7 ? -11.290 2.045 -5.521 1.00 33.22 7 GLY A CA 13
ATOM 12001 C C . GLY A 1 7 ? -10.014 2.334 -6.296 1.00 71.12 7 GLY A C 13
ATOM 12002 O O . GLY A 1 7 ? -9.875 1.929 -7.450 1.00 61.32 7 GLY A O 13
ATOM 12006 N N . ALA A 1 8 ? -9.086 3.026 -5.656 1.00 72.14 8 ALA A N 13
ATOM 12007 C CA . ALA A 1 8 ? -7.805 3.374 -6.261 1.00 71.32 8 ALA A CA 13
ATOM 12008 C C . ALA A 1 8 ? -6.905 2.178 -6.337 1.00 34.22 8 ALA A C 13
ATOM 12009 O O . ALA A 1 8 ? -6.897 1.348 -5.432 1.00 52.45 8 ALA A O 13
ATOM 12016 N N . ASP A 1 9 ? -6.145 2.092 -7.399 1.00 51.41 9 ASP A N 13
ATOM 12017 C CA . ASP A 1 9 ? -5.166 1.038 -7.536 1.00 4.34 9 ASP A CA 13
ATOM 12018 C C . ASP A 1 9 ? -3.878 1.497 -6.918 1.00 43.23 9 ASP A C 13
ATOM 12019 O O . ASP A 1 9 ? -3.526 2.693 -7.005 1.00 22.24 9 ASP A O 13
ATOM 12028 N N . VAL A 1 10 ? -3.192 0.594 -6.271 1.00 60.43 10 VAL A N 13
ATOM 12029 C CA . VAL A 1 10 ? -1.919 0.886 -5.644 1.00 4.05 10 VAL A CA 13
ATOM 12030 C C . VAL A 1 10 ? -0.914 -0.192 -6.010 1.00 21.43 10 VAL A C 13
ATOM 12031 O O . VAL A 1 10 ? -1.294 -1.348 -6.243 1.00 60.30 10 VAL A O 13
ATOM 12044 N N . THR A 1 11 ? 0.338 0.160 -6.053 1.00 41.41 11 THR A N 13
ATOM 12045 C CA . THR A 1 11 ? 1.344 -0.757 -6.405 1.00 41.01 11 THR A CA 13
ATOM 12046 C C . THR A 1 11 ? 2.125 -1.216 -5.170 1.00 2.13 11 THR A C 13
ATOM 12047 O O . THR A 1 11 ? 2.618 -0.404 -4.375 1.00 1.30 11 THR A O 13
ATOM 12058 N N . TYR A 1 12 ? 2.202 -2.501 -5.036 1.00 52.32 12 TYR A N 13
ATOM 12059 C CA . TYR A 1 12 ? 2.909 -3.184 -3.976 1.00 63.21 12 TYR A CA 13
ATOM 12060 C C . TYR A 1 12 ? 3.754 -4.268 -4.609 1.00 23.40 12 TYR A C 13
ATOM 12061 O O . TYR A 1 12 ? 3.259 -5.064 -5.373 1.00 51.11 12 TYR A O 13
ATOM 12079 N N . THR A 1 13 ? 5.009 -4.288 -4.332 1.00 71.45 13 THR A N 13
ATOM 12080 C CA . THR A 1 13 ? 5.862 -5.271 -4.931 1.00 52.41 13 THR A CA 13
ATOM 12081 C C . THR A 1 13 ? 6.300 -6.301 -3.882 1.00 55.24 13 THR A C 13
ATOM 12082 O O . THR A 1 13 ? 6.832 -5.937 -2.825 1.00 73.31 13 THR A O 13
ATOM 12093 N N . ASP A 1 14 ? 6.048 -7.569 -4.162 1.00 52.24 14 ASP A N 13
ATOM 12094 C CA . ASP A 1 14 ? 6.413 -8.648 -3.237 1.00 43.44 14 ASP A CA 13
ATOM 12095 C C . ASP A 1 14 ? 7.894 -8.947 -3.242 1.00 14.30 14 ASP A C 13
ATOM 12096 O O . ASP A 1 14 ? 8.661 -8.372 -4.032 1.00 2.55 14 ASP A O 13
ATOM 12105 N N . SER A 1 15 ? 8.290 -9.871 -2.374 1.00 44.31 15 SER A N 13
ATOM 12106 C CA . SER A 1 15 ? 9.677 -10.271 -2.197 1.00 41.24 15 SER A CA 13
ATOM 12107 C C . SER A 1 15 ? 10.257 -10.896 -3.478 1.00 34.31 15 SER A C 13
ATOM 12108 O O . SER A 1 15 ? 11.462 -10.956 -3.656 1.00 71.44 15 SER A O 13
ATOM 12116 N N . ASP A 1 16 ? 9.389 -11.346 -4.370 1.00 31.53 16 ASP A N 13
ATOM 12117 C CA . ASP A 1 16 ? 9.831 -11.985 -5.613 1.00 15.24 16 ASP A CA 13
ATOM 12118 C C . ASP A 1 16 ? 10.075 -10.947 -6.689 1.00 45.20 16 ASP A C 13
ATOM 12119 O O . ASP A 1 16 ? 10.480 -11.273 -7.803 1.00 11.10 16 ASP A O 13
ATOM 12128 N N . GLY A 1 17 ? 9.824 -9.697 -6.362 1.00 62.02 17 GLY A N 13
ATOM 12129 C CA . GLY A 1 17 ? 9.968 -8.638 -7.336 1.00 63.32 17 GLY A CA 13
ATOM 12130 C C . GLY A 1 17 ? 8.735 -8.522 -8.198 1.00 12.22 17 GLY A C 13
ATOM 12131 O O . GLY A 1 17 ? 8.749 -7.877 -9.245 1.00 62.40 17 GLY A O 13
ATOM 12135 N N . SER A 1 18 ? 7.677 -9.157 -7.756 1.00 75.04 18 SER A N 13
ATOM 12136 C CA . SER A 1 18 ? 6.425 -9.154 -8.452 1.00 42.32 18 SER A CA 13
ATOM 12137 C C . SER A 1 18 ? 5.703 -7.850 -8.164 1.00 43.54 18 SER A C 13
ATOM 12138 O O . SER A 1 18 ? 5.396 -7.553 -7.002 1.00 42.03 18 SER A O 13
ATOM 12146 N N . LYS A 1 19 ? 5.459 -7.074 -9.186 1.00 42.44 19 LYS A N 13
ATOM 12147 C CA . LYS A 1 19 ? 4.714 -5.847 -9.028 1.00 23.04 19 LYS A CA 13
ATOM 12148 C C . LYS A 1 19 ? 3.255 -6.219 -8.976 1.00 42.10 19 LYS A C 13
ATOM 12149 O O . LYS A 1 19 ? 2.692 -6.701 -9.962 1.00 61.11 19 LYS A O 13
ATOM 12168 N N . LYS A 1 20 ? 2.664 -6.036 -7.855 1.00 32.34 20 LYS A N 13
ATOM 12169 C CA . LYS A 1 20 ? 1.330 -6.460 -7.632 1.00 10.32 20 LYS A CA 13
ATOM 12170 C C . LYS A 1 20 ? 0.470 -5.237 -7.359 1.00 22.22 20 LYS A C 13
ATOM 12171 O O . LYS A 1 20 ? 0.939 -4.256 -6.773 1.00 30.40 20 LYS A O 13
ATOM 12190 N N . THR A 1 21 ? -0.747 -5.268 -7.793 1.00 15.05 21 THR A N 13
ATOM 12191 C CA . THR A 1 21 ? -1.605 -4.130 -7.649 1.00 4.24 21 THR A CA 13
ATOM 12192 C C . THR A 1 21 ? -2.835 -4.485 -6.811 1.00 64.30 21 THR A C 13
ATOM 12193 O O . THR A 1 21 ? -3.419 -5.574 -6.965 1.00 45.11 21 THR A O 13
ATOM 12204 N N . TYR A 1 22 ? -3.197 -3.591 -5.921 1.00 22.24 22 TYR A N 13
ATOM 12205 C CA . TYR A 1 22 ? -4.336 -3.764 -5.046 1.00 3.25 22 TYR A CA 13
ATOM 12206 C C . TYR A 1 22 ? -5.259 -2.574 -5.213 1.00 32.33 22 TYR A C 13
ATOM 12207 O O . TYR A 1 22 ? -4.854 -1.565 -5.774 1.00 3.33 22 TYR A O 13
ATOM 12225 N N . LYS A 1 23 ? -6.477 -2.693 -4.742 1.00 31.30 23 LYS A N 13
ATOM 12226 C CA . LYS A 1 23 ? -7.421 -1.584 -4.762 1.00 13.02 23 LYS A CA 13
ATOM 12227 C C . LYS A 1 23 ? -7.796 -1.173 -3.367 1.00 15.43 23 LYS A C 13
ATOM 12228 O O . LYS A 1 23 ? -8.088 -2.020 -2.532 1.00 73.23 23 LYS A O 13
ATOM 12247 N N . VAL A 1 24 ? -7.779 0.126 -3.121 1.00 35.03 24 VAL A N 13
ATOM 12248 C CA . VAL A 1 24 ? -8.083 0.680 -1.815 1.00 21.15 24 VAL A CA 13
ATOM 12249 C C . VAL A 1 24 ? -9.565 0.482 -1.484 1.00 0.03 24 VAL A C 13
ATOM 12250 O O . VAL A 1 24 ? -10.424 0.743 -2.313 1.00 0.43 24 VAL A O 13
ATOM 12263 N N . LEU A 1 25 ? -9.849 0.003 -0.300 1.00 31.04 25 LEU A N 13
ATOM 12264 C CA . LEU A 1 25 ? -11.224 -0.240 0.117 1.00 53.50 25 LEU A CA 13
ATOM 12265 C C . LEU A 1 25 ? -11.658 0.888 1.011 1.00 62.33 25 LEU A C 13
ATOM 12266 O O . LEU A 1 25 ? -12.714 1.483 0.822 1.00 53.41 25 LEU A O 13
ATOM 12282 N N . SER A 1 26 ? -10.813 1.178 1.964 1.00 61.42 26 SER A N 13
ATOM 12283 C CA . SER A 1 26 ? -11.047 2.179 2.950 1.00 41.32 26 SER A CA 13
ATOM 12284 C C . SER A 1 26 ? -9.710 2.765 3.316 1.00 34.44 26 SER A C 13
ATOM 12285 O O . SER A 1 26 ? -8.681 2.068 3.260 1.00 21.44 26 SER A O 13
ATOM 12293 N N . TYR A 1 27 ? -9.701 4.006 3.668 1.00 25.14 27 TYR A N 13
ATOM 12294 C CA . TYR A 1 27 ? -8.490 4.666 4.007 1.00 4.22 27 TYR A CA 13
ATOM 12295 C C . TYR A 1 27 ? -8.621 5.161 5.429 1.00 52.33 27 TYR A C 13
ATOM 12296 O O . TYR A 1 27 ? -9.651 5.718 5.797 1.00 10.11 27 TYR A O 13
ATOM 12314 N N . SER A 1 28 ? -7.631 4.932 6.242 1.00 15.14 28 SER A N 13
ATOM 12315 C CA . SER A 1 28 ? -7.703 5.357 7.608 1.00 12.43 28 SER A CA 13
ATOM 12316 C C . SER A 1 28 ? -6.382 5.961 8.057 1.00 5.53 28 SER A C 13
ATOM 12317 O O . SER A 1 28 ? -5.437 5.242 8.359 1.00 41.21 28 SER A O 13
ATOM 12325 N N . GLY A 1 29 ? -6.336 7.290 8.076 1.00 31.20 29 GLY A N 13
ATOM 12326 C CA . GLY A 1 29 ? -5.144 8.023 8.482 1.00 10.33 29 GLY A CA 13
ATOM 12327 C C . GLY A 1 29 ? -3.910 7.667 7.670 1.00 31.33 29 GLY A C 13
ATOM 12328 O O . GLY A 1 29 ? -3.741 8.131 6.539 1.00 4.11 29 GLY A O 13
ATOM 12332 N N . ASP A 1 30 ? -3.053 6.859 8.248 1.00 55.11 30 ASP A N 13
ATOM 12333 C CA . ASP A 1 30 ? -1.809 6.434 7.606 1.00 43.50 30 ASP A CA 13
ATOM 12334 C C . ASP A 1 30 ? -1.908 4.988 7.131 1.00 65.44 30 ASP A C 13
ATOM 12335 O O . ASP A 1 30 ? -0.972 4.453 6.538 1.00 12.20 30 ASP A O 13
ATOM 12344 N N . LYS A 1 31 ? -3.035 4.365 7.388 1.00 14.15 31 LYS A N 13
ATOM 12345 C CA . LYS A 1 31 ? -3.254 2.988 7.003 1.00 64.40 31 LYS A CA 13
ATOM 12346 C C . LYS A 1 31 ? -4.226 2.897 5.847 1.00 14.43 31 LYS A C 13
ATOM 12347 O O . LYS A 1 31 ? -5.196 3.666 5.760 1.00 72.42 31 LYS A O 13
ATOM 12366 N N . VAL A 1 32 ? -3.969 1.979 4.968 1.00 1.24 32 VAL A N 13
ATOM 12367 C CA . VAL A 1 32 ? -4.774 1.785 3.802 1.00 3.54 32 VAL A CA 13
ATOM 12368 C C . VAL A 1 32 ? -5.261 0.349 3.753 1.00 73.25 32 VAL A C 13
ATOM 12369 O O . VAL A 1 32 ? -4.458 -0.588 3.772 1.00 13.04 32 VAL A O 13
ATOM 12382 N N . THR A 1 33 ? -6.542 0.182 3.710 1.00 62.35 33 THR A N 13
ATOM 12383 C CA . THR A 1 33 ? -7.128 -1.111 3.571 1.00 31.11 33 THR A CA 13
ATOM 12384 C C . THR A 1 33 ? -7.357 -1.341 2.077 1.00 54.33 33 THR A C 13
ATOM 12385 O O . THR A 1 33 ? -7.900 -0.473 1.404 1.00 33.23 33 THR A O 13
ATOM 12396 N N . VAL A 1 34 ? -6.943 -2.474 1.569 1.00 23.03 34 VAL A N 13
ATOM 12397 C CA . VAL A 1 34 ? -6.994 -2.752 0.151 1.00 61.42 34 VAL A CA 13
ATOM 12398 C C . VAL A 1 34 ? -7.489 -4.174 -0.071 1.00 51.04 34 VAL A C 13
ATOM 12399 O O . VAL A 1 34 ? -7.574 -4.959 0.877 1.00 14.42 34 VAL A O 13
ATOM 12412 N N . GLN A 1 35 ? -7.804 -4.507 -1.294 1.00 31.11 35 GLN A N 13
ATOM 12413 C CA . GLN A 1 35 ? -8.161 -5.859 -1.622 1.00 5.21 35 GLN A CA 13
ATOM 12414 C C . GLN A 1 35 ? -7.278 -6.356 -2.741 1.00 70.24 35 GLN A C 13
ATOM 12415 O O . GLN A 1 35 ? -6.867 -5.587 -3.629 1.00 2.43 35 GLN A O 13
ATOM 12429 N N . ASP A 1 36 ? -6.991 -7.610 -2.685 1.00 31.50 36 ASP A N 13
ATOM 12430 C CA . ASP A 1 36 ? -6.100 -8.277 -3.588 1.00 43.03 36 ASP A CA 13
ATOM 12431 C C . ASP A 1 36 ? -6.882 -8.808 -4.783 1.00 65.34 36 ASP A C 13
ATOM 12432 O O . ASP A 1 36 ? -8.117 -8.907 -4.716 1.00 23.03 36 ASP A O 13
ATOM 12441 N N . SER A 1 37 ? -6.191 -9.150 -5.866 1.00 42.23 37 SER A N 13
ATOM 12442 C CA . SER A 1 37 ? -6.851 -9.667 -7.050 1.00 52.41 37 SER A CA 13
ATOM 12443 C C . SER A 1 37 ? -7.434 -11.060 -6.780 1.00 43.25 37 SER A C 13
ATOM 12444 O O . SER A 1 37 ? -8.414 -11.462 -7.396 1.00 70.34 37 SER A O 13
ATOM 12452 N N . ASP A 1 38 ? -6.840 -11.780 -5.827 1.00 25.12 38 ASP A N 13
ATOM 12453 C CA . ASP A 1 38 ? -7.348 -13.082 -5.416 1.00 0.22 38 ASP A CA 13
ATOM 12454 C C . ASP A 1 38 ? -8.457 -12.867 -4.395 1.00 41.33 38 ASP A C 13
ATOM 12455 O O . ASP A 1 38 ? -9.191 -13.791 -4.037 1.00 0.32 38 ASP A O 13
ATOM 12464 N N . GLY A 1 39 ? -8.556 -11.626 -3.925 1.00 53.44 39 GLY A N 13
ATOM 12465 C CA . GLY A 1 39 ? -9.644 -11.211 -3.067 1.00 32.43 39 GLY A CA 13
ATOM 12466 C C . GLY A 1 39 ? -9.301 -11.037 -1.623 1.00 44.44 39 GLY A C 13
ATOM 12467 O O . GLY A 1 39 ? -10.177 -10.701 -0.825 1.00 23.41 39 GLY A O 13
ATOM 12471 N N . ARG A 1 40 ? -8.062 -11.252 -1.272 1.00 51.52 40 ARG A N 13
ATOM 12472 C CA . ARG A 1 40 ? -7.632 -11.058 0.097 1.00 44.43 40 ARG A CA 13
ATOM 12473 C C . ARG A 1 40 ? -7.714 -9.588 0.453 1.00 32.32 40 ARG A C 13
ATOM 12474 O O . ARG A 1 40 ? -7.401 -8.748 -0.352 1.00 60.24 40 ARG A O 13
ATOM 12495 N N . THR A 1 41 ? -8.165 -9.287 1.616 1.00 41.23 41 THR A N 13
ATOM 12496 C CA . THR A 1 41 ? -8.237 -7.924 2.044 1.00 53.12 41 THR A CA 13
ATOM 12497 C C . THR A 1 41 ? -7.078 -7.652 2.982 1.00 64.34 41 THR A C 13
ATOM 12498 O O . THR A 1 41 ? -6.868 -8.408 3.939 1.00 0.12 41 THR A O 13
ATOM 12509 N N . LEU A 1 42 ? -6.328 -6.616 2.725 1.00 1.14 42 LEU A N 13
ATOM 12510 C CA . LEU A 1 42 ? -5.146 -6.360 3.518 1.00 61.24 42 LEU A CA 13
ATOM 12511 C C . LEU A 1 42 ? -5.145 -4.932 3.993 1.00 4.30 42 LEU A C 13
ATOM 12512 O O . LEU A 1 42 ? -5.829 -4.085 3.433 1.00 62.44 42 LEU A O 13
ATOM 12528 N N . THR A 1 43 ? -4.400 -4.675 5.023 1.00 51.42 43 THR A N 13
ATOM 12529 C CA . THR A 1 43 ? -4.234 -3.348 5.528 1.00 41.40 43 THR A CA 13
ATOM 12530 C C . THR A 1 43 ? -2.741 -3.035 5.572 1.00 40.13 43 THR A C 13
ATOM 12531 O O . THR A 1 43 ? -1.972 -3.718 6.254 1.00 72.30 43 THR A O 13
ATOM 12542 N N . PHE A 1 44 ? -2.342 -2.044 4.833 1.00 12.44 44 PHE A N 13
ATOM 12543 C CA . PHE A 1 44 ? -0.955 -1.657 4.734 1.00 25.44 44 PHE A CA 13
ATOM 12544 C C . PHE A 1 44 ? -0.790 -0.219 5.145 1.00 24.42 44 PHE A C 13
ATOM 12545 O O . PHE A 1 44 ? -1.768 0.499 5.320 1.00 45.31 44 PHE A O 13
ATOM 12562 N N . ASP A 1 45 ? 0.437 0.186 5.319 1.00 60.45 45 ASP A N 13
ATOM 12563 C CA . ASP A 1 45 ? 0.767 1.562 5.584 1.00 3.42 45 ASP A CA 13
ATOM 12564 C C . ASP A 1 45 ? 0.753 2.308 4.280 1.00 52.03 45 ASP A C 13
ATOM 12565 O O . ASP A 1 45 ? 1.225 1.794 3.277 1.00 71.23 45 ASP A O 13
ATOM 12574 N N . ALA A 1 46 ? 0.244 3.516 4.288 1.00 0.51 46 ALA A N 13
ATOM 12575 C CA . ALA A 1 46 ? 0.168 4.352 3.084 1.00 52.35 46 ALA A CA 13
ATOM 12576 C C . ALA A 1 46 ? 1.550 4.588 2.499 1.00 32.25 46 ALA A C 13
ATOM 12577 O O . ALA A 1 46 ? 1.726 4.628 1.293 1.00 13.30 46 ALA A O 13
ATOM 12584 N N . ARG A 1 47 ? 2.533 4.691 3.373 1.00 62.20 47 ARG A N 13
ATOM 12585 C CA . ARG A 1 47 ? 3.917 4.915 2.973 1.00 70.45 47 ARG A CA 13
ATOM 12586 C C . ARG A 1 47 ? 4.520 3.686 2.290 1.00 43.43 47 ARG A C 13
ATOM 12587 O O . ARG A 1 47 ? 5.589 3.763 1.699 1.00 21.42 47 ARG A O 13
ATOM 12608 N N . LEU A 1 48 ? 3.823 2.563 2.376 1.00 5.12 48 LEU A N 13
ATOM 12609 C CA . LEU A 1 48 ? 4.268 1.326 1.771 1.00 40.05 48 LEU A CA 13
ATOM 12610 C C . LEU A 1 48 ? 3.733 1.175 0.348 1.00 61.43 48 LEU A C 13
ATOM 12611 O O . LEU A 1 48 ? 4.171 0.306 -0.403 1.00 73.44 48 LEU A O 13
ATOM 12627 N N . LEU A 1 49 ? 2.793 2.014 -0.006 1.00 55.53 49 LEU A N 13
ATOM 12628 C CA . LEU A 1 49 ? 2.123 1.944 -1.282 1.00 61.21 49 LEU A CA 13
ATOM 12629 C C . LEU A 1 49 ? 2.640 2.964 -2.257 1.00 32.20 49 LEU A C 13
ATOM 12630 O O . LEU A 1 49 ? 2.784 4.146 -1.926 1.00 2.22 49 LEU A O 13
ATOM 12646 N N . ARG A 1 50 ? 2.942 2.509 -3.448 1.00 22.44 50 ARG A N 13
ATOM 12647 C CA . ARG A 1 50 ? 3.289 3.397 -4.519 1.00 33.52 50 ARG A CA 13
ATOM 12648 C C . ARG A 1 50 ? 2.002 3.862 -5.164 1.00 11.35 50 ARG A C 13
ATOM 12649 O O . ARG A 1 50 ? 1.103 3.042 -5.419 1.00 42.04 50 ARG A O 13
ATOM 12670 N N . VAL A 1 51 ? 1.920 5.157 -5.416 1.00 61.21 51 VAL A N 13
ATOM 12671 C CA . VAL A 1 51 ? 0.705 5.820 -5.881 1.00 1.40 51 VAL A CA 13
ATOM 12672 C C . VAL A 1 51 ? 0.003 5.180 -7.071 1.00 33.10 51 VAL A C 13
ATOM 12673 O O . VAL A 1 51 ? -1.228 5.211 -7.119 1.00 2.43 51 VAL A O 13
ATOM 12686 N N . LYS A 1 52 ? 0.767 4.616 -8.038 1.00 52.54 52 LYS A N 13
ATOM 12687 C CA . LYS A 1 52 ? 0.171 3.962 -9.231 1.00 10.23 52 LYS A CA 13
ATOM 12688 C C . LYS A 1 52 ? -0.553 5.034 -10.089 1.00 11.33 52 LYS A C 13
ATOM 12689 O O . LYS A 1 52 ? -1.426 4.753 -10.908 1.00 43.14 52 LYS A O 13
ATOM 12708 N N . LYS A 1 53 ? -0.118 6.259 -9.924 1.00 3.33 53 LYS A N 13
ATOM 12709 C CA . LYS A 1 53 ? -0.732 7.381 -10.575 1.00 55.23 53 LYS A CA 13
ATOM 12710 C C . LYS A 1 53 ? 0.189 7.953 -11.634 1.00 12.33 53 LYS A C 13
ATOM 12711 O O . LYS A 1 53 ? 1.354 8.270 -11.366 1.00 42.34 53 LYS A O 13
ATOM 12730 N N . TRP A 1 54 ? -0.328 8.073 -12.828 1.00 72.32 54 TRP A N 13
ATOM 12731 C CA . TRP A 1 54 ? 0.412 8.627 -13.950 1.00 13.35 54 TRP A CA 13
ATOM 12732 C C . TRP A 1 54 ? 0.142 10.121 -14.100 1.00 33.13 54 TRP A C 13
ATOM 12733 O O . TRP A 1 54 ? 0.619 10.758 -15.042 1.00 53.31 54 TRP A O 13
ATOM 12754 N N . LEU A 1 55 ? -0.615 10.667 -13.164 1.00 31.24 55 LEU A N 13
ATOM 12755 C CA . LEU A 1 55 ? -0.986 12.067 -13.188 1.00 33.12 55 LEU A CA 13
ATOM 12756 C C . LEU A 1 55 ? 0.219 12.949 -12.903 1.00 24.32 55 LEU A C 13
ATOM 12757 O O . LEU A 1 55 ? 0.622 13.127 -11.757 1.00 34.45 55 LEU A O 13
ATOM 12773 N N . GLU A 1 56 ? 0.800 13.465 -13.959 1.00 2.42 56 GLU A N 13
ATOM 12774 C CA . GLU A 1 56 ? 1.968 14.304 -13.875 1.00 33.02 56 GLU A CA 13
ATOM 12775 C C . GLU A 1 56 ? 1.608 15.728 -13.483 1.00 52.33 56 GLU A C 13
ATOM 12776 O O . GLU A 1 56 ? 2.403 16.424 -12.831 1.00 13.44 56 GLU A O 13
ATOM 12788 N N . HIS A 1 57 ? 0.413 16.164 -13.865 1.00 14.24 57 HIS A N 13
ATOM 12789 C CA . HIS A 1 57 ? -0.051 17.504 -13.518 1.00 65.12 57 HIS A CA 13
ATOM 12790 C C . HIS A 1 57 ? -0.082 17.677 -12.017 1.00 15.41 57 HIS A C 13
ATOM 12791 O O . HIS A 1 57 ? 0.295 18.728 -11.512 1.00 32.13 57 HIS A O 13
ATOM 12806 N N . HIS A 1 58 ? -0.518 16.620 -11.320 1.00 61.32 58 HIS A N 13
ATOM 12807 C CA . HIS A 1 58 ? -0.494 16.534 -9.858 1.00 33.54 58 HIS A CA 13
ATOM 12808 C C . HIS A 1 58 ? -1.102 17.780 -9.191 1.00 62.41 58 HIS A C 13
ATOM 12809 O O . HIS A 1 58 ? -0.389 18.690 -8.772 1.00 22.02 58 HIS A O 13
ATOM 12824 N N . HIS A 1 59 ? -2.411 17.841 -9.165 1.00 22.34 59 HIS A N 13
ATOM 12825 C CA . HIS A 1 59 ? -3.097 18.975 -8.573 1.00 75.22 59 HIS A CA 13
ATOM 12826 C C . HIS A 1 59 ? -3.434 18.656 -7.121 1.00 12.32 59 HIS A C 13
ATOM 12827 O O . HIS A 1 59 ? -3.648 19.546 -6.303 1.00 71.43 59 HIS A O 13
ATOM 12842 N N . HIS A 1 60 ? -3.465 17.378 -6.821 1.00 53.24 60 HIS A N 13
ATOM 12843 C CA . HIS A 1 60 ? -3.679 16.899 -5.468 1.00 4.34 60 HIS A CA 13
ATOM 12844 C C . HIS A 1 60 ? -2.311 16.654 -4.875 1.00 55.42 60 HIS A C 13
ATOM 12845 O O . HIS A 1 60 ? -1.326 16.695 -5.606 1.00 30.30 60 HIS A O 13
ATOM 12860 N N . HIS A 1 61 ? -2.218 16.397 -3.594 1.00 50.24 61 HIS A N 13
ATOM 12861 C CA . HIS A 1 61 ? -0.892 16.239 -3.007 1.00 72.21 61 HIS A CA 13
ATOM 12862 C C . HIS A 1 61 ? -0.508 14.778 -2.833 1.00 64.05 61 HIS A C 13
ATOM 12863 O O . HIS A 1 61 ? -1.284 13.867 -3.116 1.00 63.25 61 HIS A O 13
ATOM 12878 N N . HIS A 1 62 ? 0.696 14.596 -2.389 1.00 11.11 62 HIS A N 13
ATOM 12879 C CA . HIS A 1 62 ? 1.237 13.329 -1.997 1.00 13.12 62 HIS A CA 13
ATOM 12880 C C . HIS A 1 62 ? 2.130 13.612 -0.811 1.00 73.24 62 HIS A C 13
ATOM 12881 O O . HIS A 1 62 ? 1.582 13.839 0.291 1.00 38.55 62 HIS A O 13
ATOM 12897 N N . MET A 1 1 ? -9.861 13.050 0.836 1.00 4.54 1 MET A N 14
ATOM 12898 C CA . MET A 1 1 ? -8.934 12.030 1.357 1.00 2.25 1 MET A CA 14
ATOM 12899 C C . MET A 1 1 ? -7.487 12.441 1.045 1.00 3.42 1 MET A C 14
ATOM 12900 O O . MET A 1 1 ? -7.262 13.542 0.555 1.00 53.53 1 MET A O 14
ATOM 12916 N N . ASP A 1 2 ? -6.514 11.564 1.321 1.00 13.45 2 ASP A N 14
ATOM 12917 C CA . ASP A 1 2 ? -5.058 11.882 1.148 1.00 75.42 2 ASP A CA 14
ATOM 12918 C C . ASP A 1 2 ? -4.595 11.837 -0.333 1.00 42.22 2 ASP A C 14
ATOM 12919 O O . ASP A 1 2 ? -3.447 12.087 -0.656 1.00 53.42 2 ASP A O 14
ATOM 12928 N N . GLY A 1 3 ? -5.501 11.584 -1.216 1.00 32.43 3 GLY A N 14
ATOM 12929 C CA . GLY A 1 3 ? -5.144 11.423 -2.610 1.00 2.42 3 GLY A CA 14
ATOM 12930 C C . GLY A 1 3 ? -5.322 9.994 -3.011 1.00 15.31 3 GLY A C 14
ATOM 12931 O O . GLY A 1 3 ? -5.177 9.628 -4.173 1.00 54.54 3 GLY A O 14
ATOM 12935 N N . PHE A 1 4 ? -5.582 9.177 -2.024 1.00 4.24 4 PHE A N 14
ATOM 12936 C CA . PHE A 1 4 ? -6.046 7.841 -2.232 1.00 15.24 4 PHE A CA 14
ATOM 12937 C C . PHE A 1 4 ? -7.554 7.906 -2.214 1.00 65.42 4 PHE A C 14
ATOM 12938 O O . PHE A 1 4 ? -8.124 8.661 -1.425 1.00 63.54 4 PHE A O 14
ATOM 12955 N N . ASP A 1 5 ? -8.187 7.190 -3.072 1.00 44.05 5 ASP A N 14
ATOM 12956 C CA . ASP A 1 5 ? -9.635 7.176 -3.118 1.00 2.12 5 ASP A CA 14
ATOM 12957 C C . ASP A 1 5 ? -10.064 5.748 -2.938 1.00 44.43 5 ASP A C 14
ATOM 12958 O O . ASP A 1 5 ? -9.319 4.852 -3.318 1.00 64.41 5 ASP A O 14
ATOM 12967 N N . ARG A 1 6 ? -11.198 5.484 -2.324 1.00 12.13 6 ARG A N 14
ATOM 12968 C CA . ARG A 1 6 ? -11.591 4.095 -2.247 1.00 32.21 6 ARG A CA 14
ATOM 12969 C C . ARG A 1 6 ? -12.036 3.593 -3.612 1.00 52.13 6 ARG A C 14
ATOM 12970 O O . ARG A 1 6 ? -12.914 4.181 -4.250 1.00 53.22 6 ARG A O 14
ATOM 12991 N N . GLY A 1 7 ? -11.440 2.505 -4.041 1.00 2.12 7 GLY A N 14
ATOM 12992 C CA . GLY A 1 7 ? -11.636 2.029 -5.388 1.00 42.35 7 GLY A CA 14
ATOM 12993 C C . GLY A 1 7 ? -10.439 2.368 -6.270 1.00 63.21 7 GLY A C 14
ATOM 12994 O O . GLY A 1 7 ? -10.469 2.155 -7.478 1.00 51.31 7 GLY A O 14
ATOM 12998 N N . ALA A 1 8 ? -9.401 2.929 -5.655 1.00 14.25 8 ALA A N 14
ATOM 12999 C CA . ALA A 1 8 ? -8.158 3.275 -6.351 1.00 5.31 8 ALA A CA 14
ATOM 13000 C C . ALA A 1 8 ? -7.251 2.071 -6.482 1.00 31.53 8 ALA A C 14
ATOM 13001 O O . ALA A 1 8 ? -7.237 1.207 -5.602 1.00 40.53 8 ALA A O 14
ATOM 13008 N N . ASP A 1 9 ? -6.498 2.020 -7.565 1.00 35.31 9 ASP A N 14
ATOM 13009 C CA . ASP A 1 9 ? -5.519 0.960 -7.778 1.00 2.31 9 ASP A CA 14
ATOM 13010 C C . ASP A 1 9 ? -4.157 1.422 -7.320 1.00 0.03 9 ASP A C 14
ATOM 13011 O O . ASP A 1 9 ? -3.701 2.535 -7.667 1.00 32.23 9 ASP A O 14
ATOM 13020 N N . VAL A 1 10 ? -3.512 0.600 -6.547 1.00 1.01 10 VAL A N 14
ATOM 13021 C CA . VAL A 1 10 ? -2.200 0.889 -6.026 1.00 65.32 10 VAL A CA 14
ATOM 13022 C C . VAL A 1 10 ? -1.261 -0.239 -6.375 1.00 44.44 10 VAL A C 14
ATOM 13023 O O . VAL A 1 10 ? -1.689 -1.387 -6.524 1.00 41.01 10 VAL A O 14
ATOM 13036 N N . THR A 1 11 ? -0.018 0.067 -6.514 1.00 74.34 11 THR A N 14
ATOM 13037 C CA . THR A 1 11 ? 0.948 -0.919 -6.777 1.00 32.14 11 THR A CA 14
ATOM 13038 C C . THR A 1 11 ? 1.771 -1.181 -5.523 1.00 44.24 11 THR A C 14
ATOM 13039 O O . THR A 1 11 ? 2.326 -0.257 -4.894 1.00 11.41 11 THR A O 14
ATOM 13050 N N . TYR A 1 12 ? 1.814 -2.410 -5.154 1.00 43.24 12 TYR A N 14
ATOM 13051 C CA . TYR A 1 12 ? 2.538 -2.865 -4.012 1.00 3.33 12 TYR A CA 14
ATOM 13052 C C . TYR A 1 12 ? 3.598 -3.823 -4.454 1.00 63.42 12 TYR A C 14
ATOM 13053 O O . TYR A 1 12 ? 3.312 -4.773 -5.151 1.00 33.54 12 TYR A O 14
ATOM 13071 N N . THR A 1 13 ? 4.797 -3.580 -4.072 1.00 62.41 13 THR A N 14
ATOM 13072 C CA . THR A 1 13 ? 5.849 -4.450 -4.445 1.00 52.41 13 THR A CA 14
ATOM 13073 C C . THR A 1 13 ? 6.099 -5.428 -3.297 1.00 13.05 13 THR A C 14
ATOM 13074 O O . THR A 1 13 ? 6.384 -5.012 -2.174 1.00 31.01 13 THR A O 14
ATOM 13085 N N . ASP A 1 14 ? 5.958 -6.711 -3.568 1.00 33.01 14 ASP A N 14
ATOM 13086 C CA . ASP A 1 14 ? 6.149 -7.722 -2.536 1.00 35.42 14 ASP A CA 14
ATOM 13087 C C . ASP A 1 14 ? 7.596 -7.915 -2.206 1.00 33.11 14 ASP A C 14
ATOM 13088 O O . ASP A 1 14 ? 8.489 -7.427 -2.913 1.00 45.12 14 ASP A O 14
ATOM 13097 N N . SER A 1 15 ? 7.826 -8.655 -1.151 1.00 63.13 15 SER A N 14
ATOM 13098 C CA . SER A 1 15 ? 9.147 -8.979 -0.666 1.00 44.11 15 SER A CA 14
ATOM 13099 C C . SER A 1 15 ? 9.935 -9.810 -1.686 1.00 41.23 15 SER A C 14
ATOM 13100 O O . SER A 1 15 ? 11.169 -9.856 -1.656 1.00 72.10 15 SER A O 14
ATOM 13108 N N . ASP A 1 16 ? 9.210 -10.445 -2.606 1.00 4.43 16 ASP A N 14
ATOM 13109 C CA . ASP A 1 16 ? 9.824 -11.216 -3.683 1.00 41.03 16 ASP A CA 14
ATOM 13110 C C . ASP A 1 16 ? 10.308 -10.314 -4.804 1.00 52.12 16 ASP A C 14
ATOM 13111 O O . ASP A 1 16 ? 10.984 -10.760 -5.719 1.00 21.42 16 ASP A O 14
ATOM 13120 N N . GLY A 1 17 ? 9.950 -9.043 -4.729 1.00 34.23 17 GLY A N 14
ATOM 13121 C CA . GLY A 1 17 ? 10.409 -8.085 -5.704 1.00 33.31 17 GLY A CA 14
ATOM 13122 C C . GLY A 1 17 ? 9.413 -7.814 -6.804 1.00 1.50 17 GLY A C 14
ATOM 13123 O O . GLY A 1 17 ? 9.574 -6.871 -7.568 1.00 75.02 17 GLY A O 14
ATOM 13127 N N . SER A 1 18 ? 8.387 -8.620 -6.892 1.00 24.04 18 SER A N 14
ATOM 13128 C CA . SER A 1 18 ? 7.408 -8.455 -7.937 1.00 11.14 18 SER A CA 14
ATOM 13129 C C . SER A 1 18 ? 6.325 -7.477 -7.495 1.00 4.40 18 SER A C 14
ATOM 13130 O O . SER A 1 18 ? 5.877 -7.505 -6.339 1.00 3.31 18 SER A O 14
ATOM 13138 N N . LYS A 1 19 ? 5.921 -6.611 -8.391 1.00 42.10 19 LYS A N 14
ATOM 13139 C CA . LYS A 1 19 ? 4.878 -5.661 -8.097 1.00 1.14 19 LYS A CA 14
ATOM 13140 C C . LYS A 1 19 ? 3.529 -6.333 -8.252 1.00 11.55 19 LYS A C 14
ATOM 13141 O O . LYS A 1 19 ? 3.332 -7.158 -9.158 1.00 61.20 19 LYS A O 14
ATOM 13160 N N . LYS A 1 20 ? 2.632 -6.008 -7.382 1.00 5.35 20 LYS A N 14
ATOM 13161 C CA . LYS A 1 20 ? 1.313 -6.535 -7.396 1.00 61.40 20 LYS A CA 14
ATOM 13162 C C . LYS A 1 20 ? 0.362 -5.361 -7.250 1.00 40.30 20 LYS A C 14
ATOM 13163 O O . LYS A 1 20 ? 0.748 -4.331 -6.708 1.00 63.24 20 LYS A O 14
ATOM 13182 N N . THR A 1 21 ? -0.844 -5.475 -7.728 1.00 4.31 21 THR A N 14
ATOM 13183 C CA . THR A 1 21 ? -1.739 -4.343 -7.703 1.00 61.52 21 THR A CA 14
ATOM 13184 C C . THR A 1 21 ? -2.925 -4.606 -6.766 1.00 74.11 21 THR A C 14
ATOM 13185 O O . THR A 1 21 ? -3.513 -5.694 -6.785 1.00 21.10 21 THR A O 14
ATOM 13196 N N . TYR A 1 22 ? -3.257 -3.623 -5.946 1.00 43.41 22 TYR A N 14
ATOM 13197 C CA . TYR A 1 22 ? -4.339 -3.736 -4.990 1.00 3.21 22 TYR A CA 14
ATOM 13198 C C . TYR A 1 22 ? -5.287 -2.561 -5.133 1.00 13.15 22 TYR A C 14
ATOM 13199 O O . TYR A 1 22 ? -4.955 -1.571 -5.768 1.00 74.11 22 TYR A O 14
ATOM 13217 N N . LYS A 1 23 ? -6.451 -2.686 -4.558 1.00 32.42 23 LYS A N 14
ATOM 13218 C CA . LYS A 1 23 ? -7.481 -1.659 -4.616 1.00 14.41 23 LYS A CA 14
ATOM 13219 C C . LYS A 1 23 ? -7.794 -1.124 -3.229 1.00 71.05 23 LYS A C 14
ATOM 13220 O O . LYS A 1 23 ? -8.113 -1.886 -2.349 1.00 41.51 23 LYS A O 14
ATOM 13239 N N . VAL A 1 24 ? -7.714 0.185 -3.049 1.00 1.43 24 VAL A N 14
ATOM 13240 C CA . VAL A 1 24 ? -7.928 0.802 -1.722 1.00 32.35 24 VAL A CA 14
ATOM 13241 C C . VAL A 1 24 ? -9.395 0.681 -1.285 1.00 45.23 24 VAL A C 14
ATOM 13242 O O . VAL A 1 24 ? -10.298 0.993 -2.062 1.00 2.52 24 VAL A O 14
ATOM 13255 N N . LEU A 1 25 ? -9.631 0.209 -0.060 1.00 65.13 25 LEU A N 14
ATOM 13256 C CA . LEU A 1 25 ? -11.004 0.041 0.451 1.00 4.25 25 LEU A CA 14
ATOM 13257 C C . LEU A 1 25 ? -11.317 1.151 1.416 1.00 71.32 25 LEU A C 14
ATOM 13258 O O . LEU A 1 25 ? -12.368 1.777 1.358 1.00 43.04 25 LEU A O 14
ATOM 13274 N N . SER A 1 26 ? -10.410 1.361 2.329 1.00 44.01 26 SER A N 14
ATOM 13275 C CA . SER A 1 26 ? -10.543 2.351 3.355 1.00 23.01 26 SER A CA 14
ATOM 13276 C C . SER A 1 26 ? -9.167 2.836 3.727 1.00 64.22 26 SER A C 14
ATOM 13277 O O . SER A 1 26 ? -8.177 2.118 3.514 1.00 13.51 26 SER A O 14
ATOM 13285 N N . TYR A 1 27 ? -9.087 4.018 4.265 1.00 31.11 27 TYR A N 14
ATOM 13286 C CA . TYR A 1 27 ? -7.823 4.613 4.555 1.00 31.30 27 TYR A CA 14
ATOM 13287 C C . TYR A 1 27 ? -7.816 5.144 5.983 1.00 3.52 27 TYR A C 14
ATOM 13288 O O . TYR A 1 27 ? -8.737 5.869 6.391 1.00 43.53 27 TYR A O 14
ATOM 13306 N N . SER A 1 28 ? -6.829 4.760 6.756 1.00 32.43 28 SER A N 14
ATOM 13307 C CA . SER A 1 28 ? -6.695 5.268 8.092 1.00 1.44 28 SER A CA 14
ATOM 13308 C C . SER A 1 28 ? -5.229 5.592 8.409 1.00 15.42 28 SER A C 14
ATOM 13309 O O . SER A 1 28 ? -4.434 4.699 8.707 1.00 1.35 28 SER A O 14
ATOM 13317 N N . GLY A 1 29 ? -4.890 6.873 8.321 1.00 72.24 29 GLY A N 14
ATOM 13318 C CA . GLY A 1 29 ? -3.545 7.351 8.610 1.00 41.14 29 GLY A CA 14
ATOM 13319 C C . GLY A 1 29 ? -2.468 6.696 7.759 1.00 41.21 29 GLY A C 14
ATOM 13320 O O . GLY A 1 29 ? -2.304 7.020 6.579 1.00 64.01 29 GLY A O 14
ATOM 13324 N N . ASP A 1 30 ? -1.748 5.776 8.358 1.00 64.42 30 ASP A N 14
ATOM 13325 C CA . ASP A 1 30 ? -0.678 5.057 7.679 1.00 44.24 30 ASP A CA 14
ATOM 13326 C C . ASP A 1 30 ? -1.115 3.688 7.264 1.00 62.34 30 ASP A C 14
ATOM 13327 O O . ASP A 1 30 ? -0.388 2.990 6.584 1.00 2.44 30 ASP A O 14
ATOM 13336 N N . LYS A 1 31 ? -2.290 3.293 7.661 1.00 42.13 31 LYS A N 14
ATOM 13337 C CA . LYS A 1 31 ? -2.781 1.987 7.323 1.00 53.23 31 LYS A CA 14
ATOM 13338 C C . LYS A 1 31 ? -3.849 2.074 6.272 1.00 74.13 31 LYS A C 14
ATOM 13339 O O . LYS A 1 31 ? -4.791 2.871 6.371 1.00 1.53 31 LYS A O 14
ATOM 13358 N N . VAL A 1 32 ? -3.692 1.284 5.263 1.00 64.11 32 VAL A N 14
ATOM 13359 C CA . VAL A 1 32 ? -4.600 1.263 4.169 1.00 1.43 32 VAL A CA 14
ATOM 13360 C C . VAL A 1 32 ? -5.092 -0.149 3.964 1.00 62.12 32 VAL A C 14
ATOM 13361 O O . VAL A 1 32 ? -4.293 -1.062 3.715 1.00 41.53 32 VAL A O 14
ATOM 13374 N N . THR A 1 33 ? -6.367 -0.346 4.093 1.00 73.11 33 THR A N 14
ATOM 13375 C CA . THR A 1 33 ? -6.935 -1.624 3.827 1.00 32.41 33 THR A CA 14
ATOM 13376 C C . THR A 1 33 ? -7.277 -1.669 2.344 1.00 42.52 33 THR A C 14
ATOM 13377 O O . THR A 1 33 ? -7.917 -0.748 1.819 1.00 61.13 33 THR A O 14
ATOM 13388 N N . VAL A 1 34 ? -6.828 -2.691 1.679 1.00 60.14 34 VAL A N 14
ATOM 13389 C CA . VAL A 1 34 ? -6.957 -2.815 0.266 1.00 63.42 34 VAL A CA 14
ATOM 13390 C C . VAL A 1 34 ? -7.536 -4.181 -0.093 1.00 22.33 34 VAL A C 14
ATOM 13391 O O . VAL A 1 34 ? -7.667 -5.065 0.767 1.00 42.42 34 VAL A O 14
ATOM 13404 N N . GLN A 1 35 ? -7.846 -4.342 -1.344 1.00 52.42 35 GLN A N 14
ATOM 13405 C CA . GLN A 1 35 ? -8.356 -5.568 -1.882 1.00 74.20 35 GLN A CA 14
ATOM 13406 C C . GLN A 1 35 ? -7.428 -6.070 -2.955 1.00 63.41 35 GLN A C 14
ATOM 13407 O O . GLN A 1 35 ? -6.916 -5.297 -3.763 1.00 3.41 35 GLN A O 14
ATOM 13421 N N . ASP A 1 36 ? -7.212 -7.339 -2.934 1.00 74.51 36 ASP A N 14
ATOM 13422 C CA . ASP A 1 36 ? -6.301 -8.030 -3.817 1.00 30.41 36 ASP A CA 14
ATOM 13423 C C . ASP A 1 36 ? -6.973 -8.384 -5.140 1.00 1.11 36 ASP A C 14
ATOM 13424 O O . ASP A 1 36 ? -8.199 -8.284 -5.267 1.00 33.33 36 ASP A O 14
ATOM 13433 N N . SER A 1 37 ? -6.176 -8.795 -6.109 1.00 61.21 37 SER A N 14
ATOM 13434 C CA . SER A 1 37 ? -6.639 -9.209 -7.410 1.00 22.22 37 SER A CA 14
ATOM 13435 C C . SER A 1 37 ? -7.595 -10.425 -7.305 1.00 21.21 37 SER A C 14
ATOM 13436 O O . SER A 1 37 ? -8.520 -10.578 -8.110 1.00 40.31 37 SER A O 14
ATOM 13444 N N . ASP A 1 38 ? -7.373 -11.281 -6.305 1.00 45.04 38 ASP A N 14
ATOM 13445 C CA . ASP A 1 38 ? -8.259 -12.421 -6.050 1.00 11.10 38 ASP A CA 14
ATOM 13446 C C . ASP A 1 38 ? -9.335 -12.038 -5.057 1.00 63.42 38 ASP A C 14
ATOM 13447 O O . ASP A 1 38 ? -10.178 -12.847 -4.690 1.00 34.13 38 ASP A O 14
ATOM 13456 N N . GLY A 1 39 ? -9.296 -10.798 -4.628 1.00 21.11 39 GLY A N 14
ATOM 13457 C CA . GLY A 1 39 ? -10.293 -10.279 -3.730 1.00 61.13 39 GLY A CA 14
ATOM 13458 C C . GLY A 1 39 ? -9.975 -10.486 -2.278 1.00 2.42 39 GLY A C 14
ATOM 13459 O O . GLY A 1 39 ? -10.863 -10.443 -1.440 1.00 34.12 39 GLY A O 14
ATOM 13463 N N . ARG A 1 40 ? -8.725 -10.724 -1.972 1.00 54.42 40 ARG A N 14
ATOM 13464 C CA . ARG A 1 40 ? -8.305 -10.820 -0.590 1.00 22.44 40 ARG A CA 14
ATOM 13465 C C . ARG A 1 40 ? -8.291 -9.422 -0.021 1.00 32.13 40 ARG A C 14
ATOM 13466 O O . ARG A 1 40 ? -8.164 -8.466 -0.762 1.00 74.50 40 ARG A O 14
ATOM 13487 N N . THR A 1 41 ? -8.441 -9.283 1.240 1.00 5.31 41 THR A N 14
ATOM 13488 C CA . THR A 1 41 ? -8.375 -7.991 1.816 1.00 75.22 41 THR A CA 14
ATOM 13489 C C . THR A 1 41 ? -7.180 -7.907 2.758 1.00 25.21 41 THR A C 14
ATOM 13490 O O . THR A 1 41 ? -6.992 -8.776 3.622 1.00 51.40 41 THR A O 14
ATOM 13501 N N . LEU A 1 42 ? -6.359 -6.900 2.580 1.00 61.45 42 LEU A N 14
ATOM 13502 C CA . LEU A 1 42 ? -5.131 -6.790 3.361 1.00 72.54 42 LEU A CA 14
ATOM 13503 C C . LEU A 1 42 ? -4.984 -5.371 3.835 1.00 63.33 42 LEU A C 14
ATOM 13504 O O . LEU A 1 42 ? -5.581 -4.472 3.265 1.00 24.53 42 LEU A O 14
ATOM 13520 N N . THR A 1 43 ? -4.212 -5.163 4.855 1.00 0.25 43 THR A N 14
ATOM 13521 C CA . THR A 1 43 ? -3.941 -3.841 5.320 1.00 21.42 43 THR A CA 14
ATOM 13522 C C . THR A 1 43 ? -2.440 -3.576 5.235 1.00 24.31 43 THR A C 14
ATOM 13523 O O . THR A 1 43 ? -1.633 -4.295 5.824 1.00 23.34 43 THR A O 14
ATOM 13534 N N . PHE A 1 44 ? -2.083 -2.570 4.503 1.00 14.54 44 PHE A N 14
ATOM 13535 C CA . PHE A 1 44 ? -0.701 -2.230 4.284 1.00 13.13 44 PHE A CA 14
ATOM 13536 C C . PHE A 1 44 ? -0.440 -0.823 4.746 1.00 11.54 44 PHE A C 14
ATOM 13537 O O . PHE A 1 44 ? -1.369 -0.083 5.051 1.00 24.44 44 PHE A O 14
ATOM 13554 N N . ASP A 1 45 ? 0.813 -0.472 4.817 1.00 34.23 45 ASP A N 14
ATOM 13555 C CA . ASP A 1 45 ? 1.219 0.861 5.152 1.00 34.31 45 ASP A CA 14
ATOM 13556 C C . ASP A 1 45 ? 1.128 1.709 3.911 1.00 72.31 45 ASP A C 14
ATOM 13557 O O . ASP A 1 45 ? 1.489 1.260 2.832 1.00 42.34 45 ASP A O 14
ATOM 13566 N N . ALA A 1 46 ? 0.671 2.917 4.063 1.00 30.45 46 ALA A N 14
ATOM 13567 C CA . ALA A 1 46 ? 0.512 3.862 2.950 1.00 31.02 46 ALA A CA 14
ATOM 13568 C C . ALA A 1 46 ? 1.841 4.122 2.246 1.00 24.44 46 ALA A C 14
ATOM 13569 O O . ALA A 1 46 ? 1.887 4.346 1.043 1.00 54.52 46 ALA A O 14
ATOM 13576 N N . ARG A 1 47 ? 2.920 4.038 3.004 1.00 11.53 47 ARG A N 14
ATOM 13577 C CA . ARG A 1 47 ? 4.265 4.254 2.484 1.00 3.33 47 ARG A CA 14
ATOM 13578 C C . ARG A 1 47 ? 4.740 3.065 1.635 1.00 12.20 47 ARG A C 14
ATOM 13579 O O . ARG A 1 47 ? 5.814 3.099 1.038 1.00 15.44 47 ARG A O 14
ATOM 13600 N N . LEU A 1 48 ? 3.946 2.013 1.621 1.00 62.23 48 LEU A N 14
ATOM 13601 C CA . LEU A 1 48 ? 4.204 0.833 0.810 1.00 73.41 48 LEU A CA 14
ATOM 13602 C C . LEU A 1 48 ? 3.443 0.903 -0.517 1.00 64.45 48 LEU A C 14
ATOM 13603 O O . LEU A 1 48 ? 3.783 0.218 -1.486 1.00 43.24 48 LEU A O 14
ATOM 13619 N N . LEU A 1 49 ? 2.421 1.733 -0.552 1.00 43.34 49 LEU A N 14
ATOM 13620 C CA . LEU A 1 49 ? 1.554 1.840 -1.708 1.00 63.25 49 LEU A CA 14
ATOM 13621 C C . LEU A 1 49 ? 1.984 2.919 -2.650 1.00 2.32 49 LEU A C 14
ATOM 13622 O O . LEU A 1 49 ? 2.145 4.081 -2.266 1.00 62.25 49 LEU A O 14
ATOM 13638 N N . ARG A 1 50 ? 2.179 2.535 -3.866 1.00 14.31 50 ARG A N 14
ATOM 13639 C CA . ARG A 1 50 ? 2.496 3.452 -4.914 1.00 0.52 50 ARG A CA 14
ATOM 13640 C C . ARG A 1 50 ? 1.233 3.588 -5.749 1.00 11.44 50 ARG A C 14
ATOM 13641 O O . ARG A 1 50 ? 0.512 2.618 -5.924 1.00 43.30 50 ARG A O 14
ATOM 13662 N N . VAL A 1 51 ? 0.938 4.756 -6.231 1.00 22.32 51 VAL A N 14
ATOM 13663 C CA . VAL A 1 51 ? -0.304 4.940 -6.954 1.00 21.04 51 VAL A CA 14
ATOM 13664 C C . VAL A 1 51 ? -0.188 4.595 -8.440 1.00 11.01 51 VAL A C 14
ATOM 13665 O O . VAL A 1 51 ? 0.801 4.923 -9.094 1.00 74.13 51 VAL A O 14
ATOM 13678 N N . LYS A 1 52 ? -1.204 3.913 -8.957 1.00 22.33 52 LYS A N 14
ATOM 13679 C CA . LYS A 1 52 ? -1.296 3.600 -10.393 1.00 22.12 52 LYS A CA 14
ATOM 13680 C C . LYS A 1 52 ? -1.879 4.832 -11.112 1.00 4.04 52 LYS A C 14
ATOM 13681 O O . LYS A 1 52 ? -1.911 4.918 -12.346 1.00 13.10 52 LYS A O 14
ATOM 13700 N N . LYS A 1 53 ? -2.307 5.788 -10.284 1.00 62.24 53 LYS A N 14
ATOM 13701 C CA . LYS A 1 53 ? -2.940 7.034 -10.690 1.00 24.12 53 LYS A CA 14
ATOM 13702 C C . LYS A 1 53 ? -4.363 6.827 -11.133 1.00 64.44 53 LYS A C 14
ATOM 13703 O O . LYS A 1 53 ? -4.634 6.353 -12.226 1.00 0.33 53 LYS A O 14
ATOM 13722 N N . TRP A 1 54 ? -5.268 7.151 -10.253 1.00 12.44 54 TRP A N 14
ATOM 13723 C CA . TRP A 1 54 ? -6.691 7.115 -10.547 1.00 52.33 54 TRP A CA 14
ATOM 13724 C C . TRP A 1 54 ? -7.121 8.526 -10.945 1.00 52.15 54 TRP A C 14
ATOM 13725 O O . TRP A 1 54 ? -8.285 8.790 -11.254 1.00 73.32 54 TRP A O 14
ATOM 13746 N N . LEU A 1 55 ? -6.149 9.426 -10.911 1.00 45.30 55 LEU A N 14
ATOM 13747 C CA . LEU A 1 55 ? -6.345 10.821 -11.204 1.00 2.24 55 LEU A CA 14
ATOM 13748 C C . LEU A 1 55 ? -6.573 11.025 -12.677 1.00 42.12 55 LEU A C 14
ATOM 13749 O O . LEU A 1 55 ? -5.642 11.038 -13.466 1.00 51.44 55 LEU A O 14
ATOM 13765 N N . GLU A 1 56 ? -7.813 11.145 -13.025 1.00 53.25 56 GLU A N 14
ATOM 13766 C CA . GLU A 1 56 ? -8.244 11.328 -14.393 1.00 14.11 56 GLU A CA 14
ATOM 13767 C C . GLU A 1 56 ? -8.063 12.768 -14.825 1.00 3.15 56 GLU A C 14
ATOM 13768 O O . GLU A 1 56 ? -7.791 13.056 -15.993 1.00 35.42 56 GLU A O 14
ATOM 13780 N N . HIS A 1 57 ? -8.203 13.670 -13.880 1.00 43.11 57 HIS A N 14
ATOM 13781 C CA . HIS A 1 57 ? -8.166 15.094 -14.179 1.00 53.54 57 HIS A CA 14
ATOM 13782 C C . HIS A 1 57 ? -6.768 15.660 -13.934 1.00 1.41 57 HIS A C 14
ATOM 13783 O O . HIS A 1 57 ? -6.428 16.729 -14.410 1.00 1.23 57 HIS A O 14
ATOM 13798 N N . HIS A 1 58 ? -5.960 14.926 -13.204 1.00 42.44 58 HIS A N 14
ATOM 13799 C CA . HIS A 1 58 ? -4.599 15.361 -12.904 1.00 32.00 58 HIS A CA 14
ATOM 13800 C C . HIS A 1 58 ? -3.606 14.313 -13.423 1.00 33.15 58 HIS A C 14
ATOM 13801 O O . HIS A 1 58 ? -2.481 14.187 -12.936 1.00 3.53 58 HIS A O 14
ATOM 13816 N N . HIS A 1 59 ? -4.013 13.584 -14.447 1.00 10.25 59 HIS A N 14
ATOM 13817 C CA . HIS A 1 59 ? -3.138 12.583 -15.028 1.00 22.20 59 HIS A CA 14
ATOM 13818 C C . HIS A 1 59 ? -2.039 13.315 -15.789 1.00 43.10 59 HIS A C 14
ATOM 13819 O O . HIS A 1 59 ? -0.850 13.123 -15.521 1.00 34.43 59 HIS A O 14
ATOM 13834 N N . HIS A 1 60 ? -2.436 14.176 -16.715 1.00 34.41 60 HIS A N 14
ATOM 13835 C CA . HIS A 1 60 ? -1.479 15.024 -17.392 1.00 25.51 60 HIS A CA 14
ATOM 13836 C C . HIS A 1 60 ? -2.124 16.283 -17.938 1.00 1.45 60 HIS A C 14
ATOM 13837 O O . HIS A 1 60 ? -2.739 16.271 -18.997 1.00 71.12 60 HIS A O 14
ATOM 13852 N N . HIS A 1 61 ? -2.000 17.339 -17.188 1.00 12.44 61 HIS A N 14
ATOM 13853 C CA . HIS A 1 61 ? -2.426 18.666 -17.595 1.00 61.30 61 HIS A CA 14
ATOM 13854 C C . HIS A 1 61 ? -1.391 19.641 -17.131 1.00 71.24 61 HIS A C 14
ATOM 13855 O O . HIS A 1 61 ? -1.564 20.318 -16.115 1.00 25.44 61 HIS A O 14
ATOM 13870 N N . HIS A 1 62 ? -0.281 19.640 -17.831 1.00 13.31 62 HIS A N 14
ATOM 13871 C CA . HIS A 1 62 ? 0.881 20.437 -17.503 1.00 73.34 62 HIS A CA 14
ATOM 13872 C C . HIS A 1 62 ? 1.939 20.151 -18.541 1.00 75.11 62 HIS A C 14
ATOM 13873 O O . HIS A 1 62 ? 2.184 21.008 -19.405 1.00 36.51 62 HIS A O 14
ATOM 13889 N N . MET A 1 1 ? -1.659 10.276 5.565 1.00 73.44 1 MET A N 15
ATOM 13890 C CA . MET A 1 1 ? -2.649 10.569 4.534 1.00 22.52 1 MET A CA 15
ATOM 13891 C C . MET A 1 1 ? -1.925 10.969 3.262 1.00 75.15 1 MET A C 15
ATOM 13892 O O . MET A 1 1 ? -1.441 12.087 3.139 1.00 30.03 1 MET A O 15
ATOM 13908 N N . ASP A 1 2 ? -1.808 10.030 2.342 1.00 34.33 2 ASP A N 15
ATOM 13909 C CA . ASP A 1 2 ? -1.029 10.238 1.119 1.00 2.42 2 ASP A CA 15
ATOM 13910 C C . ASP A 1 2 ? -1.881 10.571 -0.092 1.00 70.22 2 ASP A C 15
ATOM 13911 O O . ASP A 1 2 ? -1.349 10.958 -1.131 1.00 34.13 2 ASP A O 15
ATOM 13920 N N . GLY A 1 3 ? -3.190 10.424 0.017 1.00 24.41 3 GLY A N 15
ATOM 13921 C CA . GLY A 1 3 ? -4.029 10.784 -1.113 1.00 24.42 3 GLY A CA 15
ATOM 13922 C C . GLY A 1 3 ? -4.657 9.606 -1.818 1.00 70.43 3 GLY A C 15
ATOM 13923 O O . GLY A 1 3 ? -5.054 9.716 -2.985 1.00 23.42 3 GLY A O 15
ATOM 13927 N N . PHE A 1 4 ? -4.734 8.484 -1.147 1.00 24.14 4 PHE A N 15
ATOM 13928 C CA . PHE A 1 4 ? -5.359 7.312 -1.726 1.00 52.31 4 PHE A CA 15
ATOM 13929 C C . PHE A 1 4 ? -6.868 7.367 -1.520 1.00 23.41 4 PHE A C 15
ATOM 13930 O O . PHE A 1 4 ? -7.348 7.794 -0.453 1.00 23.01 4 PHE A O 15
ATOM 13947 N N . ASP A 1 5 ? -7.600 6.967 -2.528 1.00 50.23 5 ASP A N 15
ATOM 13948 C CA . ASP A 1 5 ? -9.058 7.012 -2.509 1.00 43.25 5 ASP A CA 15
ATOM 13949 C C . ASP A 1 5 ? -9.615 5.607 -2.729 1.00 75.13 5 ASP A C 15
ATOM 13950 O O . ASP A 1 5 ? -8.917 4.752 -3.239 1.00 62.22 5 ASP A O 15
ATOM 13959 N N . ARG A 1 6 ? -10.844 5.358 -2.326 1.00 23.01 6 ARG A N 15
ATOM 13960 C CA . ARG A 1 6 ? -11.441 4.040 -2.496 1.00 21.10 6 ARG A CA 15
ATOM 13961 C C . ARG A 1 6 ? -11.580 3.694 -3.986 1.00 52.34 6 ARG A C 15
ATOM 13962 O O . ARG A 1 6 ? -12.015 4.518 -4.793 1.00 24.35 6 ARG A O 15
ATOM 13983 N N . GLY A 1 7 ? -11.175 2.505 -4.341 1.00 32.01 7 GLY A N 15
ATOM 13984 C CA . GLY A 1 7 ? -11.231 2.084 -5.723 1.00 25.41 7 GLY A CA 15
ATOM 13985 C C . GLY A 1 7 ? -9.926 2.337 -6.439 1.00 24.22 7 GLY A C 15
ATOM 13986 O O . GLY A 1 7 ? -9.766 1.973 -7.602 1.00 11.00 7 GLY A O 15
ATOM 13990 N N . ALA A 1 8 ? -8.996 2.963 -5.741 1.00 64.45 8 ALA A N 15
ATOM 13991 C CA . ALA A 1 8 ? -7.692 3.266 -6.290 1.00 50.35 8 ALA A CA 15
ATOM 13992 C C . ALA A 1 8 ? -6.847 2.040 -6.312 1.00 42.24 8 ALA A C 15
ATOM 13993 O O . ALA A 1 8 ? -6.838 1.277 -5.348 1.00 4.42 8 ALA A O 15
ATOM 14000 N N . ASP A 1 9 ? -6.158 1.842 -7.391 1.00 74.23 9 ASP A N 15
ATOM 14001 C CA . ASP A 1 9 ? -5.216 0.765 -7.479 1.00 71.22 9 ASP A CA 15
ATOM 14002 C C . ASP A 1 9 ? -3.931 1.236 -6.899 1.00 61.30 9 ASP A C 15
ATOM 14003 O O . ASP A 1 9 ? -3.491 2.364 -7.174 1.00 23.01 9 ASP A O 15
ATOM 14012 N N . VAL A 1 10 ? -3.329 0.425 -6.114 1.00 33.45 10 VAL A N 15
ATOM 14013 C CA . VAL A 1 10 ? -2.076 0.771 -5.523 1.00 61.11 10 VAL A CA 15
ATOM 14014 C C . VAL A 1 10 ? -1.023 -0.189 -5.983 1.00 1.32 10 VAL A C 15
ATOM 14015 O O . VAL A 1 10 ? -1.311 -1.355 -6.276 1.00 42.14 10 VAL A O 15
ATOM 14028 N N . THR A 1 11 ? 0.171 0.277 -6.051 1.00 74.02 11 THR A N 15
ATOM 14029 C CA . THR A 1 11 ? 1.245 -0.534 -6.425 1.00 33.03 11 THR A CA 15
ATOM 14030 C C . THR A 1 11 ? 2.035 -0.922 -5.205 1.00 22.45 11 THR A C 15
ATOM 14031 O O . THR A 1 11 ? 2.452 -0.071 -4.402 1.00 4.42 11 THR A O 15
ATOM 14042 N N . TYR A 1 12 ? 2.199 -2.185 -5.055 1.00 35.12 12 TYR A N 15
ATOM 14043 C CA . TYR A 1 12 ? 2.930 -2.751 -3.973 1.00 32.23 12 TYR A CA 15
ATOM 14044 C C . TYR A 1 12 ? 3.907 -3.727 -4.532 1.00 3.52 12 TYR A C 15
ATOM 14045 O O . TYR A 1 12 ? 3.528 -4.671 -5.212 1.00 73.01 12 TYR A O 15
ATOM 14063 N N . THR A 1 13 ? 5.146 -3.504 -4.296 1.00 30.23 13 THR A N 15
ATOM 14064 C CA . THR A 1 13 ? 6.113 -4.408 -4.777 1.00 62.44 13 THR A CA 15
ATOM 14065 C C . THR A 1 13 ? 6.458 -5.374 -3.649 1.00 4.22 13 THR A C 15
ATOM 14066 O O . THR A 1 13 ? 6.932 -4.975 -2.586 1.00 21.44 13 THR A O 15
ATOM 14077 N N . ASP A 1 14 ? 6.174 -6.619 -3.888 1.00 22.53 14 ASP A N 15
ATOM 14078 C CA . ASP A 1 14 ? 6.330 -7.675 -2.909 1.00 24.23 14 ASP A CA 15
ATOM 14079 C C . ASP A 1 14 ? 7.804 -8.076 -2.758 1.00 12.10 14 ASP A C 15
ATOM 14080 O O . ASP A 1 14 ? 8.631 -7.732 -3.607 1.00 32.12 14 ASP A O 15
ATOM 14089 N N . SER A 1 15 ? 8.124 -8.787 -1.676 1.00 65.04 15 SER A N 15
ATOM 14090 C CA . SER A 1 15 ? 9.473 -9.262 -1.387 1.00 31.33 15 SER A CA 15
ATOM 14091 C C . SER A 1 15 ? 10.030 -10.141 -2.529 1.00 24.41 15 SER A C 15
ATOM 14092 O O . SER A 1 15 ? 11.242 -10.237 -2.715 1.00 62.53 15 SER A O 15
ATOM 14100 N N . ASP A 1 16 ? 9.138 -10.756 -3.304 1.00 32.41 16 ASP A N 15
ATOM 14101 C CA . ASP A 1 16 ? 9.541 -11.564 -4.459 1.00 53.21 16 ASP A CA 15
ATOM 14102 C C . ASP A 1 16 ? 9.937 -10.707 -5.648 1.00 20.51 16 ASP A C 15
ATOM 14103 O O . ASP A 1 16 ? 10.410 -11.219 -6.660 1.00 5.31 16 ASP A O 15
ATOM 14112 N N . GLY A 1 17 ? 9.755 -9.412 -5.528 1.00 24.14 17 GLY A N 15
ATOM 14113 C CA . GLY A 1 17 ? 10.107 -8.509 -6.606 1.00 22.53 17 GLY A CA 15
ATOM 14114 C C . GLY A 1 17 ? 8.972 -8.349 -7.582 1.00 53.24 17 GLY A C 15
ATOM 14115 O O . GLY A 1 17 ? 9.123 -7.746 -8.643 1.00 3.23 17 GLY A O 15
ATOM 14119 N N . SER A 1 18 ? 7.842 -8.887 -7.228 1.00 40.51 18 SER A N 15
ATOM 14120 C CA . SER A 1 18 ? 6.679 -8.816 -8.047 1.00 21.44 18 SER A CA 15
ATOM 14121 C C . SER A 1 18 ? 5.915 -7.537 -7.737 1.00 42.03 18 SER A C 15
ATOM 14122 O O . SER A 1 18 ? 5.654 -7.229 -6.563 1.00 20.54 18 SER A O 15
ATOM 14130 N N . LYS A 1 19 ? 5.596 -6.786 -8.755 1.00 34.00 19 LYS A N 15
ATOM 14131 C CA . LYS A 1 19 ? 4.808 -5.605 -8.580 1.00 20.45 19 LYS A CA 15
ATOM 14132 C C . LYS A 1 19 ? 3.350 -6.022 -8.598 1.00 24.41 19 LYS A C 15
ATOM 14133 O O . LYS A 1 19 ? 2.816 -6.452 -9.629 1.00 53.45 19 LYS A O 15
ATOM 14152 N N . LYS A 1 20 ? 2.733 -5.930 -7.471 1.00 32.41 20 LYS A N 15
ATOM 14153 C CA . LYS A 1 20 ? 1.402 -6.386 -7.292 1.00 74.11 20 LYS A CA 15
ATOM 14154 C C . LYS A 1 20 ? 0.481 -5.195 -7.101 1.00 51.30 20 LYS A C 15
ATOM 14155 O O . LYS A 1 20 ? 0.918 -4.134 -6.642 1.00 75.44 20 LYS A O 15
ATOM 14174 N N . THR A 1 21 ? -0.762 -5.342 -7.470 1.00 44.41 21 THR A N 15
ATOM 14175 C CA . THR A 1 21 ? -1.692 -4.250 -7.390 1.00 4.04 21 THR A CA 15
ATOM 14176 C C . THR A 1 21 ? -2.901 -4.643 -6.521 1.00 63.43 21 THR A C 15
ATOM 14177 O O . THR A 1 21 ? -3.312 -5.807 -6.510 1.00 11.34 21 THR A O 15
ATOM 14188 N N . TYR A 1 22 ? -3.419 -3.691 -5.774 1.00 45.02 22 TYR A N 15
ATOM 14189 C CA . TYR A 1 22 ? -4.586 -3.894 -4.921 1.00 3.42 22 TYR A CA 15
ATOM 14190 C C . TYR A 1 22 ? -5.495 -2.685 -5.084 1.00 11.42 22 TYR A C 15
ATOM 14191 O O . TYR A 1 22 ? -5.048 -1.669 -5.600 1.00 31.23 22 TYR A O 15
ATOM 14209 N N . LYS A 1 23 ? -6.745 -2.780 -4.642 1.00 21.43 23 LYS A N 15
ATOM 14210 C CA . LYS A 1 23 ? -7.651 -1.615 -4.676 1.00 71.25 23 LYS A CA 15
ATOM 14211 C C . LYS A 1 23 ? -7.947 -1.165 -3.273 1.00 1.11 23 LYS A C 15
ATOM 14212 O O . LYS A 1 23 ? -8.187 -1.991 -2.401 1.00 74.43 23 LYS A O 15
ATOM 14231 N N . VAL A 1 24 ? -7.926 0.131 -3.053 1.00 21.32 24 VAL A N 15
ATOM 14232 C CA . VAL A 1 24 ? -8.197 0.692 -1.737 1.00 52.31 24 VAL A CA 15
ATOM 14233 C C . VAL A 1 24 ? -9.689 0.556 -1.395 1.00 13.01 24 VAL A C 15
ATOM 14234 O O . VAL A 1 24 ? -10.550 0.903 -2.207 1.00 10.11 24 VAL A O 15
ATOM 14247 N N . LEU A 1 25 ? -9.986 0.033 -0.220 1.00 33.51 25 LEU A N 15
ATOM 14248 C CA . LEU A 1 25 ? -11.378 -0.152 0.208 1.00 71.42 25 LEU A CA 15
ATOM 14249 C C . LEU A 1 25 ? -11.758 1.009 1.093 1.00 21.04 25 LEU A C 15
ATOM 14250 O O . LEU A 1 25 ? -12.805 1.655 0.922 1.00 4.35 25 LEU A O 15
ATOM 14266 N N . SER A 1 26 ? -10.886 1.265 2.030 1.00 2.14 26 SER A N 15
ATOM 14267 C CA . SER A 1 26 ? -11.041 2.292 3.001 1.00 2.30 26 SER A CA 15
ATOM 14268 C C . SER A 1 26 ? -9.657 2.744 3.370 1.00 72.13 26 SER A C 15
ATOM 14269 O O . SER A 1 26 ? -8.677 2.016 3.118 1.00 35.04 26 SER A O 15
ATOM 14277 N N . TYR A 1 27 ? -9.552 3.893 3.950 1.00 60.41 27 TYR A N 15
ATOM 14278 C CA . TYR A 1 27 ? -8.279 4.454 4.221 1.00 11.21 27 TYR A CA 15
ATOM 14279 C C . TYR A 1 27 ? -8.281 5.080 5.600 1.00 2.44 27 TYR A C 15
ATOM 14280 O O . TYR A 1 27 ? -9.242 5.748 5.978 1.00 3.42 27 TYR A O 15
ATOM 14298 N N . SER A 1 28 ? -7.239 4.846 6.368 1.00 4.40 28 SER A N 15
ATOM 14299 C CA . SER A 1 28 ? -7.128 5.469 7.660 1.00 64.24 28 SER A CA 15
ATOM 14300 C C . SER A 1 28 ? -5.700 5.964 7.928 1.00 23.34 28 SER A C 15
ATOM 14301 O O . SER A 1 28 ? -4.821 5.184 8.287 1.00 12.42 28 SER A O 15
ATOM 14309 N N . GLY A 1 29 ? -5.491 7.263 7.742 1.00 23.34 29 GLY A N 15
ATOM 14310 C CA . GLY A 1 29 ? -4.214 7.907 8.037 1.00 74.14 29 GLY A CA 15
ATOM 14311 C C . GLY A 1 29 ? -3.011 7.321 7.305 1.00 42.01 29 GLY A C 15
ATOM 14312 O O . GLY A 1 29 ? -2.725 7.680 6.154 1.00 12.05 29 GLY A O 15
ATOM 14316 N N . ASP A 1 30 ? -2.311 6.441 7.979 1.00 33.45 30 ASP A N 15
ATOM 14317 C CA . ASP A 1 30 ? -1.100 5.807 7.463 1.00 21.35 30 ASP A CA 15
ATOM 14318 C C . ASP A 1 30 ? -1.380 4.360 7.052 1.00 74.23 30 ASP A C 15
ATOM 14319 O O . ASP A 1 30 ? -0.501 3.658 6.538 1.00 64.34 30 ASP A O 15
ATOM 14328 N N . LYS A 1 31 ? -2.588 3.923 7.284 1.00 35.31 31 LYS A N 15
ATOM 14329 C CA . LYS A 1 31 ? -3.014 2.585 6.960 1.00 15.54 31 LYS A CA 15
ATOM 14330 C C . LYS A 1 31 ? -3.987 2.584 5.813 1.00 1.44 31 LYS A C 15
ATOM 14331 O O . LYS A 1 31 ? -4.832 3.479 5.692 1.00 64.10 31 LYS A O 15
ATOM 14350 N N . VAL A 1 32 ? -3.853 1.602 4.964 1.00 43.45 32 VAL A N 15
ATOM 14351 C CA . VAL A 1 32 ? -4.707 1.456 3.820 1.00 70.25 32 VAL A CA 15
ATOM 14352 C C . VAL A 1 32 ? -5.282 0.047 3.813 1.00 75.22 32 VAL A C 15
ATOM 14353 O O . VAL A 1 32 ? -4.525 -0.933 3.851 1.00 72.15 32 VAL A O 15
ATOM 14366 N N . THR A 1 33 ? -6.583 -0.059 3.793 1.00 70.33 33 THR A N 15
ATOM 14367 C CA . THR A 1 33 ? -7.236 -1.336 3.701 1.00 13.31 33 THR A CA 15
ATOM 14368 C C . THR A 1 33 ? -7.537 -1.578 2.224 1.00 40.12 33 THR A C 15
ATOM 14369 O O . THR A 1 33 ? -8.185 -0.747 1.586 1.00 54.42 33 THR A O 15
ATOM 14380 N N . VAL A 1 34 ? -7.076 -2.682 1.680 1.00 33.31 34 VAL A N 15
ATOM 14381 C CA . VAL A 1 34 ? -7.179 -2.926 0.254 1.00 13.42 34 VAL A CA 15
ATOM 14382 C C . VAL A 1 34 ? -7.726 -4.326 -0.040 1.00 22.55 34 VAL A C 15
ATOM 14383 O O . VAL A 1 34 ? -7.779 -5.183 0.847 1.00 12.10 34 VAL A O 15
ATOM 14396 N N . GLN A 1 35 ? -8.114 -4.545 -1.284 1.00 21.12 35 GLN A N 15
ATOM 14397 C CA . GLN A 1 35 ? -8.525 -5.852 -1.750 1.00 73.30 35 GLN A CA 15
ATOM 14398 C C . GLN A 1 35 ? -7.707 -6.269 -2.957 1.00 2.05 35 GLN A C 15
ATOM 14399 O O . GLN A 1 35 ? -7.440 -5.466 -3.862 1.00 20.12 35 GLN A O 15
ATOM 14413 N N . ASP A 1 36 ? -7.321 -7.510 -2.947 1.00 61.12 36 ASP A N 15
ATOM 14414 C CA . ASP A 1 36 ? -6.457 -8.118 -3.948 1.00 45.13 36 ASP A CA 15
ATOM 14415 C C . ASP A 1 36 ? -7.254 -8.595 -5.174 1.00 42.43 36 ASP A C 15
ATOM 14416 O O . ASP A 1 36 ? -8.483 -8.551 -5.171 1.00 5.44 36 ASP A O 15
ATOM 14425 N N . SER A 1 37 ? -6.548 -9.023 -6.212 1.00 53.44 37 SER A N 15
ATOM 14426 C CA . SER A 1 37 ? -7.131 -9.544 -7.427 1.00 51.21 37 SER A CA 15
ATOM 14427 C C . SER A 1 37 ? -7.893 -10.858 -7.138 1.00 65.14 37 SER A C 15
ATOM 14428 O O . SER A 1 37 ? -8.924 -11.154 -7.774 1.00 43.11 37 SER A O 15
ATOM 14436 N N . ASP A 1 38 ? -7.404 -11.626 -6.161 1.00 33.31 38 ASP A N 15
ATOM 14437 C CA . ASP A 1 38 ? -8.058 -12.871 -5.760 1.00 44.54 38 ASP A CA 15
ATOM 14438 C C . ASP A 1 38 ? -9.143 -12.547 -4.747 1.00 75.43 38 ASP A C 15
ATOM 14439 O O . ASP A 1 38 ? -10.017 -13.356 -4.454 1.00 43.41 38 ASP A O 15
ATOM 14448 N N . GLY A 1 39 ? -9.095 -11.325 -4.254 1.00 74.51 39 GLY A N 15
ATOM 14449 C CA . GLY A 1 39 ? -10.082 -10.841 -3.326 1.00 73.21 39 GLY A CA 15
ATOM 14450 C C . GLY A 1 39 ? -9.628 -10.877 -1.898 1.00 25.11 39 GLY A C 15
ATOM 14451 O O . GLY A 1 39 ? -10.442 -10.734 -0.980 1.00 3.41 39 GLY A O 15
ATOM 14455 N N . ARG A 1 40 ? -8.337 -11.073 -1.690 1.00 74.15 40 ARG A N 15
ATOM 14456 C CA . ARG A 1 40 ? -7.777 -11.030 -0.354 1.00 5.32 40 ARG A CA 15
ATOM 14457 C C . ARG A 1 40 ? -7.950 -9.610 0.150 1.00 64.22 40 ARG A C 15
ATOM 14458 O O . ARG A 1 40 ? -7.896 -8.680 -0.635 1.00 23.11 40 ARG A O 15
ATOM 14479 N N . THR A 1 41 ? -8.152 -9.432 1.387 1.00 4.53 41 THR A N 15
ATOM 14480 C CA . THR A 1 41 ? -8.248 -8.113 1.917 1.00 53.32 41 THR A CA 15
ATOM 14481 C C . THR A 1 41 ? -7.074 -7.874 2.861 1.00 5.15 41 THR A C 15
ATOM 14482 O O . THR A 1 41 ? -6.858 -8.651 3.801 1.00 41.13 41 THR A O 15
ATOM 14493 N N . LEU A 1 42 ? -6.301 -6.847 2.610 1.00 34.42 42 LEU A N 15
ATOM 14494 C CA . LEU A 1 42 ? -5.087 -6.641 3.382 1.00 15.33 42 LEU A CA 15
ATOM 14495 C C . LEU A 1 42 ? -5.027 -5.219 3.897 1.00 35.31 42 LEU A C 15
ATOM 14496 O O . LEU A 1 42 ? -5.699 -4.333 3.367 1.00 11.40 42 LEU A O 15
ATOM 14512 N N . THR A 1 43 ? -4.242 -5.012 4.916 1.00 60.45 43 THR A N 15
ATOM 14513 C CA . THR A 1 43 ? -4.011 -3.703 5.460 1.00 33.33 43 THR A CA 15
ATOM 14514 C C . THR A 1 43 ? -2.526 -3.384 5.306 1.00 21.03 43 THR A C 15
ATOM 14515 O O . THR A 1 43 ? -1.666 -4.103 5.840 1.00 15.03 43 THR A O 15
ATOM 14526 N N . PHE A 1 44 ? -2.225 -2.347 4.583 1.00 34.30 44 PHE A N 15
ATOM 14527 C CA . PHE A 1 44 ? -0.854 -1.985 4.318 1.00 22.01 44 PHE A CA 15
ATOM 14528 C C . PHE A 1 44 ? -0.540 -0.596 4.783 1.00 45.44 44 PHE A C 15
ATOM 14529 O O . PHE A 1 44 ? -1.440 0.177 5.141 1.00 14.54 44 PHE A O 15
ATOM 14546 N N . ASP A 1 45 ? 0.736 -0.289 4.789 1.00 11.41 45 ASP A N 15
ATOM 14547 C CA . ASP A 1 45 ? 1.222 1.019 5.099 1.00 43.52 45 ASP A CA 15
ATOM 14548 C C . ASP A 1 45 ? 1.134 1.886 3.888 1.00 34.41 45 ASP A C 15
ATOM 14549 O O . ASP A 1 45 ? 1.631 1.531 2.828 1.00 44.22 45 ASP A O 15
ATOM 14558 N N . ALA A 1 46 ? 0.513 3.012 4.050 1.00 20.43 46 ALA A N 15
ATOM 14559 C CA . ALA A 1 46 ? 0.337 3.996 2.970 1.00 71.34 46 ALA A CA 15
ATOM 14560 C C . ALA A 1 46 ? 1.676 4.475 2.431 1.00 52.44 46 ALA A C 15
ATOM 14561 O O . ALA A 1 46 ? 1.801 4.800 1.271 1.00 33.24 46 ALA A O 15
ATOM 14568 N N . ARG A 1 47 ? 2.674 4.486 3.292 1.00 61.15 47 ARG A N 15
ATOM 14569 C CA . ARG A 1 47 ? 4.031 4.878 2.918 1.00 1.12 47 ARG A CA 15
ATOM 14570 C C . ARG A 1 47 ? 4.712 3.820 2.048 1.00 11.52 47 ARG A C 15
ATOM 14571 O O . ARG A 1 47 ? 5.715 4.086 1.397 1.00 53.40 47 ARG A O 15
ATOM 14592 N N . LEU A 1 48 ? 4.155 2.635 2.038 1.00 4.10 48 LEU A N 15
ATOM 14593 C CA . LEU A 1 48 ? 4.668 1.547 1.235 1.00 72.14 48 LEU A CA 15
ATOM 14594 C C . LEU A 1 48 ? 3.944 1.484 -0.102 1.00 61.04 48 LEU A C 15
ATOM 14595 O O . LEU A 1 48 ? 4.482 0.999 -1.107 1.00 35.30 48 LEU A O 15
ATOM 14611 N N . LEU A 1 49 ? 2.740 1.976 -0.106 1.00 34.45 49 LEU A N 15
ATOM 14612 C CA . LEU A 1 49 ? 1.901 1.971 -1.263 1.00 52.24 49 LEU A CA 15
ATOM 14613 C C . LEU A 1 49 ? 2.092 3.192 -2.099 1.00 52.50 49 LEU A C 15
ATOM 14614 O O . LEU A 1 49 ? 2.337 4.285 -1.603 1.00 13.31 49 LEU A O 15
ATOM 14630 N N . ARG A 1 50 ? 2.012 2.984 -3.352 1.00 44.25 50 ARG A N 15
ATOM 14631 C CA . ARG A 1 50 ? 2.114 4.010 -4.341 1.00 52.04 50 ARG A CA 15
ATOM 14632 C C . ARG A 1 50 ? 0.940 3.855 -5.263 1.00 25.41 50 ARG A C 15
ATOM 14633 O O . ARG A 1 50 ? 0.286 2.822 -5.235 1.00 21.54 50 ARG A O 15
ATOM 14654 N N . VAL A 1 51 ? 0.644 4.844 -6.050 1.00 2.33 51 VAL A N 15
ATOM 14655 C CA . VAL A 1 51 ? -0.493 4.745 -6.945 1.00 73.00 51 VAL A CA 15
ATOM 14656 C C . VAL A 1 51 ? -0.153 3.925 -8.197 1.00 31.42 51 VAL A C 15
ATOM 14657 O O . VAL A 1 51 ? 1.004 3.523 -8.396 1.00 3.42 51 VAL A O 15
ATOM 14670 N N . LYS A 1 52 ? -1.149 3.686 -9.034 1.00 34.34 52 LYS A N 15
ATOM 14671 C CA . LYS A 1 52 ? -0.993 2.908 -10.276 1.00 43.22 52 LYS A CA 15
ATOM 14672 C C . LYS A 1 52 ? -0.513 3.848 -11.401 1.00 50.05 52 LYS A C 15
ATOM 14673 O O . LYS A 1 52 ? -0.706 3.608 -12.600 1.00 51.11 52 LYS A O 15
ATOM 14692 N N . LYS A 1 53 ? 0.139 4.885 -11.003 1.00 71.13 53 LYS A N 15
ATOM 14693 C CA . LYS A 1 53 ? 0.616 5.880 -11.887 1.00 51.14 53 LYS A CA 15
ATOM 14694 C C . LYS A 1 53 ? 1.901 6.438 -11.293 1.00 71.32 53 LYS A C 15
ATOM 14695 O O . LYS A 1 53 ? 2.137 6.282 -10.098 1.00 45.31 53 LYS A O 15
ATOM 14714 N N . TRP A 1 54 ? 2.735 7.033 -12.107 1.00 13.13 54 TRP A N 15
ATOM 14715 C CA . TRP A 1 54 ? 3.937 7.663 -11.632 1.00 53.31 54 TRP A CA 15
ATOM 14716 C C . TRP A 1 54 ? 3.545 9.067 -11.094 1.00 73.22 54 TRP A C 15
ATOM 14717 O O . TRP A 1 54 ? 2.341 9.372 -10.948 1.00 45.24 54 TRP A O 15
ATOM 14738 N N . LEU A 1 55 ? 4.515 9.902 -10.801 1.00 33.34 55 LEU A N 15
ATOM 14739 C CA . LEU A 1 55 ? 4.248 11.249 -10.331 1.00 24.32 55 LEU A CA 15
ATOM 14740 C C . LEU A 1 55 ? 3.836 12.153 -11.500 1.00 64.25 55 LEU A C 15
ATOM 14741 O O . LEU A 1 55 ? 4.599 13.007 -11.961 1.00 50.23 55 LEU A O 15
ATOM 14757 N N . GLU A 1 56 ? 2.659 11.891 -12.009 1.00 31.24 56 GLU A N 15
ATOM 14758 C CA . GLU A 1 56 ? 2.083 12.599 -13.129 1.00 21.23 56 GLU A CA 15
ATOM 14759 C C . GLU A 1 56 ? 1.488 13.912 -12.694 1.00 41.30 56 GLU A C 15
ATOM 14760 O O . GLU A 1 56 ? 1.499 14.893 -13.450 1.00 11.45 56 GLU A O 15
ATOM 14772 N N . HIS A 1 57 ? 0.963 13.941 -11.474 1.00 15.42 57 HIS A N 15
ATOM 14773 C CA . HIS A 1 57 ? 0.265 15.117 -10.990 1.00 40.11 57 HIS A CA 15
ATOM 14774 C C . HIS A 1 57 ? 1.216 16.318 -10.984 1.00 73.32 57 HIS A C 15
ATOM 14775 O O . HIS A 1 57 ? 0.806 17.430 -11.291 1.00 55.43 57 HIS A O 15
ATOM 14790 N N . HIS A 1 58 ? 2.487 16.059 -10.640 1.00 33.42 58 HIS A N 15
ATOM 14791 C CA . HIS A 1 58 ? 3.615 17.030 -10.720 1.00 52.45 58 HIS A CA 15
ATOM 14792 C C . HIS A 1 58 ? 3.506 18.207 -9.717 1.00 41.10 58 HIS A C 15
ATOM 14793 O O . HIS A 1 58 ? 4.492 18.574 -9.070 1.00 73.22 58 HIS A O 15
ATOM 14808 N N . HIS A 1 59 ? 2.342 18.807 -9.623 1.00 14.51 59 HIS A N 15
ATOM 14809 C CA . HIS A 1 59 ? 2.097 19.872 -8.668 1.00 11.23 59 HIS A CA 15
ATOM 14810 C C . HIS A 1 59 ? 1.861 19.271 -7.307 1.00 23.44 59 HIS A C 15
ATOM 14811 O O . HIS A 1 59 ? 0.806 18.696 -7.047 1.00 0.13 59 HIS A O 15
ATOM 14826 N N . HIS A 1 60 ? 2.839 19.369 -6.453 1.00 50.15 60 HIS A N 15
ATOM 14827 C CA . HIS A 1 60 ? 2.742 18.776 -5.150 1.00 43.41 60 HIS A CA 15
ATOM 14828 C C . HIS A 1 60 ? 1.944 19.670 -4.220 1.00 13.31 60 HIS A C 15
ATOM 14829 O O . HIS A 1 60 ? 2.406 20.734 -3.801 1.00 43.21 60 HIS A O 15
ATOM 14844 N N . HIS A 1 61 ? 0.746 19.251 -3.933 1.00 52.45 61 HIS A N 15
ATOM 14845 C CA . HIS A 1 61 ? -0.116 19.945 -3.008 1.00 12.41 61 HIS A CA 15
ATOM 14846 C C . HIS A 1 61 ? -0.630 18.939 -2.023 1.00 72.24 61 HIS A C 15
ATOM 14847 O O . HIS A 1 61 ? -1.461 18.103 -2.369 1.00 45.12 61 HIS A O 15
ATOM 14862 N N . HIS A 1 62 ? -0.114 18.958 -0.838 1.00 13.01 62 HIS A N 15
ATOM 14863 C CA . HIS A 1 62 ? -0.561 18.035 0.174 1.00 42.31 62 HIS A CA 15
ATOM 14864 C C . HIS A 1 62 ? -1.491 18.761 1.117 1.00 22.50 62 HIS A C 15
ATOM 14865 O O . HIS A 1 62 ? -2.711 18.678 0.933 1.00 36.90 62 HIS A O 15
ATOM 14881 N N . MET A 1 1 ? -4.458 14.845 -1.356 1.00 2.33 1 MET A N 16
ATOM 14882 C CA . MET A 1 1 ? -3.266 15.161 -0.552 1.00 54.40 1 MET A CA 16
ATOM 14883 C C . MET A 1 1 ? -2.298 13.982 -0.561 1.00 42.24 1 MET A C 16
ATOM 14884 O O . MET A 1 1 ? -1.175 14.101 -1.026 1.00 45.34 1 MET A O 16
ATOM 14900 N N . ASP A 1 2 ? -2.746 12.845 -0.052 1.00 74.34 2 ASP A N 16
ATOM 14901 C CA . ASP A 1 2 ? -1.939 11.619 -0.047 1.00 51.13 2 ASP A CA 16
ATOM 14902 C C . ASP A 1 2 ? -1.940 10.960 -1.428 1.00 73.33 2 ASP A C 16
ATOM 14903 O O . ASP A 1 2 ? -0.951 10.349 -1.843 1.00 25.21 2 ASP A O 16
ATOM 14912 N N . GLY A 1 3 ? -3.043 11.103 -2.132 1.00 3.24 3 GLY A N 16
ATOM 14913 C CA . GLY A 1 3 ? -3.146 10.596 -3.475 1.00 34.41 3 GLY A CA 16
ATOM 14914 C C . GLY A 1 3 ? -3.939 9.315 -3.562 1.00 24.33 3 GLY A C 16
ATOM 14915 O O . GLY A 1 3 ? -4.244 8.839 -4.665 1.00 51.51 3 GLY A O 16
ATOM 14919 N N . PHE A 1 4 ? -4.288 8.753 -2.428 1.00 71.25 4 PHE A N 16
ATOM 14920 C CA . PHE A 1 4 ? -5.050 7.532 -2.401 1.00 40.11 4 PHE A CA 16
ATOM 14921 C C . PHE A 1 4 ? -6.524 7.853 -2.354 1.00 3.34 4 PHE A C 16
ATOM 14922 O O . PHE A 1 4 ? -6.947 8.797 -1.675 1.00 2.44 4 PHE A O 16
ATOM 14939 N N . ASP A 1 5 ? -7.291 7.127 -3.092 1.00 71.25 5 ASP A N 16
ATOM 14940 C CA . ASP A 1 5 ? -8.732 7.282 -3.104 1.00 41.21 5 ASP A CA 16
ATOM 14941 C C . ASP A 1 5 ? -9.354 5.943 -2.770 1.00 44.13 5 ASP A C 16
ATOM 14942 O O . ASP A 1 5 ? -8.704 4.924 -2.940 1.00 33.32 5 ASP A O 16
ATOM 14951 N N . ARG A 1 6 ? -10.557 5.903 -2.256 1.00 63.33 6 ARG A N 16
ATOM 14952 C CA . ARG A 1 6 ? -11.160 4.608 -2.041 1.00 32.24 6 ARG A CA 16
ATOM 14953 C C . ARG A 1 6 ? -11.545 4.004 -3.391 1.00 53.42 6 ARG A C 16
ATOM 14954 O O . ARG A 1 6 ? -12.190 4.652 -4.209 1.00 21.40 6 ARG A O 16
ATOM 14975 N N . GLY A 1 7 ? -11.118 2.801 -3.633 1.00 60.23 7 GLY A N 16
ATOM 14976 C CA . GLY A 1 7 ? -11.331 2.178 -4.917 1.00 23.41 7 GLY A CA 16
ATOM 14977 C C . GLY A 1 7 ? -10.105 2.318 -5.794 1.00 10.32 7 GLY A C 16
ATOM 14978 O O . GLY A 1 7 ? -10.048 1.770 -6.893 1.00 41.05 7 GLY A O 16
ATOM 14982 N N . ALA A 1 8 ? -9.119 3.058 -5.298 1.00 1.43 8 ALA A N 16
ATOM 14983 C CA . ALA A 1 8 ? -7.879 3.301 -6.019 1.00 54.11 8 ALA A CA 16
ATOM 14984 C C . ALA A 1 8 ? -7.079 2.050 -6.159 1.00 22.32 8 ALA A C 16
ATOM 14985 O O . ALA A 1 8 ? -7.123 1.175 -5.299 1.00 34.11 8 ALA A O 16
ATOM 14992 N N . ASP A 1 9 ? -6.357 1.965 -7.225 1.00 63.31 9 ASP A N 16
ATOM 14993 C CA . ASP A 1 9 ? -5.455 0.876 -7.428 1.00 52.21 9 ASP A CA 16
ATOM 14994 C C . ASP A 1 9 ? -4.149 1.310 -6.842 1.00 41.32 9 ASP A C 16
ATOM 14995 O O . ASP A 1 9 ? -3.760 2.471 -6.983 1.00 64.42 9 ASP A O 16
ATOM 15004 N N . VAL A 1 10 ? -3.495 0.453 -6.170 1.00 33.43 10 VAL A N 16
ATOM 15005 C CA . VAL A 1 10 ? -2.211 0.787 -5.644 1.00 61.55 10 VAL A CA 16
ATOM 15006 C C . VAL A 1 10 ? -1.201 -0.193 -6.136 1.00 32.24 10 VAL A C 16
ATOM 15007 O O . VAL A 1 10 ? -1.523 -1.355 -6.380 1.00 24.25 10 VAL A O 16
ATOM 15020 N N . THR A 1 11 ? 0.001 0.249 -6.279 1.00 20.43 11 THR A N 16
ATOM 15021 C CA . THR A 1 11 ? 1.027 -0.570 -6.722 1.00 53.34 11 THR A CA 16
ATOM 15022 C C . THR A 1 11 ? 1.907 -0.905 -5.542 1.00 32.25 11 THR A C 16
ATOM 15023 O O . THR A 1 11 ? 2.365 -0.014 -4.820 1.00 42.35 11 THR A O 16
ATOM 15034 N N . TYR A 1 12 ? 2.106 -2.156 -5.340 1.00 24.41 12 TYR A N 16
ATOM 15035 C CA . TYR A 1 12 ? 2.885 -2.656 -4.236 1.00 33.21 12 TYR A CA 16
ATOM 15036 C C . TYR A 1 12 ? 3.887 -3.703 -4.693 1.00 64.22 12 TYR A C 16
ATOM 15037 O O . TYR A 1 12 ? 3.531 -4.633 -5.406 1.00 40.32 12 TYR A O 16
ATOM 15055 N N . THR A 1 13 ? 5.124 -3.533 -4.304 1.00 3.20 13 THR A N 16
ATOM 15056 C CA . THR A 1 13 ? 6.140 -4.515 -4.548 1.00 15.42 13 THR A CA 16
ATOM 15057 C C . THR A 1 13 ? 6.324 -5.392 -3.324 1.00 33.25 13 THR A C 16
ATOM 15058 O O . THR A 1 13 ? 6.674 -4.908 -2.239 1.00 12.04 13 THR A O 16
ATOM 15069 N N . ASP A 1 14 ? 6.061 -6.664 -3.483 1.00 55.35 14 ASP A N 16
ATOM 15070 C CA . ASP A 1 14 ? 6.211 -7.614 -2.392 1.00 33.14 14 ASP A CA 16
ATOM 15071 C C . ASP A 1 14 ? 7.671 -8.092 -2.341 1.00 50.30 14 ASP A C 16
ATOM 15072 O O . ASP A 1 14 ? 8.490 -7.645 -3.148 1.00 64.43 14 ASP A O 16
ATOM 15081 N N . SER A 1 15 ? 7.992 -8.953 -1.396 1.00 10.31 15 SER A N 16
ATOM 15082 C CA . SER A 1 15 ? 9.319 -9.516 -1.208 1.00 25.12 15 SER A CA 16
ATOM 15083 C C . SER A 1 15 ? 9.889 -10.156 -2.505 1.00 71.34 15 SER A C 16
ATOM 15084 O O . SER A 1 15 ? 11.108 -10.193 -2.705 1.00 63.42 15 SER A O 16
ATOM 15092 N N . ASP A 1 16 ? 9.000 -10.619 -3.385 1.00 64.10 16 ASP A N 16
ATOM 15093 C CA . ASP A 1 16 ? 9.401 -11.225 -4.669 1.00 33.22 16 ASP A CA 16
ATOM 15094 C C . ASP A 1 16 ? 9.790 -10.152 -5.672 1.00 35.45 16 ASP A C 16
ATOM 15095 O O . ASP A 1 16 ? 10.304 -10.451 -6.747 1.00 2.10 16 ASP A O 16
ATOM 15104 N N . GLY A 1 17 ? 9.513 -8.908 -5.324 1.00 34.23 17 GLY A N 16
ATOM 15105 C CA . GLY A 1 17 ? 9.776 -7.782 -6.212 1.00 0.25 17 GLY A CA 16
ATOM 15106 C C . GLY A 1 17 ? 8.683 -7.641 -7.224 1.00 12.53 17 GLY A C 16
ATOM 15107 O O . GLY A 1 17 ? 8.781 -6.861 -8.178 1.00 73.12 17 GLY A O 16
ATOM 15111 N N . SER A 1 18 ? 7.648 -8.394 -7.007 1.00 73.44 18 SER A N 16
ATOM 15112 C CA . SER A 1 18 ? 6.511 -8.429 -7.837 1.00 33.25 18 SER A CA 16
ATOM 15113 C C . SER A 1 18 ? 5.698 -7.167 -7.664 1.00 1.55 18 SER A C 16
ATOM 15114 O O . SER A 1 18 ? 5.415 -6.749 -6.536 1.00 53.14 18 SER A O 16
ATOM 15122 N N . LYS A 1 19 ? 5.368 -6.536 -8.763 1.00 70.44 19 LYS A N 16
ATOM 15123 C CA . LYS A 1 19 ? 4.539 -5.368 -8.715 1.00 2.20 19 LYS A CA 16
ATOM 15124 C C . LYS A 1 19 ? 3.124 -5.845 -8.734 1.00 34.54 19 LYS A C 16
ATOM 15125 O O . LYS A 1 19 ? 2.639 -6.340 -9.757 1.00 61.40 19 LYS A O 16
ATOM 15144 N N . LYS A 1 20 ? 2.467 -5.715 -7.640 1.00 21.23 20 LYS A N 16
ATOM 15145 C CA . LYS A 1 20 ? 1.149 -6.198 -7.534 1.00 73.50 20 LYS A CA 16
ATOM 15146 C C . LYS A 1 20 ? 0.229 -5.036 -7.310 1.00 71.54 20 LYS A C 16
ATOM 15147 O O . LYS A 1 20 ? 0.597 -4.064 -6.649 1.00 14.21 20 LYS A O 16
ATOM 15166 N N . THR A 1 21 ? -0.935 -5.102 -7.864 1.00 2.51 21 THR A N 16
ATOM 15167 C CA . THR A 1 21 ? -1.836 -4.008 -7.773 1.00 63.10 21 THR A CA 16
ATOM 15168 C C . THR A 1 21 ? -3.076 -4.399 -6.961 1.00 41.22 21 THR A C 16
ATOM 15169 O O . THR A 1 21 ? -3.698 -5.439 -7.213 1.00 3.50 21 THR A O 16
ATOM 15180 N N . TYR A 1 22 ? -3.400 -3.580 -5.983 1.00 54.12 22 TYR A N 16
ATOM 15181 C CA . TYR A 1 22 ? -4.518 -3.819 -5.079 1.00 44.04 22 TYR A CA 16
ATOM 15182 C C . TYR A 1 22 ? -5.516 -2.679 -5.206 1.00 1.23 22 TYR A C 16
ATOM 15183 O O . TYR A 1 22 ? -5.204 -1.667 -5.803 1.00 33.11 22 TYR A O 16
ATOM 15201 N N . LYS A 1 23 ? -6.702 -2.858 -4.661 1.00 52.23 23 LYS A N 16
ATOM 15202 C CA . LYS A 1 23 ? -7.737 -1.803 -4.649 1.00 62.43 23 LYS A CA 16
ATOM 15203 C C . LYS A 1 23 ? -8.001 -1.326 -3.228 1.00 61.32 23 LYS A C 16
ATOM 15204 O O . LYS A 1 23 ? -8.279 -2.132 -2.361 1.00 1.14 23 LYS A O 16
ATOM 15223 N N . VAL A 1 24 ? -7.909 -0.025 -3.000 1.00 13.12 24 VAL A N 16
ATOM 15224 C CA . VAL A 1 24 ? -8.141 0.549 -1.673 1.00 34.30 24 VAL A CA 16
ATOM 15225 C C . VAL A 1 24 ? -9.624 0.427 -1.300 1.00 70.02 24 VAL A C 16
ATOM 15226 O O . VAL A 1 24 ? -10.484 0.694 -2.123 1.00 40.53 24 VAL A O 16
ATOM 15239 N N . LEU A 1 25 ? -9.923 0.005 -0.090 1.00 53.42 25 LEU A N 16
ATOM 15240 C CA . LEU A 1 25 ? -11.321 -0.145 0.322 1.00 31.01 25 LEU A CA 16
ATOM 15241 C C . LEU A 1 25 ? -11.713 1.051 1.159 1.00 63.44 25 LEU A C 16
ATOM 15242 O O . LEU A 1 25 ? -12.723 1.703 0.914 1.00 15.51 25 LEU A O 16
ATOM 15258 N N . SER A 1 26 ? -10.871 1.332 2.129 1.00 12.25 26 SER A N 16
ATOM 15259 C CA . SER A 1 26 ? -11.023 2.424 3.052 1.00 31.22 26 SER A CA 16
ATOM 15260 C C . SER A 1 26 ? -9.638 2.878 3.468 1.00 0.31 26 SER A C 16
ATOM 15261 O O . SER A 1 26 ? -8.682 2.070 3.455 1.00 61.54 26 SER A O 16
ATOM 15269 N N . TYR A 1 27 ? -9.512 4.128 3.820 1.00 71.44 27 TYR A N 16
ATOM 15270 C CA . TYR A 1 27 ? -8.228 4.692 4.132 1.00 24.21 27 TYR A CA 16
ATOM 15271 C C . TYR A 1 27 ? -8.259 5.295 5.537 1.00 20.30 27 TYR A C 16
ATOM 15272 O O . TYR A 1 27 ? -9.133 6.111 5.841 1.00 2.11 27 TYR A O 16
ATOM 15290 N N . SER A 1 28 ? -7.337 4.887 6.395 1.00 42.12 28 SER A N 16
ATOM 15291 C CA . SER A 1 28 ? -7.282 5.424 7.731 1.00 45.42 28 SER A CA 16
ATOM 15292 C C . SER A 1 28 ? -5.826 5.702 8.143 1.00 75.30 28 SER A C 16
ATOM 15293 O O . SER A 1 28 ? -5.075 4.779 8.473 1.00 60.31 28 SER A O 16
ATOM 15301 N N . GLY A 1 29 ? -5.435 6.965 8.086 1.00 62.11 29 GLY A N 16
ATOM 15302 C CA . GLY A 1 29 ? -4.099 7.363 8.483 1.00 54.14 29 GLY A CA 16
ATOM 15303 C C . GLY A 1 29 ? -3.036 6.826 7.555 1.00 34.02 29 GLY A C 16
ATOM 15304 O O . GLY A 1 29 ? -3.025 7.133 6.362 1.00 0.31 29 GLY A O 16
ATOM 15308 N N . ASP A 1 30 ? -2.153 6.020 8.091 1.00 63.21 30 ASP A N 16
ATOM 15309 C CA . ASP A 1 30 ? -1.102 5.414 7.295 1.00 61.42 30 ASP A CA 16
ATOM 15310 C C . ASP A 1 30 ? -1.436 3.948 7.057 1.00 74.34 30 ASP A C 16
ATOM 15311 O O . ASP A 1 30 ? -0.664 3.201 6.507 1.00 63.21 30 ASP A O 16
ATOM 15320 N N . LYS A 1 31 ? -2.613 3.544 7.456 1.00 11.33 31 LYS A N 16
ATOM 15321 C CA . LYS A 1 31 ? -3.043 2.200 7.191 1.00 14.24 31 LYS A CA 16
ATOM 15322 C C . LYS A 1 31 ? -4.086 2.194 6.109 1.00 23.30 31 LYS A C 16
ATOM 15323 O O . LYS A 1 31 ? -5.076 2.947 6.144 1.00 3.15 31 LYS A O 16
ATOM 15342 N N . VAL A 1 32 ? -3.863 1.362 5.144 1.00 54.42 32 VAL A N 16
ATOM 15343 C CA . VAL A 1 32 ? -4.717 1.262 4.014 1.00 44.02 32 VAL A CA 16
ATOM 15344 C C . VAL A 1 32 ? -5.249 -0.147 3.930 1.00 61.22 32 VAL A C 16
ATOM 15345 O O . VAL A 1 32 ? -4.479 -1.112 3.942 1.00 61.41 32 VAL A O 16
ATOM 15358 N N . THR A 1 33 ? -6.541 -0.273 3.878 1.00 73.31 33 THR A N 16
ATOM 15359 C CA . THR A 1 33 ? -7.149 -1.552 3.719 1.00 4.12 33 THR A CA 16
ATOM 15360 C C . THR A 1 33 ? -7.445 -1.720 2.244 1.00 3.11 33 THR A C 16
ATOM 15361 O O . THR A 1 33 ? -8.091 -0.862 1.648 1.00 24.04 33 THR A O 16
ATOM 15372 N N . VAL A 1 34 ? -6.965 -2.779 1.660 1.00 74.42 34 VAL A N 16
ATOM 15373 C CA . VAL A 1 34 ? -7.083 -2.982 0.243 1.00 64.22 34 VAL A CA 16
ATOM 15374 C C . VAL A 1 34 ? -7.630 -4.371 -0.057 1.00 51.34 34 VAL A C 16
ATOM 15375 O O . VAL A 1 34 ? -7.756 -5.209 0.839 1.00 53.53 34 VAL A O 16
ATOM 15388 N N . GLN A 1 35 ? -7.923 -4.600 -1.304 1.00 41.40 35 GLN A N 16
ATOM 15389 C CA . GLN A 1 35 ? -8.342 -5.882 -1.796 1.00 43.22 35 GLN A CA 16
ATOM 15390 C C . GLN A 1 35 ? -7.340 -6.359 -2.836 1.00 31.34 35 GLN A C 16
ATOM 15391 O O . GLN A 1 35 ? -6.843 -5.569 -3.649 1.00 72.33 35 GLN A O 16
ATOM 15405 N N . ASP A 1 36 ? -7.054 -7.631 -2.791 1.00 44.24 36 ASP A N 16
ATOM 15406 C CA . ASP A 1 36 ? -6.048 -8.272 -3.620 1.00 70.44 36 ASP A CA 16
ATOM 15407 C C . ASP A 1 36 ? -6.700 -8.787 -4.891 1.00 74.10 36 ASP A C 16
ATOM 15408 O O . ASP A 1 36 ? -7.925 -8.787 -4.993 1.00 51.50 36 ASP A O 16
ATOM 15417 N N . SER A 1 37 ? -5.907 -9.222 -5.845 1.00 52.35 37 SER A N 16
ATOM 15418 C CA . SER A 1 37 ? -6.407 -9.768 -7.080 1.00 14.42 37 SER A CA 16
ATOM 15419 C C . SER A 1 37 ? -7.145 -11.106 -6.863 1.00 4.11 37 SER A C 16
ATOM 15420 O O . SER A 1 37 ? -8.024 -11.467 -7.642 1.00 34.31 37 SER A O 16
ATOM 15428 N N . ASP A 1 38 ? -6.792 -11.820 -5.786 1.00 35.24 38 ASP A N 16
ATOM 15429 C CA . ASP A 1 38 ? -7.509 -13.052 -5.402 1.00 52.21 38 ASP A CA 16
ATOM 15430 C C . ASP A 1 38 ? -8.778 -12.665 -4.650 1.00 24.11 38 ASP A C 16
ATOM 15431 O O . ASP A 1 38 ? -9.689 -13.463 -4.464 1.00 64.52 38 ASP A O 16
ATOM 15440 N N . GLY A 1 39 ? -8.833 -11.405 -4.271 1.00 24.13 39 GLY A N 16
ATOM 15441 C CA . GLY A 1 39 ? -9.970 -10.871 -3.564 1.00 51.40 39 GLY A CA 16
ATOM 15442 C C . GLY A 1 39 ? -9.753 -10.798 -2.089 1.00 52.40 39 GLY A C 16
ATOM 15443 O O . GLY A 1 39 ? -10.674 -10.456 -1.340 1.00 75.22 39 GLY A O 16
ATOM 15447 N N . ARG A 1 40 ? -8.546 -11.124 -1.653 1.00 64.31 40 ARG A N 16
ATOM 15448 C CA . ARG A 1 40 ? -8.201 -11.007 -0.254 1.00 50.03 40 ARG A CA 16
ATOM 15449 C C . ARG A 1 40 ? -8.238 -9.581 0.162 1.00 32.43 40 ARG A C 16
ATOM 15450 O O . ARG A 1 40 ? -8.127 -8.696 -0.654 1.00 53.01 40 ARG A O 16
ATOM 15471 N N . THR A 1 41 ? -8.387 -9.356 1.398 1.00 71.44 41 THR A N 16
ATOM 15472 C CA . THR A 1 41 ? -8.318 -8.048 1.894 1.00 12.14 41 THR A CA 16
ATOM 15473 C C . THR A 1 41 ? -7.112 -7.937 2.796 1.00 61.43 41 THR A C 16
ATOM 15474 O O . THR A 1 41 ? -6.925 -8.761 3.705 1.00 23.42 41 THR A O 16
ATOM 15485 N N . LEU A 1 42 ? -6.272 -6.974 2.534 1.00 63.21 42 LEU A N 16
ATOM 15486 C CA . LEU A 1 42 ? -5.055 -6.836 3.301 1.00 13.44 42 LEU A CA 16
ATOM 15487 C C . LEU A 1 42 ? -4.972 -5.450 3.854 1.00 52.32 42 LEU A C 16
ATOM 15488 O O . LEU A 1 42 ? -5.637 -4.532 3.366 1.00 22.13 42 LEU A O 16
ATOM 15504 N N . THR A 1 43 ? -4.196 -5.293 4.863 1.00 55.14 43 THR A N 16
ATOM 15505 C CA . THR A 1 43 ? -3.944 -4.016 5.421 1.00 52.45 43 THR A CA 16
ATOM 15506 C C . THR A 1 43 ? -2.455 -3.710 5.278 1.00 2.53 43 THR A C 16
ATOM 15507 O O . THR A 1 43 ? -1.601 -4.474 5.749 1.00 74.32 43 THR A O 16
ATOM 15518 N N . PHE A 1 44 ? -2.159 -2.644 4.588 1.00 35.33 44 PHE A N 16
ATOM 15519 C CA . PHE A 1 44 ? -0.797 -2.216 4.359 1.00 63.22 44 PHE A CA 16
ATOM 15520 C C . PHE A 1 44 ? -0.609 -0.804 4.859 1.00 33.42 44 PHE A C 16
ATOM 15521 O O . PHE A 1 44 ? -1.581 -0.129 5.200 1.00 42.31 44 PHE A O 16
ATOM 15538 N N . ASP A 1 45 ? 0.626 -0.373 4.914 1.00 42.24 45 ASP A N 16
ATOM 15539 C CA . ASP A 1 45 ? 0.961 0.978 5.267 1.00 72.53 45 ASP A CA 16
ATOM 15540 C C . ASP A 1 45 ? 0.951 1.819 3.999 1.00 32.05 45 ASP A C 16
ATOM 15541 O O . ASP A 1 45 ? 1.402 1.367 2.949 1.00 74.32 45 ASP A O 16
ATOM 15550 N N . ALA A 1 46 ? 0.476 3.030 4.103 1.00 72.12 46 ALA A N 16
ATOM 15551 C CA . ALA A 1 46 ? 0.384 3.959 2.970 1.00 43.41 46 ALA A CA 16
ATOM 15552 C C . ALA A 1 46 ? 1.768 4.317 2.448 1.00 65.34 46 ALA A C 16
ATOM 15553 O O . ALA A 1 46 ? 1.945 4.618 1.276 1.00 42.42 46 ALA A O 16
ATOM 15560 N N . ARG A 1 47 ? 2.734 4.278 3.331 1.00 25.45 47 ARG A N 16
ATOM 15561 C CA . ARG A 1 47 ? 4.145 4.506 2.989 1.00 41.32 47 ARG A CA 16
ATOM 15562 C C . ARG A 1 47 ? 4.725 3.373 2.118 1.00 4.22 47 ARG A C 16
ATOM 15563 O O . ARG A 1 47 ? 5.797 3.520 1.526 1.00 52.31 47 ARG A O 16
ATOM 15584 N N . LEU A 1 48 ? 4.015 2.263 2.062 1.00 61.43 48 LEU A N 16
ATOM 15585 C CA . LEU A 1 48 ? 4.388 1.125 1.225 1.00 5.14 48 LEU A CA 16
ATOM 15586 C C . LEU A 1 48 ? 3.690 1.166 -0.126 1.00 40.12 48 LEU A C 16
ATOM 15587 O O . LEU A 1 48 ? 4.164 0.584 -1.098 1.00 2.03 48 LEU A O 16
ATOM 15603 N N . LEU A 1 49 ? 2.579 1.841 -0.179 1.00 33.44 49 LEU A N 16
ATOM 15604 C CA . LEU A 1 49 ? 1.762 1.880 -1.359 1.00 74.32 49 LEU A CA 16
ATOM 15605 C C . LEU A 1 49 ? 2.063 3.056 -2.239 1.00 72.33 49 LEU A C 16
ATOM 15606 O O . LEU A 1 49 ? 2.443 4.136 -1.777 1.00 33.15 49 LEU A O 16
ATOM 15622 N N . ARG A 1 50 ? 1.919 2.824 -3.500 1.00 62.35 50 ARG A N 16
ATOM 15623 C CA . ARG A 1 50 ? 2.143 3.804 -4.526 1.00 2.32 50 ARG A CA 16
ATOM 15624 C C . ARG A 1 50 ? 0.855 3.949 -5.322 1.00 51.22 50 ARG A C 16
ATOM 15625 O O . ARG A 1 50 ? 0.234 2.940 -5.683 1.00 31.01 50 ARG A O 16
ATOM 15646 N N . VAL A 1 51 ? 0.457 5.175 -5.581 1.00 53.05 51 VAL A N 16
ATOM 15647 C CA . VAL A 1 51 ? -0.828 5.473 -6.219 1.00 20.44 51 VAL A CA 16
ATOM 15648 C C . VAL A 1 51 ? -0.848 5.065 -7.694 1.00 13.31 51 VAL A C 16
ATOM 15649 O O . VAL A 1 51 ? 0.208 4.962 -8.340 1.00 43.25 51 VAL A O 16
ATOM 15662 N N . LYS A 1 52 ? -2.041 4.834 -8.227 1.00 71.13 52 LYS A N 16
ATOM 15663 C CA . LYS A 1 52 ? -2.170 4.449 -9.621 1.00 22.41 52 LYS A CA 16
ATOM 15664 C C . LYS A 1 52 ? -2.248 5.666 -10.504 1.00 63.32 52 LYS A C 16
ATOM 15665 O O . LYS A 1 52 ? -2.083 5.584 -11.720 1.00 51.00 52 LYS A O 16
ATOM 15684 N N . LYS A 1 53 ? -2.516 6.806 -9.905 1.00 71.01 53 LYS A N 16
ATOM 15685 C CA . LYS A 1 53 ? -2.587 8.001 -10.675 1.00 24.13 53 LYS A CA 16
ATOM 15686 C C . LYS A 1 53 ? -1.217 8.630 -10.890 1.00 2.34 53 LYS A C 16
ATOM 15687 O O . LYS A 1 53 ? -0.848 9.624 -10.278 1.00 33.12 53 LYS A O 16
ATOM 15706 N N . TRP A 1 54 ? -0.446 7.960 -11.719 1.00 0.11 54 TRP A N 16
ATOM 15707 C CA . TRP A 1 54 ? 0.855 8.425 -12.157 1.00 21.34 54 TRP A CA 16
ATOM 15708 C C . TRP A 1 54 ? 0.710 9.016 -13.536 1.00 72.42 54 TRP A C 16
ATOM 15709 O O . TRP A 1 54 ? 1.678 9.336 -14.216 1.00 75.15 54 TRP A O 16
ATOM 15730 N N . LEU A 1 55 ? -0.535 9.196 -13.910 1.00 62.20 55 LEU A N 16
ATOM 15731 C CA . LEU A 1 55 ? -0.933 9.722 -15.196 1.00 10.23 55 LEU A CA 16
ATOM 15732 C C . LEU A 1 55 ? -0.909 11.251 -15.159 1.00 14.52 55 LEU A C 16
ATOM 15733 O O . LEU A 1 55 ? -1.323 11.914 -16.114 1.00 52.20 55 LEU A O 16
ATOM 15749 N N . GLU A 1 56 ? -0.411 11.792 -14.055 1.00 4.43 56 GLU A N 16
ATOM 15750 C CA . GLU A 1 56 ? -0.361 13.216 -13.822 1.00 13.00 56 GLU A CA 16
ATOM 15751 C C . GLU A 1 56 ? 0.562 13.987 -14.777 1.00 63.11 56 GLU A C 16
ATOM 15752 O O . GLU A 1 56 ? 0.167 15.022 -15.316 1.00 35.02 56 GLU A O 16
ATOM 15764 N N . HIS A 1 57 ? 1.765 13.493 -15.010 1.00 3.34 57 HIS A N 16
ATOM 15765 C CA . HIS A 1 57 ? 2.647 14.152 -15.977 1.00 75.55 57 HIS A CA 16
ATOM 15766 C C . HIS A 1 57 ? 2.232 13.801 -17.398 1.00 0.02 57 HIS A C 16
ATOM 15767 O O . HIS A 1 57 ? 2.557 14.515 -18.348 1.00 32.12 57 HIS A O 16
ATOM 15782 N N . HIS A 1 58 ? 1.494 12.694 -17.504 1.00 21.41 58 HIS A N 16
ATOM 15783 C CA . HIS A 1 58 ? 0.855 12.209 -18.734 1.00 30.13 58 HIS A CA 16
ATOM 15784 C C . HIS A 1 58 ? 1.869 11.801 -19.808 1.00 65.32 58 HIS A C 16
ATOM 15785 O O . HIS A 1 58 ? 2.662 12.613 -20.290 1.00 3.33 58 HIS A O 16
ATOM 15800 N N . HIS A 1 59 ? 1.844 10.553 -20.175 1.00 14.32 59 HIS A N 16
ATOM 15801 C CA . HIS A 1 59 ? 2.715 10.054 -21.203 1.00 43.15 59 HIS A CA 16
ATOM 15802 C C . HIS A 1 59 ? 1.919 9.265 -22.226 1.00 41.15 59 HIS A C 16
ATOM 15803 O O . HIS A 1 59 ? 1.652 8.089 -22.037 1.00 13.23 59 HIS A O 16
ATOM 15818 N N . HIS A 1 60 ? 1.502 9.929 -23.265 1.00 72.44 60 HIS A N 16
ATOM 15819 C CA . HIS A 1 60 ? 0.760 9.287 -24.330 1.00 61.23 60 HIS A CA 16
ATOM 15820 C C . HIS A 1 60 ? 1.568 9.384 -25.598 1.00 65.55 60 HIS A C 16
ATOM 15821 O O . HIS A 1 60 ? 1.876 8.382 -26.230 1.00 22.12 60 HIS A O 16
ATOM 15836 N N . HIS A 1 61 ? 1.930 10.585 -25.953 1.00 61.53 61 HIS A N 16
ATOM 15837 C CA . HIS A 1 61 ? 2.751 10.801 -27.110 1.00 20.21 61 HIS A CA 16
ATOM 15838 C C . HIS A 1 61 ? 4.021 11.485 -26.653 1.00 54.01 61 HIS A C 16
ATOM 15839 O O . HIS A 1 61 ? 3.999 12.253 -25.686 1.00 2.31 61 HIS A O 16
ATOM 15854 N N . HIS A 1 62 ? 5.110 11.175 -27.297 1.00 21.44 62 HIS A N 16
ATOM 15855 C CA . HIS A 1 62 ? 6.371 11.790 -26.994 1.00 23.42 62 HIS A CA 16
ATOM 15856 C C . HIS A 1 62 ? 6.965 12.380 -28.255 1.00 63.51 62 HIS A C 16
ATOM 15857 O O . HIS A 1 62 ? 6.789 13.577 -28.476 1.00 38.76 62 HIS A O 16
ATOM 15873 N N . MET A 1 1 ? -2.988 12.414 6.508 1.00 11.44 1 MET A N 17
ATOM 15874 C CA . MET A 1 1 ? -3.171 11.414 5.448 1.00 35.24 1 MET A CA 17
ATOM 15875 C C . MET A 1 1 ? -2.268 11.742 4.291 1.00 62.42 1 MET A C 17
ATOM 15876 O O . MET A 1 1 ? -1.651 12.813 4.263 1.00 24.41 1 MET A O 17
ATOM 15892 N N . ASP A 1 2 ? -2.181 10.837 3.331 1.00 44.53 2 ASP A N 17
ATOM 15893 C CA . ASP A 1 2 ? -1.419 11.112 2.123 1.00 22.21 2 ASP A CA 17
ATOM 15894 C C . ASP A 1 2 ? -2.359 11.482 0.978 1.00 31.24 2 ASP A C 17
ATOM 15895 O O . ASP A 1 2 ? -1.960 12.124 0.006 1.00 51.12 2 ASP A O 17
ATOM 15904 N N . GLY A 1 3 ? -3.618 11.098 1.104 1.00 43.14 3 GLY A N 17
ATOM 15905 C CA . GLY A 1 3 ? -4.587 11.456 0.090 1.00 53.53 3 GLY A CA 17
ATOM 15906 C C . GLY A 1 3 ? -5.077 10.297 -0.751 1.00 3.52 3 GLY A C 17
ATOM 15907 O O . GLY A 1 3 ? -5.601 10.504 -1.848 1.00 1.10 3 GLY A O 17
ATOM 15911 N N . PHE A 1 4 ? -4.908 9.083 -0.270 1.00 14.12 4 PHE A N 17
ATOM 15912 C CA . PHE A 1 4 ? -5.470 7.929 -0.974 1.00 44.51 4 PHE A CA 17
ATOM 15913 C C . PHE A 1 4 ? -6.963 7.896 -0.711 1.00 34.15 4 PHE A C 17
ATOM 15914 O O . PHE A 1 4 ? -7.401 8.176 0.407 1.00 32.25 4 PHE A O 17
ATOM 15931 N N . ASP A 1 5 ? -7.729 7.579 -1.709 1.00 53.20 5 ASP A N 17
ATOM 15932 C CA . ASP A 1 5 ? -9.166 7.504 -1.554 1.00 41.24 5 ASP A CA 17
ATOM 15933 C C . ASP A 1 5 ? -9.603 6.094 -1.929 1.00 54.22 5 ASP A C 17
ATOM 15934 O O . ASP A 1 5 ? -8.821 5.344 -2.524 1.00 64.14 5 ASP A O 17
ATOM 15943 N N . ARG A 1 6 ? -10.806 5.730 -1.585 1.00 54.02 6 ARG A N 17
ATOM 15944 C CA . ARG A 1 6 ? -11.314 4.401 -1.860 1.00 42.13 6 ARG A CA 17
ATOM 15945 C C . ARG A 1 6 ? -11.492 4.178 -3.368 1.00 12.14 6 ARG A C 17
ATOM 15946 O O . ARG A 1 6 ? -11.900 5.079 -4.106 1.00 51.51 6 ARG A O 17
ATOM 15967 N N . GLY A 1 7 ? -11.144 3.000 -3.818 1.00 74.35 7 GLY A N 17
ATOM 15968 C CA . GLY A 1 7 ? -11.252 2.671 -5.217 1.00 31.31 7 GLY A CA 17
ATOM 15969 C C . GLY A 1 7 ? -9.948 2.893 -5.957 1.00 62.02 7 GLY A C 17
ATOM 15970 O O . GLY A 1 7 ? -9.805 2.478 -7.112 1.00 62.21 7 GLY A O 17
ATOM 15974 N N . ALA A 1 8 ? -8.999 3.544 -5.294 1.00 52.21 8 ALA A N 17
ATOM 15975 C CA . ALA A 1 8 ? -7.694 3.855 -5.879 1.00 50.15 8 ALA A CA 17
ATOM 15976 C C . ALA A 1 8 ? -6.903 2.592 -6.157 1.00 52.00 8 ALA A C 17
ATOM 15977 O O . ALA A 1 8 ? -6.846 1.694 -5.315 1.00 34.45 8 ALA A O 17
ATOM 15984 N N . ASP A 1 9 ? -6.308 2.530 -7.328 1.00 41.44 9 ASP A N 17
ATOM 15985 C CA . ASP A 1 9 ? -5.504 1.388 -7.739 1.00 1.25 9 ASP A CA 17
ATOM 15986 C C . ASP A 1 9 ? -4.078 1.653 -7.317 1.00 2.32 9 ASP A C 17
ATOM 15987 O O . ASP A 1 9 ? -3.521 2.716 -7.638 1.00 13.12 9 ASP A O 17
ATOM 15996 N N . VAL A 1 10 ? -3.488 0.735 -6.599 1.00 11.13 10 VAL A N 17
ATOM 15997 C CA . VAL A 1 10 ? -2.140 0.913 -6.102 1.00 42.31 10 VAL A CA 17
ATOM 15998 C C . VAL A 1 10 ? -1.254 -0.230 -6.531 1.00 55.15 10 VAL A C 17
ATOM 15999 O O . VAL A 1 10 ? -1.721 -1.358 -6.717 1.00 72.42 10 VAL A O 17
ATOM 16012 N N . THR A 1 11 ? -0.003 0.048 -6.682 1.00 11.54 11 THR A N 17
ATOM 16013 C CA . THR A 1 11 ? 0.945 -0.963 -6.962 1.00 72.41 11 THR A CA 17
ATOM 16014 C C . THR A 1 11 ? 1.841 -1.190 -5.782 1.00 23.02 11 THR A C 17
ATOM 16015 O O . THR A 1 11 ? 2.447 -0.253 -5.238 1.00 25.44 11 THR A O 17
ATOM 16026 N N . TYR A 1 12 ? 1.902 -2.407 -5.384 1.00 34.44 12 TYR A N 17
ATOM 16027 C CA . TYR A 1 12 ? 2.696 -2.836 -4.289 1.00 42.11 12 TYR A CA 17
ATOM 16028 C C . TYR A 1 12 ? 3.653 -3.882 -4.764 1.00 42.10 12 TYR A C 17
ATOM 16029 O O . TYR A 1 12 ? 3.267 -4.841 -5.413 1.00 34.44 12 TYR A O 17
ATOM 16047 N N . THR A 1 13 ? 4.881 -3.702 -4.475 1.00 43.22 13 THR A N 17
ATOM 16048 C CA . THR A 1 13 ? 5.835 -4.664 -4.845 1.00 31.33 13 THR A CA 17
ATOM 16049 C C . THR A 1 13 ? 6.103 -5.529 -3.616 1.00 13.32 13 THR A C 17
ATOM 16050 O O . THR A 1 13 ? 6.411 -5.012 -2.530 1.00 34.23 13 THR A O 17
ATOM 16061 N N . ASP A 1 14 ? 5.961 -6.816 -3.788 1.00 71.33 14 ASP A N 17
ATOM 16062 C CA . ASP A 1 14 ? 6.034 -7.764 -2.699 1.00 25.15 14 ASP A CA 17
ATOM 16063 C C . ASP A 1 14 ? 7.449 -7.929 -2.242 1.00 42.21 14 ASP A C 17
ATOM 16064 O O . ASP A 1 14 ? 8.394 -7.534 -2.947 1.00 14.42 14 ASP A O 17
ATOM 16073 N N . SER A 1 15 ? 7.610 -8.539 -1.088 1.00 50.12 15 SER A N 17
ATOM 16074 C CA . SER A 1 15 ? 8.918 -8.811 -0.528 1.00 52.44 15 SER A CA 17
ATOM 16075 C C . SER A 1 15 ? 9.666 -9.828 -1.419 1.00 23.22 15 SER A C 17
ATOM 16076 O O . SER A 1 15 ? 10.891 -9.927 -1.390 1.00 31.43 15 SER A O 17
ATOM 16084 N N . ASP A 1 16 ? 8.892 -10.548 -2.225 1.00 3.43 16 ASP A N 17
ATOM 16085 C CA . ASP A 1 16 ? 9.401 -11.535 -3.181 1.00 54.23 16 ASP A CA 17
ATOM 16086 C C . ASP A 1 16 ? 9.922 -10.859 -4.455 1.00 45.32 16 ASP A C 17
ATOM 16087 O O . ASP A 1 16 ? 10.626 -11.462 -5.264 1.00 30.21 16 ASP A O 17
ATOM 16096 N N . GLY A 1 17 ? 9.605 -9.596 -4.610 1.00 63.44 17 GLY A N 17
ATOM 16097 C CA . GLY A 1 17 ? 10.015 -8.874 -5.799 1.00 62.22 17 GLY A CA 17
ATOM 16098 C C . GLY A 1 17 ? 8.939 -8.877 -6.855 1.00 43.24 17 GLY A C 17
ATOM 16099 O O . GLY A 1 17 ? 9.116 -8.324 -7.949 1.00 22.32 17 GLY A O 17
ATOM 16103 N N . SER A 1 18 ? 7.834 -9.498 -6.537 1.00 65.21 18 SER A N 17
ATOM 16104 C CA . SER A 1 18 ? 6.712 -9.553 -7.425 1.00 73.22 18 SER A CA 17
ATOM 16105 C C . SER A 1 18 ? 5.991 -8.215 -7.371 1.00 33.21 18 SER A C 17
ATOM 16106 O O . SER A 1 18 ? 6.028 -7.535 -6.358 1.00 2.01 18 SER A O 17
ATOM 16114 N N . LYS A 1 19 ? 5.388 -7.824 -8.450 1.00 54.14 19 LYS A N 17
ATOM 16115 C CA . LYS A 1 19 ? 4.663 -6.582 -8.484 1.00 64.33 19 LYS A CA 17
ATOM 16116 C C . LYS A 1 19 ? 3.185 -6.892 -8.482 1.00 51.01 19 LYS A C 17
ATOM 16117 O O . LYS A 1 19 ? 2.667 -7.499 -9.426 1.00 24.11 19 LYS A O 17
ATOM 16136 N N . LYS A 1 20 ? 2.514 -6.509 -7.439 1.00 63.15 20 LYS A N 17
ATOM 16137 C CA . LYS A 1 20 ? 1.134 -6.812 -7.297 1.00 50.44 20 LYS A CA 17
ATOM 16138 C C . LYS A 1 20 ? 0.321 -5.521 -7.248 1.00 62.43 20 LYS A C 17
ATOM 16139 O O . LYS A 1 20 ? 0.787 -4.509 -6.736 1.00 53.53 20 LYS A O 17
ATOM 16158 N N . THR A 1 21 ? -0.867 -5.550 -7.771 1.00 13.30 21 THR A N 17
ATOM 16159 C CA . THR A 1 21 ? -1.693 -4.378 -7.809 1.00 12.40 21 THR A CA 17
ATOM 16160 C C . THR A 1 21 ? -2.918 -4.609 -6.912 1.00 31.34 21 THR A C 17
ATOM 16161 O O . THR A 1 21 ? -3.524 -5.685 -6.949 1.00 14.02 21 THR A O 17
ATOM 16172 N N . TYR A 1 22 ? -3.259 -3.625 -6.107 1.00 1.50 22 TYR A N 17
ATOM 16173 C CA . TYR A 1 22 ? -4.370 -3.726 -5.175 1.00 5.41 22 TYR A CA 17
ATOM 16174 C C . TYR A 1 22 ? -5.239 -2.490 -5.328 1.00 73.20 22 TYR A C 17
ATOM 16175 O O . TYR A 1 22 ? -4.829 -1.533 -5.976 1.00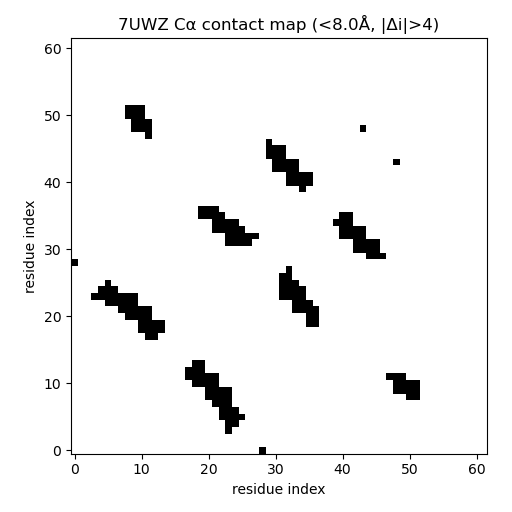 54.24 22 TYR A O 17
ATOM 16193 N N . LYS A 1 23 ? -6.425 -2.502 -4.754 1.00 73.05 23 LYS A N 17
ATOM 16194 C CA . LYS A 1 23 ? -7.244 -1.308 -4.753 1.00 43.32 23 LYS A CA 17
ATOM 16195 C C . LYS A 1 23 ? -7.702 -0.966 -3.361 1.00 72.43 23 LYS A C 17
ATOM 16196 O O . LYS A 1 23 ? -8.025 -1.858 -2.585 1.00 12.11 23 LYS A O 17
ATOM 16215 N N . VAL A 1 24 ? -7.714 0.317 -3.044 1.00 1.13 24 VAL A N 17
ATOM 16216 C CA . VAL A 1 24 ? -8.064 0.794 -1.707 1.00 23.10 24 VAL A CA 17
ATOM 16217 C C . VAL A 1 24 ? -9.556 0.585 -1.421 1.00 41.52 24 VAL A C 17
ATOM 16218 O O . VAL A 1 24 ? -10.405 0.932 -2.241 1.00 50.21 24 VAL A O 17
ATOM 16231 N N . LEU A 1 25 ? -9.865 0.004 -0.280 1.00 11.21 25 LEU A N 17
ATOM 16232 C CA . LEU A 1 25 ? -11.247 -0.269 0.107 1.00 11.12 25 LEU A CA 17
ATOM 16233 C C . LEU A 1 25 ? -11.672 0.769 1.116 1.00 72.13 25 LEU A C 17
ATOM 16234 O O . LEU A 1 25 ? -12.732 1.370 1.026 1.00 33.02 25 LEU A O 17
ATOM 16250 N N . SER A 1 26 ? -10.826 0.949 2.091 1.00 64.13 26 SER A N 17
ATOM 16251 C CA . SER A 1 26 ? -11.028 1.874 3.159 1.00 73.20 26 SER A CA 17
ATOM 16252 C C . SER A 1 26 ? -9.675 2.434 3.546 1.00 14.22 26 SER A C 17
ATOM 16253 O O . SER A 1 26 ? -8.643 1.760 3.368 1.00 3.42 26 SER A O 17
ATOM 16261 N N . TYR A 1 27 ? -9.665 3.633 4.038 1.00 5.45 27 TYR A N 17
ATOM 16262 C CA . TYR A 1 27 ? -8.437 4.324 4.295 1.00 72.13 27 TYR A CA 17
ATOM 16263 C C . TYR A 1 27 ? -8.426 4.865 5.720 1.00 42.34 27 TYR A C 17
ATOM 16264 O O . TYR A 1 27 ? -9.363 5.558 6.136 1.00 52.51 27 TYR A O 17
ATOM 16282 N N . SER A 1 28 ? -7.398 4.535 6.469 1.00 54.12 28 SER A N 17
ATOM 16283 C CA . SER A 1 28 ? -7.285 4.973 7.840 1.00 14.15 28 SER A CA 17
ATOM 16284 C C . SER A 1 28 ? -5.861 5.458 8.149 1.00 24.44 28 SER A C 17
ATOM 16285 O O . SER A 1 28 ? -4.949 4.652 8.356 1.00 54.03 28 SER A O 17
ATOM 16293 N N . GLY A 1 29 ? -5.683 6.774 8.172 1.00 3.01 29 GLY A N 17
ATOM 16294 C CA . GLY A 1 29 ? -4.376 7.361 8.432 1.00 34.35 29 GLY A CA 17
ATOM 16295 C C . GLY A 1 29 ? -3.370 7.020 7.353 1.00 25.32 29 GLY A C 17
ATOM 16296 O O . GLY A 1 29 ? -3.544 7.402 6.198 1.00 73.22 29 GLY A O 17
ATOM 16300 N N . ASP A 1 30 ? -2.325 6.304 7.733 1.00 31.04 30 ASP A N 17
ATOM 16301 C CA . ASP A 1 30 ? -1.284 5.868 6.796 1.00 40.40 30 ASP A CA 17
ATOM 16302 C C . ASP A 1 30 ? -1.488 4.382 6.502 1.00 73.14 30 ASP A C 17
ATOM 16303 O O . ASP A 1 30 ? -0.695 3.741 5.847 1.00 44.55 30 ASP A O 17
ATOM 16312 N N . LYS A 1 31 ? -2.582 3.846 6.978 1.00 11.32 31 LYS A N 17
ATOM 16313 C CA . LYS A 1 31 ? -2.884 2.462 6.750 1.00 53.12 31 LYS A CA 17
ATOM 16314 C C . LYS A 1 31 ? -3.979 2.351 5.730 1.00 15.54 31 LYS A C 17
ATOM 16315 O O . LYS A 1 31 ? -5.022 3.022 5.824 1.00 61.14 31 LYS A O 17
ATOM 16334 N N . VAL A 1 32 ? -3.745 1.532 4.761 1.00 51.33 32 VAL A N 17
ATOM 16335 C CA . VAL A 1 32 ? -4.630 1.392 3.659 1.00 60.52 32 VAL A CA 17
ATOM 16336 C C . VAL A 1 32 ? -5.137 -0.030 3.576 1.00 45.31 32 VAL A C 17
ATOM 16337 O O . VAL A 1 32 ? -4.350 -0.971 3.456 1.00 21.52 32 VAL A O 17
ATOM 16350 N N . THR A 1 33 ? -6.425 -0.185 3.656 1.00 73.33 33 THR A N 17
ATOM 16351 C CA . THR A 1 33 ? -7.035 -1.466 3.493 1.00 15.41 33 THR A CA 17
ATOM 16352 C C . THR A 1 33 ? -7.337 -1.634 2.010 1.00 73.22 33 THR A C 17
ATOM 16353 O O . THR A 1 33 ? -7.999 -0.788 1.419 1.00 70.14 33 THR A O 17
ATOM 16364 N N . VAL A 1 34 ? -6.844 -2.687 1.420 1.00 4.31 34 VAL A N 17
ATOM 16365 C CA . VAL A 1 34 ? -6.947 -2.893 -0.001 1.00 52.04 34 VAL A CA 17
ATOM 16366 C C . VAL A 1 34 ? -7.454 -4.302 -0.307 1.00 50.30 34 VAL A C 17
ATOM 16367 O O . VAL A 1 34 ? -7.543 -5.150 0.592 1.00 3.41 34 VAL A O 17
ATOM 16380 N N . GLN A 1 35 ? -7.765 -4.548 -1.563 1.00 21.24 35 GLN A N 17
ATOM 16381 C CA . GLN A 1 35 ? -8.155 -5.871 -2.009 1.00 30.31 35 GLN A CA 17
ATOM 16382 C C . GLN A 1 35 ? -7.189 -6.364 -3.076 1.00 10.55 35 GLN A C 17
ATOM 16383 O O . GLN A 1 35 ? -6.765 -5.597 -3.947 1.00 31.20 35 GLN A O 17
ATOM 16397 N N . ASP A 1 36 ? -6.868 -7.626 -2.996 1.00 75.31 36 ASP A N 17
ATOM 16398 C CA . ASP A 1 36 ? -5.898 -8.295 -3.855 1.00 41.15 36 ASP A CA 17
ATOM 16399 C C . ASP A 1 36 ? -6.577 -8.795 -5.134 1.00 1.50 36 ASP A C 17
ATOM 16400 O O . ASP A 1 36 ? -7.806 -8.803 -5.222 1.00 15.10 36 ASP A O 17
ATOM 16409 N N . SER A 1 37 ? -5.778 -9.213 -6.108 1.00 40.22 37 SER A N 17
ATOM 16410 C CA . SER A 1 37 ? -6.254 -9.758 -7.370 1.00 4.42 37 SER A CA 17
ATOM 16411 C C . SER A 1 37 ? -7.107 -11.017 -7.122 1.00 12.01 37 SER A C 17
ATOM 16412 O O . SER A 1 37 ? -8.069 -11.289 -7.837 1.00 24.31 37 SER A O 17
ATOM 16420 N N . ASP A 1 38 ? -6.745 -11.749 -6.087 1.00 52.43 38 ASP A N 17
ATOM 16421 C CA . ASP A 1 38 ? -7.432 -12.968 -5.684 1.00 10.41 38 ASP A CA 17
ATOM 16422 C C . ASP A 1 38 ? -8.645 -12.615 -4.815 1.00 42.25 38 ASP A C 17
ATOM 16423 O O . ASP A 1 38 ? -9.529 -13.435 -4.578 1.00 42.01 38 ASP A O 17
ATOM 16432 N N . GLY A 1 39 ? -8.686 -11.366 -4.385 1.00 71.31 39 GLY A N 17
ATOM 16433 C CA . GLY A 1 39 ? -9.786 -10.863 -3.587 1.00 35.42 39 GLY A CA 17
ATOM 16434 C C . GLY A 1 39 ? -9.494 -10.841 -2.119 1.00 32.34 39 GLY A C 17
ATOM 16435 O O . GLY A 1 39 ? -10.370 -10.525 -1.309 1.00 44.13 39 GLY A O 17
ATOM 16439 N N . ARG A 1 40 ? -8.275 -11.172 -1.766 1.00 12.41 40 ARG A N 17
ATOM 16440 C CA . ARG A 1 40 ? -7.845 -11.122 -0.387 1.00 3.20 40 ARG A CA 17
ATOM 16441 C C . ARG A 1 40 ? -7.846 -9.675 0.050 1.00 1.53 40 ARG A C 17
ATOM 16442 O O . ARG A 1 40 ? -7.602 -8.794 -0.753 1.00 25.12 40 ARG A O 17
ATOM 16463 N N . THR A 1 41 ? -8.141 -9.421 1.267 1.00 32.23 41 THR A N 17
ATOM 16464 C CA . THR A 1 41 ? -8.154 -8.080 1.737 1.00 12.43 41 THR A CA 17
ATOM 16465 C C . THR A 1 41 ? -7.008 -7.861 2.727 1.00 33.34 41 THR A C 17
ATOM 16466 O O . THR A 1 41 ? -6.849 -8.622 3.695 1.00 60.05 41 THR A O 17
ATOM 16477 N N . LEU A 1 42 ? -6.200 -6.857 2.475 1.00 35.31 42 LEU A N 17
ATOM 16478 C CA . LEU A 1 42 ? -4.996 -6.641 3.266 1.00 11.25 42 LEU A CA 17
ATOM 16479 C C . LEU A 1 42 ? -4.925 -5.203 3.700 1.00 43.00 42 LEU A C 17
ATOM 16480 O O . LEU A 1 42 ? -5.566 -4.346 3.111 1.00 41.20 42 LEU A O 17
ATOM 16496 N N . THR A 1 43 ? -4.165 -4.946 4.721 1.00 31.23 43 THR A N 17
ATOM 16497 C CA . THR A 1 43 ? -3.902 -3.607 5.141 1.00 55.32 43 THR A CA 17
ATOM 16498 C C . THR A 1 43 ? -2.402 -3.339 5.020 1.00 21.02 43 THR A C 17
ATOM 16499 O O . THR A 1 43 ? -1.573 -4.074 5.580 1.00 15.23 43 THR A O 17
ATOM 16510 N N . PHE A 1 44 ? -2.067 -2.328 4.269 1.00 62.52 44 PHE A N 17
ATOM 16511 C CA . PHE A 1 44 ? -0.696 -1.958 4.019 1.00 12.11 44 PHE A CA 17
ATOM 16512 C C . PHE A 1 44 ? -0.442 -0.541 4.446 1.00 74.12 44 PHE A C 17
ATOM 16513 O O . PHE A 1 44 ? -1.371 0.201 4.764 1.00 65.54 44 PHE A O 17
ATOM 16530 N N . ASP A 1 45 ? 0.810 -0.183 4.464 1.00 2.50 45 ASP A N 17
ATOM 16531 C CA . ASP A 1 45 ? 1.226 1.158 4.752 1.00 11.42 45 ASP A CA 17
ATOM 16532 C C . ASP A 1 45 ? 1.149 1.971 3.473 1.00 35.42 45 ASP A C 17
ATOM 16533 O O . ASP A 1 45 ? 1.616 1.532 2.421 1.00 12.13 45 ASP A O 17
ATOM 16542 N N . ALA A 1 46 ? 0.592 3.145 3.573 1.00 41.40 46 ALA A N 17
ATOM 16543 C CA . ALA A 1 46 ? 0.397 4.050 2.437 1.00 45.54 46 ALA A CA 17
ATOM 16544 C C . ALA A 1 46 ? 1.727 4.439 1.843 1.00 43.34 46 ALA A C 17
ATOM 16545 O O . ALA A 1 46 ? 1.870 4.548 0.638 1.00 62.42 46 ALA A O 17
ATOM 16552 N N . ARG A 1 47 ? 2.696 4.604 2.716 1.00 31.33 47 ARG A N 17
ATOM 16553 C CA . ARG A 1 47 ? 4.085 4.920 2.361 1.00 73.41 47 ARG A CA 17
ATOM 16554 C C . ARG A 1 47 ? 4.735 3.848 1.446 1.00 54.54 47 ARG A C 17
ATOM 16555 O O . ARG A 1 47 ? 5.785 4.084 0.847 1.00 11.34 47 ARG A O 17
ATOM 16576 N N . LEU A 1 48 ? 4.123 2.682 1.377 1.00 71.31 48 LEU A N 17
ATOM 16577 C CA . LEU A 1 48 ? 4.572 1.603 0.502 1.00 43.24 48 LEU A CA 17
ATOM 16578 C C . LEU A 1 48 ? 3.824 1.581 -0.844 1.00 50.22 48 LEU A C 17
ATOM 16579 O O . LEU A 1 48 ? 4.375 1.190 -1.869 1.00 71.40 48 LEU A O 17
ATOM 16595 N N . LEU A 1 49 ? 2.593 2.023 -0.821 1.00 53.53 49 LEU A N 17
ATOM 16596 C CA . LEU A 1 49 ? 1.694 1.953 -1.971 1.00 52.41 49 LEU A CA 17
ATOM 16597 C C . LEU A 1 49 ? 1.802 3.151 -2.879 1.00 40.33 49 LEU A C 17
ATOM 16598 O O . LEU A 1 49 ? 1.630 4.288 -2.453 1.00 54.13 49 LEU A O 17
ATOM 16614 N N . ARG A 1 50 ? 2.090 2.901 -4.126 1.00 31.45 50 ARG A N 17
ATOM 16615 C CA . ARG A 1 50 ? 2.099 3.963 -5.104 1.00 30.34 50 ARG A CA 17
ATOM 16616 C C . ARG A 1 50 ? 0.859 3.858 -5.958 1.00 31.23 50 ARG A C 17
ATOM 16617 O O . ARG A 1 50 ? 0.522 2.774 -6.428 1.00 15.24 50 ARG A O 17
ATOM 16638 N N . VAL A 1 51 ? 0.172 4.960 -6.130 1.00 35.14 51 VAL A N 17
ATOM 16639 C CA . VAL A 1 51 ? -1.058 4.985 -6.904 1.00 21.14 51 VAL A CA 17
ATOM 16640 C C . VAL A 1 51 ? -0.806 4.887 -8.397 1.00 34.23 51 VAL A C 17
ATOM 16641 O O . VAL A 1 51 ? 0.204 5.389 -8.912 1.00 54.41 51 VAL A O 17
ATOM 16654 N N . LYS A 1 52 ? -1.711 4.233 -9.083 1.00 4.24 52 LYS A N 17
ATOM 16655 C CA . LYS A 1 52 ? -1.626 4.109 -10.502 1.00 22.25 52 LYS A CA 17
ATOM 16656 C C . LYS A 1 52 ? -2.699 4.858 -11.238 1.00 24.42 52 LYS A C 17
ATOM 16657 O O . LYS A 1 52 ? -3.721 4.278 -11.652 1.00 41.45 52 LYS A O 17
ATOM 16676 N N . LYS A 1 53 ? -2.498 6.166 -11.317 1.00 44.13 53 LYS A N 17
ATOM 16677 C CA . LYS A 1 53 ? -3.269 7.050 -12.184 1.00 24.45 53 LYS A CA 17
ATOM 16678 C C . LYS A 1 53 ? -4.783 7.013 -11.941 1.00 54.23 53 LYS A C 17
ATOM 16679 O O . LYS A 1 53 ? -5.577 7.060 -12.894 1.00 63.14 53 LYS A O 17
ATOM 16698 N N . TRP A 1 54 ? -5.197 7.020 -10.688 1.00 15.40 54 TRP A N 17
ATOM 16699 C CA . TRP A 1 54 ? -6.616 7.019 -10.403 1.00 41.41 54 TRP A CA 17
ATOM 16700 C C . TRP A 1 54 ? -7.210 8.393 -10.729 1.00 1.41 54 TRP A C 17
ATOM 16701 O O . TRP A 1 54 ? -8.383 8.509 -11.084 1.00 31.45 54 TRP A O 17
ATOM 16722 N N . LEU A 1 55 ? -6.373 9.423 -10.659 1.00 3.11 55 LEU A N 17
ATOM 16723 C CA . LEU A 1 55 ? -6.792 10.766 -11.015 1.00 42.45 55 LEU A CA 17
ATOM 16724 C C . LEU A 1 55 ? -6.742 10.962 -12.521 1.00 42.22 55 LEU A C 17
ATOM 16725 O O . LEU A 1 55 ? -7.343 11.893 -13.052 1.00 62.42 55 LEU A O 17
ATOM 16741 N N . GLU A 1 56 ? -6.048 10.058 -13.209 1.00 3.41 56 GLU A N 17
ATOM 16742 C CA . GLU A 1 56 ? -5.935 10.114 -14.660 1.00 4.14 56 GLU A CA 17
ATOM 16743 C C . GLU A 1 56 ? -7.287 9.812 -15.278 1.00 64.40 56 GLU A C 17
ATOM 16744 O O . GLU A 1 56 ? -7.745 10.528 -16.163 1.00 75.54 56 GLU A O 17
ATOM 16756 N N . HIS A 1 57 ? -7.940 8.754 -14.798 1.00 32.35 57 HIS A N 17
ATOM 16757 C CA . HIS A 1 57 ? -9.302 8.476 -15.252 1.00 25.22 57 HIS A CA 17
ATOM 16758 C C . HIS A 1 57 ? -10.251 9.398 -14.496 1.00 23.33 57 HIS A C 17
ATOM 16759 O O . HIS A 1 57 ? -11.326 9.753 -14.983 1.00 0.01 57 HIS A O 17
ATOM 16774 N N . HIS A 1 58 ? -9.803 9.787 -13.296 1.00 11.34 58 HIS A N 17
ATOM 16775 C CA . HIS A 1 58 ? -10.475 10.718 -12.402 1.00 74.45 58 HIS A CA 17
ATOM 16776 C C . HIS A 1 58 ? -11.786 10.125 -11.886 1.00 50.34 58 HIS A C 17
ATOM 16777 O O . HIS A 1 58 ? -11.797 9.505 -10.840 1.00 71.40 58 HIS A O 17
ATOM 16792 N N . HIS A 1 59 ? -12.848 10.268 -12.653 1.00 4.41 59 HIS A N 17
ATOM 16793 C CA . HIS A 1 59 ? -14.184 9.715 -12.335 1.00 41.41 59 HIS A CA 17
ATOM 16794 C C . HIS A 1 59 ? -15.040 9.682 -13.570 1.00 45.32 59 HIS A C 17
ATOM 16795 O O . HIS A 1 59 ? -15.872 8.791 -13.719 1.00 3.14 59 HIS A O 17
ATOM 16810 N N . HIS A 1 60 ? -14.842 10.682 -14.453 1.00 53.23 60 HIS A N 17
ATOM 16811 C CA . HIS A 1 60 ? -15.557 10.822 -15.740 1.00 33.31 60 HIS A CA 17
ATOM 16812 C C . HIS A 1 60 ? -17.005 11.265 -15.512 1.00 51.51 60 HIS A C 17
ATOM 16813 O O . HIS A 1 60 ? -17.412 12.326 -15.977 1.00 23.23 60 HIS A O 17
ATOM 16828 N N . HIS A 1 61 ? -17.753 10.454 -14.806 1.00 74.50 61 HIS A N 17
ATOM 16829 C CA . HIS A 1 61 ? -19.114 10.754 -14.415 1.00 45.44 61 HIS A CA 17
ATOM 16830 C C . HIS A 1 61 ? -19.568 9.738 -13.394 1.00 44.23 61 HIS A C 17
ATOM 16831 O O . HIS A 1 61 ? -20.131 8.697 -13.737 1.00 0.21 61 HIS A O 17
ATOM 16846 N N . HIS A 1 62 ? -19.282 10.005 -12.166 1.00 51.10 62 HIS A N 17
ATOM 16847 C CA . HIS A 1 62 ? -19.643 9.109 -11.114 1.00 72.03 62 HIS A CA 17
ATOM 16848 C C . HIS A 1 62 ? -20.111 9.928 -9.949 1.00 13.10 62 HIS A C 17
ATOM 16849 O O . HIS A 1 62 ? -21.310 10.216 -9.882 1.00 36.32 62 HIS A O 17
ATOM 16865 N N . MET A 1 1 ? -4.093 13.758 4.832 1.00 63.01 1 MET A N 18
ATOM 16866 C CA . MET A 1 1 ? -4.448 12.708 3.866 1.00 62.34 1 MET A CA 18
ATOM 16867 C C . MET A 1 1 ? -3.434 12.719 2.732 1.00 2.02 1 MET A C 18
ATOM 16868 O O . MET A 1 1 ? -3.248 13.740 2.082 1.00 35.14 1 MET A O 18
ATOM 16884 N N . ASP A 1 2 ? -2.792 11.579 2.475 1.00 32.12 2 ASP A N 18
ATOM 16885 C CA . ASP A 1 2 ? -1.730 11.505 1.455 1.00 62.23 2 ASP A CA 18
ATOM 16886 C C . ASP A 1 2 ? -2.302 11.494 0.028 1.00 51.24 2 ASP A C 18
ATOM 16887 O O . ASP A 1 2 ? -1.603 11.784 -0.934 1.00 42.22 2 ASP A O 18
ATOM 16896 N N . GLY A 1 3 ? -3.594 11.214 -0.092 1.00 42.13 3 GLY A N 18
ATOM 16897 C CA . GLY A 1 3 ? -4.234 11.272 -1.404 1.00 31.14 3 GLY A CA 18
ATOM 16898 C C . GLY A 1 3 ? -4.665 9.930 -1.986 1.00 14.21 3 GLY A C 18
ATOM 16899 O O . GLY A 1 3 ? -4.872 9.817 -3.189 1.00 72.03 3 GLY A O 18
ATOM 16903 N N . PHE A 1 4 ? -4.795 8.916 -1.155 1.00 34.44 4 PHE A N 18
ATOM 16904 C CA . PHE A 1 4 ? -5.332 7.642 -1.635 1.00 64.32 4 PHE A CA 18
ATOM 16905 C C . PHE A 1 4 ? -6.841 7.665 -1.495 1.00 2.44 4 PHE A C 18
ATOM 16906 O O . PHE A 1 4 ? -7.361 8.137 -0.487 1.00 74.12 4 PHE A O 18
ATOM 16923 N N . ASP A 1 5 ? -7.525 7.145 -2.474 1.00 71.04 5 ASP A N 18
ATOM 16924 C CA . ASP A 1 5 ? -8.981 7.164 -2.505 1.00 23.31 5 ASP A CA 18
ATOM 16925 C C . ASP A 1 5 ? -9.529 5.753 -2.540 1.00 54.33 5 ASP A C 18
ATOM 16926 O O . ASP A 1 5 ? -8.847 4.837 -2.976 1.00 34.11 5 ASP A O 18
ATOM 16935 N N . ARG A 1 6 ? -10.736 5.567 -2.059 1.00 53.33 6 ARG A N 18
ATOM 16936 C CA . ARG A 1 6 ? -11.342 4.261 -2.081 1.00 64.30 6 ARG A CA 18
ATOM 16937 C C . ARG A 1 6 ? -11.716 3.821 -3.500 1.00 13.14 6 ARG A C 18
ATOM 16938 O O . ARG A 1 6 ? -12.409 4.524 -4.231 1.00 24.23 6 ARG A O 18
ATOM 16959 N N . GLY A 1 7 ? -11.222 2.669 -3.878 1.00 31.14 7 GLY A N 18
ATOM 16960 C CA . GLY A 1 7 ? -11.399 2.169 -5.214 1.00 12.23 7 GLY A CA 18
ATOM 16961 C C . GLY A 1 7 ? -10.152 2.372 -6.053 1.00 63.31 7 GLY A C 18
ATOM 16962 O O . GLY A 1 7 ? -10.090 1.931 -7.188 1.00 62.22 7 GLY A O 18
ATOM 16966 N N . ALA A 1 8 ? -9.161 3.032 -5.480 1.00 13.21 8 ALA A N 18
ATOM 16967 C CA . ALA A 1 8 ? -7.910 3.317 -6.171 1.00 3.33 8 ALA A CA 18
ATOM 16968 C C . ALA A 1 8 ? -7.061 2.075 -6.346 1.00 53.11 8 ALA A C 18
ATOM 16969 O O . ALA A 1 8 ? -7.054 1.195 -5.483 1.00 55.41 8 ALA A O 18
ATOM 16976 N N . ASP A 1 9 ? -6.360 2.015 -7.456 1.00 75.02 9 ASP A N 18
ATOM 16977 C CA . ASP A 1 9 ? -5.389 0.966 -7.707 1.00 10.10 9 ASP A CA 18
ATOM 16978 C C . ASP A 1 9 ? -4.062 1.398 -7.147 1.00 20.14 9 ASP A C 18
ATOM 16979 O O . ASP A 1 9 ? -3.628 2.539 -7.356 1.00 64.13 9 ASP A O 18
ATOM 16988 N N . VAL A 1 10 ? -3.427 0.531 -6.428 1.00 41.41 10 VAL A N 18
ATOM 16989 C CA . VAL A 1 10 ? -2.124 0.820 -5.880 1.00 13.32 10 VAL A CA 18
ATOM 16990 C C . VAL A 1 10 ? -1.127 -0.230 -6.317 1.00 40.02 10 VAL A C 18
ATOM 16991 O O . VAL A 1 10 ? -1.491 -1.384 -6.542 1.00 70.44 10 VAL A O 18
ATOM 17004 N N . THR A 1 11 ? 0.107 0.161 -6.426 1.00 61.33 11 THR A N 18
ATOM 17005 C CA . THR A 1 11 ? 1.150 -0.736 -6.819 1.00 63.30 11 THR A CA 18
ATOM 17006 C C . THR A 1 11 ? 2.004 -1.119 -5.622 1.00 34.41 11 THR A C 18
ATOM 17007 O O . THR A 1 11 ? 2.480 -0.249 -4.870 1.00 24.32 11 THR A O 18
ATOM 17018 N N . TYR A 1 12 ? 2.151 -2.400 -5.428 1.00 22.45 12 TYR A N 18
ATOM 17019 C CA . TYR A 1 12 ? 2.916 -2.953 -4.334 1.00 22.13 12 TYR A CA 18
ATOM 17020 C C . TYR A 1 12 ? 3.811 -4.073 -4.830 1.00 13.32 12 TYR A C 18
ATOM 17021 O O . TYR A 1 12 ? 3.414 -4.857 -5.678 1.00 44.51 12 TYR A O 18
ATOM 17039 N N . THR A 1 13 ? 5.015 -4.121 -4.328 1.00 23.13 13 THR A N 18
ATOM 17040 C CA . THR A 1 13 ? 5.914 -5.194 -4.637 1.00 42.32 13 THR A CA 18
ATOM 17041 C C . THR A 1 13 ? 6.253 -5.975 -3.383 1.00 71.21 13 THR A C 18
ATOM 17042 O O . THR A 1 13 ? 6.592 -5.385 -2.341 1.00 73.15 13 THR A O 18
ATOM 17053 N N . ASP A 1 14 ? 6.140 -7.284 -3.462 1.00 21.41 14 ASP A N 18
ATOM 17054 C CA . ASP A 1 14 ? 6.527 -8.157 -2.352 1.00 24.22 14 ASP A CA 18
ATOM 17055 C C . ASP A 1 14 ? 8.029 -8.240 -2.262 1.00 51.43 14 ASP A C 18
ATOM 17056 O O . ASP A 1 14 ? 8.738 -7.641 -3.068 1.00 63.14 14 ASP A O 18
ATOM 17065 N N . SER A 1 15 ? 8.519 -8.994 -1.297 1.00 62.33 15 SER A N 18
ATOM 17066 C CA . SER A 1 15 ? 9.950 -9.183 -1.089 1.00 32.35 15 SER A CA 18
ATOM 17067 C C . SER A 1 15 ? 10.613 -9.877 -2.310 1.00 64.23 15 SER A C 18
ATOM 17068 O O . SER A 1 15 ? 11.829 -9.862 -2.464 1.00 54.21 15 SER A O 18
ATOM 17076 N N . ASP A 1 16 ? 9.790 -10.484 -3.160 1.00 23.01 16 ASP A N 18
ATOM 17077 C CA . ASP A 1 16 ? 10.259 -11.117 -4.399 1.00 62.31 16 ASP A CA 18
ATOM 17078 C C . ASP A 1 16 ? 10.209 -10.147 -5.560 1.00 2.31 16 ASP A C 18
ATOM 17079 O O . ASP A 1 16 ? 10.568 -10.495 -6.696 1.00 13.14 16 ASP A O 18
ATOM 17088 N N . GLY A 1 17 ? 9.752 -8.947 -5.290 1.00 40.54 17 GLY A N 18
ATOM 17089 C CA . GLY A 1 17 ? 9.612 -7.954 -6.323 1.00 1.32 17 GLY A CA 18
ATOM 17090 C C . GLY A 1 17 ? 8.392 -8.197 -7.161 1.00 45.13 17 GLY A C 18
ATOM 17091 O O . GLY A 1 17 ? 8.252 -7.630 -8.243 1.00 50.15 17 GLY A O 18
ATOM 17095 N N . SER A 1 18 ? 7.517 -9.052 -6.673 1.00 0.14 18 SER A N 18
ATOM 17096 C CA . SER A 1 18 ? 6.308 -9.352 -7.347 1.00 34.14 18 SER A CA 18
ATOM 17097 C C . SER A 1 18 ? 5.389 -8.152 -7.323 1.00 12.55 18 SER A C 18
ATOM 17098 O O . SER A 1 18 ? 4.948 -7.700 -6.256 1.00 74.33 18 SER A O 18
ATOM 17106 N N . LYS A 1 19 ? 5.155 -7.624 -8.487 1.00 2.44 19 LYS A N 18
ATOM 17107 C CA . LYS A 1 19 ? 4.372 -6.446 -8.670 1.00 23.04 19 LYS A CA 18
ATOM 17108 C C . LYS A 1 19 ? 2.921 -6.821 -8.610 1.00 61.20 19 LYS A C 18
ATOM 17109 O O . LYS A 1 19 ? 2.406 -7.511 -9.494 1.00 52.55 19 LYS A O 18
ATOM 17128 N N . LYS A 1 20 ? 2.279 -6.411 -7.573 1.00 53.01 20 LYS A N 18
ATOM 17129 C CA . LYS A 1 20 ? 0.926 -6.719 -7.356 1.00 2.23 20 LYS A CA 18
ATOM 17130 C C . LYS A 1 20 ? 0.149 -5.432 -7.223 1.00 61.30 20 LYS A C 18
ATOM 17131 O O . LYS A 1 20 ? 0.660 -4.439 -6.701 1.00 71.40 20 LYS A O 18
ATOM 17150 N N . THR A 1 21 ? -1.046 -5.420 -7.721 1.00 41.11 21 THR A N 18
ATOM 17151 C CA . THR A 1 21 ? -1.845 -4.238 -7.709 1.00 2.22 21 THR A CA 18
ATOM 17152 C C . THR A 1 21 ? -3.101 -4.490 -6.872 1.00 20.33 21 THR A C 18
ATOM 17153 O O . THR A 1 21 ? -3.754 -5.531 -7.018 1.00 70.31 21 THR A O 18
ATOM 17164 N N . TYR A 1 22 ? -3.420 -3.564 -5.996 1.00 34.35 22 TYR A N 18
ATOM 17165 C CA . TYR A 1 22 ? -4.550 -3.719 -5.092 1.00 41.03 22 TYR A CA 18
ATOM 17166 C C . TYR A 1 22 ? -5.532 -2.563 -5.270 1.00 1.55 22 TYR A C 18
ATOM 17167 O O . TYR A 1 22 ? -5.194 -1.547 -5.868 1.00 34.52 22 TYR A O 18
ATOM 17185 N N . LYS A 1 23 ? -6.734 -2.741 -4.753 1.00 45.43 23 LYS A N 18
ATOM 17186 C CA . LYS A 1 23 ? -7.765 -1.696 -4.711 1.00 53.23 23 LYS A CA 18
ATOM 17187 C C . LYS A 1 23 ? -7.936 -1.218 -3.285 1.00 12.13 23 LYS A C 18
ATOM 17188 O O . LYS A 1 23 ? -8.102 -2.031 -2.387 1.00 43.10 23 LYS A O 18
ATOM 17207 N N . VAL A 1 24 ? -7.889 0.080 -3.072 1.00 52.03 24 VAL A N 18
ATOM 17208 C CA . VAL A 1 24 ? -8.087 0.643 -1.739 1.00 24.23 24 VAL A CA 18
ATOM 17209 C C . VAL A 1 24 ? -9.560 0.496 -1.327 1.00 22.22 24 VAL A C 18
ATOM 17210 O O . VAL A 1 24 ? -10.454 0.821 -2.106 1.00 52.32 24 VAL A O 18
ATOM 17223 N N . LEU A 1 25 ? -9.814 -0.012 -0.133 1.00 34.21 25 LEU A N 18
ATOM 17224 C CA . LEU A 1 25 ? -11.190 -0.207 0.330 1.00 62.54 25 LEU A CA 18
ATOM 17225 C C . LEU A 1 25 ? -11.590 0.957 1.195 1.00 31.10 25 LEU A C 18
ATOM 17226 O O . LEU A 1 25 ? -12.641 1.561 1.013 1.00 35.40 25 LEU A O 18
ATOM 17242 N N . SER A 1 26 ? -10.733 1.272 2.125 1.00 33.12 26 SER A N 18
ATOM 17243 C CA . SER A 1 26 ? -10.951 2.333 3.048 1.00 21.22 26 SER A CA 18
ATOM 17244 C C . SER A 1 26 ? -9.601 2.900 3.401 1.00 73.13 26 SER A C 18
ATOM 17245 O O . SER A 1 26 ? -8.578 2.190 3.299 1.00 74.21 26 SER A O 18
ATOM 17253 N N . TYR A 1 27 ? -9.570 4.136 3.797 1.00 3.54 27 TYR A N 18
ATOM 17254 C CA . TYR A 1 27 ? -8.332 4.789 4.062 1.00 40.21 27 TYR A CA 18
ATOM 17255 C C . TYR A 1 27 ? -8.352 5.403 5.450 1.00 63.41 27 TYR A C 18
ATOM 17256 O O . TYR A 1 27 ? -9.274 6.148 5.789 1.00 21.15 27 TYR A O 18
ATOM 17274 N N . SER A 1 28 ? -7.385 5.056 6.279 1.00 74.45 28 SER A N 18
ATOM 17275 C CA . SER A 1 28 ? -7.305 5.635 7.597 1.00 1.43 28 SER A CA 18
ATOM 17276 C C . SER A 1 28 ? -5.864 5.983 7.991 1.00 53.51 28 SER A C 18
ATOM 17277 O O . SER A 1 28 ? -5.082 5.105 8.377 1.00 21.14 28 SER A O 18
ATOM 17285 N N . GLY A 1 29 ? -5.528 7.259 7.875 1.00 75.21 29 GLY A N 18
ATOM 17286 C CA . GLY A 1 29 ? -4.221 7.762 8.271 1.00 5.20 29 GLY A CA 18
ATOM 17287 C C . GLY A 1 29 ? -3.070 7.125 7.520 1.00 0.00 29 GLY A C 18
ATOM 17288 O O . GLY A 1 29 ? -2.869 7.394 6.329 1.00 21.25 29 GLY A O 18
ATOM 17292 N N . ASP A 1 30 ? -2.321 6.280 8.217 1.00 40.01 30 ASP A N 18
ATOM 17293 C CA . ASP A 1 30 ? -1.166 5.596 7.630 1.00 51.54 30 ASP A CA 18
ATOM 17294 C C . ASP A 1 30 ? -1.527 4.209 7.164 1.00 60.03 30 ASP A C 18
ATOM 17295 O O . ASP A 1 30 ? -0.753 3.571 6.460 1.00 0.12 30 ASP A O 18
ATOM 17304 N N . LYS A 1 31 ? -2.688 3.733 7.549 1.00 75.52 31 LYS A N 18
ATOM 17305 C CA . LYS A 1 31 ? -3.078 2.389 7.209 1.00 32.33 31 LYS A CA 18
ATOM 17306 C C . LYS A 1 31 ? -4.134 2.364 6.143 1.00 64.44 31 LYS A C 18
ATOM 17307 O O . LYS A 1 31 ? -5.145 3.089 6.202 1.00 74.12 31 LYS A O 18
ATOM 17326 N N . VAL A 1 32 ? -3.902 1.542 5.169 1.00 53.13 32 VAL A N 18
ATOM 17327 C CA . VAL A 1 32 ? -4.780 1.406 4.050 1.00 42.34 32 VAL A CA 18
ATOM 17328 C C . VAL A 1 32 ? -5.269 -0.028 3.968 1.00 52.04 32 VAL A C 18
ATOM 17329 O O . VAL A 1 32 ? -4.459 -0.959 3.914 1.00 40.52 32 VAL A O 18
ATOM 17342 N N . THR A 1 33 ? -6.559 -0.212 3.984 1.00 21.10 33 THR A N 18
ATOM 17343 C CA . THR A 1 33 ? -7.117 -1.519 3.795 1.00 24.21 33 THR A CA 18
ATOM 17344 C C . THR A 1 33 ? -7.414 -1.670 2.311 1.00 41.51 33 THR A C 18
ATOM 17345 O O . THR A 1 33 ? -8.047 -0.799 1.719 1.00 42.52 33 THR A O 18
ATOM 17356 N N . VAL A 1 34 ? -6.939 -2.733 1.715 1.00 65.55 34 VAL A N 18
ATOM 17357 C CA . VAL A 1 34 ? -7.048 -2.924 0.293 1.00 45.24 34 VAL A CA 18
ATOM 17358 C C . VAL A 1 34 ? -7.570 -4.321 -0.035 1.00 61.43 34 VAL A C 18
ATOM 17359 O O . VAL A 1 34 ? -7.622 -5.197 0.834 1.00 32.51 34 VAL A O 18
ATOM 17372 N N . GLN A 1 35 ? -7.943 -4.512 -1.273 1.00 71.41 35 GLN A N 18
ATOM 17373 C CA . GLN A 1 35 ? -8.342 -5.800 -1.786 1.00 20.22 35 GLN A CA 18
ATOM 17374 C C . GLN A 1 35 ? -7.462 -6.151 -2.958 1.00 11.41 35 GLN A C 18
ATOM 17375 O O . GLN A 1 35 ? -7.185 -5.310 -3.814 1.00 65.53 35 GLN A O 18
ATOM 17389 N N . ASP A 1 36 ? -7.032 -7.369 -2.992 1.00 71.11 36 ASP A N 18
ATOM 17390 C CA . ASP A 1 36 ? -6.131 -7.849 -4.018 1.00 12.14 36 ASP A CA 18
ATOM 17391 C C . ASP A 1 36 ? -6.899 -8.295 -5.245 1.00 31.51 36 ASP A C 18
ATOM 17392 O O . ASP A 1 36 ? -8.124 -8.404 -5.211 1.00 12.11 36 ASP A O 18
ATOM 17401 N N . SER A 1 37 ? -6.186 -8.523 -6.310 1.00 54.32 37 SER A N 18
ATOM 17402 C CA . SER A 1 37 ? -6.706 -9.034 -7.550 1.00 4.44 37 SER A CA 18
ATOM 17403 C C . SER A 1 37 ? -7.377 -10.402 -7.324 1.00 51.44 37 SER A C 18
ATOM 17404 O O . SER A 1 37 ? -8.391 -10.723 -7.946 1.00 0.04 37 SER A O 18
ATOM 17412 N N . ASP A 1 38 ? -6.812 -11.184 -6.393 1.00 33.12 38 ASP A N 18
ATOM 17413 C CA . ASP A 1 38 ? -7.365 -12.493 -6.028 1.00 22.01 38 ASP A CA 18
ATOM 17414 C C . ASP A 1 38 ? -8.524 -12.296 -5.046 1.00 34.14 38 ASP A C 18
ATOM 17415 O O . ASP A 1 38 ? -9.337 -13.183 -4.814 1.00 4.43 38 ASP A O 18
ATOM 17424 N N . GLY A 1 39 ? -8.620 -11.088 -4.525 1.00 72.21 39 GLY A N 18
ATOM 17425 C CA . GLY A 1 39 ? -9.697 -10.723 -3.633 1.00 64.04 39 GLY A CA 18
ATOM 17426 C C . GLY A 1 39 ? -9.329 -10.766 -2.189 1.00 75.02 39 GLY A C 18
ATOM 17427 O O . GLY A 1 39 ? -10.186 -10.634 -1.329 1.00 34.13 39 GLY A O 18
ATOM 17431 N N . ARG A 1 40 ? -8.071 -10.943 -1.912 1.00 21.45 40 ARG A N 18
ATOM 17432 C CA . ARG A 1 40 ? -7.604 -10.967 -0.543 1.00 24.15 40 ARG A CA 18
ATOM 17433 C C . ARG A 1 40 ? -7.653 -9.570 0.003 1.00 4.40 40 ARG A C 18
ATOM 17434 O O . ARG A 1 40 ? -7.432 -8.626 -0.724 1.00 74.11 40 ARG A O 18
ATOM 17455 N N . THR A 1 41 ? -7.968 -9.427 1.232 1.00 43.40 41 THR A N 18
ATOM 17456 C CA . THR A 1 41 ? -8.035 -8.130 1.814 1.00 12.20 41 THR A CA 18
ATOM 17457 C C . THR A 1 41 ? -6.888 -7.944 2.783 1.00 2.54 41 THR A C 18
ATOM 17458 O O . THR A 1 41 ? -6.690 -8.771 3.684 1.00 24.33 41 THR A O 18
ATOM 17469 N N . LEU A 1 42 ? -6.134 -6.891 2.604 1.00 42.31 42 LEU A N 18
ATOM 17470 C CA . LEU A 1 42 ? -4.934 -6.695 3.389 1.00 23.03 42 LEU A CA 18
ATOM 17471 C C . LEU A 1 42 ? -4.903 -5.281 3.908 1.00 21.22 42 LEU A C 18
ATOM 17472 O O . LEU A 1 42 ? -5.581 -4.409 3.376 1.00 61.34 42 LEU A O 18
ATOM 17488 N N . THR A 1 43 ? -4.147 -5.054 4.935 1.00 14.31 43 THR A N 18
ATOM 17489 C CA . THR A 1 43 ? -3.969 -3.736 5.466 1.00 74.14 43 THR A CA 18
ATOM 17490 C C . THR A 1 43 ? -2.481 -3.389 5.420 1.00 40.30 43 THR A C 18
ATOM 17491 O O . THR A 1 43 ? -1.657 -4.070 6.025 1.00 42.31 43 THR A O 18
ATOM 17502 N N . PHE A 1 44 ? -2.153 -2.367 4.687 1.00 21.12 44 PHE A N 18
ATOM 17503 C CA . PHE A 1 44 ? -0.776 -1.965 4.495 1.00 22.41 44 PHE A CA 18
ATOM 17504 C C . PHE A 1 44 ? -0.571 -0.547 4.943 1.00 22.25 44 PHE A C 18
ATOM 17505 O O . PHE A 1 44 ? -1.530 0.175 5.220 1.00 63.41 44 PHE A O 18
ATOM 17522 N N . ASP A 1 45 ? 0.679 -0.154 5.020 1.00 34.34 45 ASP A N 18
ATOM 17523 C CA . ASP A 1 45 ? 1.039 1.199 5.302 1.00 4.53 45 ASP A CA 18
ATOM 17524 C C . ASP A 1 45 ? 0.968 1.970 3.995 1.00 24.24 45 ASP A C 18
ATOM 17525 O O . ASP A 1 45 ? 1.398 1.472 2.958 1.00 61.13 45 ASP A O 18
ATOM 17534 N N . ALA A 1 46 ? 0.455 3.164 4.048 1.00 11.45 46 ALA A N 18
ATOM 17535 C CA . ALA A 1 46 ? 0.285 4.024 2.864 1.00 42.44 46 ALA A CA 18
ATOM 17536 C C . ALA A 1 46 ? 1.619 4.373 2.212 1.00 44.24 46 ALA A C 18
ATOM 17537 O O . ALA A 1 46 ? 1.681 4.677 1.030 1.00 53.44 46 ALA A O 18
ATOM 17544 N N . ARG A 1 47 ? 2.674 4.319 2.989 1.00 63.42 47 ARG A N 18
ATOM 17545 C CA . ARG A 1 47 ? 4.025 4.581 2.493 1.00 61.23 47 ARG A CA 18
ATOM 17546 C C . ARG A 1 47 ? 4.530 3.411 1.619 1.00 74.54 47 ARG A C 18
ATOM 17547 O O . ARG A 1 47 ? 5.483 3.548 0.862 1.00 12.12 47 ARG A O 18
ATOM 17568 N N . LEU A 1 48 ? 3.866 2.276 1.729 1.00 54.40 48 LEU A N 18
ATOM 17569 C CA . LEU A 1 48 ? 4.226 1.077 0.980 1.00 34.34 48 LEU A CA 18
ATOM 17570 C C . LEU A 1 48 ? 3.516 1.044 -0.369 1.00 72.55 48 LEU A C 18
ATOM 17571 O O . LEU A 1 48 ? 3.941 0.355 -1.306 1.00 40.22 48 LEU A O 18
ATOM 17587 N N . LEU A 1 49 ? 2.455 1.794 -0.456 1.00 21.20 49 LEU A N 18
ATOM 17588 C CA . LEU A 1 49 ? 1.618 1.824 -1.624 1.00 41.01 49 LEU A CA 18
ATOM 17589 C C . LEU A 1 49 ? 1.916 3.022 -2.469 1.00 3.20 49 LEU A C 18
ATOM 17590 O O . LEU A 1 49 ? 2.030 4.134 -1.969 1.00 3.40 49 LEU A O 18
ATOM 17606 N N . ARG A 1 50 ? 2.067 2.798 -3.734 1.00 41.34 50 ARG A N 18
ATOM 17607 C CA . ARG A 1 50 ? 2.250 3.872 -4.662 1.00 32.21 50 ARG A CA 18
ATOM 17608 C C . ARG A 1 50 ? 1.079 3.847 -5.624 1.00 43.04 50 ARG A C 18
ATOM 17609 O O . ARG A 1 50 ? 0.767 2.792 -6.192 1.00 72.32 50 ARG A O 18
ATOM 17630 N N . VAL A 1 51 ? 0.421 4.974 -5.783 1.00 11.53 51 VAL A N 18
ATOM 17631 C CA . VAL A 1 51 ? -0.800 5.062 -6.582 1.00 22.24 51 VAL A CA 18
ATOM 17632 C C . VAL A 1 51 ? -0.598 4.687 -8.049 1.00 70.44 51 VAL A C 18
ATOM 17633 O O . VAL A 1 51 ? 0.391 5.082 -8.688 1.00 32.35 51 VAL A O 18
ATOM 17646 N N . LYS A 1 52 ? -1.523 3.914 -8.566 1.00 63.31 52 LYS A N 18
ATOM 17647 C CA . LYS A 1 52 ? -1.558 3.583 -9.964 1.00 44.13 52 LYS A CA 18
ATOM 17648 C C . LYS A 1 52 ? -2.412 4.635 -10.654 1.00 3.34 52 LYS A C 18
ATOM 17649 O O . LYS A 1 52 ? -3.576 4.422 -10.976 1.00 54.24 52 LYS A O 18
ATOM 17668 N N . LYS A 1 53 ? -1.848 5.803 -10.762 1.00 44.02 53 LYS A N 18
ATOM 17669 C CA . LYS A 1 53 ? -2.503 6.955 -11.327 1.00 22.42 53 LYS A CA 18
ATOM 17670 C C . LYS A 1 53 ? -1.461 7.740 -12.082 1.00 10.42 53 LYS A C 18
ATOM 17671 O O . LYS A 1 53 ? -0.258 7.424 -11.989 1.00 14.45 53 LYS A O 18
ATOM 17690 N N . TRP A 1 54 ? -1.876 8.740 -12.805 1.00 71.51 54 TRP A N 18
ATOM 17691 C CA . TRP A 1 54 ? -0.932 9.569 -13.505 1.00 50.45 54 TRP A CA 18
ATOM 17692 C C . TRP A 1 54 ? -0.577 10.752 -12.614 1.00 53.02 54 TRP A C 18
ATOM 17693 O O . TRP A 1 54 ? -1.178 10.904 -11.538 1.00 14.25 54 TRP A O 18
ATOM 17714 N N . LEU A 1 55 ? 0.402 11.559 -13.031 1.00 43.42 55 LEU A N 18
ATOM 17715 C CA . LEU A 1 55 ? 0.897 12.709 -12.238 1.00 75.43 55 LEU A CA 18
ATOM 17716 C C . LEU A 1 55 ? 1.690 12.242 -11.011 1.00 62.34 55 LEU A C 18
ATOM 17717 O O . LEU A 1 55 ? 2.067 13.052 -10.152 1.00 41.02 55 LEU A O 18
ATOM 17733 N N . GLU A 1 56 ? 1.983 10.951 -10.962 1.00 1.32 56 GLU A N 18
ATOM 17734 C CA . GLU A 1 56 ? 2.706 10.364 -9.856 1.00 22.33 56 GLU A CA 18
ATOM 17735 C C . GLU A 1 56 ? 4.142 10.877 -9.893 1.00 73.43 56 GLU A C 18
ATOM 17736 O O . GLU A 1 56 ? 4.628 11.437 -8.928 1.00 75.42 56 GLU A O 18
ATOM 17748 N N . HIS A 1 57 ? 4.775 10.761 -11.043 1.00 62.21 57 HIS A N 18
ATOM 17749 C CA . HIS A 1 57 ? 6.165 11.209 -11.210 1.00 13.11 57 HIS A CA 18
ATOM 17750 C C . HIS A 1 57 ? 6.214 12.726 -11.348 1.00 11.04 57 HIS A C 18
ATOM 17751 O O . HIS A 1 57 ? 7.247 13.364 -11.100 1.00 34.34 57 HIS A O 18
ATOM 17766 N N . HIS A 1 58 ? 5.095 13.295 -11.742 1.00 12.33 58 HIS A N 18
ATOM 17767 C CA . HIS A 1 58 ? 4.988 14.729 -11.924 1.00 32.41 58 HIS A CA 18
ATOM 17768 C C . HIS A 1 58 ? 4.982 15.411 -10.565 1.00 1.24 58 HIS A C 18
ATOM 17769 O O . HIS A 1 58 ? 5.693 16.379 -10.348 1.00 71.24 58 HIS A O 18
ATOM 17784 N N . HIS A 1 59 ? 4.181 14.903 -9.656 1.00 2.24 59 HIS A N 18
ATOM 17785 C CA . HIS A 1 59 ? 4.070 15.514 -8.352 1.00 40.04 59 HIS A CA 18
ATOM 17786 C C . HIS A 1 59 ? 5.076 14.939 -7.350 1.00 62.11 59 HIS A C 18
ATOM 17787 O O . HIS A 1 59 ? 5.617 15.679 -6.543 1.00 51.12 59 HIS A O 18
ATOM 17802 N N . HIS A 1 60 ? 5.342 13.641 -7.401 1.00 71.54 60 HIS A N 18
ATOM 17803 C CA . HIS A 1 60 ? 6.292 13.051 -6.461 1.00 13.22 60 HIS A CA 18
ATOM 17804 C C . HIS A 1 60 ? 7.723 13.340 -6.889 1.00 51.41 60 HIS A C 18
ATOM 17805 O O . HIS A 1 60 ? 8.363 12.551 -7.589 1.00 72.11 60 HIS A O 18
ATOM 17820 N N . HIS A 1 61 ? 8.158 14.512 -6.495 1.00 73.21 61 HIS A N 18
ATOM 17821 C CA . HIS A 1 61 ? 9.471 15.079 -6.758 1.00 11.33 61 HIS A CA 18
ATOM 17822 C C . HIS A 1 61 ? 9.416 16.506 -6.266 1.00 74.02 61 HIS A C 18
ATOM 17823 O O . HIS A 1 61 ? 10.386 17.046 -5.744 1.00 23.10 61 HIS A O 18
ATOM 17838 N N . HIS A 1 62 ? 8.250 17.094 -6.435 1.00 62.30 62 HIS A N 18
ATOM 17839 C CA . HIS A 1 62 ? 7.955 18.435 -6.013 1.00 21.11 62 HIS A CA 18
ATOM 17840 C C . HIS A 1 62 ? 6.464 18.638 -6.122 1.00 3.40 62 HIS A C 18
ATOM 17841 O O . HIS A 1 62 ? 5.766 18.459 -5.116 1.00 37.43 62 HIS A O 18
ATOM 17857 N N . MET A 1 1 ? -7.113 12.387 2.314 1.00 71.15 1 MET A N 19
ATOM 17858 C CA . MET A 1 1 ? -5.862 12.684 3.026 1.00 60.24 1 MET A CA 19
ATOM 17859 C C . MET A 1 1 ? -4.706 12.901 2.062 1.00 1.13 1 MET A C 19
ATOM 17860 O O . MET A 1 1 ? -4.275 14.027 1.861 1.00 42.44 1 MET A O 19
ATOM 17876 N N . ASP A 1 2 ? -4.201 11.835 1.451 1.00 31.10 2 ASP A N 19
ATOM 17877 C CA . ASP A 1 2 ? -3.071 11.994 0.538 1.00 52.32 2 ASP A CA 19
ATOM 17878 C C . ASP A 1 2 ? -3.525 11.863 -0.904 1.00 51.12 2 ASP A C 19
ATOM 17879 O O . ASP A 1 2 ? -2.766 12.064 -1.816 1.00 52.40 2 ASP A O 19
ATOM 17888 N N . GLY A 1 3 ? -4.779 11.563 -1.103 1.00 62.34 3 GLY A N 19
ATOM 17889 C CA . GLY A 1 3 ? -5.267 11.414 -2.453 1.00 32.12 3 GLY A CA 19
ATOM 17890 C C . GLY A 1 3 ? -5.615 9.990 -2.810 1.00 60.42 3 GLY A C 19
ATOM 17891 O O . GLY A 1 3 ? -5.860 9.683 -3.972 1.00 72.21 3 GLY A O 19
ATOM 17895 N N . PHE A 1 4 ? -5.629 9.109 -1.831 1.00 20.52 4 PHE A N 19
ATOM 17896 C CA . PHE A 1 4 ? -6.070 7.755 -2.093 1.00 44.31 4 PHE A CA 19
ATOM 17897 C C . PHE A 1 4 ? -7.564 7.700 -1.854 1.00 61.14 4 PHE A C 19
ATOM 17898 O O . PHE A 1 4 ? -8.054 8.252 -0.867 1.00 61.42 4 PHE A O 19
ATOM 17915 N N . ASP A 1 5 ? -8.273 7.058 -2.727 1.00 75.53 5 ASP A N 19
ATOM 17916 C CA . ASP A 1 5 ? -9.701 6.887 -2.573 1.00 74.00 5 ASP A CA 19
ATOM 17917 C C . ASP A 1 5 ? -10.038 5.426 -2.620 1.00 15.02 5 ASP A C 19
ATOM 17918 O O . ASP A 1 5 ? -9.193 4.607 -2.980 1.00 23.34 5 ASP A O 19
ATOM 17927 N N . ARG A 1 6 ? -11.239 5.079 -2.251 1.00 31.44 6 ARG A N 19
ATOM 17928 C CA . ARG A 1 6 ? -11.650 3.713 -2.345 1.00 14.34 6 ARG A CA 19
ATOM 17929 C C . ARG A 1 6 ? -11.839 3.313 -3.809 1.00 1.34 6 ARG A C 19
ATOM 17930 O O . ARG A 1 6 ? -12.538 3.981 -4.569 1.00 23.14 6 ARG A O 19
ATOM 17951 N N . GLY A 1 7 ? -11.180 2.257 -4.198 1.00 4.25 7 GLY A N 19
ATOM 17952 C CA . GLY A 1 7 ? -11.202 1.827 -5.568 1.00 60.23 7 GLY A CA 19
ATOM 17953 C C . GLY A 1 7 ? -9.957 2.271 -6.303 1.00 62.23 7 GLY A C 19
ATOM 17954 O O . GLY A 1 7 ? -9.809 2.023 -7.501 1.00 72.44 7 GLY A O 19
ATOM 17958 N N . ALA A 1 8 ? -9.070 2.953 -5.593 1.00 13.15 8 ALA A N 19
ATOM 17959 C CA . ALA A 1 8 ? -7.810 3.393 -6.162 1.00 12.23 8 ALA A CA 19
ATOM 17960 C C . ALA A 1 8 ? -6.868 2.214 -6.310 1.00 11.43 8 ALA A C 19
ATOM 17961 O O . ALA A 1 8 ? -6.740 1.400 -5.389 1.00 51.24 8 ALA A O 19
ATOM 17968 N N . ASP A 1 9 ? -6.227 2.121 -7.451 1.00 11.02 9 ASP A N 19
ATOM 17969 C CA . ASP A 1 9 ? -5.278 1.050 -7.728 1.00 65.00 9 ASP A CA 19
ATOM 17970 C C . ASP A 1 9 ? -3.903 1.438 -7.235 1.00 63.53 9 ASP A C 19
ATOM 17971 O O . ASP A 1 9 ? -3.361 2.502 -7.606 1.00 21.31 9 ASP A O 19
ATOM 17980 N N . VAL A 1 10 ? -3.339 0.609 -6.405 1.00 75.04 10 VAL A N 19
ATOM 17981 C CA . VAL A 1 10 ? -2.030 0.857 -5.851 1.00 51.23 10 VAL A CA 19
ATOM 17982 C C . VAL A 1 10 ? -1.088 -0.268 -6.220 1.00 40.13 10 VAL A C 19
ATOM 17983 O O . VAL A 1 10 ? -1.512 -1.407 -6.395 1.00 0.21 10 VAL A O 19
ATOM 17996 N N . THR A 1 11 ? 0.161 0.043 -6.329 1.00 62.54 11 THR A N 19
ATOM 17997 C CA . THR A 1 11 ? 1.140 -0.943 -6.622 1.00 22.44 11 THR A CA 19
ATOM 17998 C C . THR A 1 11 ? 1.971 -1.214 -5.370 1.00 51.44 11 THR A C 19
ATOM 17999 O O . THR A 1 11 ? 2.362 -0.282 -4.638 1.00 5.13 11 THR A O 19
ATOM 18010 N N . TYR A 1 12 ? 2.167 -2.461 -5.098 1.00 62.11 12 TYR A N 19
ATOM 18011 C CA . TYR A 1 12 ? 2.910 -2.930 -3.954 1.00 12.13 12 TYR A CA 19
ATOM 18012 C C . TYR A 1 12 ? 3.908 -3.983 -4.387 1.00 20.34 12 TYR A C 19
ATOM 18013 O O . TYR A 1 12 ? 3.586 -4.848 -5.169 1.00 65.53 12 TYR A O 19
ATOM 18031 N N . THR A 1 13 ? 5.101 -3.919 -3.882 1.00 4.31 13 THR A N 19
ATOM 18032 C CA . THR A 1 13 ? 6.091 -4.890 -4.221 1.00 0.31 13 THR A CA 19
ATOM 18033 C C . THR A 1 13 ? 6.144 -5.999 -3.192 1.00 11.24 13 THR A C 19
ATOM 18034 O O . THR A 1 13 ? 6.283 -5.754 -1.980 1.00 21.44 13 THR A O 19
ATOM 18045 N N . ASP A 1 14 ? 5.991 -7.209 -3.662 1.00 15.01 14 ASP A N 19
ATOM 18046 C CA . ASP A 1 14 ? 6.050 -8.375 -2.807 1.00 60.54 14 ASP A CA 19
ATOM 18047 C C . ASP A 1 14 ? 7.487 -8.724 -2.471 1.00 72.15 14 ASP A C 19
ATOM 18048 O O . ASP A 1 14 ? 8.418 -8.041 -2.912 1.00 44.42 14 ASP A O 19
ATOM 18057 N N . SER A 1 15 ? 7.662 -9.761 -1.693 1.00 63.33 15 SER A N 19
ATOM 18058 C CA . SER A 1 15 ? 8.965 -10.194 -1.229 1.00 32.21 15 SER A CA 19
ATOM 18059 C C . SER A 1 15 ? 9.899 -10.645 -2.386 1.00 21.31 15 SER A C 19
ATOM 18060 O O . SER A 1 15 ? 11.097 -10.803 -2.188 1.00 64.52 15 SER A O 19
ATOM 18068 N N . ASP A 1 16 ? 9.345 -10.841 -3.584 1.00 60.00 16 ASP A N 19
ATOM 18069 C CA . ASP A 1 16 ? 10.159 -11.207 -4.752 1.00 74.42 16 ASP A CA 19
ATOM 18070 C C . ASP A 1 16 ? 10.494 -9.956 -5.525 1.00 54.25 16 ASP A C 19
ATOM 18071 O O . ASP A 1 16 ? 11.304 -9.974 -6.440 1.00 63.11 16 ASP A O 19
ATOM 18080 N N . GLY A 1 17 ? 9.840 -8.875 -5.160 1.00 2.51 17 GLY A N 19
ATOM 18081 C CA . GLY A 1 17 ? 10.034 -7.612 -5.819 1.00 74.11 17 GLY A CA 19
ATOM 18082 C C . GLY A 1 17 ? 9.087 -7.445 -6.973 1.00 64.23 17 GLY A C 19
ATOM 18083 O O . GLY A 1 17 ? 9.288 -6.586 -7.832 1.00 12.43 17 GLY A O 19
ATOM 18087 N N . SER A 1 18 ? 8.053 -8.253 -7.005 1.00 51.34 18 SER A N 19
ATOM 18088 C CA . SER A 1 18 ? 7.088 -8.160 -8.057 1.00 24.02 18 SER A CA 19
ATOM 18089 C C . SER A 1 18 ? 6.066 -7.108 -7.680 1.00 75.52 18 SER A C 19
ATOM 18090 O O . SER A 1 18 ? 5.693 -6.992 -6.502 1.00 42.44 18 SER A O 19
ATOM 18098 N N . LYS A 1 19 ? 5.643 -6.324 -8.641 1.00 11.22 19 LYS A N 19
ATOM 18099 C CA . LYS A 1 19 ? 4.649 -5.327 -8.380 1.00 34.22 19 LYS A CA 19
ATOM 18100 C C . LYS A 1 19 ? 3.274 -5.937 -8.452 1.00 34.43 19 LYS A C 19
ATOM 18101 O O . LYS A 1 19 ? 2.803 -6.343 -9.516 1.00 35.31 19 LYS A O 19
ATOM 18120 N N . LYS A 1 20 ? 2.662 -6.023 -7.334 1.00 50.11 20 LYS A N 19
ATOM 18121 C CA . LYS A 1 20 ? 1.365 -6.573 -7.184 1.00 32.41 20 LYS A CA 19
ATOM 18122 C C . LYS A 1 20 ? 0.416 -5.409 -6.980 1.00 14.00 20 LYS A C 19
ATOM 18123 O O . LYS A 1 20 ? 0.774 -4.433 -6.333 1.00 34.32 20 LYS A O 19
ATOM 18142 N N . THR A 1 21 ? -0.754 -5.486 -7.516 1.00 43.41 21 THR A N 19
ATOM 18143 C CA . THR A 1 21 ? -1.640 -4.349 -7.493 1.00 12.12 21 THR A CA 19
ATOM 18144 C C . THR A 1 21 ? -2.877 -4.616 -6.638 1.00 74.53 21 THR A C 19
ATOM 18145 O O . THR A 1 21 ? -3.492 -5.695 -6.717 1.00 52.35 21 THR A O 19
ATOM 18156 N N . TYR A 1 22 ? -3.220 -3.644 -5.811 1.00 12.50 22 TYR A N 19
ATOM 18157 C CA . TYR A 1 22 ? -4.333 -3.751 -4.904 1.00 51.24 22 TYR A CA 19
ATOM 18158 C C . TYR A 1 22 ? -5.253 -2.558 -5.085 1.00 11.00 22 TYR A C 19
ATOM 18159 O O . TYR A 1 22 ? -4.870 -1.567 -5.702 1.00 52.00 22 TYR A O 19
ATOM 18177 N N . LYS A 1 23 ? -6.441 -2.658 -4.555 1.00 51.53 23 LYS A N 19
ATOM 18178 C CA . LYS A 1 23 ? -7.414 -1.578 -4.604 1.00 11.40 23 LYS A CA 19
ATOM 18179 C C . LYS A 1 23 ? -7.697 -1.102 -3.212 1.00 11.42 23 LYS A C 19
ATOM 18180 O O . LYS A 1 23 ? -7.947 -1.911 -2.336 1.00 3.22 23 LYS A O 19
ATOM 18199 N N . VAL A 1 24 ? -7.667 0.191 -3.007 1.00 41.24 24 VAL A N 19
ATOM 18200 C CA . VAL A 1 24 ? -7.922 0.756 -1.681 1.00 2.40 24 VAL A CA 19
ATOM 18201 C C . VAL A 1 24 ? -9.405 0.589 -1.304 1.00 65.22 24 VAL A C 19
ATOM 18202 O O . VAL A 1 24 ? -10.285 0.823 -2.127 1.00 74.33 24 VAL A O 19
ATOM 18215 N N . LEU A 1 25 ? -9.673 0.149 -0.091 1.00 25.02 25 LEU A N 19
ATOM 18216 C CA . LEU A 1 25 ? -11.048 -0.046 0.375 1.00 64.11 25 LEU A CA 19
ATOM 18217 C C . LEU A 1 25 ? -11.394 1.051 1.347 1.00 74.34 25 LEU A C 19
ATOM 18218 O O . LEU A 1 25 ? -12.453 1.673 1.273 1.00 43.01 25 LEU A O 19
ATOM 18234 N N . SER A 1 26 ? -10.501 1.259 2.276 1.00 52.42 26 SER A N 19
ATOM 18235 C CA . SER A 1 26 ? -10.657 2.232 3.319 1.00 34.24 26 SER A CA 19
ATOM 18236 C C . SER A 1 26 ? -9.293 2.813 3.615 1.00 62.11 26 SER A C 19
ATOM 18237 O O . SER A 1 26 ? -8.275 2.139 3.392 1.00 44.13 26 SER A O 19
ATOM 18245 N N . TYR A 1 27 ? -9.250 4.021 4.106 1.00 70.33 27 TYR A N 19
ATOM 18246 C CA . TYR A 1 27 ? -7.992 4.674 4.318 1.00 14.24 27 TYR A CA 19
ATOM 18247 C C . TYR A 1 27 ? -8.021 5.444 5.624 1.00 45.22 27 TYR A C 19
ATOM 18248 O O . TYR A 1 27 ? -8.900 6.281 5.830 1.00 34.30 27 TYR A O 19
ATOM 18266 N N . SER A 1 28 ? -7.087 5.156 6.506 1.00 54.32 28 SER A N 19
ATOM 18267 C CA . SER A 1 28 ? -6.974 5.891 7.738 1.00 4.14 28 SER A CA 19
ATOM 18268 C C . SER A 1 28 ? -5.509 6.195 8.057 1.00 34.43 28 SER A C 19
ATOM 18269 O O . SER A 1 28 ? -4.765 5.322 8.553 1.00 12.10 28 SER A O 19
ATOM 18277 N N . GLY A 1 29 ? -5.102 7.420 7.760 1.00 31.15 29 GLY A N 19
ATOM 18278 C CA . GLY A 1 29 ? -3.757 7.877 8.044 1.00 14.14 29 GLY A CA 19
ATOM 18279 C C . GLY A 1 29 ? -2.667 7.056 7.367 1.00 2.43 29 GLY A C 19
ATOM 18280 O O . GLY A 1 29 ? -2.501 7.093 6.143 1.00 42.33 29 GLY A O 19
ATOM 18284 N N . ASP A 1 30 ? -1.952 6.307 8.178 1.00 21.32 30 ASP A N 19
ATOM 18285 C CA . ASP A 1 30 ? -0.817 5.489 7.746 1.00 21.23 30 ASP A CA 19
ATOM 18286 C C . ASP A 1 30 ? -1.257 4.095 7.318 1.00 3.44 30 ASP A C 19
ATOM 18287 O O . ASP A 1 30 ? -0.475 3.337 6.735 1.00 22.24 30 ASP A O 19
ATOM 18296 N N . LYS A 1 31 ? -2.487 3.751 7.602 1.00 13.31 31 LYS A N 19
ATOM 18297 C CA . LYS A 1 31 ? -3.000 2.437 7.273 1.00 4.22 31 LYS A CA 19
ATOM 18298 C C . LYS A 1 31 ? -3.986 2.467 6.142 1.00 64.13 31 LYS A C 19
ATOM 18299 O O . LYS A 1 31 ? -4.929 3.272 6.128 1.00 72.22 31 LYS A O 19
ATOM 18318 N N . VAL A 1 32 ? -3.766 1.594 5.192 1.00 24.24 32 VAL A N 19
ATOM 18319 C CA . VAL A 1 32 ? -4.610 1.489 4.041 1.00 3.13 32 VAL A CA 19
ATOM 18320 C C . VAL A 1 32 ? -5.150 0.075 3.951 1.00 54.33 32 VAL A C 19
ATOM 18321 O O . VAL A 1 32 ? -4.379 -0.888 3.900 1.00 25.20 32 VAL A O 19
ATOM 18334 N N . THR A 1 33 ? -6.438 -0.050 3.949 1.00 14.44 33 THR A N 19
ATOM 18335 C CA . THR A 1 33 ? -7.073 -1.320 3.789 1.00 50.13 33 THR A CA 19
ATOM 18336 C C . THR A 1 33 ? -7.316 -1.499 2.292 1.00 35.54 33 THR A C 19
ATOM 18337 O O . THR A 1 33 ? -7.839 -0.594 1.653 1.00 60.22 33 THR A O 19
ATOM 18348 N N . VAL A 1 34 ? -6.930 -2.625 1.735 1.00 33.32 34 VAL A N 19
ATOM 18349 C CA . VAL A 1 34 ? -7.005 -2.835 0.305 1.00 72.31 34 VAL A CA 19
ATOM 18350 C C . VAL A 1 34 ? -7.565 -4.224 -0.014 1.00 41.33 34 VAL A C 19
ATOM 18351 O O . VAL A 1 34 ? -7.712 -5.064 0.871 1.00 72.00 34 VAL A O 19
ATOM 18364 N N . GLN A 1 35 ? -7.849 -4.449 -1.274 1.00 10.13 35 GLN A N 19
ATOM 18365 C CA . GLN A 1 35 ? -8.280 -5.741 -1.774 1.00 10.43 35 GLN A CA 19
ATOM 18366 C C . GLN A 1 35 ? -7.362 -6.145 -2.913 1.00 22.13 35 GLN A C 19
ATOM 18367 O O . GLN A 1 35 ? -6.897 -5.288 -3.670 1.00 10.40 35 GLN A O 19
ATOM 18381 N N . ASP A 1 36 ? -7.105 -7.416 -3.024 1.00 73.15 36 ASP A N 19
ATOM 18382 C CA . ASP A 1 36 ? -6.228 -7.952 -4.050 1.00 3.23 36 ASP A CA 19
ATOM 18383 C C . ASP A 1 36 ? -7.056 -8.446 -5.227 1.00 54.41 36 ASP A C 19
ATOM 18384 O O . ASP A 1 36 ? -8.272 -8.537 -5.118 1.00 15.43 36 ASP A O 19
ATOM 18393 N N . SER A 1 37 ? -6.409 -8.765 -6.334 1.00 32.41 37 SER A N 19
ATOM 18394 C CA . SER A 1 37 ? -7.071 -9.294 -7.510 1.00 4.45 37 SER A CA 19
ATOM 18395 C C . SER A 1 37 ? -7.713 -10.664 -7.203 1.00 35.42 37 SER A C 19
ATOM 18396 O O . SER A 1 37 ? -8.682 -11.072 -7.852 1.00 64.52 37 SER A O 19
ATOM 18404 N N . ASP A 1 38 ? -7.177 -11.357 -6.198 1.00 33.34 38 ASP A N 19
ATOM 18405 C CA . ASP A 1 38 ? -7.734 -12.634 -5.757 1.00 71.30 38 ASP A CA 19
ATOM 18406 C C . ASP A 1 38 ? -8.932 -12.361 -4.842 1.00 41.52 38 ASP A C 19
ATOM 18407 O O . ASP A 1 38 ? -9.724 -13.251 -4.531 1.00 43.40 38 ASP A O 19
ATOM 18416 N N . GLY A 1 39 ? -9.054 -11.101 -4.440 1.00 61.21 39 GLY A N 19
ATOM 18417 C CA . GLY A 1 39 ? -10.152 -10.643 -3.625 1.00 33.44 39 GLY A CA 19
ATOM 18418 C C . GLY A 1 39 ? -9.850 -10.632 -2.167 1.00 73.54 39 GLY A C 19
ATOM 18419 O O . GLY A 1 39 ? -10.706 -10.286 -1.354 1.00 25.42 39 GLY A O 19
ATOM 18423 N N . ARG A 1 40 ? -8.654 -11.010 -1.814 1.00 31.43 40 ARG A N 19
ATOM 18424 C CA . ARG A 1 40 ? -8.248 -11.011 -0.430 1.00 34.53 40 ARG A CA 19
ATOM 18425 C C . ARG A 1 40 ? -8.098 -9.589 0.010 1.00 72.03 40 ARG A C 19
ATOM 18426 O O . ARG A 1 40 ? -7.665 -8.754 -0.766 1.00 54.32 40 ARG A O 19
ATOM 18447 N N . THR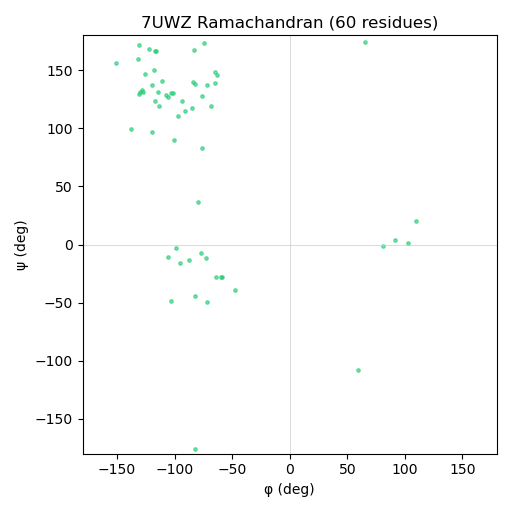 A 1 41 ? -8.467 -9.299 1.199 1.00 1.24 41 THR A N 19
ATOM 18448 C CA . THR A 1 41 ? -8.345 -7.977 1.683 1.00 64.02 41 THR A CA 19
ATOM 18449 C C . THR A 1 41 ? -7.212 -7.897 2.689 1.00 31.12 41 THR A C 19
ATOM 18450 O O . THR A 1 41 ? -7.068 -8.774 3.551 1.00 61.24 41 THR A O 19
ATOM 18461 N N . LEU A 1 42 ? -6.393 -6.884 2.562 1.00 32.04 42 LEU A N 19
ATOM 18462 C CA . LEU A 1 42 ? -5.217 -6.760 3.397 1.00 14.35 42 LEU A CA 19
ATOM 18463 C C . LEU A 1 42 ? -5.102 -5.335 3.868 1.00 3.22 42 LEU A C 19
ATOM 18464 O O . LEU A 1 42 ? -5.678 -4.436 3.274 1.00 52.22 42 LEU A O 19
ATOM 18480 N N . THR A 1 43 ? -4.383 -5.130 4.921 1.00 10.02 43 THR A N 19
ATOM 18481 C CA . THR A 1 43 ? -4.098 -3.810 5.385 1.00 62.12 43 THR A CA 19
ATOM 18482 C C . THR A 1 43 ? -2.591 -3.566 5.266 1.00 31.14 43 THR A C 19
ATOM 18483 O O . THR A 1 43 ? -1.780 -4.341 5.783 1.00 52.32 43 THR A O 19
ATOM 18494 N N . PHE A 1 44 ? -2.227 -2.529 4.574 1.00 3.41 44 PHE A N 19
ATOM 18495 C CA . PHE A 1 44 ? -0.838 -2.198 4.361 1.00 35.22 44 PHE A CA 19
ATOM 18496 C C . PHE A 1 44 ? -0.528 -0.811 4.855 1.00 54.32 44 PHE A C 19
ATOM 18497 O O . PHE A 1 44 ? -1.432 -0.032 5.190 1.00 24.04 44 PHE A O 19
ATOM 18514 N N . ASP A 1 45 ? 0.747 -0.513 4.921 1.00 2.24 45 ASP A N 19
ATOM 18515 C CA . ASP A 1 45 ? 1.209 0.803 5.253 1.00 63.05 45 ASP A CA 19
ATOM 18516 C C . ASP A 1 45 ? 1.143 1.673 4.047 1.00 75.12 45 ASP A C 19
ATOM 18517 O O . ASP A 1 45 ? 1.583 1.280 2.981 1.00 1.24 45 ASP A O 19
ATOM 18526 N N . ALA A 1 46 ? 0.603 2.842 4.218 1.00 12.55 46 ALA A N 19
ATOM 18527 C CA . ALA A 1 46 ? 0.475 3.840 3.138 1.00 41.01 46 ALA A CA 19
ATOM 18528 C C . ALA A 1 46 ? 1.824 4.112 2.469 1.00 42.33 46 ALA A C 19
ATOM 18529 O O . ALA A 1 46 ? 1.907 4.266 1.253 1.00 62.04 46 ALA A O 19
ATOM 18536 N N . ARG A 1 47 ? 2.875 4.134 3.276 1.00 32.22 47 ARG A N 19
ATOM 18537 C CA . ARG A 1 47 ? 4.260 4.332 2.804 1.00 72.21 47 ARG A CA 19
ATOM 18538 C C . ARG A 1 47 ? 4.720 3.204 1.854 1.00 53.21 47 ARG A C 19
ATOM 18539 O O . ARG A 1 47 ? 5.664 3.370 1.080 1.00 71.13 47 ARG A O 19
ATOM 18560 N N . LEU A 1 48 ? 4.036 2.084 1.908 1.00 33.12 48 LEU A N 19
ATOM 18561 C CA . LEU A 1 48 ? 4.370 0.925 1.104 1.00 74.32 48 LEU A CA 19
ATOM 18562 C C . LEU A 1 48 ? 3.605 0.917 -0.215 1.00 0.32 48 LEU A C 19
ATOM 18563 O O . LEU A 1 48 ? 3.889 0.117 -1.099 1.00 41.10 48 LEU A O 19
ATOM 18579 N N . LEU A 1 49 ? 2.635 1.793 -0.336 1.00 15.35 49 LEU A N 19
ATOM 18580 C CA . LEU A 1 49 ? 1.811 1.869 -1.515 1.00 1.34 49 LEU A CA 19
ATOM 18581 C C . LEU A 1 49 ? 2.207 3.010 -2.402 1.00 2.24 49 LEU A C 19
ATOM 18582 O O . LEU A 1 49 ? 2.690 4.054 -1.936 1.00 74.31 49 LEU A O 19
ATOM 18598 N N . ARG A 1 50 ? 2.033 2.806 -3.662 1.00 72.40 50 ARG A N 19
ATOM 18599 C CA . ARG A 1 50 ? 2.282 3.807 -4.659 1.00 54.45 50 ARG A CA 19
ATOM 18600 C C . ARG A 1 50 ? 1.099 3.783 -5.612 1.00 11.04 50 ARG A C 19
ATOM 18601 O O . ARG A 1 50 ? 0.642 2.706 -5.996 1.00 4.33 50 ARG A O 19
ATOM 18622 N N . VAL A 1 51 ? 0.593 4.929 -5.961 1.00 55.42 51 VAL A N 19
ATOM 18623 C CA . VAL A 1 51 ? -0.612 5.021 -6.769 1.00 22.21 51 VAL A CA 19
ATOM 18624 C C . VAL A 1 51 ? -0.309 4.753 -8.244 1.00 42.04 51 VAL A C 19
ATOM 18625 O O . VAL A 1 51 ? 0.716 5.195 -8.772 1.00 33.34 51 VAL A O 19
ATOM 18638 N N . LYS A 1 52 ? -1.185 3.999 -8.892 1.00 11.22 52 LYS A N 19
ATOM 18639 C CA . LYS A 1 52 ? -1.073 3.743 -10.318 1.00 1.41 52 LYS A CA 19
ATOM 18640 C C . LYS A 1 52 ? -1.338 5.019 -11.103 1.00 32.50 52 LYS A C 19
ATOM 18641 O O . LYS A 1 52 ? -0.573 5.396 -11.984 1.00 5.50 52 LYS A O 19
ATOM 18660 N N . LYS A 1 53 ? -2.402 5.694 -10.743 1.00 21.41 53 LYS A N 19
ATOM 18661 C CA . LYS A 1 53 ? -2.818 6.922 -11.405 1.00 55.41 53 LYS A CA 19
ATOM 18662 C C . LYS A 1 53 ? -2.278 8.148 -10.669 1.00 50.33 53 LYS A C 19
ATOM 18663 O O . LYS A 1 53 ? -2.945 9.173 -10.600 1.00 65.14 53 LYS A O 19
ATOM 18682 N N . TRP A 1 54 ? -1.030 8.061 -10.195 1.00 52.23 54 TRP A N 19
ATOM 18683 C CA . TRP A 1 54 ? -0.374 9.147 -9.417 1.00 45.03 54 TRP A CA 19
ATOM 18684 C C . TRP A 1 54 ? -0.384 10.502 -10.156 1.00 4.33 54 TRP A C 19
ATOM 18685 O O . TRP A 1 54 ? -0.200 11.553 -9.546 1.00 51.00 54 TRP A O 19
ATOM 18706 N N . LEU A 1 55 ? -0.608 10.454 -11.464 1.00 63.45 55 LEU A N 19
ATOM 18707 C CA . LEU A 1 55 ? -0.694 11.627 -12.309 1.00 12.52 55 LEU A CA 19
ATOM 18708 C C . LEU A 1 55 ? -1.763 12.585 -11.801 1.00 34.42 55 LEU A C 19
ATOM 18709 O O . LEU A 1 55 ? -1.590 13.793 -11.852 1.00 65.32 55 LEU A O 19
ATOM 18725 N N . GLU A 1 56 ? -2.856 12.027 -11.278 1.00 3.10 56 GLU A N 19
ATOM 18726 C CA . GLU A 1 56 ? -3.972 12.820 -10.762 1.00 63.24 56 GLU A CA 19
ATOM 18727 C C . GLU A 1 56 ? -3.553 13.573 -9.510 1.00 24.32 56 GLU A C 19
ATOM 18728 O O . GLU A 1 56 ? -4.035 14.669 -9.236 1.00 3.32 56 GLU A O 19
ATOM 18740 N N . HIS A 1 57 ? -2.649 12.969 -8.763 1.00 60.14 57 HIS A N 19
ATOM 18741 C CA . HIS A 1 57 ? -2.206 13.493 -7.483 1.00 52.52 57 HIS A CA 19
ATOM 18742 C C . HIS A 1 57 ? -1.398 14.772 -7.678 1.00 62.04 57 HIS A C 19
ATOM 18743 O O . HIS A 1 57 ? -1.642 15.778 -6.991 1.00 42.34 57 HIS A O 19
ATOM 18758 N N . HIS A 1 58 ? -0.480 14.734 -8.651 1.00 43.41 58 HIS A N 19
ATOM 18759 C CA . HIS A 1 58 ? 0.388 15.879 -9.003 1.00 75.23 58 HIS A CA 19
ATOM 18760 C C . HIS A 1 58 ? 1.321 16.308 -7.858 1.00 22.14 58 HIS A C 19
ATOM 18761 O O . HIS A 1 58 ? 1.188 15.859 -6.709 1.00 62.21 58 HIS A O 19
ATOM 18776 N N . HIS A 1 59 ? 2.274 17.161 -8.197 1.00 1.11 59 HIS A N 19
ATOM 18777 C CA . HIS A 1 59 ? 3.196 17.768 -7.247 1.00 62.43 59 HIS A CA 19
ATOM 18778 C C . HIS A 1 59 ? 4.013 18.811 -7.990 1.00 14.35 59 HIS A C 19
ATOM 18779 O O . HIS A 1 59 ? 4.928 18.476 -8.736 1.00 73.14 59 HIS A O 19
ATOM 18794 N N . HIS A 1 60 ? 3.662 20.044 -7.829 1.00 10.41 60 HIS A N 19
ATOM 18795 C CA . HIS A 1 60 ? 4.377 21.112 -8.472 1.00 34.25 60 HIS A CA 19
ATOM 18796 C C . HIS A 1 60 ? 5.419 21.675 -7.524 1.00 45.31 60 HIS A C 19
ATOM 18797 O O . HIS A 1 60 ? 5.091 22.144 -6.442 1.00 72.41 60 HIS A O 19
ATOM 18812 N N . HIS A 1 61 ? 6.672 21.612 -7.920 1.00 32.13 61 HIS A N 19
ATOM 18813 C CA . HIS A 1 61 ? 7.732 22.140 -7.088 1.00 4.20 61 HIS A CA 19
ATOM 18814 C C . HIS A 1 61 ? 8.193 23.516 -7.593 1.00 52.44 61 HIS A C 19
ATOM 18815 O O . HIS A 1 61 ? 8.346 24.451 -6.808 1.00 31.52 61 HIS A O 19
ATOM 18830 N N . HIS A 1 62 ? 8.374 23.633 -8.910 1.00 62.22 62 HIS A N 19
ATOM 18831 C CA . HIS A 1 62 ? 8.830 24.864 -9.553 1.00 1.44 62 HIS A CA 19
ATOM 18832 C C . HIS A 1 62 ? 8.805 24.660 -11.057 1.00 32.11 62 HIS A C 19
ATOM 18833 O O . HIS A 1 62 ? 9.822 24.234 -11.620 1.00 37.97 62 HIS A O 19
ATOM 18849 N N . MET A 1 1 ? -2.470 12.374 4.866 1.00 72.23 1 MET A N 20
ATOM 18850 C CA . MET A 1 1 ? -3.379 12.179 3.734 1.00 14.14 1 MET A CA 20
ATOM 18851 C C . MET A 1 1 ? -2.523 11.965 2.489 1.00 62.40 1 MET A C 20
ATOM 18852 O O . MET A 1 1 ? -1.929 12.915 1.955 1.00 2.14 1 MET A O 20
ATOM 18868 N N . ASP A 1 2 ? -2.412 10.716 2.054 1.00 64.32 2 ASP A N 20
ATOM 18869 C CA . ASP A 1 2 ? -1.545 10.372 0.915 1.00 31.01 2 ASP A CA 20
ATOM 18870 C C . ASP A 1 2 ? -2.242 10.394 -0.440 1.00 22.04 2 ASP A C 20
ATOM 18871 O O . ASP A 1 2 ? -1.631 10.052 -1.459 1.00 3.01 2 ASP A O 20
ATOM 18880 N N . GLY A 1 3 ? -3.495 10.785 -0.464 1.00 12.34 3 GLY A N 20
ATOM 18881 C CA . GLY A 1 3 ? -4.193 10.954 -1.728 1.00 60.32 3 GLY A CA 20
ATOM 18882 C C . GLY A 1 3 ? -4.828 9.692 -2.257 1.00 54.51 3 GLY A C 20
ATOM 18883 O O . GLY A 1 3 ? -5.134 9.603 -3.443 1.00 34.44 3 GLY A O 20
ATOM 18887 N N . PHE A 1 4 ? -5.012 8.713 -1.408 1.00 3.23 4 PHE A N 20
ATOM 18888 C CA . PHE A 1 4 ? -5.642 7.485 -1.833 1.00 40.44 4 PHE A CA 20
ATOM 18889 C C . PHE A 1 4 ? -7.142 7.553 -1.615 1.00 61.22 4 PHE A C 20
ATOM 18890 O O . PHE A 1 4 ? -7.608 8.063 -0.588 1.00 74.04 4 PHE A O 20
ATOM 18907 N N . ASP A 1 5 ? -7.875 7.044 -2.565 1.00 42.22 5 ASP A N 20
ATOM 18908 C CA . ASP A 1 5 ? -9.332 7.038 -2.543 1.00 32.30 5 ASP A CA 20
ATOM 18909 C C . ASP A 1 5 ? -9.810 5.592 -2.620 1.00 50.45 5 ASP A C 20
ATOM 18910 O O . ASP A 1 5 ? -9.028 4.714 -2.957 1.00 31.54 5 ASP A O 20
ATOM 18919 N N . ARG A 1 6 ? -11.054 5.328 -2.298 1.00 14.33 6 ARG A N 20
ATOM 18920 C CA . ARG A 1 6 ? -11.560 3.968 -2.367 1.00 53.31 6 ARG A CA 20
ATOM 18921 C C . ARG A 1 6 ? -11.712 3.511 -3.813 1.00 71.42 6 ARG A C 20
ATOM 18922 O O . ARG A 1 6 ? -12.156 4.270 -4.679 1.00 41.10 6 ARG A O 20
ATOM 18943 N N . GLY A 1 7 ? -11.318 2.292 -4.072 1.00 41.25 7 GLY A N 20
ATOM 18944 C CA . GLY A 1 7 ? -11.371 1.761 -5.411 1.00 15.22 7 GLY A CA 20
ATOM 18945 C C . GLY A 1 7 ? -10.126 2.107 -6.197 1.00 32.44 7 GLY A C 20
ATOM 18946 O O . GLY A 1 7 ? -10.027 1.807 -7.381 1.00 12.12 7 GLY A O 20
ATOM 18950 N N . ALA A 1 8 ? -9.178 2.740 -5.532 1.00 23.42 8 ALA A N 20
ATOM 18951 C CA . ALA A 1 8 ? -7.952 3.168 -6.172 1.00 31.41 8 ALA A CA 20
ATOM 18952 C C . ALA A 1 8 ? -7.019 2.017 -6.417 1.00 53.20 8 ALA A C 20
ATOM 18953 O O . ALA A 1 8 ? -6.992 1.048 -5.651 1.00 51.01 8 ALA A O 20
ATOM 18960 N N . ASP A 1 9 ? -6.275 2.127 -7.490 1.00 51.24 9 ASP A N 20
ATOM 18961 C CA . ASP A 1 9 ? -5.238 1.184 -7.825 1.00 41.01 9 ASP A CA 20
ATOM 18962 C C . ASP A 1 9 ? -3.958 1.656 -7.256 1.00 32.24 9 ASP A C 20
ATOM 18963 O O . ASP A 1 9 ? -3.503 2.771 -7.559 1.00 4.30 9 ASP A O 20
ATOM 18972 N N . VAL A 1 10 ? -3.378 0.857 -6.438 1.00 32.41 10 VAL A N 20
ATOM 18973 C CA . VAL A 1 10 ? -2.125 1.197 -5.842 1.00 62.54 10 VAL A CA 20
ATOM 18974 C C . VAL A 1 10 ? -1.106 0.182 -6.270 1.00 25.34 10 VAL A C 20
ATOM 18975 O O . VAL A 1 10 ? -1.449 -0.974 -6.515 1.00 52.42 10 VAL A O 20
ATOM 18988 N N . THR A 1 11 ? 0.119 0.581 -6.357 1.00 2.13 11 THR A N 20
ATOM 18989 C CA . THR A 1 11 ? 1.132 -0.318 -6.771 1.00 42.11 11 THR A CA 20
ATOM 18990 C C . THR A 1 11 ? 2.091 -0.598 -5.647 1.00 72.03 11 THR A C 20
ATOM 18991 O O . THR A 1 11 ? 2.648 0.315 -5.016 1.00 22.22 11 THR A O 20
ATOM 19002 N N . TYR A 1 12 ? 2.254 -1.839 -5.391 1.00 4.31 12 TYR A N 20
ATOM 19003 C CA . TYR A 1 12 ? 3.080 -2.322 -4.337 1.00 11.52 12 TYR A CA 20
ATOM 19004 C C . TYR A 1 12 ? 3.971 -3.398 -4.884 1.00 31.20 12 TYR A C 20
ATOM 19005 O O . TYR A 1 12 ? 3.505 -4.309 -5.545 1.00 53.43 12 TYR A O 20
ATOM 19023 N N . THR A 1 13 ? 5.231 -3.310 -4.641 1.00 51.44 13 THR A N 20
ATOM 19024 C CA . THR A 1 13 ? 6.073 -4.360 -5.081 1.00 3.53 13 THR A CA 20
ATOM 19025 C C . THR A 1 13 ? 6.240 -5.282 -3.897 1.00 41.24 13 THR A C 20
ATOM 19026 O O . THR A 1 13 ? 6.743 -4.884 -2.833 1.00 32.14 13 THR A O 20
ATOM 19037 N N . ASP A 1 14 ? 5.773 -6.486 -4.066 1.00 54.11 14 ASP A N 20
ATOM 19038 C CA . ASP A 1 14 ? 5.660 -7.433 -2.989 1.00 54.32 14 ASP A CA 20
ATOM 19039 C C . ASP A 1 14 ? 7.006 -8.058 -2.656 1.00 61.32 14 ASP A C 20
ATOM 19040 O O . ASP A 1 14 ? 7.967 -7.924 -3.419 1.00 23.10 14 ASP A O 20
ATOM 19049 N N . SER A 1 15 ? 7.069 -8.737 -1.526 1.00 64.41 15 SER A N 20
ATOM 19050 C CA . SER A 1 15 ? 8.261 -9.413 -1.064 1.00 24.41 15 SER A CA 20
ATOM 19051 C C . SER A 1 15 ? 8.595 -10.590 -1.991 1.00 33.40 15 SER A C 20
ATOM 19052 O O . SER A 1 15 ? 9.706 -11.118 -1.985 1.00 51.11 15 SER A O 20
ATOM 19060 N N . ASP A 1 16 ? 7.603 -10.988 -2.772 1.00 53.10 16 ASP A N 20
ATOM 19061 C CA . ASP A 1 16 ? 7.749 -12.025 -3.785 1.00 20.04 16 ASP A CA 20
ATOM 19062 C C . ASP A 1 16 ? 8.457 -11.452 -5.020 1.00 3.42 16 ASP A C 20
ATOM 19063 O O . ASP A 1 16 ? 8.898 -12.177 -5.899 1.00 61.04 16 ASP A O 20
ATOM 19072 N N . GLY A 1 17 ? 8.561 -10.139 -5.056 1.00 25.44 17 GLY A N 20
ATOM 19073 C CA . GLY A 1 17 ? 9.231 -9.443 -6.144 1.00 44.20 17 GLY A CA 20
ATOM 19074 C C . GLY A 1 17 ? 8.290 -9.052 -7.246 1.00 23.22 17 GLY A C 20
ATOM 19075 O O . GLY A 1 17 ? 8.635 -8.256 -8.131 1.00 33.44 17 GLY A O 20
ATOM 19079 N N . SER A 1 18 ? 7.115 -9.602 -7.209 1.00 45.51 18 SER A N 20
ATOM 19080 C CA . SER A 1 18 ? 6.107 -9.287 -8.171 1.00 62.51 18 SER A CA 20
ATOM 19081 C C . SER A 1 18 ? 5.514 -7.921 -7.860 1.00 72.25 18 SER A C 20
ATOM 19082 O O . SER A 1 18 ? 5.275 -7.586 -6.683 1.00 2.42 18 SER A O 20
ATOM 19090 N N . LYS A 1 19 ? 5.315 -7.120 -8.881 1.00 62.32 19 LYS A N 20
ATOM 19091 C CA . LYS A 1 19 ? 4.713 -5.835 -8.698 1.00 62.44 19 LYS A CA 20
ATOM 19092 C C . LYS A 1 19 ? 3.219 -6.063 -8.676 1.00 71.21 19 LYS A C 20
ATOM 19093 O O . LYS A 1 19 ? 2.619 -6.417 -9.690 1.00 31.53 19 LYS A O 20
ATOM 19112 N N . LYS A 1 20 ? 2.633 -5.884 -7.539 1.00 62.14 20 LYS A N 20
ATOM 19113 C CA . LYS A 1 20 ? 1.277 -6.257 -7.338 1.00 55.25 20 LYS A CA 20
ATOM 19114 C C . LYS A 1 20 ? 0.427 -5.021 -7.135 1.00 71.30 20 LYS A C 20
ATOM 19115 O O . LYS A 1 20 ? 0.858 -4.045 -6.516 1.00 2.55 20 LYS A O 20
ATOM 19134 N N . THR A 1 21 ? -0.749 -5.047 -7.667 1.00 31.02 21 THR A N 20
ATOM 19135 C CA . THR A 1 21 ? -1.639 -3.931 -7.582 1.00 11.44 21 THR A CA 20
ATOM 19136 C C . THR A 1 21 ? -2.857 -4.316 -6.742 1.00 71.03 21 THR A C 20
ATOM 19137 O O . THR A 1 21 ? -3.304 -5.477 -6.769 1.00 31.35 21 THR A O 20
ATOM 19148 N N . TYR A 1 22 ? -3.358 -3.376 -5.978 1.00 23.44 22 TYR A N 20
ATOM 19149 C CA . TYR A 1 22 ? -4.458 -3.623 -5.067 1.00 5.21 22 TYR A CA 20
ATOM 19150 C C . TYR A 1 22 ? -5.528 -2.539 -5.233 1.00 21.43 22 TYR A C 20
ATOM 19151 O O . TYR A 1 22 ? -5.262 -1.492 -5.834 1.00 62.41 22 TYR A O 20
ATOM 19169 N N . LYS A 1 23 ? -6.724 -2.802 -4.705 1.00 63.10 23 LYS A N 20
ATOM 19170 C CA . LYS A 1 23 ? -7.841 -1.833 -4.686 1.00 20.53 23 LYS A CA 20
ATOM 19171 C C . LYS A 1 23 ? -8.013 -1.335 -3.270 1.00 74.02 23 LYS A C 20
ATOM 19172 O O . LYS A 1 23 ? -8.084 -2.135 -2.355 1.00 63.42 23 LYS A O 20
ATOM 19191 N N . VAL A 1 24 ? -8.085 -0.038 -3.089 1.00 73.11 24 VAL A N 20
ATOM 19192 C CA . VAL A 1 24 ? -8.272 0.526 -1.749 1.00 53.03 24 VAL A CA 20
ATOM 19193 C C . VAL A 1 24 ? -9.727 0.344 -1.280 1.00 41.51 24 VAL A C 20
ATOM 19194 O O . VAL A 1 24 ? -10.661 0.675 -2.008 1.00 71.24 24 VAL A O 20
ATOM 19207 N N . LEU A 1 25 ? -9.909 -0.192 -0.083 1.00 24.44 25 LEU A N 20
ATOM 19208 C CA . LEU A 1 25 ? -11.250 -0.453 0.451 1.00 24.21 25 LEU A CA 20
ATOM 19209 C C . LEU A 1 25 ? -11.588 0.609 1.476 1.00 52.54 25 LEU A C 20
ATOM 19210 O O . LEU A 1 25 ? -12.654 1.238 1.436 1.00 33.01 25 LEU A O 20
ATOM 19226 N N . SER A 1 26 ? -10.658 0.809 2.384 1.00 32.43 26 SER A N 20
ATOM 19227 C CA . SER A 1 26 ? -10.823 1.699 3.496 1.00 22.13 26 SER A CA 20
ATOM 19228 C C . SER A 1 26 ? -9.523 2.429 3.711 1.00 4.54 26 SER A C 20
ATOM 19229 O O . SER A 1 26 ? -8.447 1.911 3.354 1.00 72.42 26 SER A O 20
ATOM 19237 N N . TYR A 1 27 ? -9.591 3.596 4.279 1.00 4.53 27 TYR A N 20
ATOM 19238 C CA . TYR A 1 27 ? -8.415 4.375 4.494 1.00 61.23 27 TYR A CA 20
ATOM 19239 C C . TYR A 1 27 ? -8.439 4.914 5.908 1.00 73.31 27 TYR A C 20
ATOM 19240 O O . TYR A 1 27 ? -9.437 5.505 6.335 1.00 2.22 27 TYR A O 20
ATOM 19258 N N . SER A 1 28 ? -7.381 4.689 6.638 1.00 2.13 28 SER A N 20
ATOM 19259 C CA . SER A 1 28 ? -7.301 5.141 7.989 1.00 64.02 28 SER A CA 20
ATOM 19260 C C . SER A 1 28 ? -5.922 5.719 8.272 1.00 75.34 28 SER A C 20
ATOM 19261 O O . SER A 1 28 ? -4.969 4.975 8.477 1.00 23.02 28 SER A O 20
ATOM 19269 N N . GLY A 1 29 ? -5.834 7.042 8.254 1.00 61.32 29 GLY A N 20
ATOM 19270 C CA . GLY A 1 29 ? -4.598 7.746 8.560 1.00 11.34 29 GLY A CA 20
ATOM 19271 C C . GLY A 1 29 ? -3.417 7.316 7.706 1.00 12.31 29 GLY A C 20
ATOM 19272 O O . GLY A 1 29 ? -3.341 7.640 6.518 1.00 40.24 29 GLY A O 20
ATOM 19276 N N . ASP A 1 30 ? -2.514 6.575 8.311 1.00 53.24 30 ASP A N 20
ATOM 19277 C CA . ASP A 1 30 ? -1.292 6.117 7.651 1.00 0.41 30 ASP A CA 20
ATOM 19278 C C . ASP A 1 30 ? -1.435 4.672 7.192 1.00 74.14 30 ASP A C 20
ATOM 19279 O O . ASP A 1 30 ? -0.493 4.080 6.656 1.00 41.40 30 ASP A O 20
ATOM 19288 N N . LYS A 1 31 ? -2.610 4.112 7.385 1.00 42.32 31 LYS A N 20
ATOM 19289 C CA . LYS A 1 31 ? -2.879 2.735 7.018 1.00 71.44 31 LYS A CA 20
ATOM 19290 C C . LYS A 1 31 ? -3.931 2.668 5.929 1.00 10.11 31 LYS A C 20
ATOM 19291 O O . LYS A 1 31 ? -4.902 3.445 5.918 1.00 10.14 31 LYS A O 20
ATOM 19310 N N . VAL A 1 32 ? -3.748 1.756 5.021 1.00 30.42 32 VAL A N 20
ATOM 19311 C CA . VAL A 1 32 ? -4.647 1.581 3.923 1.00 32.32 32 VAL A CA 20
ATOM 19312 C C . VAL A 1 32 ? -5.116 0.135 3.888 1.00 25.11 32 VAL A C 20
ATOM 19313 O O . VAL A 1 32 ? -4.307 -0.793 3.971 1.00 34.52 32 VAL A O 20
ATOM 19326 N N . THR A 1 33 ? -6.402 -0.056 3.792 1.00 64.42 33 THR A N 20
ATOM 19327 C CA . THR A 1 33 ? -6.961 -1.374 3.676 1.00 45.42 33 THR A CA 20
ATOM 19328 C C . THR A 1 33 ? -7.264 -1.598 2.204 1.00 71.42 33 THR A C 20
ATOM 19329 O O . THR A 1 33 ? -7.907 -0.758 1.575 1.00 33.41 33 THR A O 20
ATOM 19340 N N . VAL A 1 34 ? -6.808 -2.692 1.657 1.00 65.40 34 VAL A N 20
ATOM 19341 C CA . VAL A 1 34 ? -6.924 -2.938 0.246 1.00 51.12 34 VAL A CA 20
ATOM 19342 C C . VAL A 1 34 ? -7.369 -4.372 -0.007 1.00 55.10 34 VAL A C 20
ATOM 19343 O O . VAL A 1 34 ? -7.387 -5.190 0.905 1.00 11.21 34 VAL A O 20
ATOM 19356 N N . GLN A 1 35 ? -7.716 -4.656 -1.226 1.00 53.13 35 GLN A N 20
ATOM 19357 C CA . GLN A 1 35 ? -8.039 -5.995 -1.657 1.00 20.43 35 GLN A CA 20
ATOM 19358 C C . GLN A 1 35 ? -7.218 -6.282 -2.893 1.00 13.40 35 GLN A C 20
ATOM 19359 O O . GLN A 1 35 ? -7.059 -5.396 -3.750 1.00 33.01 35 GLN A O 20
ATOM 19373 N N . ASP A 1 36 ? -6.678 -7.474 -2.990 1.00 72.33 36 ASP A N 20
ATOM 19374 C CA . ASP A 1 36 ? -5.726 -7.763 -4.080 1.00 51.21 36 ASP A CA 20
ATOM 19375 C C . ASP A 1 36 ? -6.416 -8.417 -5.272 1.00 70.13 36 ASP A C 20
ATOM 19376 O O . ASP A 1 36 ? -7.640 -8.540 -5.300 1.00 41.33 36 ASP A O 20
ATOM 19385 N N . SER A 1 37 ? -5.616 -8.817 -6.259 1.00 21.14 37 SER A N 20
ATOM 19386 C CA . SER A 1 37 ? -6.091 -9.473 -7.463 1.00 44.33 37 SER A CA 20
ATOM 19387 C C . SER A 1 37 ? -6.780 -10.815 -7.145 1.00 31.45 37 SER A C 20
ATOM 19388 O O . SER A 1 37 ? -7.708 -11.231 -7.855 1.00 3.23 37 SER A O 20
ATOM 19396 N N . ASP A 1 38 ? -6.328 -11.493 -6.086 1.00 71.14 38 ASP A N 20
ATOM 19397 C CA . ASP A 1 38 ? -6.917 -12.772 -5.696 1.00 2.50 38 ASP A CA 20
ATOM 19398 C C . ASP A 1 38 ? -8.131 -12.519 -4.798 1.00 4.05 38 ASP A C 20
ATOM 19399 O O . ASP A 1 38 ? -8.961 -13.405 -4.570 1.00 61.55 38 ASP A O 20
ATOM 19408 N N . GLY A 1 39 ? -8.238 -11.287 -4.329 1.00 24.14 39 GLY A N 20
ATOM 19409 C CA . GLY A 1 39 ? -9.376 -10.861 -3.558 1.00 64.02 39 GLY A CA 20
ATOM 19410 C C . GLY A 1 39 ? -9.181 -10.937 -2.067 1.00 20.45 39 GLY A C 20
ATOM 19411 O O . GLY A 1 39 ? -10.154 -10.853 -1.293 1.00 21.52 39 GLY A O 20
ATOM 19415 N N . ARG A 1 40 ? -7.967 -11.068 -1.650 1.00 15.24 40 ARG A N 20
ATOM 19416 C CA . ARG A 1 40 ? -7.649 -11.093 -0.262 1.00 64.14 40 ARG A CA 20
ATOM 19417 C C . ARG A 1 40 ? -7.575 -9.678 0.191 1.00 12.20 40 ARG A C 20
ATOM 19418 O O . ARG A 1 40 ? -7.178 -8.803 -0.578 1.00 22.02 40 ARG A O 20
ATOM 19439 N N . THR A 1 41 ? -7.971 -9.419 1.380 1.00 40.01 41 THR A N 20
ATOM 19440 C CA . THR A 1 41 ? -7.924 -8.091 1.848 1.00 21.30 41 THR A CA 20
ATOM 19441 C C . THR A 1 41 ? -6.701 -7.911 2.740 1.00 21.11 41 THR A C 20
ATOM 19442 O O . THR A 1 41 ? -6.488 -8.687 3.685 1.00 63.52 41 THR A O 20
ATOM 19453 N N . LEU A 1 42 ? -5.905 -6.920 2.459 1.00 45.22 42 LEU A N 20
ATOM 19454 C CA . LEU A 1 42 ? -4.686 -6.726 3.209 1.00 13.22 42 LEU A CA 20
ATOM 19455 C C . LEU A 1 42 ? -4.658 -5.333 3.779 1.00 44.21 42 LEU A C 20
ATOM 19456 O O . LEU A 1 42 ? -5.371 -4.437 3.307 1.00 5.42 42 LEU A O 20
ATOM 19472 N N . THR A 1 43 ? -3.866 -5.154 4.784 1.00 45.51 43 THR A N 20
ATOM 19473 C CA . THR A 1 43 ? -3.677 -3.884 5.384 1.00 23.42 43 THR A CA 20
ATOM 19474 C C . THR A 1 43 ? -2.226 -3.485 5.165 1.00 12.41 43 THR A C 20
ATOM 19475 O O . THR A 1 43 ? -1.316 -4.258 5.479 1.00 44.34 43 THR A O 20
ATOM 19486 N N . PHE A 1 44 ? -2.012 -2.332 4.606 1.00 42.35 44 PHE A N 20
ATOM 19487 C CA . PHE A 1 44 ? -0.681 -1.847 4.359 1.00 31.11 44 PHE A CA 20
ATOM 19488 C C . PHE A 1 44 ? -0.535 -0.450 4.886 1.00 53.20 44 PHE A C 20
ATOM 19489 O O . PHE A 1 44 ? -1.522 0.203 5.214 1.00 33.11 44 PHE A O 20
ATOM 19506 N N . ASP A 1 45 ? 0.682 -0.001 4.978 1.00 22.25 45 ASP A N 20
ATOM 19507 C CA . ASP A 1 45 ? 0.966 1.350 5.345 1.00 51.21 45 ASP A CA 20
ATOM 19508 C C . ASP A 1 45 ? 0.884 2.181 4.087 1.00 1.23 45 ASP A C 20
ATOM 19509 O O . ASP A 1 45 ? 1.299 1.729 3.030 1.00 44.33 45 ASP A O 20
ATOM 19518 N N . ALA A 1 46 ? 0.386 3.380 4.190 1.00 73.43 46 ALA A N 20
ATOM 19519 C CA . ALA A 1 46 ? 0.254 4.280 3.033 1.00 30.32 46 ALA A CA 20
ATOM 19520 C C . ALA A 1 46 ? 1.631 4.640 2.470 1.00 42.11 46 ALA A C 20
ATOM 19521 O O . ALA A 1 46 ? 1.777 4.979 1.294 1.00 64.20 46 ALA A O 20
ATOM 19528 N N . ARG A 1 47 ? 2.638 4.523 3.318 1.00 1.04 47 ARG A N 20
ATOM 19529 C CA . ARG A 1 47 ? 4.024 4.756 2.936 1.00 24.32 47 ARG A CA 20
ATOM 19530 C C . ARG A 1 47 ? 4.618 3.554 2.173 1.00 42.10 47 ARG A C 20
ATOM 19531 O O . ARG A 1 47 ? 5.763 3.592 1.741 1.00 4.20 47 ARG A O 20
ATOM 19552 N N . LEU A 1 48 ? 3.846 2.484 2.059 1.00 2.23 48 LEU A N 20
ATOM 19553 C CA . LEU A 1 48 ? 4.242 1.291 1.296 1.00 20.54 48 LEU A CA 20
ATOM 19554 C C . LEU A 1 48 ? 3.689 1.328 -0.133 1.00 71.14 48 LEU A C 20
ATOM 19555 O O . LEU A 1 48 ? 4.141 0.587 -1.010 1.00 30.40 48 LEU A O 20
ATOM 19571 N N . LEU A 1 49 ? 2.729 2.191 -0.351 1.00 34.32 49 LEU A N 20
ATOM 19572 C CA . LEU A 1 49 ? 1.992 2.237 -1.597 1.00 2.25 49 LEU A CA 20
ATOM 19573 C C . LEU A 1 49 ? 2.445 3.334 -2.546 1.00 21.15 49 LEU A C 20
ATOM 19574 O O . LEU A 1 49 ? 2.529 4.509 -2.178 1.00 2.21 49 LEU A O 20
ATOM 19590 N N . ARG A 1 50 ? 2.748 2.930 -3.762 1.00 31.41 50 ARG A N 20
ATOM 19591 C CA . ARG A 1 50 ? 3.002 3.844 -4.866 1.00 0.14 50 ARG A CA 20
ATOM 19592 C C . ARG A 1 50 ? 1.698 3.992 -5.632 1.00 20.24 50 ARG A C 20
ATOM 19593 O O . ARG A 1 50 ? 0.841 3.106 -5.564 1.00 21.12 50 ARG A O 20
ATOM 19614 N N . VAL A 1 51 ? 1.534 5.064 -6.344 1.00 54.41 51 VAL A N 20
ATOM 19615 C CA . VAL A 1 51 ? 0.320 5.257 -7.115 1.00 54.42 51 VAL A CA 20
ATOM 19616 C C . VAL A 1 51 ? 0.427 4.575 -8.477 1.00 52.14 51 VAL A C 20
ATOM 19617 O O . VAL A 1 51 ? 1.518 4.205 -8.917 1.00 44.03 51 VAL A O 20
ATOM 19630 N N . LYS A 1 52 ? -0.701 4.384 -9.112 1.00 31.21 52 LYS A N 20
ATOM 19631 C CA . LYS A 1 52 ? -0.758 3.816 -10.445 1.00 40.43 52 LYS A CA 20
ATOM 19632 C C . LYS A 1 52 ? -0.988 4.930 -11.461 1.00 42.35 52 LYS A C 20
ATOM 19633 O O . LYS A 1 52 ? -0.460 4.892 -12.567 1.00 1.41 52 LYS A O 20
ATOM 19652 N N . LYS A 1 53 ? -1.768 5.921 -11.053 1.00 21.25 53 LYS A N 20
ATOM 19653 C CA . LYS A 1 53 ? -2.116 7.078 -11.877 1.00 72.25 53 LYS A CA 20
ATOM 19654 C C . LYS A 1 53 ? -2.949 6.735 -13.098 1.00 31.24 53 LYS A C 20
ATOM 19655 O O . LYS A 1 53 ? -2.436 6.549 -14.207 1.00 55.12 53 LYS A O 20
ATOM 19674 N N . TRP A 1 54 ? -4.221 6.617 -12.862 1.00 73.41 54 TRP A N 20
ATOM 19675 C CA . TRP A 1 54 ? -5.203 6.411 -13.891 1.00 42.24 54 TRP A CA 20
ATOM 19676 C C . TRP A 1 54 ? -6.285 7.443 -13.630 1.00 10.21 54 TRP A C 20
ATOM 19677 O O . TRP A 1 54 ? -6.027 8.369 -12.847 1.00 61.13 54 TRP A O 20
ATOM 19698 N N . LEU A 1 55 ? -7.471 7.326 -14.249 1.00 5.51 55 LEU A N 20
ATOM 19699 C CA . LEU A 1 55 ? -8.523 8.357 -14.094 1.00 43.32 55 LEU A CA 20
ATOM 19700 C C . LEU A 1 55 ? -7.986 9.660 -14.642 1.00 2.21 55 LEU A C 20
ATOM 19701 O O . LEU A 1 55 ? -8.241 10.738 -14.111 1.00 65.15 55 LEU A O 20
ATOM 19717 N N . GLU A 1 56 ? -7.269 9.525 -15.733 1.00 22.22 56 GLU A N 20
ATOM 19718 C CA . GLU A 1 56 ? -6.602 10.599 -16.436 1.00 11.03 56 GLU A CA 20
ATOM 19719 C C . GLU A 1 56 ? -7.488 11.799 -16.812 1.00 65.14 56 GLU A C 20
ATOM 19720 O O . GLU A 1 56 ? -6.989 12.920 -16.975 1.00 13.32 56 GLU A O 20
ATOM 19732 N N . HIS A 1 57 ? -8.769 11.567 -17.005 1.00 31.22 57 HIS A N 20
ATOM 19733 C CA . HIS A 1 57 ? -9.708 12.668 -17.231 1.00 21.11 57 HIS A CA 20
ATOM 19734 C C . HIS A 1 57 ? -10.041 13.365 -15.916 1.00 54.30 57 HIS A C 20
ATOM 19735 O O . HIS A 1 57 ? -10.039 14.594 -15.842 1.00 42.34 57 HIS A O 20
ATOM 19750 N N . HIS A 1 58 ? -10.293 12.578 -14.878 1.00 0.32 58 HIS A N 20
ATOM 19751 C CA . HIS A 1 58 ? -10.646 13.119 -13.558 1.00 34.40 58 HIS A CA 20
ATOM 19752 C C . HIS A 1 58 ? -9.431 13.776 -12.891 1.00 50.43 58 HIS A C 20
ATOM 19753 O O . HIS A 1 58 ? -9.572 14.706 -12.114 1.00 3.12 58 HIS A O 20
ATOM 19768 N N . HIS A 1 59 ? -8.257 13.267 -13.167 1.00 63.52 59 HIS A N 20
ATOM 19769 C CA . HIS A 1 59 ? -7.032 13.870 -12.671 1.00 21.03 59 HIS A CA 20
ATOM 19770 C C . HIS A 1 59 ? -6.193 14.334 -13.817 1.00 63.20 59 HIS A C 20
ATOM 19771 O O . HIS A 1 59 ? -5.411 13.560 -14.384 1.00 40.30 59 HIS A O 20
ATOM 19786 N N . HIS A 1 60 ? -6.379 15.561 -14.200 1.00 2.43 60 HIS A N 20
ATOM 19787 C CA . HIS A 1 60 ? -5.605 16.140 -15.259 1.00 51.34 60 HIS A CA 20
ATOM 19788 C C . HIS A 1 60 ? -4.780 17.302 -14.738 1.00 33.35 60 HIS A C 20
ATOM 19789 O O . HIS A 1 60 ? -5.248 18.425 -14.626 1.00 50.33 60 HIS A O 20
ATOM 19804 N N . HIS A 1 61 ? -3.565 17.005 -14.364 1.00 71.43 61 HIS A N 20
ATOM 19805 C CA . HIS A 1 61 ? -2.686 17.994 -13.774 1.00 53.51 61 HIS A CA 20
ATOM 19806 C C . HIS A 1 61 ? -1.423 18.167 -14.635 1.00 61.43 61 HIS A C 20
ATOM 19807 O O . HIS A 1 61 ? -0.449 18.798 -14.222 1.00 71.02 61 HIS A O 20
ATOM 19822 N N . HIS A 1 62 ? -1.455 17.630 -15.828 1.00 71.33 62 HIS A N 20
ATOM 19823 C CA . HIS A 1 62 ? -0.335 17.748 -16.739 1.00 62.33 62 HIS A CA 20
ATOM 19824 C C . HIS A 1 62 ? -0.828 18.048 -18.155 1.00 74.51 62 HIS A C 20
ATOM 19825 O O . HIS A 1 62 ? -0.858 17.156 -19.004 1.00 38.27 62 HIS A O 20
#

Solvent-accessible surface area: 5177 Å² total; per-residue (Å²): 224,113,59,42,97,190,20,23,49,2,41,33,66,47,131,131,32,42,167,68,56,4,59,4,64,64,69,77,65,77,87,0,47,0,67,14,84,101,34,158,89,53,88,28,34,16,190,89,12,136,62,116,173,126,102,131,176,165,111,173,161,237

Sequence (62 aa):
MDGFDRGADVTYTDSDGSKKTYKVLSYSGDKVTVQDSDGRTLTFDARLLRVKKWLEHHHHHHMDGFDRGADVTYTDSDGSKKTYKVLSYSGDKVTVQDSDGRTLTFDARLLRVKKWLEHHHHHHMDGFDRGADVTYTDSDGSKKTYKVLSYSGDKVTVQDSDGRTLTFDARLLRVKKWLEHHHHHHMDGFDRGADVTYTDSDGSKKTYKVLSYSGDKVTVQDSDGRTLTFDARLLRVKKWLEHHHHHHMDGFDRGADVTYTDSDGSKKTYKVLSYSGDKVTVQDSDGRTLTFDARLLRVKKWLEHHHHHHMDGFDRGADVTYTDSDGSKKTYKVLSYSGDKVTVQDSDGRTLTFDARLLRVKKWLEHHHHHHMDGFDRGADVTYTDSDGSKKTYKVLSYSGDKVTVQDSDGRTLTFDARLLRVKKWLEHHHHHHMDGFDRGADVTYTDSDGSKKTYKVLSYSGDKVTVQDSDGRTLTFDARLLRVKKWLEHHHHHHMDGFDRGADVTYTDSDGSKKTYKVLSYSGDKVTVQDSDGRTLTFDARLLRVKKWLEHHHHHHMDGFDRGADVTYTDSDGSKKTYKVLSYSGDKVTVQDSDGRTLTFDARLLRVKKWLEHHHHHHMDGFDRGADVTYTDSDGSKKTYKVLSYSGDKVTVQDSDGRTLTFDARLLRVKKWLEHHHHHHMDGFDRGADVTYTDSDGSKKTYKVLSYSGDKVTVQDSDGRTLTFDARLLRVKKWLEHHHHHHMDGFDRGADVTYTDSDGSKKTYKVLSYSGDKVTVQDSDGRTLTFDARLLRVKKWLEHHHHHHMDGFDRGADVTYTDSDGSKKTYKVLSYSGDKVTVQDSDGRTLTFDARLLRVKKWLEHHHHHHMDGFDRGADVTYTDSDGSKKTYKVLSYSGDKVTVQDSDGRTLTFDARLLRVKKWLEHHHHHHMDGFDRGADVTYTDSDGSKKTYKVLSYSGDKVTVQDSDGRTLTFDARLLRVKKWLEHHHHHHMDGFDRGADVTYTDSDGSKKTYKVLSYSGDKVTVQDSDGRTLTFDARLLRVKKWLEHHHHHHMDGFDRGADVTYTDSDGSKKTYKVLSYSGDKVTVQDSDGRTLTFDARLLRVKKWLEHHHHHHMDGFDRGADVTYTDSDGSKKTYKVLSYSGDKVTVQDSDGRTLTFDARLLRVKKWLEHHHHHHMDGFDRGADVTYTDSDGSKKTYKVLSYSGDKVTVQDSDGRTLTFDARLLRVKKWLEHHHHHH

Secondary structure (DSSP, 8-state):
--S--TT-EEEEE-TT--EEEEEEEEEETTEEEEE-TTS-EEEEEGGG-EESS-TTSS----

Foldseek 3Di:
DLPDDFQFWWWAQDPVRRTFIWGFHDDDDQKTWTAGPVGRIDIDGVVRTHHPDDPCVVDPPD

B-factor: mean 39.02, std 21.28, range [0.13, 75.55]

Radius of gyration: 12.08 Å; Cα contacts (8 Å, |Δi|>4): 99; chains: 1; bounding box: 29×31×25 Å

Nearest PDB structures (foldseek):
  7uwz-assembly1_A  TM=8.534E-01  e=3.872E-09  synthetic construct
  8q6t-assembly1_H  TM=7.529E-01  e=2.362E-03  Mus musculus
  2xk0-assembly1_A  TM=8.501E-01  e=2.513E-02  Drosophila melanogaster
  8qyq-assembly1_A  TM=7.145E-01  e=5.296E-03  Bos taurus
  6rm3-assembly1_SE0  TM=8.164E-01  e=7.964E-02  Vairimorpha necatrix